Protein AF-0000000074520589 (afdb_homodimer)

Structure (mmCIF, N/CA/C/O backbone):
data_AF-0000000074520589-model_v1
#
loop_
_entity.id
_entity.type
_entity.pdbx_description
1 polymer 'Sodium/hydrogen exchanger family protein'
#
loop_
_atom_site.group_PDB
_atom_site.id
_atom_site.type_symbol
_atom_site.label_atom_id
_atom_site.label_alt_id
_atom_site.label_comp_id
_atom_site.label_asym_id
_atom_site.label_entity_id
_atom_site.label_seq_id
_atom_site.pdbx_PDB_ins_code
_atom_site.Cartn_x
_atom_site.Cartn_y
_atom_site.Cartn_z
_atom_site.occupancy
_atom_site.B_iso_or_equiv
_atom_site.auth_seq_id
_atom_site.auth_comp_id
_atom_site.auth_asym_id
_atom_site.auth_atom_id
_atom_site.pdbx_PDB_model_num
ATOM 1 N N . MET A 1 1 ? -30.078 7.266 17.141 1 25.5 1 MET A N 1
ATOM 2 C CA . MET A 1 1 ? -30.641 6.414 16.109 1 25.5 1 MET A CA 1
ATOM 3 C C . MET A 1 1 ? -29.594 6 15.094 1 25.5 1 MET A C 1
ATOM 5 O O . MET A 1 1 ? -29.859 5.203 14.195 1 25.5 1 MET A O 1
ATOM 9 N N . ALA A 1 2 ? -28.641 6.875 14.898 1 32.94 2 ALA A N 1
ATOM 10 C CA . ALA A 1 2 ? -27.547 6.469 14.031 1 32.94 2 ALA A CA 1
ATOM 11 C C . ALA A 1 2 ? -26.75 5.32 14.648 1 32.94 2 ALA A C 1
ATOM 13 O O . ALA A 1 2 ? -25.703 4.922 14.125 1 32.94 2 ALA A O 1
ATOM 14 N N . GLU A 1 3 ? -26.875 5.086 15.891 1 39.03 3 GLU A N 1
ATOM 15 C CA . GLU A 1 3 ? -26.172 4.188 16.797 1 39.03 3 GLU A CA 1
ATOM 16 C C . GLU A 1 3 ? -26.156 2.758 16.266 1 39.03 3 GLU A C 1
ATOM 18 O O . GLU A 1 3 ? -25.25 1.982 16.562 1 39.03 3 GLU A O 1
ATOM 23 N N . HIS A 1 4 ? -27.375 2.215 15.734 1 39.06 4 HIS A N 1
ATOM 24 C CA . HIS A 1 4 ? -27.766 0.81 15.656 1 39.06 4 HIS A CA 1
ATOM 25 C C . HIS A 1 4 ? -27.188 0.154 14.406 1 39.06 4 HIS A C 1
ATOM 27 O O . HIS A 1 4 ? -27.234 -1.071 14.266 1 39.06 4 HIS A O 1
ATOM 33 N N . LEU A 1 5 ? -27.359 0.85 13.328 1 40 5 LEU A N 1
ATOM 34 C CA . LEU A 1 5 ? -27.406 0.187 12.031 1 40 5 LEU A CA 1
ATOM 35 C C . LEU A 1 5 ? -26.078 -0.466 11.695 1 40 5 LEU A C 1
ATOM 37 O O . LEU A 1 5 ? -26.031 -1.46 10.969 1 40 5 LEU A O 1
ATOM 41 N N . TYR A 1 6 ? -24.922 0.069 12.125 1 51.19 6 TYR A N 1
ATOM 42 C CA . TYR A 1 6 ? -23.641 -0.343 11.57 1 51.19 6 TYR A CA 1
ATOM 43 C C . TYR A 1 6 ? -22.938 -1.358 12.477 1 51.19 6 TYR A C 1
ATOM 45 O O . TYR A 1 6 ? -21.828 -1.796 12.188 1 51.19 6 TYR A O 1
ATOM 53 N N . PRO A 1 7 ? -23.438 -1.396 13.75 1 57.59 7 PRO A N 1
ATOM 54 C CA . PRO A 1 7 ? -22.656 -2.219 14.664 1 57.59 7 PRO A CA 1
ATOM 55 C C . PRO A 1 7 ? -22.484 -3.652 14.172 1 57.59 7 PRO A C 1
ATOM 57 O O . PRO A 1 7 ? -21.406 -4.234 14.328 1 57.59 7 PRO A O 1
ATOM 60 N N . GLY A 1 8 ? -23.469 -4.004 13.273 1 79.19 8 GLY A N 1
ATOM 61 C CA . GLY A 1 8 ? -23.391 -5.422 12.961 1 79.19 8 GLY A CA 1
ATOM 62 C C . GLY A 1 8 ? -22.359 -5.746 11.898 1 79.19 8 GLY A C 1
ATOM 63 O O . GLY A 1 8 ? -21.578 -6.688 12.055 1 79.19 8 GLY A O 1
ATOM 64 N N . PHE A 1 9 ? -22.219 -4.832 10.852 1 85 9 PHE A N 1
ATOM 65 C CA . PHE A 1 9 ? -21.297 -5.121 9.766 1 85 9 PHE A CA 1
ATOM 66 C C . PHE A 1 9 ? -19.859 -4.891 10.211 1 85 9 PHE A C 1
ATOM 68 O O . PHE A 1 9 ? -18.984 -5.715 9.945 1 85 9 PHE A O 1
ATOM 75 N N . PHE A 1 10 ? -19.75 -3.76 10.93 1 88.56 10 PHE A N 1
ATOM 76 C CA . PHE A 1 10 ? -18.406 -3.404 11.391 1 88.56 10 PHE A CA 1
ATOM 77 C C . PHE A 1 10 ? -17.859 -4.477 12.32 1 88.56 10 PHE A C 1
ATOM 79 O O . PHE A 1 10 ? -16.703 -4.891 12.18 1 88.56 10 PHE A O 1
ATOM 86 N N . SER A 1 11 ? -18.672 -4.918 13.203 1 90.06 11 SER A N 1
ATOM 87 C CA . SER A 1 11 ? -18.25 -5.941 14.156 1 90.06 11 SER A CA 1
ATOM 88 C C . SER A 1 11 ? -17.969 -7.266 13.461 1 90.06 11 SER A C 1
ATOM 90 O O . SER A 1 11 ? -17.016 -7.969 13.812 1 90.06 11 SER A O 1
ATOM 92 N N . GLU A 1 12 ? -18.766 -7.594 12.477 1 91.31 12 GLU A N 1
ATOM 93 C CA . GLU A 1 12 ? -18.578 -8.836 11.734 1 91.31 12 GLU A CA 1
ATOM 94 C C . GLU A 1 12 ? -17.281 -8.797 10.938 1 91.31 12 GLU A C 1
ATOM 96 O O . GLU A 1 12 ? -16.547 -9.789 10.883 1 91.31 12 GLU A O 1
ATOM 101 N N . LEU A 1 13 ? -17.078 -7.668 10.336 1 91.25 13 LEU A N 1
ATOM 102 C CA . LEU A 1 13 ? -15.859 -7.504 9.562 1 91.25 13 LEU A CA 1
ATOM 103 C C . LEU A 1 13 ? -14.633 -7.621 10.461 1 91.25 13 LEU A C 1
ATOM 105 O O . LEU A 1 13 ? -13.648 -8.266 10.094 1 91.25 13 LEU A O 1
ATOM 109 N N . LEU A 1 14 ? -14.711 -7.02 11.617 1 93.06 14 LEU A N 1
ATOM 110 C CA . LEU A 1 14 ? -13.602 -7.055 12.555 1 93.06 14 LEU A CA 1
ATOM 111 C C . LEU A 1 14 ? -13.344 -8.477 13.039 1 93.06 14 LEU A C 1
ATOM 113 O O . LEU A 1 14 ? -12.188 -8.906 13.125 1 93.06 14 LEU A O 1
ATOM 117 N N . VAL A 1 15 ? -14.391 -9.195 13.328 1 93.5 15 VAL A N 1
ATOM 118 C CA . VAL A 1 15 ? -14.258 -10.578 13.781 1 93.5 15 VAL A CA 1
ATOM 119 C C . VAL A 1 15 ? -13.609 -11.422 12.68 1 93.5 15 VAL A C 1
ATOM 121 O O . VAL A 1 15 ? -12.734 -12.242 12.961 1 93.5 15 VAL A O 1
ATOM 124 N N . LEU A 1 16 ? -14.055 -11.188 11.523 1 93.69 16 LEU A N 1
ATOM 125 C CA . LEU A 1 16 ? -13.508 -11.922 10.391 1 93.69 16 LEU A CA 1
ATOM 126 C C . LEU A 1 16 ? -12.023 -11.641 10.219 1 93.69 16 LEU A C 1
ATOM 128 O O . LEU A 1 16 ? -11.227 -12.555 9.992 1 93.69 16 LEU A O 1
ATOM 132 N N . LEU A 1 17 ? -11.688 -10.398 10.328 1 94.81 17 LEU A N 1
ATOM 133 C CA . LEU A 1 17 ? -10.297 -10.016 10.148 1 94.81 17 LEU A CA 1
ATOM 134 C C . LEU A 1 17 ? -9.438 -10.523 11.297 1 94.81 17 LEU A C 1
ATOM 136 O O . LEU A 1 17 ? -8.305 -10.961 11.086 1 94.81 17 LEU A O 1
ATOM 140 N N . LEU A 1 18 ? -9.977 -10.469 12.484 1 94.69 18 LEU A N 1
ATOM 141 C CA . LEU A 1 18 ? -9.266 -10.977 13.656 1 94.69 18 LEU A CA 1
ATOM 142 C C . LEU A 1 18 ? -9.023 -12.477 13.539 1 94.69 18 LEU A C 1
ATOM 144 O O . LEU A 1 18 ? -7.926 -12.953 13.828 1 94.69 18 LEU A O 1
ATOM 148 N N . ALA A 1 19 ? -10.023 -13.156 13.156 1 95.25 19 ALA A N 1
ATOM 149 C CA . ALA A 1 19 ? -9.906 -14.602 12.961 1 95.25 19 ALA A CA 1
ATOM 150 C C . ALA A 1 19 ? -8.906 -14.922 11.859 1 95.25 19 ALA A C 1
ATOM 152 O O . ALA A 1 19 ? -8.148 -15.891 11.961 1 95.25 19 ALA A O 1
ATOM 153 N N . SER A 1 20 ? -8.977 -14.148 10.789 1 94.81 20 SER A N 1
ATOM 154 C CA . SER A 1 20 ? -8.039 -14.344 9.688 1 94.81 20 SER A CA 1
ATOM 155 C C . SER A 1 20 ? -6.598 -14.141 10.141 1 94.81 20 SER A C 1
ATOM 157 O O . SER A 1 20 ? -5.715 -14.938 9.812 1 94.81 20 SER A O 1
ATOM 159 N N . LEU A 1 21 ? -6.379 -13.062 10.891 1 93.31 21 LEU A N 1
ATOM 160 C CA . LEU A 1 21 ? -5.031 -12.773 11.375 1 93.31 21 LEU A CA 1
ATOM 161 C C . LEU A 1 21 ? -4.527 -13.891 12.281 1 93.31 21 LEU A C 1
ATOM 163 O O . LEU A 1 21 ? -3.395 -14.352 12.125 1 93.31 21 LEU A O 1
ATOM 167 N N . ALA A 1 22 ? -5.34 -14.32 13.172 1 93.38 22 ALA A N 1
ATOM 168 C CA . ALA A 1 22 ? -4.969 -15.398 14.086 1 93.38 22 ALA A CA 1
ATOM 169 C C . ALA A 1 22 ? -4.66 -16.688 13.32 1 93.38 22 ALA A C 1
ATOM 171 O O . ALA A 1 22 ? -3.691 -17.375 13.625 1 93.38 22 ALA A O 1
ATOM 172 N N . SER A 1 23 ? -5.48 -16.969 12.352 1 94.5 23 SER A N 1
ATOM 173 C CA . SER A 1 23 ? -5.312 -18.188 11.562 1 94.5 23 SER A CA 1
ATOM 174 C C . SER A 1 23 ? -4.031 -18.141 10.734 1 94.5 23 SER A C 1
ATOM 176 O O . SER A 1 23 ? -3.314 -19.125 10.625 1 94.5 23 SER A O 1
ATOM 178 N N . VAL A 1 24 ? -3.789 -17 10.125 1 91.88 24 VAL A N 1
ATOM 179 C CA . VAL A 1 24 ? -2.598 -16.875 9.297 1 91.88 24 VAL A CA 1
ATOM 180 C C . VAL A 1 24 ? -1.347 -17.047 10.156 1 91.88 24 VAL A C 1
ATOM 182 O O . VAL A 1 24 ? -0.389 -17.703 9.742 1 91.88 24 VAL A O 1
ATOM 185 N N . LEU A 1 25 ? -1.288 -16.438 11.328 1 88.31 25 LEU A N 1
ATOM 186 C CA . LEU A 1 25 ? -0.149 -16.578 12.234 1 88.31 25 LEU A CA 1
ATOM 187 C C . LEU A 1 25 ? 0.041 -18.031 12.648 1 88.31 25 LEU A C 1
ATOM 189 O O . LEU A 1 25 ? 1.171 -18.516 12.727 1 88.31 25 LEU A O 1
ATOM 193 N N . LEU A 1 26 ? -1.047 -18.688 12.883 1 90.38 26 LEU A N 1
ATOM 194 C CA . LEU A 1 26 ? -1 -20.094 13.266 1 90.38 26 LEU A CA 1
ATOM 195 C C . LEU A 1 26 ? -0.478 -20.953 12.125 1 90.38 26 LEU A C 1
ATOM 197 O O . LEU A 1 26 ? 0.382 -21.812 12.336 1 90.38 26 LEU A O 1
ATOM 201 N N . PHE A 1 27 ? -0.947 -20.734 10.938 1 88.81 27 PHE A N 1
ATOM 202 C CA . PHE A 1 27 ? -0.6 -21.562 9.789 1 88.81 27 PHE A CA 1
ATOM 203 C C . PHE A 1 27 ? 0.826 -21.281 9.328 1 88.81 27 PHE A C 1
ATOM 205 O O . PHE A 1 27 ? 1.488 -22.156 8.773 1 88.81 27 PHE A O 1
ATOM 212 N N . GLN A 1 28 ? 1.185 -20.078 9.523 1 82.88 28 GLN A N 1
ATOM 213 C CA . GLN A 1 28 ? 2.578 -19.781 9.211 1 82.88 28 GLN A CA 1
ATOM 214 C C . GLN A 1 28 ? 3.523 -20.594 10.086 1 82.88 28 GLN A C 1
ATOM 216 O O . GLN A 1 28 ? 4.578 -21.047 9.625 1 82.88 28 GLN A O 1
ATOM 221 N N . ARG A 1 29 ? 3.191 -20.734 11.305 1 82.25 29 ARG A N 1
ATOM 222 C CA . ARG A 1 29 ? 3.994 -21.562 12.195 1 82.25 29 ARG A CA 1
ATOM 223 C C . ARG A 1 29 ? 4 -23.016 11.734 1 82.25 29 ARG A C 1
ATOM 225 O O . ARG A 1 29 ? 4.988 -23.734 11.938 1 82.25 29 ARG A O 1
ATOM 232 N N . LEU A 1 30 ? 2.957 -23.406 11.055 1 84.5 30 LEU A N 1
ATOM 233 C CA . LEU A 1 30 ? 2.84 -24.766 10.562 1 84.5 30 LEU A CA 1
ATOM 234 C C . LEU A 1 30 ? 3.377 -24.875 9.141 1 84.5 30 LEU A C 1
ATOM 236 O O . LEU A 1 30 ? 3.303 -25.953 8.523 1 84.5 30 LEU A O 1
ATOM 240 N N . ARG A 1 31 ? 3.795 -23.781 8.555 1 81.12 31 ARG A N 1
ATOM 241 C CA . ARG A 1 31 ? 4.363 -23.719 7.211 1 81.12 31 ARG A CA 1
ATOM 242 C C . ARG A 1 31 ? 3.326 -24.094 6.156 1 81.12 31 ARG A C 1
ATOM 244 O O . ARG A 1 31 ? 3.617 -24.859 5.234 1 81.12 31 ARG A O 1
ATOM 251 N N . LEU A 1 32 ? 2.152 -23.688 6.395 1 84.75 32 LEU A N 1
ATOM 252 C CA . LEU A 1 32 ? 1.067 -23.875 5.441 1 84.75 32 LEU A CA 1
ATOM 253 C C . LEU A 1 32 ? 0.773 -22.578 4.684 1 84.75 32 LEU A C 1
ATOM 255 O O . LEU A 1 32 ? 1.081 -21.5 5.168 1 84.75 32 LEU A O 1
ATOM 259 N N . PRO A 1 33 ? 0.205 -22.734 3.494 1 82.75 33 PRO A N 1
ATOM 260 C CA . PRO A 1 33 ? -0.096 -21.547 2.697 1 82.75 33 PRO A CA 1
ATOM 261 C C . PRO A 1 33 ? -1.141 -20.641 3.354 1 82.75 33 PRO A C 1
ATOM 263 O O . PRO A 1 33 ? -2.088 -21.141 3.969 1 82.75 33 PRO A O 1
ATOM 266 N N . ASP A 1 34 ? -1.084 -19.312 3.092 1 86.31 34 ASP A N 1
ATOM 267 C CA . ASP A 1 34 ? -1.942 -18.312 3.707 1 86.31 34 ASP A CA 1
ATOM 268 C C . ASP A 1 34 ? -3.398 -18.5 3.287 1 86.31 34 ASP A C 1
ATOM 270 O O . ASP A 1 34 ? -4.312 -18.234 4.07 1 86.31 34 ASP A O 1
ATOM 274 N N . ILE A 1 35 ? -3.576 -18.938 2.09 1 87.5 35 ILE A N 1
ATOM 275 C CA . ILE A 1 35 ? -4.926 -19.094 1.56 1 87.5 35 ILE A CA 1
ATOM 276 C C . ILE A 1 35 ? -5.719 -20.062 2.432 1 87.5 35 ILE A C 1
ATOM 278 O O . ILE A 1 35 ? -6.914 -19.859 2.668 1 87.5 35 ILE A O 1
ATOM 282 N N . LEU A 1 36 ? -5.109 -21.078 2.939 1 90.81 36 LEU A N 1
ATOM 283 C CA . LEU A 1 36 ? -5.762 -22.078 3.783 1 90.81 36 LEU A CA 1
ATOM 284 C C . LEU A 1 36 ? -6.145 -21.469 5.133 1 90.81 36 LEU A C 1
ATOM 286 O O . LEU A 1 36 ? -7.152 -21.859 5.727 1 90.81 36 LEU A O 1
ATOM 290 N N . ALA A 1 37 ? -5.285 -20.594 5.566 1 92.62 37 ALA A N 1
ATOM 291 C CA . ALA A 1 37 ? -5.57 -19.922 6.828 1 92.62 37 ALA A CA 1
ATOM 292 C C . ALA A 1 37 ? -6.852 -19.094 6.734 1 92.62 37 ALA A C 1
ATOM 294 O O . ALA A 1 37 ? -7.668 -19.094 7.66 1 92.62 37 ALA A O 1
ATOM 295 N N . TYR A 1 38 ? -7.059 -18.406 5.629 1 93.31 38 TYR A N 1
ATOM 296 C CA . TYR A 1 38 ? -8.266 -17.609 5.434 1 93.31 38 TYR A CA 1
ATOM 297 C C . TYR A 1 38 ? -9.5 -18.5 5.348 1 93.31 38 TYR A C 1
ATOM 299 O O . TYR A 1 38 ? -10.547 -18.172 5.906 1 93.31 38 TYR A O 1
ATOM 307 N N . LEU A 1 39 ? -9.359 -19.594 4.625 1 93.12 39 LEU A N 1
ATOM 308 C CA . LEU A 1 39 ? -10.453 -20.547 4.531 1 93.12 39 LEU A CA 1
ATOM 309 C C . LEU A 1 39 ? -10.836 -21.078 5.91 1 93.12 39 LEU A C 1
ATOM 311 O O . LEU A 1 39 ? -12.023 -21.188 6.234 1 93.12 39 LEU A O 1
ATOM 315 N N . PHE A 1 40 ? -9.859 -21.391 6.645 1 93.62 40 PHE A N 1
ATOM 316 C CA . PHE A 1 40 ? -10.062 -21.891 7.996 1 93.62 40 PHE A CA 1
ATOM 317 C C . PHE A 1 40 ? -10.758 -20.859 8.867 1 93.62 40 PHE A C 1
ATOM 319 O O . PHE A 1 40 ? -11.672 -21.188 9.625 1 93.62 40 PHE A O 1
ATOM 326 N N . ALA A 1 41 ? -10.32 -19.656 8.82 1 95.06 41 ALA A N 1
ATOM 327 C CA . ALA A 1 41 ? -10.914 -18.562 9.586 1 95.06 41 ALA A CA 1
ATOM 328 C C . ALA A 1 41 ? -12.391 -18.391 9.25 1 95.06 41 ALA A C 1
ATOM 330 O O . ALA A 1 41 ? -13.227 -18.234 10.141 1 95.06 41 ALA A O 1
ATOM 331 N N . GLY A 1 42 ? -12.711 -18.391 7.953 1 92.88 42 GLY A N 1
ATOM 332 C CA . GLY A 1 42 ? -14.094 -18.281 7.523 1 92.88 42 GLY A CA 1
ATOM 333 C C . GLY A 1 42 ? -14.961 -19.438 8.023 1 92.88 42 GLY A C 1
ATOM 334 O O . GLY A 1 42 ? -16.094 -19.219 8.469 1 92.88 42 GLY A O 1
ATOM 335 N N . GLY A 1 43 ? -14.391 -20.625 7.879 1 92.38 43 GLY A N 1
ATOM 336 C CA . GLY A 1 43 ? -15.117 -21.781 8.383 1 92.38 43 GLY A CA 1
ATOM 337 C C . GLY A 1 43 ? -15.391 -21.703 9.875 1 92.38 43 GLY A C 1
ATOM 338 O O . GLY A 1 43 ? -16.453 -22.125 10.328 1 92.38 43 GLY A O 1
ATOM 339 N N . LEU A 1 44 ? -14.453 -21.188 10.625 1 93.44 44 LEU A N 1
ATOM 340 C CA . LEU A 1 44 ? -14.562 -21.109 12.078 1 93.44 44 LEU A CA 1
ATOM 341 C C . LEU A 1 44 ? -15.617 -20.094 12.5 1 93.44 44 LEU A C 1
ATOM 343 O O . LEU A 1 44 ? -16.422 -20.359 13.391 1 93.44 44 LEU A O 1
ATOM 347 N N . VAL A 1 45 ? -15.656 -18.922 11.844 1 94.12 45 VAL A N 1
ATOM 348 C CA . VAL A 1 45 ? -16.516 -17.844 12.305 1 94.12 45 VAL A CA 1
ATOM 349 C C . VAL A 1 45 ? -17.828 -17.844 11.523 1 94.12 45 VAL A C 1
ATOM 351 O O . VAL A 1 45 ? -18.797 -17.188 11.914 1 94.12 45 VAL A O 1
ATOM 354 N N . GLY A 1 46 ? -17.891 -18.625 10.492 1 91.44 46 GLY A N 1
ATOM 355 C CA . GLY A 1 46 ? -19.047 -18.641 9.609 1 91.44 46 GLY A CA 1
ATOM 356 C C . GLY A 1 46 ? -20.25 -19.328 10.219 1 91.44 46 GLY A C 1
ATOM 357 O O . GLY A 1 46 ? -20.234 -19.688 11.398 1 91.44 46 GLY A O 1
ATOM 358 N N . PRO A 1 47 ? -21.297 -19.406 9.477 1 88 47 PRO A N 1
ATOM 359 C CA . PRO A 1 47 ? -22.562 -19.953 9.977 1 88 47 PRO A CA 1
ATOM 360 C C . PRO A 1 47 ? -22.438 -21.406 10.438 1 88 47 PRO A C 1
ATOM 362 O O . PRO A 1 47 ? -23.141 -21.828 11.359 1 88 47 PRO A O 1
ATOM 365 N N . PHE A 1 48 ? -21.562 -22.203 9.883 1 88.31 48 PHE A N 1
ATOM 366 C CA . PHE A 1 48 ? -21.438 -23.609 10.219 1 88.31 48 PHE A CA 1
ATOM 367 C C . PHE A 1 48 ? -20.422 -23.812 11.336 1 88.31 48 PHE A C 1
ATOM 369 O O . PHE A 1 48 ? -20.25 -24.938 11.836 1 88.31 48 PHE A O 1
ATOM 376 N N . GLY A 1 49 ? -19.703 -22.734 11.703 1 90.75 49 GLY A N 1
ATOM 377 C CA . GLY A 1 49 ? -18.797 -22.781 12.844 1 90.75 49 GLY A CA 1
ATOM 378 C C . GLY A 1 49 ? -19.391 -22.141 14.086 1 90.75 49 GLY A C 1
ATOM 379 O O . GLY A 1 49 ? -20.438 -22.562 14.57 1 90.75 49 GLY A O 1
ATOM 380 N N . PHE A 1 50 ? -18.812 -21.031 14.5 1 90.81 50 PHE A N 1
ATOM 381 C CA . PHE A 1 50 ? -19.297 -20.359 15.695 1 90.81 50 PHE A CA 1
ATOM 382 C C . PHE A 1 50 ? -20.484 -19.438 15.359 1 90.81 50 PHE A C 1
ATOM 384 O O . PHE A 1 50 ? -21.203 -19 16.266 1 90.81 50 PHE A O 1
ATOM 391 N N . GLY A 1 51 ? -20.672 -19.172 14.117 1 89.38 51 GLY A N 1
ATOM 392 C CA . GLY A 1 51 ? -21.812 -18.391 13.664 1 89.38 51 GLY A CA 1
ATOM 393 C C . GLY A 1 51 ? -21.703 -16.922 14.023 1 89.38 51 GLY A C 1
ATOM 394 O O . GLY A 1 51 ? -22.703 -16.25 14.273 1 89.38 51 GLY A O 1
ATOM 395 N N . MET A 1 52 ? -20.594 -16.391 14.164 1 89.44 52 MET A N 1
ATOM 396 C CA . MET A 1 52 ? -20.359 -15 14.57 1 89.44 52 MET A CA 1
ATOM 397 C C . MET A 1 52 ? -20.547 -14.055 13.391 1 89.44 52 MET A C 1
ATOM 399 O O . MET A 1 52 ? -20.844 -12.867 13.578 1 89.44 52 MET A O 1
ATOM 403 N N . VAL A 1 53 ? -20.25 -14.539 12.242 1 88.94 53 VAL A N 1
ATOM 404 C CA . VAL A 1 53 ? -20.375 -13.734 11.031 1 88.94 53 VAL A CA 1
ATOM 405 C C . VAL A 1 53 ? -21.438 -14.336 10.109 1 88.94 53 VAL A C 1
ATOM 407 O O . VAL A 1 53 ? -21.422 -15.539 9.836 1 88.94 53 VAL A O 1
ATOM 410 N N . THR A 1 54 ? -22.344 -13.453 9.898 1 79.38 54 THR A N 1
ATOM 411 C CA . THR A 1 54 ? -23.375 -13.891 8.961 1 79.38 54 THR A CA 1
ATOM 412 C C . THR A 1 54 ? -23.047 -13.43 7.547 1 79.38 54 THR A C 1
ATOM 414 O O . THR A 1 54 ? -22.328 -12.445 7.359 1 79.38 54 THR A O 1
ATOM 417 N N . ASN A 1 55 ? -23.078 -14.242 6.707 1 63.72 55 ASN A N 1
ATOM 418 C CA . ASN A 1 55 ? -22.812 -13.875 5.316 1 63.72 55 ASN A CA 1
ATOM 419 C C . ASN A 1 55 ? -23.828 -12.859 4.805 1 63.72 55 ASN A C 1
ATOM 421 O O . ASN A 1 55 ? -24.594 -13.141 3.873 1 63.72 55 ASN A O 1
ATOM 425 N N . ASP A 1 56 ? -23.703 -11.609 5.383 1 73.88 56 ASP A N 1
ATOM 426 C CA . ASP A 1 56 ? -24.641 -10.562 4.996 1 73.88 56 ASP A CA 1
ATOM 427 C C . ASP A 1 56 ? -24.219 -9.906 3.68 1 73.88 56 ASP A C 1
ATOM 429 O O . ASP A 1 56 ? -23.219 -10.305 3.076 1 73.88 56 ASP A O 1
ATOM 433 N N . ALA A 1 57 ? -25.031 -9.109 3.195 1 78.12 57 ALA A N 1
ATOM 434 C CA . ALA A 1 57 ? -24.875 -8.461 1.896 1 78.12 57 ALA A CA 1
ATOM 435 C C . ALA A 1 57 ? -23.562 -7.695 1.816 1 78.12 57 ALA A C 1
ATOM 437 O O . ALA A 1 57 ? -22.906 -7.688 0.774 1 78.12 57 ALA A O 1
ATOM 438 N N . ASN A 1 58 ? -23.078 -7.262 2.938 1 82.31 58 ASN A N 1
ATOM 439 C CA . ASN A 1 58 ? -21.875 -6.445 2.932 1 82.31 58 ASN A CA 1
ATOM 440 C C . ASN A 1 58 ? -20.625 -7.301 2.836 1 82.31 58 ASN A C 1
ATOM 442 O O . ASN A 1 58 ? -19.688 -6.957 2.109 1 82.31 58 ASN A O 1
ATOM 446 N N . ILE A 1 59 ? -20.672 -8.383 3.504 1 84.69 59 ILE A N 1
ATOM 447 C CA . ILE A 1 59 ? -19.531 -9.281 3.453 1 84.69 59 ILE A CA 1
ATOM 448 C C . ILE A 1 59 ? -19.438 -9.93 2.072 1 84.69 59 ILE A C 1
ATOM 450 O O . ILE A 1 59 ? -18.344 -10.133 1.541 1 84.69 59 ILE A O 1
ATOM 454 N N . HIS A 1 60 ? -20.594 -10.164 1.544 1 83.38 60 HIS A N 1
ATOM 455 C CA . HIS A 1 60 ? -20.641 -10.734 0.2 1 83.38 60 HIS A CA 1
ATOM 456 C C . HIS A 1 60 ? -20.062 -9.766 -0.826 1 83.38 60 HIS A C 1
ATOM 458 O O . HIS A 1 60 ? -19.344 -10.172 -1.738 1 83.38 60 HIS A O 1
ATOM 464 N N . PHE A 1 61 ? -20.344 -8.578 -0.6 1 86.19 61 PHE A N 1
ATOM 465 C CA . PHE A 1 61 ? -19.844 -7.555 -1.509 1 86.19 61 PHE A CA 1
ATOM 466 C C . PHE A 1 61 ? -18.312 -7.473 -1.433 1 86.19 61 PHE A C 1
ATOM 468 O O . PHE A 1 61 ? -17.641 -7.43 -2.463 1 86.19 61 PHE A O 1
ATOM 475 N N . LEU A 1 62 ? -17.844 -7.48 -0.263 1 89 62 LEU A N 1
ATOM 476 C CA . LEU A 1 62 ? -16.406 -7.418 -0.077 1 89 62 LEU A CA 1
ATOM 477 C C . LEU A 1 62 ? -15.727 -8.656 -0.654 1 89 62 LEU A C 1
ATOM 479 O O . LEU A 1 62 ? -14.625 -8.57 -1.202 1 89 62 LEU A O 1
ATOM 483 N N . SER A 1 63 ? -16.406 -9.742 -0.488 1 88.88 63 SER A N 1
ATOM 484 C CA . SER A 1 63 ? -15.891 -10.992 -1.032 1 88.88 63 SER A CA 1
ATOM 485 C C . SER A 1 63 ? -15.828 -10.953 -2.555 1 88.88 63 SER A C 1
ATOM 487 O O . SER A 1 63 ? -14.883 -11.461 -3.16 1 88.88 63 SER A O 1
ATOM 489 N N . GLU A 1 64 ? -16.781 -10.398 -3.143 1 87.69 64 GLU A N 1
ATOM 490 C CA . GLU A 1 64 ? -16.797 -10.266 -4.598 1 87.69 64 GLU A CA 1
ATOM 491 C C . GLU A 1 64 ? -15.672 -9.352 -5.078 1 87.69 64 GLU A C 1
ATOM 493 O O . GLU A 1 64 ? -15.062 -9.609 -6.113 1 87.69 64 GLU A O 1
ATOM 498 N N . LEU A 1 65 ? -15.5 -8.32 -4.316 1 91.62 65 LEU A N 1
ATOM 499 C CA . LEU A 1 65 ? -14.391 -7.441 -4.656 1 91.62 65 LEU A CA 1
ATOM 500 C C . LEU A 1 65 ? -13.062 -8.172 -4.535 1 91.62 65 LEU A C 1
ATOM 502 O O . LEU A 1 65 ? -12.141 -7.926 -5.316 1 91.62 65 LEU A O 1
ATOM 506 N N . GLY A 1 66 ? -12.984 -8.984 -3.523 1 91.44 66 GLY A N 1
ATOM 507 C CA . GLY A 1 66 ? -11.789 -9.805 -3.385 1 91.44 66 GLY A CA 1
ATOM 508 C C . GLY A 1 66 ? -11.523 -10.68 -4.598 1 91.44 66 GLY A C 1
ATOM 509 O O . GLY A 1 66 ? -10.383 -10.789 -5.047 1 91.44 66 GLY A O 1
ATOM 510 N N . LEU A 1 67 ? -12.57 -11.234 -5.098 1 88.69 67 LEU A N 1
ATOM 511 C CA . LEU A 1 67 ? -12.453 -12.047 -6.301 1 88.69 67 LEU A CA 1
ATOM 512 C C . LEU A 1 67 ? -12.016 -11.203 -7.492 1 88.69 67 LEU A C 1
ATOM 514 O O . LEU A 1 67 ? -11.227 -11.648 -8.32 1 88.69 67 LEU A O 1
ATOM 518 N N . VAL A 1 68 ? -12.539 -10.023 -7.582 1 91.44 68 VAL A N 1
ATOM 519 C CA . VAL A 1 68 ? -12.195 -9.086 -8.648 1 91.44 68 VAL A CA 1
ATOM 520 C C . VAL A 1 68 ? -10.695 -8.789 -8.602 1 91.44 68 VAL A C 1
ATOM 522 O O . VAL A 1 68 ? -10.023 -8.828 -9.641 1 91.44 68 VAL A O 1
ATOM 525 N N . PHE A 1 69 ? -10.188 -8.562 -7.426 1 92.56 69 PHE A N 1
ATOM 526 C CA . PHE A 1 69 ? -8.773 -8.219 -7.293 1 92.56 69 PHE A CA 1
ATOM 527 C C . PHE A 1 69 ? -7.895 -9.445 -7.551 1 92.56 69 PHE A C 1
ATOM 529 O O . PHE A 1 69 ? -6.793 -9.32 -8.086 1 92.56 69 PHE A O 1
ATOM 536 N N . LEU A 1 70 ? -8.383 -10.578 -7.148 1 86 70 LEU A N 1
ATOM 537 C CA . LEU A 1 70 ? -7.66 -11.812 -7.43 1 86 70 LEU A CA 1
ATOM 538 C C . LEU A 1 70 ? -7.508 -12.023 -8.93 1 86 70 LEU A C 1
ATOM 540 O O . LEU A 1 70 ? -6.406 -12.312 -9.414 1 86 70 LEU A O 1
ATOM 544 N N . MET A 1 71 ? -8.594 -11.844 -9.586 1 85.44 71 MET A N 1
ATOM 545 C CA . MET A 1 71 ? -8.594 -12.039 -11.031 1 85.44 71 MET A CA 1
ATOM 546 C C . MET A 1 71 ? -7.73 -10.984 -11.719 1 85.44 71 MET A C 1
ATOM 548 O O . MET A 1 71 ? -7.07 -11.281 -12.719 1 85.44 71 MET A O 1
ATOM 552 N N . PHE A 1 72 ? -7.723 -9.766 -11.25 1 90.88 72 PHE A N 1
ATOM 553 C CA . PHE A 1 72 ? -6.879 -8.703 -11.789 1 90.88 72 PHE A CA 1
ATOM 554 C C . PHE A 1 72 ? -5.406 -9.078 -11.68 1 90.88 72 PHE A C 1
ATOM 556 O O . PHE A 1 72 ? -4.637 -8.883 -12.625 1 90.88 72 PHE A O 1
ATOM 563 N N . GLU A 1 73 ? -5.047 -9.609 -10.523 1 86.69 73 GLU A N 1
ATOM 564 C CA . GLU A 1 73 ? -3.66 -10.008 -10.289 1 86.69 73 GLU A CA 1
ATOM 565 C C . GLU A 1 73 ? -3.248 -11.141 -11.227 1 86.69 73 GLU A C 1
ATOM 567 O O . GLU A 1 73 ? -2.113 -11.18 -11.711 1 86.69 73 GLU A O 1
ATOM 572 N N . LEU A 1 74 ? -4.082 -12.016 -11.375 1 80.69 74 LEU A N 1
ATOM 573 C CA . LEU A 1 74 ? -3.812 -13.117 -12.289 1 80.69 74 LEU A CA 1
ATOM 574 C C . LEU A 1 74 ? -3.611 -12.609 -13.711 1 80.69 74 LEU A C 1
ATOM 576 O O . LEU A 1 74 ? -2.756 -13.109 -14.445 1 80.69 74 LEU A O 1
ATOM 580 N N . GLY A 1 75 ? -4.449 -11.688 -14.078 1 83.56 75 GLY A N 1
ATOM 581 C CA . GLY A 1 75 ? -4.281 -11.07 -15.383 1 83.56 75 GLY A CA 1
ATOM 582 C C . GLY A 1 75 ? -2.949 -10.359 -15.539 1 83.56 75 GLY A C 1
ATOM 583 O O . GLY A 1 75 ? -2.32 -10.445 -16.594 1 83.56 75 GLY A O 1
ATOM 584 N N . LEU A 1 76 ? -2.531 -9.703 -14.492 1 86.12 76 LEU A N 1
ATOM 585 C CA . LEU A 1 76 ? -1.259 -8.992 -14.523 1 86.12 76 LEU A CA 1
ATOM 586 C C . LEU A 1 76 ? -0.098 -9.953 -14.734 1 86.12 76 LEU A C 1
ATOM 588 O O . LEU A 1 76 ? 0.913 -9.594 -15.336 1 86.12 76 LEU A O 1
ATOM 592 N N . GLU A 1 77 ? -0.197 -11.125 -14.203 1 79.19 77 GLU A N 1
ATOM 593 C CA . GLU A 1 77 ? 0.875 -12.117 -14.273 1 79.19 77 GLU A CA 1
ATOM 594 C C . GLU A 1 77 ? 0.889 -12.82 -15.625 1 79.19 77 GLU A C 1
ATOM 596 O O . GLU A 1 77 ? 1.877 -13.469 -15.984 1 79.19 77 GLU A O 1
ATOM 601 N N . PHE A 1 78 ? -0.234 -12.68 -16.203 1 76.75 78 PHE A N 1
ATOM 602 C CA . PHE A 1 78 ? -0.352 -13.328 -17.516 1 76.75 78 PHE A CA 1
ATOM 603 C C . PHE A 1 78 ? 0.576 -12.68 -18.531 1 76.75 78 PHE A C 1
ATOM 605 O O . PHE A 1 78 ? 0.577 -11.461 -18.688 1 76.75 78 PHE A O 1
ATOM 612 N N . SER A 1 79 ? 1.562 -13.352 -18.969 1 76.12 79 SER A N 1
ATOM 613 C CA . SER A 1 79 ? 2.479 -12.844 -19.984 1 76.12 79 SER A CA 1
ATOM 614 C C . SER A 1 79 ? 2.242 -13.516 -21.344 1 76.12 79 SER A C 1
ATOM 616 O O . SER A 1 79 ? 2.5 -14.711 -21.484 1 76.12 79 SER A O 1
ATOM 618 N N . VAL A 1 80 ? 1.808 -12.75 -22.203 1 74.38 80 VAL A N 1
ATOM 619 C CA . VAL A 1 80 ? 1.599 -13.273 -23.547 1 74.38 80 VAL A CA 1
ATOM 620 C C . VAL A 1 80 ? 2.918 -13.789 -24.109 1 74.38 80 VAL A C 1
ATOM 622 O O . VAL A 1 80 ? 2.941 -14.789 -24.828 1 74.38 80 VAL A O 1
ATOM 625 N N . ARG A 1 81 ? 3.967 -13.188 -23.75 1 73.25 81 ARG A N 1
ATOM 626 C CA . ARG A 1 81 ? 5.285 -13.609 -24.219 1 73.25 81 ARG A CA 1
ATOM 627 C C . ARG A 1 81 ? 5.637 -14.992 -23.703 1 73.25 81 ARG A C 1
ATOM 629 O O . ARG A 1 81 ? 6.18 -15.82 -24.438 1 73.25 81 ARG A O 1
ATOM 636 N N . GLN A 1 82 ? 5.332 -15.109 -22.5 1 76.12 82 GLN A N 1
ATOM 637 C CA . GLN A 1 82 ? 5.598 -16.406 -21.906 1 76.12 82 GLN A CA 1
ATOM 638 C C . GLN A 1 82 ? 4.719 -17.484 -22.531 1 76.12 82 GLN A C 1
ATOM 640 O O . GLN A 1 82 ? 5.164 -18.625 -22.734 1 76.12 82 GLN A O 1
ATOM 645 N N . LEU A 1 83 ? 3.529 -17.172 -22.812 1 78.44 83 LEU A N 1
ATOM 646 C CA . LEU A 1 83 ? 2.592 -18.078 -23.469 1 78.44 83 LEU A CA 1
ATOM 647 C C . LEU A 1 83 ? 3.133 -18.531 -24.812 1 78.44 83 LEU A C 1
ATOM 649 O O . LEU A 1 83 ? 3.072 -19.719 -25.156 1 78.44 83 LEU A O 1
ATOM 653 N N . LEU A 1 84 ? 3.727 -17.562 -25.469 1 78.19 84 LEU A N 1
ATOM 654 C CA . LEU A 1 84 ? 4.227 -17.875 -26.812 1 78.19 84 LEU A CA 1
ATOM 655 C C . LEU A 1 84 ? 5.527 -18.672 -26.734 1 78.19 84 LEU A C 1
ATOM 657 O O . LEU A 1 84 ? 5.797 -19.5 -27.594 1 78.19 84 LEU A O 1
ATOM 661 N N . HIS A 1 85 ? 6.305 -18.422 -25.719 1 78.44 85 HIS A N 1
ATOM 662 C CA . HIS A 1 85 ? 7.559 -19.141 -25.531 1 78.44 85 HIS A CA 1
ATOM 663 C C . HIS A 1 85 ? 7.305 -20.609 -25.188 1 78.44 85 HIS A C 1
ATOM 665 O O . HIS A 1 85 ? 8.055 -21.484 -25.609 1 78.44 85 HIS A O 1
ATOM 671 N N . LEU A 1 86 ? 6.223 -20.844 -24.438 1 82.81 86 LEU A N 1
ATOM 672 C CA . LEU A 1 86 ? 5.879 -22.203 -24.031 1 82.81 86 LEU A CA 1
ATOM 673 C C . LEU A 1 86 ? 4.668 -22.719 -24.797 1 82.81 86 LEU A C 1
ATOM 675 O O . LEU A 1 86 ? 3.83 -23.438 -24.25 1 82.81 86 LEU A O 1
ATOM 679 N N . SER A 1 87 ? 4.547 -22.344 -25.969 1 87.81 87 SER A N 1
ATOM 680 C CA . SER A 1 87 ? 3.348 -22.562 -26.766 1 87.81 87 SER A CA 1
ATOM 681 C C . SER A 1 87 ? 3.029 -24.062 -26.875 1 87.81 87 SER A C 1
ATOM 683 O O . SER A 1 87 ? 1.863 -24.453 -26.828 1 87.81 87 SER A O 1
ATOM 685 N N . ARG A 1 88 ? 4.066 -24.859 -27 1 86.75 88 ARG A N 1
ATOM 686 C CA . ARG A 1 88 ? 3.84 -26.297 -27.109 1 86.75 88 ARG A CA 1
ATOM 687 C C . ARG A 1 88 ? 3.248 -26.859 -25.812 1 86.75 88 ARG A C 1
ATOM 689 O O . ARG A 1 88 ? 2.338 -27.703 -25.859 1 86.75 88 ARG A O 1
ATOM 696 N N . ALA A 1 89 ? 3.809 -26.453 -24.797 1 88.06 89 ALA A N 1
ATOM 697 C CA . ALA A 1 89 ? 3.32 -26.906 -23.484 1 88.06 89 ALA A CA 1
ATOM 698 C C . ALA A 1 89 ? 1.939 -26.328 -23.188 1 88.06 89 ALA A C 1
ATOM 700 O O . ALA A 1 89 ? 1.073 -27.016 -22.656 1 88.06 89 ALA A O 1
ATOM 701 N N . VAL A 1 90 ? 1.745 -25.109 -23.547 1 88.75 90 VAL A N 1
ATOM 702 C CA . VAL A 1 90 ? 0.499 -24.406 -23.25 1 88.75 90 VAL A CA 1
ATOM 703 C C . VAL A 1 90 ? -0.627 -24.984 -24.109 1 88.75 90 VAL A C 1
ATOM 705 O O . VAL A 1 90 ? -1.625 -25.484 -23.594 1 88.75 90 VAL A O 1
ATOM 708 N N . PHE A 1 91 ? -0.449 -24.984 -25.438 1 91 91 PHE A N 1
ATOM 709 C CA . PHE A 1 91 ? -1.549 -25.344 -26.328 1 91 91 PHE A CA 1
ATOM 710 C C . PHE A 1 91 ? -1.545 -26.844 -26.609 1 91 91 PHE A C 1
ATOM 712 O O . PHE A 1 91 ? -2.572 -27.422 -26.969 1 91 91 PHE A O 1
ATOM 719 N N . GLY A 1 92 ? -0.476 -27.438 -26.438 1 93.38 92 GLY A N 1
ATOM 720 C CA . GLY A 1 92 ? -0.412 -28.891 -26.594 1 93.38 92 GLY A CA 1
ATOM 721 C C . GLY A 1 92 ? -0.794 -29.641 -25.344 1 93.38 92 GLY A C 1
ATOM 722 O O . GLY A 1 92 ? -1.945 -30.047 -25.188 1 93.38 92 GLY A O 1
ATOM 723 N N . LEU A 1 93 ? 0.147 -29.641 -24.391 1 94.06 93 LEU A N 1
ATOM 724 C CA . LEU A 1 93 ? -0.053 -30.391 -23.172 1 94.06 93 LEU A CA 1
ATOM 725 C C . LEU A 1 93 ? -1.171 -29.781 -22.328 1 94.06 93 LEU A C 1
ATOM 727 O O . LEU A 1 93 ? -1.977 -30.516 -21.734 1 94.06 93 LEU A O 1
ATOM 731 N N . GLY A 1 94 ? -1.203 -28.5 -22.266 1 95.19 94 GLY A N 1
ATOM 732 C CA . GLY A 1 94 ? -2.217 -27.828 -21.469 1 95.19 94 GLY A CA 1
ATOM 733 C C . GLY A 1 94 ? -3.631 -28.094 -21.953 1 95.19 94 GLY A C 1
ATOM 734 O O . GLY A 1 94 ? -4.508 -28.438 -21.156 1 95.19 94 GLY A O 1
ATOM 735 N N . SER A 1 95 ? -3.84 -27.969 -23.234 1 95.12 95 SER A N 1
ATOM 736 C CA . SER A 1 95 ? -5.168 -28.234 -23.781 1 95.12 95 SER A CA 1
ATOM 737 C C . SER A 1 95 ? -5.539 -29.703 -23.641 1 95.12 95 SER A C 1
ATOM 739 O O . SER A 1 95 ? -6.684 -30.031 -23.328 1 95.12 95 SER A O 1
ATOM 741 N N . LEU A 1 96 ? -4.578 -30.5 -23.906 1 95.56 96 LEU A N 1
ATOM 742 C CA . LEU A 1 96 ? -4.828 -31.938 -23.812 1 95.56 96 LEU A CA 1
ATOM 743 C C . LEU A 1 96 ? -5.18 -32.344 -22.391 1 95.56 96 LEU A C 1
ATOM 745 O O . LEU A 1 96 ? -6.117 -33.125 -22.172 1 95.56 96 LEU A O 1
ATOM 749 N N . GLN A 1 97 ? -4.418 -31.875 -21.484 1 95.44 97 GLN A N 1
ATOM 750 C CA . GLN A 1 97 ? -4.68 -32.188 -20.078 1 95.44 97 GLN A CA 1
ATOM 751 C C . GLN A 1 97 ? -6.059 -31.688 -19.656 1 95.44 97 GLN A C 1
ATOM 753 O O . GLN A 1 97 ? -6.781 -32.406 -18.938 1 95.44 97 GLN A O 1
ATOM 758 N N . MET A 1 98 ? -6.426 -30.484 -20.031 1 95.44 98 MET A N 1
ATOM 759 C CA . MET A 1 98 ? -7.711 -29.906 -19.641 1 95.44 98 MET A CA 1
ATOM 760 C C . MET A 1 98 ? -8.867 -30.719 -20.234 1 95.44 98 MET A C 1
ATOM 762 O O . MET A 1 98 ? -9.828 -31.016 -19.531 1 95.44 98 MET A O 1
ATOM 766 N N . LEU A 1 99 ? -8.742 -31.031 -21.469 1 95.38 99 LEU A N 1
ATOM 767 C CA . LEU A 1 99 ? -9.797 -31.781 -22.156 1 95.38 99 LEU A CA 1
ATOM 768 C C . LEU A 1 99 ? -9.914 -33.188 -21.578 1 95.38 99 LEU A C 1
ATOM 770 O O . LEU A 1 99 ? -11.023 -33.656 -21.344 1 95.38 99 LEU A O 1
ATOM 774 N N . LEU A 1 100 ? -8.82 -33.812 -21.391 1 96 100 LEU A N 1
ATOM 775 C CA . LEU A 1 100 ? -8.836 -35.188 -20.891 1 96 100 LEU A CA 1
ATOM 776 C C . LEU A 1 100 ? -9.352 -35.219 -19.453 1 96 100 LEU A C 1
ATOM 778 O O . LEU A 1 100 ? -10.164 -36.062 -19.094 1 96 100 LEU A O 1
ATOM 782 N N . THR A 1 101 ? -8.836 -34.344 -18.641 1 96 101 THR A N 1
ATOM 783 C CA . THR A 1 101 ? -9.258 -34.312 -17.25 1 96 101 THR A CA 1
ATOM 784 C C . THR A 1 101 ? -10.742 -33.969 -17.141 1 96 101 THR A C 1
ATOM 786 O O . THR A 1 101 ? -11.469 -34.594 -16.359 1 96 101 THR A O 1
ATOM 789 N N . LEU A 1 102 ? -11.164 -32.969 -17.875 1 95.38 102 LEU A N 1
ATOM 790 C CA . LEU A 1 102 ? -12.57 -32.594 -17.891 1 95.38 102 LEU A CA 1
ATOM 791 C C . LEU A 1 102 ? -13.438 -33.781 -18.328 1 95.38 102 LEU A C 1
ATOM 793 O O . LEU A 1 102 ? -14.492 -34.031 -17.75 1 95.38 102 LEU A O 1
ATOM 797 N N . SER A 1 103 ? -13.039 -34.438 -19.359 1 95.25 103 SER A N 1
ATOM 798 C CA . SER A 1 103 ? -13.797 -35.562 -19.875 1 95.25 103 SER A CA 1
ATOM 799 C C . SER A 1 103 ? -13.891 -36.688 -18.859 1 95.25 103 SER A C 1
ATOM 801 O O . SER A 1 103 ? -14.961 -37.281 -18.656 1 95.25 103 SER A O 1
ATOM 803 N N . VAL A 1 104 ? -12.797 -37 -18.219 1 95.19 104 VAL A N 1
ATOM 804 C CA . VAL A 1 104 ? -12.758 -38.094 -17.25 1 95.19 104 VAL A CA 1
ATOM 805 C C . VAL A 1 104 ? -13.633 -37.75 -16.047 1 95.19 104 VAL A C 1
ATOM 807 O O . VAL A 1 104 ? -14.461 -38.562 -15.625 1 95.19 104 VAL A O 1
ATOM 810 N N . PHE A 1 105 ? -13.492 -36.562 -15.516 1 96.12 105 PHE A N 1
ATOM 811 C CA . PHE A 1 105 ? -14.234 -36.156 -14.328 1 96.12 105 PHE A CA 1
ATOM 812 C C . PHE A 1 105 ? -15.703 -35.938 -14.656 1 96.12 105 PHE A C 1
ATOM 814 O O . PHE A 1 105 ? -16.578 -36.344 -13.883 1 96.12 105 PHE A O 1
ATOM 821 N N . ALA A 1 106 ? -15.938 -35.281 -15.781 1 95.44 106 ALA A N 1
ATOM 822 C CA . ALA A 1 106 ? -17.328 -35.062 -16.172 1 95.44 106 ALA A CA 1
ATOM 823 C C . ALA A 1 106 ? -18.062 -36.375 -16.422 1 95.44 106 ALA A C 1
ATOM 825 O O . ALA A 1 106 ? -19.234 -36.5 -16.062 1 95.44 106 ALA A O 1
ATOM 826 N N . SER A 1 107 ? -17.406 -37.312 -17.078 1 94.75 107 SER A N 1
ATOM 827 C CA . SER A 1 107 ? -18.031 -38.625 -17.344 1 94.75 107 SER A CA 1
ATOM 828 C C . SER A 1 107 ? -18.312 -39.375 -16.047 1 94.75 107 SER A C 1
ATOM 830 O O . SER A 1 107 ? -19.375 -39.969 -15.891 1 94.75 107 SER A O 1
ATOM 832 N N . ALA A 1 108 ? -17.406 -39.312 -15.148 1 93.25 108 ALA A N 1
ATOM 833 C CA . ALA A 1 108 ? -17.594 -39.969 -13.867 1 93.25 108 ALA A CA 1
ATOM 834 C C . ALA A 1 108 ? -18.766 -39.344 -13.094 1 93.25 108 ALA A C 1
ATOM 836 O O . ALA A 1 108 ? -19.578 -40.062 -12.508 1 93.25 108 ALA A O 1
ATOM 837 N N . LEU A 1 109 ? -18.922 -38.062 -13.141 1 93.31 109 LEU A N 1
ATOM 838 C CA . LEU A 1 109 ? -19.953 -37.375 -12.383 1 93.31 109 LEU A CA 1
ATOM 839 C C . LEU A 1 109 ? -21.312 -37.5 -13.078 1 93.31 109 LEU A C 1
ATOM 841 O O . LEU A 1 109 ? -22.344 -37.656 -12.422 1 93.31 109 LEU A O 1
ATOM 845 N N . PHE A 1 110 ? -21.297 -37.344 -14.383 1 91.12 110 PHE A N 1
ATOM 846 C CA . PHE A 1 110 ? -22.547 -37.375 -15.156 1 91.12 110 PHE A CA 1
ATOM 847 C C . PHE A 1 110 ? -23.094 -38.781 -15.266 1 91.12 110 PHE A C 1
ATOM 849 O O . PHE A 1 110 ? -24.281 -39.031 -15.023 1 91.12 110 PHE A O 1
ATOM 856 N N . PHE A 1 111 ? -22.297 -39.812 -15.578 1 89.94 111 PHE A N 1
ATOM 857 C CA . PHE A 1 111 ? -22.781 -41.156 -15.859 1 89.94 111 PHE A CA 1
ATOM 858 C C . PHE A 1 111 ? -22.844 -42 -14.578 1 89.94 111 PHE A C 1
ATOM 860 O O . PHE A 1 111 ? -23.75 -42.781 -14.398 1 89.94 111 PHE A O 1
ATOM 867 N N . ALA A 1 112 ? -21.891 -41.844 -13.727 1 86.44 112 ALA A N 1
ATOM 868 C CA . ALA A 1 112 ? -21.828 -42.688 -12.531 1 86.44 112 ALA A CA 1
ATOM 869 C C . ALA A 1 112 ? -22.734 -42.125 -11.438 1 86.44 112 ALA A C 1
ATOM 871 O O . ALA A 1 112 ? -23.391 -42.906 -10.719 1 86.44 112 ALA A O 1
ATOM 872 N N . LEU A 1 113 ? -22.859 -40.75 -11.312 1 88.81 113 LEU A N 1
ATOM 873 C CA . LEU A 1 113 ? -23.594 -40.156 -10.195 1 88.81 113 LEU A CA 1
ATOM 874 C C . LEU A 1 113 ? -24.859 -39.469 -10.688 1 88.81 113 LEU A C 1
ATOM 876 O O . LEU A 1 113 ? -25.688 -39.031 -9.875 1 88.81 113 LEU A O 1
ATOM 880 N N . HIS A 1 114 ? -25.062 -39.25 -12.016 1 90.81 114 HIS A N 1
ATOM 881 C CA . HIS A 1 114 ? -26.25 -38.719 -12.664 1 90.81 114 HIS A CA 1
ATOM 882 C C . HIS A 1 114 ? -26.5 -37.281 -12.242 1 90.81 114 HIS A C 1
ATOM 884 O O . HIS A 1 114 ? -27.625 -36.906 -11.898 1 90.81 114 HIS A O 1
ATOM 890 N N . TRP A 1 115 ? -25.5 -36.5 -12.18 1 91.25 115 TRP A N 1
ATOM 891 C CA . TRP A 1 115 ? -25.594 -35.094 -11.867 1 91.25 115 TRP A CA 1
ATOM 892 C C . TRP A 1 115 ? -26.094 -34.281 -13.07 1 91.25 115 TRP A C 1
ATOM 894 O O . TRP A 1 115 ? -25.906 -34.719 -14.219 1 91.25 115 TRP A O 1
ATOM 904 N N . PRO A 1 116 ? -26.844 -33.188 -12.859 1 89.62 116 PRO A N 1
ATOM 905 C CA . PRO A 1 116 ? -27.172 -32.281 -13.984 1 89.62 116 PRO A CA 1
ATOM 906 C C . PRO A 1 116 ? -25.922 -31.781 -14.703 1 89.62 116 PRO A C 1
ATOM 908 O O . PRO A 1 116 ? -24.859 -31.641 -14.102 1 89.62 116 PRO A O 1
ATOM 911 N N . ILE A 1 117 ? -26.031 -31.5 -15.914 1 88.06 117 ILE A N 1
ATOM 912 C CA . ILE A 1 117 ? -24.922 -31.141 -16.797 1 88.06 117 ILE A CA 1
ATOM 913 C C . ILE A 1 117 ? -24.219 -29.891 -16.266 1 88.06 117 ILE A C 1
ATOM 915 O O . ILE A 1 117 ? -23 -29.781 -16.344 1 88.06 117 ILE A O 1
ATOM 919 N N . GLY A 1 118 ? -25.016 -28.938 -15.727 1 89.12 118 GLY A N 1
ATOM 920 C CA . GLY A 1 118 ? -24.422 -27.719 -15.195 1 89.12 118 GLY A CA 1
ATOM 921 C C . GLY A 1 118 ? -23.516 -27.969 -14 1 89.12 118 GLY A C 1
ATOM 922 O O . GLY A 1 118 ? -22.375 -27.469 -13.961 1 89.12 118 GLY A O 1
ATOM 923 N N . ALA A 1 119 ? -23.984 -28.734 -13.109 1 93.81 119 ALA A N 1
ATOM 924 C CA . ALA A 1 119 ? -23.203 -29.078 -11.922 1 93.81 119 ALA A CA 1
ATOM 925 C C . ALA A 1 119 ? -21.969 -29.891 -12.281 1 93.81 119 ALA A C 1
ATOM 927 O O . ALA A 1 119 ? -20.891 -29.688 -11.703 1 93.81 119 ALA A O 1
ATOM 928 N N . THR A 1 120 ? -22.172 -30.797 -13.258 1 94.81 120 THR A N 1
ATOM 929 C CA . THR A 1 120 ? -21.094 -31.656 -13.711 1 94.81 120 THR A CA 1
ATOM 930 C C . THR A 1 120 ? -19.953 -30.844 -14.297 1 94.81 120 THR A C 1
ATOM 932 O O . THR A 1 120 ? -18.781 -31.031 -13.945 1 94.81 120 THR A O 1
ATOM 935 N N . LEU A 1 121 ? -20.266 -29.875 -15.109 1 93.19 121 LEU A N 1
ATOM 936 C CA . LEU A 1 121 ? -19.25 -29.094 -15.812 1 93.19 121 LEU A CA 1
ATOM 937 C C . LEU A 1 121 ? -18.531 -28.156 -14.852 1 93.19 121 LEU A C 1
ATOM 939 O O . LEU A 1 121 ? -17.312 -27.969 -14.961 1 93.19 121 LEU A O 1
ATOM 943 N N . VAL A 1 122 ? -19.266 -27.625 -13.891 1 94.12 122 VAL A N 1
ATOM 944 C CA . VAL A 1 122 ? -18.672 -26.703 -12.945 1 94.12 122 VAL A CA 1
ATOM 945 C C . VAL A 1 122 ? -17.688 -27.438 -12.039 1 94.12 122 VAL A C 1
ATOM 947 O O . VAL A 1 122 ? -16.547 -27 -11.852 1 94.12 122 VAL A O 1
ATOM 950 N N . VAL A 1 123 ? -18.094 -28.578 -11.539 1 96.19 123 VAL A N 1
ATOM 951 C CA . VAL A 1 123 ? -17.266 -29.328 -10.602 1 96.19 123 VAL A CA 1
ATOM 952 C C . VAL A 1 123 ? -16.078 -29.953 -11.344 1 96.19 123 VAL A C 1
ATOM 954 O O . VAL A 1 123 ? -14.938 -29.844 -10.898 1 96.19 123 VAL A O 1
ATOM 957 N N . ALA A 1 124 ? -16.344 -30.609 -12.484 1 96.44 124 ALA A N 1
ATOM 958 C CA . ALA A 1 124 ? -15.273 -31.219 -13.266 1 96.44 124 ALA A CA 1
ATOM 959 C C . ALA A 1 124 ? -14.266 -30.188 -13.734 1 96.44 124 ALA A C 1
ATOM 961 O O . ALA A 1 124 ? -13.055 -30.422 -13.695 1 96.44 124 ALA A O 1
ATOM 962 N N . GLY A 1 125 ? -14.797 -29.094 -14.195 1 95.31 125 GLY A N 1
ATOM 963 C CA . GLY A 1 125 ? -13.922 -28.016 -14.633 1 95.31 125 GLY A CA 1
ATOM 964 C C . GLY A 1 125 ? -13.062 -27.453 -13.516 1 95.31 125 GLY A C 1
ATOM 965 O O . GLY A 1 125 ? -11.898 -27.125 -13.727 1 95.31 125 GLY A O 1
ATOM 966 N N . SER A 1 126 ? -13.641 -27.312 -12.344 1 95.81 126 SER A N 1
ATOM 967 C CA . SER A 1 126 ? -12.922 -26.781 -11.188 1 95.81 126 SER A CA 1
ATOM 968 C C . SER A 1 126 ? -11.828 -27.734 -10.727 1 95.81 126 SER A C 1
ATOM 970 O O . SER A 1 126 ? -10.742 -27.297 -10.344 1 95.81 126 SER A O 1
ATOM 972 N N . LEU A 1 127 ? -12.109 -29.016 -10.789 1 96.44 127 LEU A N 1
ATOM 973 C CA . LEU A 1 127 ? -11.172 -30.016 -10.312 1 96.44 127 LEU A CA 1
ATOM 974 C C . LEU A 1 127 ? -10.047 -30.25 -11.32 1 96.44 127 LEU A C 1
ATOM 976 O O . LEU A 1 127 ? -9 -30.781 -10.977 1 96.44 127 LEU A O 1
ATOM 980 N N . ALA A 1 128 ? -10.266 -29.812 -12.539 1 97.06 128 ALA A N 1
ATOM 981 C CA . ALA A 1 128 ? -9.266 -29.984 -13.586 1 97.06 128 ALA A CA 1
ATOM 982 C C . ALA A 1 128 ? -8.148 -28.953 -13.469 1 97.06 128 ALA A C 1
ATOM 984 O O . ALA A 1 128 ? -7.07 -29.125 -14.039 1 97.06 128 ALA A O 1
ATOM 985 N N . LEU A 1 129 ? -8.398 -27.953 -12.703 1 96.19 129 LEU A N 1
ATOM 986 C CA . LEU A 1 129 ? -7.441 -26.859 -12.562 1 96.19 129 LEU A CA 1
ATOM 987 C C . LEU A 1 129 ? -6.434 -27.156 -11.461 1 96.19 129 LEU A C 1
ATOM 989 O O . LEU A 1 129 ? -6.734 -27.891 -10.523 1 96.19 129 LEU A O 1
ATOM 993 N N . SER A 1 130 ? -5.191 -26.609 -11.594 1 96.44 130 SER A N 1
ATOM 994 C CA . SER A 1 130 ? -4.145 -26.703 -10.586 1 96.44 130 SER A CA 1
ATOM 995 C C . SER A 1 130 ? -3.725 -25.328 -10.094 1 96.44 130 SER A C 1
ATOM 997 O O . SER A 1 130 ? -3.924 -24.328 -10.781 1 96.44 130 SER A O 1
ATOM 999 N N . SER A 1 131 ? -3.18 -25.25 -8.953 1 92.81 131 SER A N 1
ATOM 1000 C CA . SER A 1 131 ? -2.805 -23.969 -8.359 1 92.81 131 SER A CA 1
ATOM 1001 C C . SER A 1 131 ? -1.49 -23.453 -8.93 1 92.81 131 SER A C 1
ATOM 1003 O O . SER A 1 131 ? -0.437 -24.062 -8.727 1 92.81 131 SER A O 1
ATOM 1005 N N . THR A 1 132 ? -1.572 -22.328 -9.562 1 87.5 132 THR A N 1
ATOM 1006 C CA . THR A 1 132 ? -0.367 -21.703 -10.102 1 87.5 132 THR A CA 1
ATOM 1007 C C . THR A 1 132 ? 0.501 -21.156 -8.977 1 87.5 132 THR A C 1
ATOM 1009 O O . THR A 1 132 ? 1.717 -21.359 -8.961 1 87.5 132 THR A O 1
ATOM 1012 N N . ALA A 1 133 ? -0.073 -20.516 -8.039 1 79.69 133 ALA A N 1
ATOM 1013 C CA . ALA A 1 133 ? 0.637 -19.859 -6.953 1 79.69 133 ALA A CA 1
ATOM 1014 C C . ALA A 1 133 ? 1.431 -20.859 -6.121 1 79.69 133 ALA A C 1
ATOM 1016 O O . ALA A 1 133 ? 2.602 -20.625 -5.812 1 79.69 133 ALA A O 1
ATOM 1017 N N . LEU A 1 134 ? 0.863 -21.953 -5.797 1 85.94 134 LEU A N 1
ATOM 1018 C CA . LEU A 1 134 ? 1.508 -22.938 -4.938 1 85.94 134 LEU A CA 1
ATOM 1019 C C . LEU A 1 134 ? 2.611 -23.672 -5.691 1 85.94 134 LEU A C 1
ATOM 1021 O O . LEU A 1 134 ? 3.693 -23.906 -5.145 1 85.94 134 LEU A O 1
ATOM 1025 N N . VAL A 1 135 ? 2.375 -24 -6.906 1 91.62 135 VAL A N 1
ATOM 1026 C CA . VAL A 1 135 ? 3.322 -24.766 -7.707 1 91.62 135 VAL A CA 1
ATOM 1027 C C . VAL A 1 135 ? 4.559 -23.906 -7.996 1 91.62 135 VAL A C 1
ATOM 1029 O O . VAL A 1 135 ? 5.688 -24.344 -7.762 1 91.62 135 VAL A O 1
ATOM 1032 N N . VAL A 1 136 ? 4.328 -22.734 -8.453 1 85.12 136 VAL A N 1
ATOM 1033 C CA . VAL A 1 136 ? 5.445 -21.875 -8.828 1 85.12 136 VAL A CA 1
ATOM 1034 C C . VAL A 1 136 ? 6.25 -21.5 -7.586 1 85.12 136 VAL A C 1
ATOM 1036 O O . VAL A 1 136 ? 7.484 -21.5 -7.613 1 85.12 136 VAL A O 1
ATOM 1039 N N . ARG A 1 137 ? 5.559 -21.219 -6.57 1 78.75 137 ARG A N 1
ATOM 1040 C CA . ARG A 1 137 ? 6.238 -20.859 -5.328 1 78.75 137 ARG A CA 1
ATOM 1041 C C . ARG A 1 137 ? 7.102 -22.016 -4.824 1 78.75 137 ARG A C 1
ATOM 1043 O O . ARG A 1 137 ? 8.266 -21.812 -4.461 1 78.75 137 ARG A O 1
ATOM 1050 N N . GLU A 1 138 ? 6.582 -23.172 -4.766 1 82.69 138 GLU A N 1
ATOM 1051 C CA . GLU A 1 138 ? 7.301 -24.344 -4.266 1 82.69 138 GLU A CA 1
ATOM 1052 C C . GLU A 1 138 ? 8.453 -24.719 -5.191 1 82.69 138 GLU A C 1
ATOM 1054 O O . GLU A 1 138 ? 9.531 -25.094 -4.727 1 82.69 138 GLU A O 1
ATOM 1059 N N . LEU A 1 139 ? 8.25 -24.609 -6.438 1 86.44 139 LEU A N 1
ATOM 1060 C CA . LEU A 1 139 ? 9.297 -24.938 -7.402 1 86.44 139 LEU A CA 1
ATOM 1061 C C . LEU A 1 139 ? 10.453 -23.938 -7.309 1 86.44 139 LEU A C 1
ATOM 1063 O O . LEU A 1 139 ? 11.617 -24.312 -7.465 1 86.44 139 LEU A O 1
ATOM 1067 N N . ARG A 1 140 ? 10.078 -22.734 -7.082 1 77.75 140 ARG A N 1
ATOM 1068 C CA . ARG A 1 140 ? 11.109 -21.719 -6.918 1 77.75 140 ARG A CA 1
ATOM 1069 C C . ARG A 1 140 ? 11.891 -21.938 -5.625 1 77.75 140 ARG A C 1
ATOM 1071 O O . ARG A 1 140 ? 13.109 -21.75 -5.594 1 77.75 140 ARG A O 1
ATOM 1078 N N . SER A 1 141 ? 11.156 -22.266 -4.602 1 75.88 141 SER A N 1
ATOM 1079 C CA . SER A 1 141 ? 11.805 -22.531 -3.316 1 75.88 141 SER A CA 1
ATOM 1080 C C . SER A 1 141 ? 12.773 -23.703 -3.41 1 75.88 141 SER A C 1
ATOM 1082 O O . SER A 1 141 ? 13.797 -23.734 -2.725 1 75.88 141 SER A O 1
ATOM 1084 N N . LEU A 1 142 ? 12.43 -24.625 -4.285 1 76.06 142 LEU A N 1
ATOM 1085 C CA . LEU A 1 142 ? 13.258 -25.812 -4.477 1 76.06 142 LEU A CA 1
ATOM 1086 C C . LEU A 1 142 ? 14.266 -25.594 -5.602 1 76.06 142 LEU A C 1
ATOM 1088 O O . LEU A 1 142 ? 15.047 -26.5 -5.914 1 76.06 142 LEU A O 1
ATOM 1092 N N . LYS A 1 143 ? 14.172 -24.375 -6.18 1 74.56 143 LYS A N 1
ATOM 1093 C CA . LYS A 1 143 ? 15.055 -23.984 -7.281 1 74.56 143 LYS A CA 1
ATOM 1094 C C . LYS A 1 143 ? 14.898 -24.938 -8.469 1 74.56 143 LYS A C 1
ATOM 1096 O O . LYS A 1 143 ? 15.883 -25.297 -9.117 1 74.56 143 LYS A O 1
ATOM 1101 N N . LEU A 1 144 ? 13.711 -25.453 -8.734 1 80.5 144 LEU A N 1
ATOM 1102 C CA . LEU A 1 144 ? 13.438 -26.422 -9.797 1 80.5 144 LEU A CA 1
ATOM 1103 C C . LEU A 1 144 ? 12.656 -25.766 -10.93 1 80.5 144 LEU A C 1
ATOM 1105 O O . LEU A 1 144 ? 12.352 -26.406 -11.93 1 80.5 144 LEU A O 1
ATOM 1109 N N . ILE A 1 145 ? 12.32 -24.5 -10.891 1 81.44 145 ILE A N 1
ATOM 1110 C CA . ILE A 1 145 ? 11.375 -23.828 -11.773 1 81.44 145 ILE A CA 1
ATOM 1111 C C . ILE A 1 145 ? 11.898 -23.859 -13.203 1 81.44 145 ILE A C 1
ATOM 1113 O O . ILE A 1 145 ? 11.117 -23.812 -14.156 1 81.44 145 ILE A O 1
ATOM 1117 N N . ASN A 1 146 ? 13.195 -24.047 -13.359 1 77 146 ASN A N 1
ATOM 1118 C CA . ASN A 1 146 ? 13.773 -23.984 -14.695 1 77 146 ASN A CA 1
ATOM 1119 C C . ASN A 1 146 ? 13.977 -25.375 -15.289 1 77 146 ASN A C 1
ATOM 1121 O O . ASN A 1 146 ? 14.391 -25.5 -16.438 1 77 146 ASN A O 1
ATOM 1125 N N . ARG A 1 147 ? 13.695 -26.375 -14.578 1 80.5 147 ARG A N 1
ATOM 1126 C CA . ARG A 1 147 ? 13.789 -27.75 -15.094 1 80.5 147 ARG A CA 1
ATOM 1127 C C . ARG A 1 147 ? 12.688 -28.016 -16.109 1 80.5 147 ARG A C 1
ATOM 1129 O O . ARG A 1 147 ? 11.648 -27.359 -16.109 1 80.5 147 ARG A O 1
ATOM 1136 N N . HIS A 1 148 ? 12.961 -28.922 -16.953 1 84.75 148 HIS A N 1
ATOM 1137 C CA . HIS A 1 148 ? 12.062 -29.219 -18.062 1 84.75 148 HIS A CA 1
ATOM 1138 C C . HIS A 1 148 ? 10.672 -29.578 -17.578 1 84.75 148 HIS A C 1
ATOM 1140 O O . HIS A 1 148 ? 9.672 -29.078 -18.094 1 84.75 148 HIS A O 1
ATOM 1146 N N . HIS A 1 149 ? 10.586 -30.5 -16.609 1 88.19 149 HIS A N 1
ATOM 1147 C CA . HIS A 1 149 ? 9.281 -30.906 -16.109 1 88.19 149 HIS A CA 1
ATOM 1148 C C . HIS A 1 149 ? 8.562 -29.734 -15.445 1 88.19 149 HIS A C 1
ATOM 1150 O O . HIS A 1 149 ? 7.328 -29.641 -15.508 1 88.19 149 HIS A O 1
ATOM 1156 N N . ALA A 1 150 ? 9.32 -28.844 -14.844 1 89.69 150 ALA A N 1
ATOM 1157 C CA . ALA A 1 150 ? 8.742 -27.656 -14.219 1 89.69 150 ALA A CA 1
ATOM 1158 C C . ALA A 1 150 ? 8.211 -26.688 -15.273 1 89.69 150 ALA A C 1
ATOM 1160 O O . ALA A 1 150 ? 7.148 -26.078 -15.094 1 89.69 150 ALA A O 1
ATOM 1161 N N . GLN A 1 151 ? 8.867 -26.609 -16.359 1 88.88 151 GLN A N 1
ATOM 1162 C CA . GLN A 1 151 ? 8.43 -25.734 -17.453 1 88.88 151 GLN A CA 1
ATOM 1163 C C . GLN A 1 151 ? 7.16 -26.266 -18.109 1 88.88 151 GLN A C 1
ATOM 1165 O O . GLN A 1 151 ? 6.289 -25.5 -18.516 1 88.88 151 GLN A O 1
ATOM 1170 N N . LEU A 1 152 ? 7.156 -27.562 -18.234 1 91.88 152 LEU A N 1
ATOM 1171 C CA . LEU A 1 152 ? 5.934 -28.188 -18.734 1 91.88 152 LEU A CA 1
ATOM 1172 C C . LEU A 1 152 ? 4.758 -27.906 -17.812 1 91.88 152 LEU A C 1
ATOM 1174 O O . LEU A 1 152 ? 3.664 -27.562 -18.281 1 91.88 152 LEU A O 1
ATOM 1178 N N . ALA A 1 153 ? 5.047 -28.016 -16.516 1 94.69 153 ALA A N 1
ATOM 1179 C CA . ALA A 1 153 ? 4.004 -27.734 -15.531 1 94.69 153 ALA A CA 1
ATOM 1180 C C . ALA A 1 153 ? 3.529 -26.297 -15.625 1 94.69 153 ALA A C 1
ATOM 1182 O O . ALA A 1 153 ? 2.326 -26.016 -15.578 1 94.69 153 ALA A O 1
ATOM 1183 N N . VAL A 1 154 ? 4.441 -25.422 -15.766 1 91 154 VAL A N 1
ATOM 1184 C CA . VAL A 1 154 ? 4.113 -24 -15.859 1 91 154 VAL A CA 1
ATOM 1185 C C . VAL A 1 154 ? 3.285 -23.734 -17.109 1 91 154 VAL A C 1
ATOM 1187 O O . VAL A 1 154 ? 2.338 -22.953 -17.094 1 91 154 VAL A O 1
ATOM 1190 N N . GLY A 1 155 ? 3.703 -24.359 -18.188 1 91.06 155 GLY A N 1
ATOM 1191 C CA . GLY A 1 155 ? 2.936 -24.219 -19.406 1 91.06 155 GLY A CA 1
ATOM 1192 C C . GLY A 1 155 ? 1.495 -24.672 -19.266 1 91.06 155 GLY A C 1
ATOM 1193 O O . GLY A 1 155 ? 0.576 -24 -19.734 1 91.06 155 GLY A O 1
ATOM 1194 N N . VAL A 1 156 ? 1.286 -25.797 -18.625 1 94.81 156 VAL A N 1
ATOM 1195 C CA . VAL A 1 156 ? -0.054 -26.312 -18.375 1 94.81 156 VAL A CA 1
ATOM 1196 C C . VAL A 1 156 ? -0.835 -25.344 -17.5 1 94.81 156 VAL A C 1
ATOM 1198 O O . VAL A 1 156 ? -2.023 -25.094 -17.734 1 94.81 156 VAL A O 1
ATOM 1201 N N . LEU A 1 157 ? -0.171 -24.812 -16.531 1 93 157 LEU A N 1
ATOM 1202 C CA . LEU A 1 157 ? -0.805 -23.891 -15.594 1 93 157 LEU A CA 1
ATOM 1203 C C . LEU A 1 157 ? -1.296 -22.641 -16.312 1 93 157 LEU A C 1
ATOM 1205 O O . LEU A 1 157 ? -2.385 -22.141 -16.031 1 93 157 LEU A O 1
ATOM 1209 N N . ILE A 1 158 ? -0.505 -22.172 -17.234 1 87.88 158 ILE A N 1
ATOM 1210 C CA . ILE A 1 158 ? -0.871 -20.984 -18 1 87.88 158 ILE A CA 1
ATOM 1211 C C . ILE A 1 158 ? -2.158 -21.25 -18.781 1 87.88 158 ILE A C 1
ATOM 1213 O O . ILE A 1 158 ? -3.062 -20.422 -18.797 1 87.88 158 ILE A O 1
ATOM 1217 N N . PHE A 1 159 ? -2.213 -22.406 -19.359 1 91.44 159 PHE A N 1
ATOM 1218 C CA . PHE A 1 159 ? -3.424 -22.75 -20.094 1 91.44 159 PHE A CA 1
ATOM 1219 C C . PHE A 1 159 ? -4.609 -22.891 -19.156 1 91.44 159 PHE A C 1
ATOM 1221 O O . PHE A 1 159 ? -5.727 -22.484 -19.484 1 91.44 159 PHE A O 1
ATOM 1228 N N . GLN A 1 160 ? -4.445 -23.531 -18.047 1 92.44 160 GLN A N 1
ATOM 1229 C CA . GLN A 1 160 ? -5.5 -23.703 -17.047 1 92.44 160 GLN A CA 1
ATOM 1230 C C . GLN A 1 160 ? -6.035 -22.344 -16.578 1 92.44 160 GLN A C 1
ATOM 1232 O O . GLN A 1 160 ? -7.23 -22.203 -16.312 1 92.44 160 GLN A O 1
ATOM 1237 N N . ASP A 1 161 ? -5.156 -21.453 -16.453 1 84.06 161 ASP A N 1
ATOM 1238 C CA . ASP A 1 161 ? -5.602 -20.109 -16.078 1 84.06 161 ASP A CA 1
ATOM 1239 C C . ASP A 1 161 ? -6.531 -19.516 -17.141 1 84.06 161 ASP A C 1
ATOM 1241 O O . ASP A 1 161 ? -7.535 -18.891 -16.797 1 84.06 161 ASP A O 1
ATOM 1245 N N . LEU A 1 162 ? -6.211 -19.719 -18.359 1 82.69 162 LEU A N 1
ATOM 1246 C CA . LEU A 1 162 ? -7.059 -19.281 -19.453 1 82.69 162 LEU A CA 1
ATOM 1247 C C . LEU A 1 162 ? -8.398 -20.016 -19.438 1 82.69 162 LEU A C 1
ATOM 1249 O O . LEU A 1 162 ? -9.445 -19.406 -19.656 1 82.69 162 LEU A O 1
ATOM 1253 N N . ALA A 1 163 ? -8.32 -21.25 -19.188 1 88.69 163 ALA A N 1
ATOM 1254 C CA . ALA A 1 163 ? -9.531 -22.062 -19.109 1 88.69 163 ALA A CA 1
ATOM 1255 C C . ALA A 1 163 ? -10.422 -21.625 -17.953 1 88.69 163 ALA A C 1
ATOM 1257 O O . ALA A 1 163 ? -11.648 -21.641 -18.062 1 88.69 163 ALA A O 1
ATOM 1258 N N . ALA A 1 164 ? -9.805 -21.312 -16.844 1 86.56 164 ALA A N 1
ATOM 1259 C CA . ALA A 1 164 ? -10.555 -20.844 -15.68 1 86.56 164 ALA A CA 1
ATOM 1260 C C . ALA A 1 164 ? -11.328 -19.562 -16.016 1 86.56 164 ALA A C 1
ATOM 1262 O O . ALA A 1 164 ? -12.438 -19.359 -15.508 1 86.56 164 ALA A O 1
ATOM 1263 N N . LEU A 1 165 ? -10.703 -18.75 -16.781 1 78.19 165 LEU A N 1
ATOM 1264 C CA . LEU A 1 165 ? -11.367 -17.531 -17.234 1 78.19 165 LEU A CA 1
ATOM 1265 C C . LEU A 1 165 ? -12.633 -17.875 -18.016 1 78.19 165 LEU A C 1
ATOM 1267 O O . LEU A 1 165 ? -13.672 -17.219 -17.844 1 78.19 165 LEU A O 1
ATOM 1271 N N . LEU A 1 166 ? -12.508 -18.812 -18.875 1 81.81 166 LEU A N 1
ATOM 1272 C CA . LEU A 1 166 ? -13.664 -19.266 -19.641 1 81.81 166 LEU A CA 1
ATOM 1273 C C . LEU A 1 166 ? -14.734 -19.844 -18.734 1 81.81 166 LEU A C 1
ATOM 1275 O O . LEU A 1 166 ? -15.93 -19.719 -19.016 1 81.81 166 LEU A O 1
ATOM 1279 N N . GLY A 1 167 ? -14.297 -20.5 -17.703 1 85.75 167 GLY A N 1
ATOM 1280 C CA . GLY A 1 167 ? -15.234 -21.031 -16.719 1 85.75 167 GLY A CA 1
ATOM 1281 C C . GLY A 1 167 ? -16.062 -19.938 -16.047 1 85.75 167 GLY A C 1
ATOM 1282 O O . GLY A 1 167 ? -17.266 -20.125 -15.82 1 85.75 167 GLY A O 1
ATOM 1283 N N . LEU A 1 168 ? -15.453 -18.828 -15.773 1 78.56 168 LEU A N 1
ATOM 1284 C CA . LEU A 1 168 ? -16.141 -17.703 -15.125 1 78.56 168 LEU A CA 1
ATOM 1285 C C . LEU A 1 168 ? -17.234 -17.141 -16.031 1 78.56 168 LEU A C 1
ATOM 1287 O O . LEU A 1 168 ? -18.219 -16.594 -15.547 1 78.56 168 LEU A O 1
ATOM 1291 N N . ILE A 1 169 ? -17.031 -17.328 -17.344 1 77.25 169 ILE A N 1
ATOM 1292 C CA . ILE A 1 169 ? -18.016 -16.875 -18.328 1 77.25 169 ILE A CA 1
ATOM 1293 C C . ILE A 1 169 ? -19.125 -17.922 -18.469 1 77.25 169 ILE A C 1
ATOM 1295 O O . ILE A 1 169 ? -20.297 -17.578 -18.562 1 77.25 169 ILE A O 1
ATOM 1299 N N . LEU A 1 170 ? -18.75 -19.125 -18.359 1 82.12 170 LEU A N 1
ATOM 1300 C CA . LEU A 1 170 ? -19.656 -20.203 -18.688 1 82.12 170 LEU A CA 1
ATOM 1301 C C . LEU A 1 170 ? -20.578 -20.531 -17.516 1 82.12 170 LEU A C 1
ATOM 1303 O O . LEU A 1 170 ? -21.719 -20.953 -17.719 1 82.12 170 LEU A O 1
ATOM 1307 N N . VAL A 1 171 ? -20.125 -20.328 -16.297 1 85 171 VAL A N 1
ATOM 1308 C CA . VAL A 1 171 ? -20.891 -20.75 -15.125 1 85 171 VAL A CA 1
ATOM 1309 C C . VAL A 1 171 ? -22.203 -19.953 -15.055 1 85 171 VAL A C 1
ATOM 1311 O O . VAL A 1 171 ? -23.266 -20.516 -14.867 1 85 171 VAL A O 1
ATOM 1314 N N . PRO A 1 172 ? -22.125 -18.609 -15.195 1 78.12 172 PRO A N 1
ATOM 1315 C CA . PRO A 1 172 ? -23.391 -17.859 -15.195 1 78.12 172 PRO A CA 1
ATOM 1316 C C . PRO A 1 172 ? -24.312 -18.266 -16.328 1 78.12 172 PRO A C 1
ATOM 1318 O O . PRO A 1 172 ? -25.531 -18.234 -16.188 1 78.12 172 PRO A O 1
ATOM 1321 N N . ALA A 1 173 ? -23.734 -18.641 -17.453 1 77.94 173 ALA A N 1
ATOM 1322 C CA . ALA A 1 173 ? -24.531 -19.062 -18.594 1 77.94 173 ALA A CA 1
ATOM 1323 C C . ALA A 1 173 ? -25.266 -20.359 -18.297 1 77.94 173 ALA A C 1
ATOM 1325 O O . ALA A 1 173 ? -26.344 -20.609 -18.859 1 77.94 173 ALA A O 1
ATOM 1326 N N . LEU A 1 174 ? -24.703 -21.156 -17.469 1 82.75 174 LEU A N 1
ATOM 1327 C CA . LEU A 1 174 ? -25.297 -22.438 -17.109 1 82.75 174 LEU A CA 1
ATOM 1328 C C . LEU A 1 174 ? -26.422 -22.25 -16.094 1 82.75 174 LEU A C 1
ATOM 1330 O O . LEU A 1 174 ? -27.266 -23.125 -15.93 1 82.75 174 LEU A O 1
ATOM 1334 N N . ALA A 1 175 ? -26.328 -21.078 -15.305 1 76.5 175 ALA A N 1
ATOM 1335 C CA . ALA A 1 175 ? -27.328 -20.797 -14.281 1 76.5 175 ALA A CA 1
ATOM 1336 C C . ALA A 1 175 ? -28.641 -20.328 -14.906 1 76.5 175 ALA A C 1
ATOM 1338 O O . ALA A 1 175 ? -29.688 -20.391 -14.273 1 76.5 175 ALA A O 1
ATOM 1339 N N . GLY A 1 176 ? -28.641 -19.641 -16.109 1 63.94 176 GLY A N 1
ATOM 1340 C CA . GLY A 1 176 ? -29.812 -19.047 -16.734 1 63.94 176 GLY A CA 1
ATOM 1341 C C . GLY A 1 176 ? -31 -19.984 -16.797 1 63.94 176 GLY A C 1
ATOM 1342 O O . GLY A 1 176 ? -30.844 -21.203 -16.766 1 63.94 176 GLY A O 1
ATOM 1343 N N . ASN A 1 177 ? -32.125 -19.469 -16.266 1 53.69 177 ASN A N 1
ATOM 1344 C CA . ASN A 1 177 ? -33.469 -20.031 -16.062 1 53.69 177 ASN A CA 1
ATOM 1345 C C . ASN A 1 177 ? -34.031 -20.578 -17.375 1 53.69 177 ASN A C 1
ATOM 1347 O O . ASN A 1 177 ? -34.312 -19.828 -18.297 1 53.69 177 ASN A O 1
ATOM 1351 N N . GLY A 1 178 ? -34 -21.75 -17.594 1 54.62 178 GLY A N 1
ATOM 1352 C CA . GLY A 1 178 ? -34.781 -22.703 -18.359 1 54.62 178 GLY A CA 1
ATOM 1353 C C . GLY A 1 178 ? -35.375 -22.109 -19.625 1 54.62 178 GLY A C 1
ATOM 1354 O O . GLY A 1 178 ? -36 -22.828 -20.422 1 54.62 178 GLY A O 1
ATOM 1355 N N . GLU A 1 179 ? -35.438 -20.672 -19.828 1 56.12 179 GLU A N 1
ATOM 1356 C CA . GLU A 1 179 ? -36.344 -20.312 -20.922 1 56.12 179 GLU A CA 1
ATOM 1357 C C . GLU A 1 179 ? -35.625 -20.469 -22.266 1 56.12 179 GLU A C 1
ATOM 1359 O O . GLU A 1 179 ? -36.281 -20.719 -23.297 1 56.12 179 GLU A O 1
ATOM 1364 N N . ARG A 1 180 ? -34.344 -20.141 -22.281 1 60.91 180 ARG A N 1
ATOM 1365 C CA . ARG A 1 180 ? -33.688 -20.234 -23.562 1 60.91 180 ARG A CA 1
ATOM 1366 C C . ARG A 1 180 ? -32.844 -21.5 -23.656 1 60.91 180 ARG A C 1
ATOM 1368 O O . ARG A 1 180 ? -32.312 -21.984 -22.641 1 60.91 180 ARG A O 1
ATOM 1375 N N . ALA A 1 181 ? -32.812 -22.062 -24.781 1 67.5 181 ALA A N 1
ATOM 1376 C CA . ALA A 1 181 ? -31.969 -23.219 -25.062 1 67.5 181 ALA A CA 1
ATOM 1377 C C . ALA A 1 181 ? -30.516 -22.922 -24.688 1 67.5 181 ALA A C 1
ATOM 1379 O O . ALA A 1 181 ? -30.078 -21.781 -24.766 1 67.5 181 ALA A O 1
ATOM 1380 N N . LEU A 1 182 ? -29.844 -23.812 -24.062 1 72.81 182 LEU A N 1
ATOM 1381 C CA . LEU A 1 182 ? -28.453 -23.719 -23.609 1 72.81 182 LEU A CA 1
ATOM 1382 C C . LEU A 1 182 ? -27.562 -23.125 -24.703 1 72.81 182 LEU A C 1
ATOM 1384 O O . LEU A 1 182 ? -26.703 -22.281 -24.422 1 72.81 182 LEU A O 1
ATOM 1388 N N . HIS A 1 183 ? -27.859 -23.5 -25.953 1 75.94 183 HIS A N 1
ATOM 1389 C CA . HIS A 1 183 ? -27.031 -23.031 -27.062 1 75.94 183 HIS A CA 1
ATOM 1390 C C . HIS A 1 183 ? -27.219 -21.531 -27.281 1 75.94 183 HIS A C 1
ATOM 1392 O O . HIS A 1 183 ? -26.266 -20.812 -27.594 1 75.94 183 HIS A O 1
ATOM 1398 N N . GLU A 1 184 ? -28.422 -21.047 -27.062 1 77.88 184 GLU A N 1
ATOM 1399 C CA . GLU A 1 184 ? -28.703 -19.625 -27.25 1 77.88 184 GLU A CA 1
ATOM 1400 C C . GLU A 1 184 ? -28.078 -18.797 -26.125 1 77.88 184 GLU A C 1
ATOM 1402 O O . GLU A 1 184 ? -27.578 -17.688 -26.375 1 77.88 184 GLU A O 1
ATOM 1407 N N . GLN A 1 185 ? -28.109 -19.391 -25 1 76.88 185 GLN A N 1
ATOM 1408 C CA . GLN A 1 185 ? -27.5 -18.703 -23.859 1 76.88 185 GLN A CA 1
ATOM 1409 C C . GLN A 1 185 ? -25.984 -18.609 -24.016 1 76.88 185 GLN A C 1
ATOM 1411 O O . GLN A 1 185 ? -25.406 -17.562 -23.734 1 76.88 185 GLN A O 1
ATOM 1416 N N . LEU A 1 186 ? -25.438 -19.641 -24.516 1 76.88 186 LEU A N 1
ATOM 1417 C CA . LEU A 1 186 ? -23.984 -19.672 -24.703 1 76.88 186 LEU A CA 1
ATOM 1418 C C . LEU A 1 186 ? -23.562 -18.688 -25.797 1 76.88 186 LEU A C 1
ATOM 1420 O O . LEU A 1 186 ? -22.531 -18.031 -25.672 1 76.88 186 LEU A O 1
ATOM 1424 N N . LEU A 1 187 ? -24.344 -18.625 -26.797 1 79.62 187 LEU A N 1
ATOM 1425 C CA . LEU A 1 187 ? -24.047 -17.703 -27.891 1 79.62 187 LEU A CA 1
ATOM 1426 C C . LEU A 1 187 ? -24.172 -16.266 -27.422 1 79.62 187 LEU A C 1
ATOM 1428 O O . LEU A 1 187 ? -23.375 -15.406 -27.797 1 79.62 187 LEU A O 1
ATOM 1432 N N . HIS A 1 188 ? -25.188 -16.031 -26.594 1 80.19 188 HIS A N 1
ATOM 1433 C CA . HIS A 1 188 ? -25.406 -14.68 -26.078 1 80.19 188 HIS A CA 1
ATOM 1434 C C . HIS A 1 188 ? -24.266 -14.242 -25.172 1 80.19 188 HIS A C 1
ATOM 1436 O O . HIS A 1 188 ? -23.812 -13.102 -25.234 1 80.19 188 HIS A O 1
ATOM 1442 N N . VAL A 1 189 ? -23.828 -15.148 -24.375 1 77.62 189 VAL A N 1
ATOM 1443 C CA . VAL A 1 189 ? -22.734 -14.859 -23.453 1 77.62 189 VAL A CA 1
ATOM 1444 C C . VAL A 1 189 ? -21.438 -14.664 -24.25 1 77.62 189 VAL A C 1
ATOM 1446 O O . VAL A 1 189 ? -20.641 -13.789 -23.922 1 77.62 189 VAL A O 1
ATOM 1449 N N . ALA A 1 190 ? -21.281 -15.461 -25.281 1 78.81 190 ALA A N 1
ATOM 1450 C CA . ALA A 1 190 ? -20.094 -15.352 -26.125 1 78.81 190 ALA A CA 1
ATOM 1451 C C . ALA A 1 190 ? -20.078 -14.023 -26.875 1 78.81 190 ALA A C 1
ATOM 1453 O O . ALA A 1 190 ? -19.016 -13.414 -27.031 1 78.81 190 ALA A O 1
ATOM 1454 N N . GLU A 1 191 ? -21.219 -13.641 -27.281 1 83.88 191 GLU A N 1
ATOM 1455 C CA . GLU A 1 191 ? -21.328 -12.375 -28 1 83.88 191 GLU A CA 1
ATOM 1456 C C . GLU A 1 191 ? -21.016 -11.195 -27.094 1 83.88 191 GLU A C 1
ATOM 1458 O O . GLU A 1 191 ? -20.219 -10.32 -27.438 1 83.88 191 GLU A O 1
ATOM 1463 N N . LYS A 1 192 ? -21.641 -11.211 -25.922 1 82.5 192 LYS A N 1
ATOM 1464 C CA . LYS A 1 192 ? -21.406 -10.133 -24.953 1 82.5 192 LYS A CA 1
ATOM 1465 C C . LYS A 1 192 ? -19.953 -10.141 -24.484 1 82.5 192 LYS A C 1
ATOM 1467 O O . LYS A 1 192 ? -19.328 -9.078 -24.344 1 82.5 192 LYS A O 1
ATOM 1472 N N . GLY A 1 193 ? -19.484 -11.328 -24.266 1 81.19 193 GLY A N 1
ATOM 1473 C CA . GLY A 1 193 ? -18.078 -11.453 -23.859 1 81.19 193 GLY A CA 1
ATOM 1474 C C . GLY A 1 193 ? -17.125 -10.984 -24.938 1 81.19 193 GLY A C 1
ATOM 1475 O O . GLY A 1 193 ? -16.141 -10.297 -24.641 1 81.19 193 GLY A O 1
ATOM 1476 N N . GLY A 1 194 ? -17.406 -11.352 -26.141 1 82.25 194 GLY A N 1
ATOM 1477 C CA . GLY A 1 194 ? -16.594 -10.914 -27.266 1 82.25 194 GLY A CA 1
ATOM 1478 C C . GLY A 1 194 ? -16.562 -9.406 -27.422 1 82.25 194 GLY A C 1
ATOM 1479 O O . GLY A 1 194 ? -15.5 -8.812 -27.625 1 82.25 194 GLY A O 1
ATOM 1480 N N . ILE A 1 195 ? -17.688 -8.805 -27.297 1 86.62 195 ILE A N 1
ATOM 1481 C CA . ILE A 1 195 ? -17.797 -7.355 -27.406 1 86.62 195 ILE A CA 1
ATOM 1482 C C . ILE A 1 195 ? -17 -6.695 -26.297 1 86.62 195 ILE A C 1
ATOM 1484 O O . ILE A 1 195 ? -16.281 -5.723 -26.516 1 86.62 195 ILE A O 1
ATOM 1488 N N . LEU A 1 196 ? -17.156 -7.258 -25.172 1 84.56 196 LEU A N 1
ATOM 1489 C CA . LEU A 1 196 ? -16.484 -6.699 -24.016 1 84.56 196 LEU A CA 1
ATOM 1490 C C . LEU A 1 196 ? -14.961 -6.809 -24.156 1 84.56 196 LEU A C 1
ATOM 1492 O O . LEU A 1 196 ? -14.227 -5.891 -23.781 1 84.56 196 LEU A O 1
ATOM 1496 N N . VAL A 1 197 ? -14.523 -7.93 -24.641 1 82.19 197 VAL A N 1
ATOM 1497 C CA . VAL A 1 197 ? -13.094 -8.117 -24.859 1 82.19 197 VAL A CA 1
ATOM 1498 C C . VAL A 1 197 ? -12.578 -7.059 -25.828 1 82.19 197 VAL A C 1
ATOM 1500 O O . VAL A 1 197 ? -11.508 -6.488 -25.609 1 82.19 197 VAL A O 1
ATOM 1503 N N . VAL A 1 198 ? -13.352 -6.77 -26.766 1 85.38 198 VAL A N 1
ATOM 1504 C CA . VAL A 1 198 ? -12.953 -5.781 -27.766 1 85.38 198 VAL A CA 1
ATOM 1505 C C . VAL A 1 198 ? -12.93 -4.391 -27.141 1 85.38 198 VAL A C 1
ATOM 1507 O O . VAL A 1 198 ? -11.984 -3.629 -27.344 1 85.38 198 VAL A O 1
ATOM 1510 N N . ILE A 1 199 ? -13.891 -4.121 -26.375 1 86.5 199 ILE A N 1
ATOM 1511 C CA . ILE A 1 199 ? -13.992 -2.816 -25.719 1 86.5 199 ILE A CA 1
ATOM 1512 C C . ILE A 1 199 ? -12.836 -2.633 -24.75 1 86.5 199 ILE A C 1
ATOM 1514 O O . ILE A 1 199 ? -12.148 -1.609 -24.781 1 86.5 199 ILE A O 1
ATOM 1518 N N . LEU A 1 200 ? -12.641 -3.592 -23.953 1 86.38 200 LEU A N 1
ATOM 1519 C CA . LEU A 1 200 ? -11.633 -3.475 -22.906 1 86.38 200 LEU A CA 1
ATOM 1520 C C . LEU A 1 200 ? -10.227 -3.502 -23.484 1 86.38 200 LEU A C 1
ATOM 1522 O O . LEU A 1 200 ? -9.336 -2.787 -23.031 1 86.38 200 LEU A O 1
ATOM 1526 N N . THR A 1 201 ? -10.055 -4.316 -24.484 1 81.31 201 THR A N 1
ATOM 1527 C CA . THR A 1 201 ? -8.758 -4.336 -25.141 1 81.31 201 THR A CA 1
ATOM 1528 C C . THR A 1 201 ? -8.492 -3.02 -25.875 1 81.31 201 THR A C 1
ATOM 1530 O O . THR A 1 201 ? -7.371 -2.516 -25.875 1 81.31 201 THR A O 1
ATOM 1533 N N . GLY A 1 202 ? -9.516 -2.541 -26.516 1 84.69 202 GLY A N 1
ATOM 1534 C CA . GLY A 1 202 ? -9.383 -1.241 -27.141 1 84.69 202 GLY A CA 1
ATOM 1535 C C . GLY A 1 202 ? -9.086 -0.122 -26.172 1 84.69 202 GLY A C 1
ATOM 1536 O O . GLY A 1 202 ? -8.18 0.683 -26.391 1 84.69 202 GLY A O 1
ATOM 1537 N N . ALA A 1 203 ? -9.805 -0.124 -25.062 1 85.44 203 ALA A N 1
ATOM 1538 C CA . ALA A 1 203 ? -9.562 0.872 -24.016 1 85.44 203 ALA A CA 1
ATOM 1539 C C . ALA A 1 203 ? -8.172 0.715 -23.422 1 85.44 203 ALA A C 1
ATOM 1541 O O . ALA A 1 203 ? -7.516 1.707 -23.094 1 85.44 203 ALA A O 1
ATOM 1542 N N . GLY A 1 204 ? -7.773 -0.483 -23.25 1 81.19 204 GLY A N 1
ATOM 1543 C CA . GLY A 1 204 ? -6.457 -0.766 -22.703 1 81.19 204 GLY A CA 1
ATOM 1544 C C . GLY A 1 204 ? -5.324 -0.274 -23.594 1 81.19 204 GLY A C 1
ATOM 1545 O O . GLY A 1 204 ? -4.348 0.29 -23.094 1 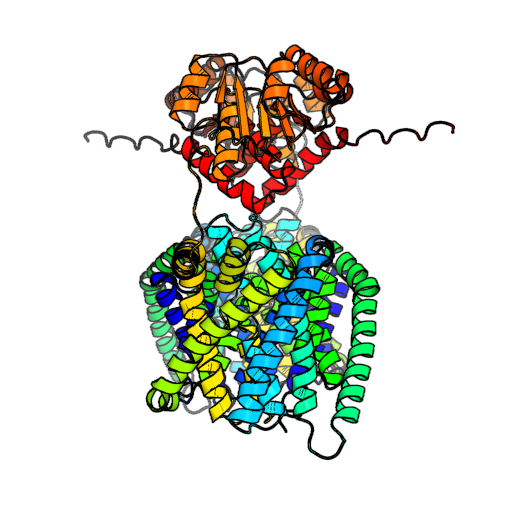81.19 204 GLY A O 1
ATOM 1546 N N . LYS A 1 205 ? -5.5 -0.439 -24.812 1 79.38 205 LYS A N 1
ATOM 1547 C CA . LYS A 1 205 ? -4.445 -0.09 -25.766 1 79.38 205 LYS A CA 1
ATOM 1548 C C . LYS A 1 205 ? -4.395 1.417 -26 1 79.38 205 LYS A C 1
ATOM 1550 O O . LYS A 1 205 ? -3.314 1.995 -26.125 1 79.38 205 LYS A O 1
ATOM 1555 N N . TRP A 1 206 ? -5.555 2.018 -26 1 83.88 206 TRP A N 1
ATOM 1556 C CA . TRP A 1 206 ? -5.57 3.414 -26.422 1 83.88 206 TRP A CA 1
ATOM 1557 C C . TRP A 1 206 ? -5.77 4.344 -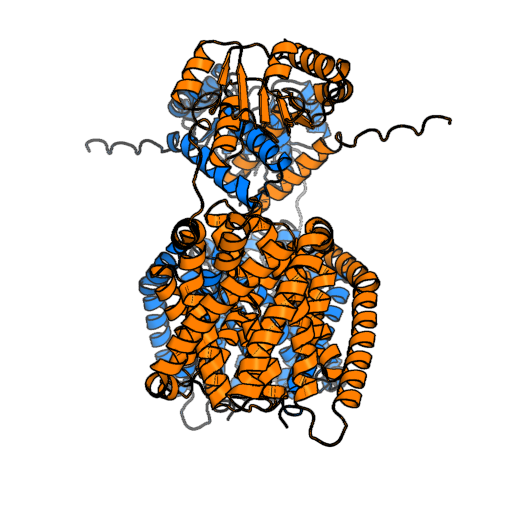25.234 1 83.88 206 TRP A C 1
ATOM 1559 O O . TRP A 1 206 ? -5.191 5.43 -25.188 1 83.88 206 TRP A O 1
ATOM 1569 N N . LEU A 1 207 ? -6.574 3.986 -24.281 1 85.75 207 LEU A N 1
ATOM 1570 C CA . LEU A 1 207 ? -6.98 4.887 -23.203 1 85.75 207 LEU A CA 1
ATOM 1571 C C . LEU A 1 207 ? -6.043 4.766 -22.016 1 85.75 207 LEU A C 1
ATOM 1573 O O . LEU A 1 207 ? -5.641 5.773 -21.422 1 85.75 207 LEU A O 1
ATOM 1577 N N . LEU A 1 208 ? -5.668 3.58 -21.656 1 86.06 208 LEU A N 1
ATOM 1578 C CA . LEU A 1 208 ? -4.934 3.334 -20.422 1 86.06 208 LEU A CA 1
ATOM 1579 C C . LEU A 1 208 ? -3.564 4 -20.453 1 86.06 208 LEU A C 1
ATOM 1581 O O . LEU A 1 208 ? -3.162 4.664 -19.5 1 86.06 208 LEU A O 1
ATOM 1585 N N . PRO A 1 209 ? -2.859 3.877 -21.672 1 82.62 209 PRO A N 1
ATOM 1586 C CA . PRO A 1 209 ? -1.557 4.543 -21.688 1 82.62 209 PRO A CA 1
ATOM 1587 C C . PRO A 1 209 ? -1.668 6.062 -21.547 1 82.62 209 PRO A C 1
ATOM 1589 O O . PRO A 1 209 ? -0.842 6.684 -20.875 1 82.62 209 PRO A O 1
ATOM 1592 N N . SER A 1 210 ? -2.639 6.609 -22.125 1 84 210 SER A N 1
ATOM 1593 C CA . SER A 1 210 ? -2.834 8.055 -22.031 1 84 210 SER A CA 1
ATOM 1594 C C . SER A 1 210 ? -3.135 8.484 -20.609 1 84 210 SER A C 1
ATOM 1596 O O . SER A 1 210 ? -2.629 9.508 -20.141 1 84 210 SER A O 1
ATOM 1598 N N . ILE A 1 211 ? -3.922 7.746 -19.922 1 87 211 ILE A N 1
ATOM 1599 C CA . ILE A 1 211 ? -4.305 8.062 -18.547 1 87 211 ILE A CA 1
ATOM 1600 C C . ILE A 1 211 ? -3.09 7.93 -17.625 1 87 211 ILE A C 1
ATOM 1602 O O . ILE A 1 211 ? -2.82 8.812 -16.812 1 87 211 ILE A O 1
ATOM 1606 N N . PHE A 1 212 ? -2.359 6.867 -17.781 1 86.25 212 PHE A N 1
ATOM 1607 C CA . PHE A 1 212 ? -1.228 6.609 -16.906 1 86.25 212 PHE A CA 1
ATOM 1608 C C . PHE A 1 212 ? -0.107 7.609 -17.156 1 86.25 212 PHE A C 1
ATOM 1610 O O . PHE A 1 212 ? 0.61 7.992 -16.234 1 86.25 212 PHE A O 1
ATOM 1617 N N . HIS A 1 213 ? -0.011 8.023 -18.391 1 84 213 HIS A N 1
ATOM 1618 C CA . HIS A 1 213 ? 0.989 9.047 -18.672 1 84 213 HIS A CA 1
ATOM 1619 C C . HIS A 1 213 ? 0.629 10.367 -18 1 84 213 HIS A C 1
ATOM 1621 O O . HIS A 1 213 ? 1.505 11.062 -17.484 1 84 213 HIS A O 1
ATOM 1627 N N . GLU A 1 214 ? -0.585 10.656 -18.047 1 83.25 214 GLU A N 1
ATOM 1628 C CA . GLU A 1 214 ? -1.042 11.867 -17.375 1 83.25 214 GLU A CA 1
ATOM 1629 C C . GLU A 1 214 ? -0.842 11.773 -15.867 1 83.25 214 GLU A C 1
ATOM 1631 O O . GLU A 1 214 ? -0.427 12.742 -15.227 1 83.25 214 GLU A O 1
ATOM 1636 N N . VAL A 1 215 ? -1.16 10.648 -15.344 1 85.75 215 VAL A N 1
ATOM 1637 C CA . VAL A 1 215 ? -1.056 10.414 -13.906 1 85.75 215 VAL A CA 1
ATOM 1638 C C . VAL A 1 215 ? 0.415 10.375 -13.5 1 85.75 215 VAL A C 1
ATOM 1640 O O . VAL A 1 215 ? 0.779 10.859 -12.422 1 85.75 215 VAL A O 1
ATOM 1643 N N . ALA A 1 216 ? 1.225 9.789 -14.32 1 80.62 216 ALA A N 1
ATOM 1644 C CA . ALA A 1 216 ? 2.652 9.711 -14.023 1 80.62 216 ALA A CA 1
ATOM 1645 C C . ALA A 1 216 ? 3.279 11.102 -13.961 1 80.62 216 ALA A C 1
ATOM 1647 O O . ALA A 1 216 ? 4.234 11.32 -13.211 1 80.62 216 ALA A O 1
ATOM 1648 N N . ARG A 1 217 ? 2.691 11.969 -14.695 1 79.12 217 ARG A N 1
ATOM 1649 C CA . ARG A 1 217 ? 3.191 13.336 -14.711 1 79.12 217 ARG A CA 1
ATOM 1650 C C . ARG A 1 217 ? 2.947 14.023 -13.375 1 79.12 217 ARG A C 1
ATOM 1652 O O . ARG A 1 217 ? 3.693 14.93 -12.992 1 79.12 217 ARG A O 1
ATOM 1659 N N . SER A 1 218 ? 1.935 13.617 -12.711 1 77.25 218 SER A N 1
ATOM 1660 C CA . SER A 1 218 ? 1.6 14.219 -11.43 1 77.25 218 SER A CA 1
ATOM 1661 C C . SER A 1 218 ? 2.588 13.805 -10.344 1 77.25 218 SER A C 1
ATOM 1663 O O . SER A 1 218 ? 2.689 14.453 -9.305 1 77.25 218 SER A O 1
ATOM 1665 N N . ARG A 1 219 ? 3.277 12.758 -10.492 1 72.44 219 ARG A N 1
ATOM 1666 C CA . ARG A 1 219 ? 4.277 12.227 -9.578 1 72.44 219 ARG A CA 1
ATOM 1667 C C . ARG A 1 219 ? 3.678 11.969 -8.203 1 72.44 219 ARG A C 1
ATOM 1669 O O . ARG A 1 219 ? 4.336 12.18 -7.184 1 72.44 219 ARG A O 1
ATOM 1676 N N . SER A 1 220 ? 2.443 11.711 -8.164 1 80.56 220 SER A N 1
ATOM 1677 C CA . SER A 1 220 ? 1.762 11.422 -6.91 1 80.56 220 SER A CA 1
ATOM 1678 C C . SER A 1 220 ? 1.398 9.945 -6.801 1 80.56 220 SER A C 1
ATOM 1680 O O . SER A 1 220 ? 0.69 9.406 -7.656 1 80.56 220 SER A O 1
ATOM 1682 N N . GLU A 1 221 ? 1.853 9.359 -5.77 1 81.81 221 GLU A N 1
ATOM 1683 C CA . GLU A 1 221 ? 1.54 7.957 -5.523 1 81.81 221 GLU A CA 1
ATOM 1684 C C . GLU A 1 221 ? 0.058 7.766 -5.215 1 81.81 221 GLU A C 1
ATOM 1686 O O . GLU A 1 221 ? -0.534 6.75 -5.578 1 81.81 221 GLU A O 1
ATOM 1691 N N . GLU A 1 222 ? -0.459 8.781 -4.605 1 85.19 222 GLU A N 1
ATOM 1692 C CA . GLU A 1 222 ? -1.871 8.734 -4.238 1 85.19 222 GLU A CA 1
ATOM 1693 C C . GLU A 1 222 ? -2.762 8.672 -5.477 1 85.19 222 GLU A C 1
ATOM 1695 O O . GLU A 1 222 ? -3.701 7.879 -5.535 1 85.19 222 GLU A O 1
ATOM 1700 N N . ILE A 1 223 ? -2.404 9.461 -6.434 1 87.5 223 ILE A N 1
ATOM 1701 C CA . ILE A 1 223 ? -3.205 9.531 -7.652 1 87.5 223 ILE A CA 1
ATOM 1702 C C . ILE A 1 223 ? -3.053 8.234 -8.445 1 87.5 223 ILE A C 1
ATOM 1704 O O . ILE A 1 223 ? -4.008 7.762 -9.062 1 87.5 223 ILE A O 1
ATOM 1708 N N . PHE A 1 224 ? -1.88 7.75 -8.453 1 88.25 224 PHE A N 1
ATOM 1709 C CA . PHE A 1 224 ? -1.621 6.504 -9.172 1 88.25 224 PHE A CA 1
ATOM 1710 C C . PHE A 1 224 ? -2.453 5.367 -8.594 1 88.25 224 PHE A C 1
ATOM 1712 O O . PHE A 1 224 ? -3.1 4.625 -9.336 1 88.25 224 PHE A O 1
ATOM 1719 N N . VAL A 1 225 ? -2.496 5.215 -7.273 1 90.5 225 VAL A N 1
ATOM 1720 C CA . VAL A 1 225 ? -3.258 4.164 -6.605 1 90.5 225 VAL A CA 1
ATOM 1721 C C . VAL A 1 225 ? -4.746 4.348 -6.883 1 90.5 225 VAL A C 1
ATOM 1723 O O . VAL A 1 225 ? -5.453 3.383 -7.191 1 90.5 225 VAL A O 1
ATOM 1726 N N . LEU A 1 226 ? -5.188 5.555 -6.742 1 92.69 226 LEU A N 1
ATOM 1727 C CA . LEU A 1 226 ? -6.59 5.859 -7 1 92.69 226 LEU A CA 1
ATOM 1728 C C . LEU A 1 226 ? -6.969 5.512 -8.438 1 92.69 226 LEU A C 1
ATOM 1730 O O . LEU A 1 226 ? -8.047 4.977 -8.688 1 92.69 226 LEU A O 1
ATOM 1734 N N . THR A 1 227 ? -6.102 5.836 -9.375 1 92.75 227 THR A N 1
ATOM 1735 C CA . THR A 1 227 ? -6.344 5.562 -10.789 1 92.75 227 THR A CA 1
ATOM 1736 C C . THR A 1 227 ? -6.469 4.062 -11.031 1 92.75 227 THR A C 1
ATOM 1738 O O . THR A 1 227 ? -7.391 3.619 -11.727 1 92.75 227 THR A O 1
ATOM 1741 N N . VAL A 1 228 ? -5.551 3.301 -10.508 1 92.44 228 VAL A N 1
ATOM 1742 C CA . VAL A 1 228 ? -5.57 1.854 -10.688 1 92.44 228 VAL A CA 1
ATOM 1743 C C . VAL A 1 228 ? -6.855 1.274 -10.102 1 92.44 228 VAL A C 1
ATOM 1745 O O . VAL A 1 228 ? -7.504 0.432 -10.727 1 92.44 228 VAL A O 1
ATOM 1748 N N . LEU A 1 229 ? -7.215 1.695 -8.922 1 94.19 229 LEU A N 1
ATOM 1749 C CA . LEU A 1 229 ? -8.422 1.215 -8.258 1 94.19 229 LEU A CA 1
ATOM 1750 C C . LEU A 1 229 ? -9.656 1.523 -9.102 1 94.19 229 LEU A C 1
ATOM 1752 O O . LEU A 1 229 ? -10.531 0.669 -9.266 1 94.19 229 LEU A O 1
ATOM 1756 N N . VAL A 1 230 ? -9.727 2.736 -9.602 1 94.25 230 VAL A N 1
ATOM 1757 C CA . VAL A 1 230 ? -10.867 3.162 -10.406 1 94.25 230 VAL A CA 1
ATOM 1758 C C . VAL A 1 230 ? -10.945 2.32 -11.68 1 94.25 230 VAL A C 1
ATOM 1760 O O . VAL A 1 230 ? -12.031 1.912 -12.094 1 94.25 230 VAL A O 1
ATOM 1763 N N . ILE A 1 231 ? -9.836 2.08 -12.305 1 93.69 231 ILE A N 1
ATOM 1764 C CA . ILE A 1 231 ? -9.789 1.302 -13.539 1 93.69 231 ILE A CA 1
ATOM 1765 C C . ILE A 1 231 ? -10.289 -0.117 -13.273 1 93.69 231 ILE A C 1
ATOM 1767 O O . ILE A 1 231 ? -11.078 -0.66 -14.055 1 93.69 231 ILE A O 1
ATOM 1771 N N . ILE A 1 232 ? -9.867 -0.738 -12.18 1 93.81 232 ILE A N 1
ATOM 1772 C CA . ILE A 1 232 ? -10.281 -2.092 -11.828 1 93.81 232 ILE A CA 1
ATOM 1773 C C . ILE A 1 232 ? -11.781 -2.121 -11.57 1 93.81 232 ILE A C 1
ATOM 1775 O O . ILE A 1 232 ? -12.492 -2.973 -12.109 1 93.81 232 ILE A O 1
ATOM 1779 N N . LEU A 1 233 ? -12.258 -1.177 -10.789 1 94.81 233 LEU A N 1
ATOM 1780 C CA . LEU A 1 233 ? -13.664 -1.152 -10.422 1 94.81 233 LEU A CA 1
ATOM 1781 C C . LEU A 1 233 ? -14.539 -0.788 -11.617 1 94.81 233 LEU A C 1
ATOM 1783 O O . LEU A 1 233 ? -15.648 -1.304 -11.766 1 94.81 233 LEU A O 1
ATOM 1787 N N . LEU A 1 234 ? -14.031 0.123 -12.43 1 93.88 234 LEU A N 1
ATOM 1788 C CA . LEU A 1 234 ? -14.766 0.506 -13.633 1 93.88 234 LEU A CA 1
ATOM 1789 C C . LEU A 1 234 ? -14.906 -0.676 -14.586 1 93.88 234 LEU A C 1
ATOM 1791 O O . LEU A 1 234 ? -15.961 -0.879 -15.18 1 93.88 234 LEU A O 1
ATOM 1795 N N . SER A 1 235 ? -13.852 -1.407 -14.812 1 93.56 235 SER A N 1
ATOM 1796 C CA . SER A 1 235 ? -13.898 -2.59 -15.664 1 93.56 235 SER A CA 1
ATOM 1797 C C . SER A 1 235 ? -14.859 -3.633 -15.102 1 93.56 235 SER A C 1
ATOM 1799 O O . SER A 1 235 ? -15.602 -4.27 -15.859 1 93.56 235 SER A O 1
ATOM 1801 N N . ALA A 1 236 ? -14.773 -3.832 -13.781 1 92.25 236 ALA A N 1
ATOM 1802 C CA . ALA A 1 236 ? -15.703 -4.758 -13.133 1 92.25 236 ALA A CA 1
ATOM 1803 C C . ALA A 1 236 ? -17.141 -4.312 -13.32 1 92.25 236 ALA A C 1
ATOM 1805 O O . ALA A 1 236 ? -18.016 -5.129 -13.617 1 92.25 236 ALA A O 1
ATOM 1806 N N . TRP A 1 237 ? -17.344 -3.021 -13.164 1 91.56 237 TRP A N 1
ATOM 1807 C CA . TRP A 1 237 ? -18.688 -2.461 -13.312 1 91.56 237 TRP A CA 1
ATOM 1808 C C . TRP A 1 237 ? -19.188 -2.611 -14.75 1 91.56 237 TRP A C 1
ATOM 1810 O O . TRP A 1 237 ? -20.344 -2.938 -14.977 1 91.56 237 TRP A O 1
ATOM 1820 N N . LEU A 1 238 ? -18.375 -2.342 -15.711 1 90.75 238 LEU A N 1
ATOM 1821 C CA . LEU A 1 238 ? -18.734 -2.439 -17.125 1 90.75 238 LEU A CA 1
ATOM 1822 C C . LEU A 1 238 ? -19.141 -3.863 -17.484 1 90.75 238 LEU A C 1
ATOM 1824 O O . LEU A 1 238 ? -20.125 -4.062 -18.203 1 90.75 238 LEU A O 1
ATOM 1828 N N . THR A 1 239 ? -18.406 -4.836 -17.031 1 88.88 239 THR A N 1
ATOM 1829 C CA . THR A 1 239 ? -18.719 -6.227 -17.328 1 88.88 239 THR A CA 1
ATOM 1830 C C . THR A 1 239 ? -20.031 -6.633 -16.656 1 88.88 239 THR A C 1
ATOM 1832 O O . THR A 1 239 ? -20.828 -7.383 -17.234 1 88.88 239 THR A O 1
ATOM 1835 N N . GLN A 1 240 ? -20.203 -6.168 -15.445 1 86.19 240 GLN A N 1
ATOM 1836 C CA . GLN A 1 240 ? -21.453 -6.449 -14.758 1 86.19 240 GLN A CA 1
ATOM 1837 C C . GLN A 1 240 ? -22.641 -5.832 -15.5 1 86.19 240 GLN A C 1
ATOM 1839 O O . GLN A 1 240 ? -23.719 -6.422 -15.555 1 86.19 240 GLN A O 1
ATOM 1844 N N . ALA A 1 241 ? -22.453 -4.656 -15.992 1 86.31 241 ALA A N 1
ATOM 1845 C CA . ALA A 1 241 ? -23.5 -3.969 -16.734 1 86.31 241 ALA A CA 1
ATOM 1846 C C . ALA A 1 241 ? -23.891 -4.758 -17.984 1 86.31 241 ALA A C 1
ATOM 1848 O O . ALA A 1 241 ? -25.031 -4.691 -18.438 1 86.31 241 ALA A O 1
ATOM 1849 N N . PHE A 1 242 ? -22.953 -5.562 -18.5 1 85.06 242 PHE A N 1
ATOM 1850 C CA . PHE A 1 242 ? -23.219 -6.41 -19.656 1 85.06 242 PHE A CA 1
ATOM 1851 C C . PHE A 1 242 ? -23.797 -7.754 -19.219 1 85.06 242 PHE A C 1
ATOM 1853 O O . PHE A 1 242 ? -24.062 -8.617 -20.062 1 85.06 242 PHE A O 1
ATOM 1860 N N . GLY A 1 243 ? -23.969 -7.883 -17.953 1 79.06 243 GLY A N 1
ATOM 1861 C CA . GLY A 1 243 ? -24.547 -9.109 -17.438 1 79.06 243 GLY A CA 1
ATOM 1862 C C . GLY A 1 243 ? -23.531 -10.219 -17.25 1 79.06 243 GLY A C 1
ATOM 1863 O O . GLY A 1 243 ? -23.891 -11.391 -17.172 1 79.06 243 GLY A O 1
ATOM 1864 N N . LEU A 1 244 ? -22.297 -9.867 -17.25 1 81.94 244 LEU A N 1
ATOM 1865 C CA . LEU A 1 244 ? -21.234 -10.836 -17.047 1 81.94 244 LEU A CA 1
ATOM 1866 C C . LEU A 1 244 ? -20.625 -10.68 -15.656 1 81.94 244 LEU A C 1
ATOM 1868 O O . LEU A 1 244 ? -21 -9.781 -14.906 1 81.94 244 LEU A O 1
ATOM 1872 N N . SER A 1 245 ? -19.734 -11.602 -15.32 1 81.56 245 SER A N 1
ATOM 1873 C CA . SER A 1 245 ? -19.094 -11.578 -14.008 1 81.56 245 SER A CA 1
ATOM 1874 C C . SER A 1 245 ? -18.141 -10.391 -13.883 1 81.56 245 SER A C 1
ATOM 1876 O O . SER A 1 245 ? -17.438 -10.055 -14.844 1 81.56 245 SER A O 1
ATOM 1878 N N . MET A 1 246 ? -18.109 -9.719 -12.742 1 87.19 246 MET A N 1
ATOM 1879 C CA . MET A 1 246 ? -17.188 -8.625 -12.469 1 87.19 246 MET A CA 1
ATOM 1880 C C . MET A 1 246 ? -15.742 -9.086 -12.57 1 87.19 246 MET A C 1
ATOM 1882 O O . MET A 1 246 ? -14.867 -8.32 -12.977 1 87.19 246 MET A O 1
ATOM 1886 N N . ALA A 1 247 ? -15.555 -10.32 -12.273 1 85.06 247 ALA A N 1
ATOM 1887 C CA . ALA A 1 247 ? -14.219 -10.906 -12.25 1 85.06 247 ALA A CA 1
ATOM 1888 C C . ALA A 1 247 ? -13.602 -10.93 -13.648 1 85.06 247 ALA A C 1
ATOM 1890 O O . ALA A 1 247 ? -12.391 -10.766 -13.805 1 85.06 247 ALA A O 1
ATOM 1891 N N . LEU A 1 248 ? -14.391 -11.031 -14.68 1 83.44 248 LEU A N 1
ATOM 1892 C CA . LEU A 1 248 ? -13.914 -11.086 -16.062 1 83.44 248 LEU A CA 1
ATOM 1893 C C . LEU A 1 248 ? -13.297 -9.75 -16.469 1 83.44 248 LEU A C 1
ATOM 1895 O O . LEU A 1 248 ? -12.234 -9.727 -17.094 1 83.44 248 LEU A O 1
ATOM 1899 N N . GLY A 1 249 ? -14 -8.711 -16.219 1 86.94 249 GLY A N 1
ATOM 1900 C CA . GLY A 1 249 ? -13.477 -7.395 -16.531 1 86.94 249 GLY A CA 1
ATOM 1901 C C . GLY A 1 249 ? -12.148 -7.102 -15.859 1 86.94 249 GLY A C 1
ATOM 1902 O O . GLY A 1 249 ? -11.234 -6.551 -16.484 1 86.94 249 GLY A O 1
ATOM 1903 N N . ALA A 1 250 ? -12.062 -7.441 -14.586 1 90.19 250 ALA A N 1
ATOM 1904 C CA . ALA A 1 250 ? -10.828 -7.238 -13.836 1 90.19 250 ALA A CA 1
ATOM 1905 C C . ALA A 1 250 ? -9.68 -8.047 -14.438 1 90.19 250 ALA A C 1
ATOM 1907 O O . ALA A 1 250 ? -8.555 -7.559 -14.562 1 90.19 250 ALA A O 1
ATOM 1908 N N . PHE A 1 251 ? -9.922 -9.25 -14.852 1 85.06 251 PHE A N 1
ATOM 1909 C CA . PHE A 1 251 ? -8.914 -10.117 -15.445 1 85.06 251 PHE A CA 1
ATOM 1910 C C . PHE A 1 251 ? -8.398 -9.523 -16.75 1 85.06 251 PHE A C 1
ATOM 1912 O O . PHE A 1 251 ? -7.184 -9.445 -16.969 1 85.06 251 PHE A O 1
ATOM 1919 N N . LEU A 1 252 ? -9.289 -9.164 -17.578 1 85.69 252 LEU A N 1
ATOM 1920 C CA . LEU A 1 252 ? -8.922 -8.617 -18.875 1 85.69 252 LEU A CA 1
ATOM 1921 C C . LEU A 1 252 ? -8.102 -7.34 -18.719 1 85.69 252 LEU A C 1
ATOM 1923 O O . LEU A 1 252 ? -7.141 -7.117 -19.453 1 85.69 252 LEU A O 1
ATOM 1927 N N . THR A 1 253 ? -8.555 -6.531 -17.812 1 90 253 THR A N 1
ATOM 1928 C CA . THR A 1 253 ? -7.809 -5.309 -17.531 1 90 253 THR A CA 1
ATOM 1929 C C . THR A 1 253 ? -6.414 -5.637 -17.016 1 90 253 THR A C 1
ATOM 1931 O O . THR A 1 253 ? -5.441 -4.969 -17.359 1 90 253 THR A O 1
ATOM 1934 N N . GLY A 1 254 ? -6.316 -6.617 -16.125 1 88.62 254 GLY A N 1
ATOM 1935 C CA . GLY A 1 254 ? -5.02 -7.078 -15.656 1 88.62 254 GLY A CA 1
ATOM 1936 C C . GLY A 1 254 ? -4.109 -7.527 -16.781 1 88.62 254 GLY A C 1
ATOM 1937 O O . GLY A 1 254 ? -2.924 -7.184 -16.797 1 88.62 254 GLY A O 1
ATOM 1938 N N . VAL A 1 255 ? -4.648 -8.234 -17.719 1 83.69 255 VAL A N 1
ATOM 1939 C CA . VAL A 1 255 ? -3.887 -8.719 -18.875 1 83.69 255 VAL A CA 1
ATOM 1940 C C . VAL A 1 255 ? -3.357 -7.531 -19.672 1 83.69 255 VAL A C 1
ATOM 1942 O O . VAL A 1 255 ? -2.197 -7.527 -20.094 1 83.69 255 VAL A O 1
ATOM 1945 N N . MET A 1 256 ? -4.152 -6.59 -19.844 1 84.88 256 MET A N 1
ATOM 1946 C CA . MET A 1 256 ? -3.781 -5.418 -20.641 1 84.88 256 MET A CA 1
ATOM 1947 C C . MET A 1 256 ? -2.68 -4.621 -19.938 1 84.88 256 MET A C 1
ATOM 1949 O O . MET A 1 256 ? -1.765 -4.117 -20.594 1 84.88 256 MET A O 1
ATOM 1953 N N . LEU A 1 257 ? -2.805 -4.516 -18.672 1 86.88 257 LEU A N 1
ATOM 1954 C CA . LEU A 1 257 ? -1.825 -3.744 -17.922 1 86.88 257 LEU A CA 1
ATOM 1955 C C . LEU A 1 257 ? -0.548 -4.551 -17.703 1 86.88 257 LEU A C 1
ATOM 1957 O O . LEU A 1 257 ? 0.521 -3.979 -17.484 1 86.88 257 LEU A O 1
ATOM 1961 N N . GLY A 1 258 ? -0.705 -5.828 -17.688 1 85.06 258 GLY A N 1
ATOM 1962 C CA . GLY A 1 258 ? 0.433 -6.711 -17.484 1 85.06 258 GLY A CA 1
ATOM 1963 C C . GLY A 1 258 ? 1.504 -6.562 -18.547 1 85.06 258 GLY A C 1
ATOM 1964 O O . GLY A 1 258 ? 2.686 -6.801 -18.281 1 85.06 258 GLY A O 1
ATOM 1965 N N . GLU A 1 259 ? 1.155 -6.117 -19.688 1 77.12 259 GLU A N 1
ATOM 1966 C CA . GLU A 1 259 ? 2.086 -5.965 -20.797 1 77.12 259 GLU A CA 1
ATOM 1967 C C . GLU A 1 259 ? 2.623 -4.539 -20.875 1 77.12 259 GLU A C 1
ATOM 1969 O O . GLU A 1 259 ? 3.502 -4.246 -21.688 1 77.12 259 GLU A O 1
ATOM 1974 N N . GLY A 1 260 ? 2.199 -3.717 -20.016 1 76.12 260 GLY A N 1
ATOM 1975 C CA . GLY A 1 260 ? 2.576 -2.314 -20.094 1 76.12 260 GLY A CA 1
ATOM 1976 C C . GLY A 1 260 ? 3.75 -1.957 -19.203 1 76.12 260 GLY A C 1
ATOM 1977 O O . GLY A 1 260 ? 4.25 -2.803 -18.453 1 76.12 260 GLY A O 1
ATOM 1978 N N . GLU A 1 261 ? 4.227 -0.721 -19.359 1 80.75 261 GLU A N 1
ATOM 1979 C CA . GLU A 1 261 ? 5.391 -0.202 -18.656 1 80.75 261 GLU A CA 1
ATOM 1980 C C . GLU A 1 261 ? 5.09 -0.017 -17.172 1 80.75 261 GLU A C 1
ATOM 1982 O O . GLU A 1 261 ? 6 -0.025 -16.328 1 80.75 261 GLU A O 1
ATOM 1987 N N . PHE A 1 262 ? 3.842 0.01 -16.797 1 81.25 262 PHE A N 1
ATOM 1988 C CA . PHE A 1 262 ? 3.51 0.357 -15.422 1 81.25 262 PHE A CA 1
ATOM 1989 C C . PHE A 1 262 ? 3.123 -0.884 -14.625 1 81.25 262 PHE A C 1
ATOM 1991 O O . PHE A 1 262 ? 2.658 -0.781 -13.492 1 81.25 262 PHE A O 1
ATOM 1998 N N . ARG A 1 263 ? 3.293 -2.076 -15.172 1 85 263 ARG A N 1
ATOM 1999 C CA . ARG A 1 263 ? 2.879 -3.336 -14.562 1 85 263 ARG A CA 1
ATOM 2000 C C . ARG A 1 263 ? 3.422 -3.465 -13.148 1 85 263 ARG A C 1
ATOM 2002 O O . ARG A 1 263 ? 2.674 -3.758 -12.211 1 85 263 ARG A O 1
ATOM 2009 N N . HIS A 1 264 ? 4.695 -3.186 -13.023 1 82.19 264 HIS A N 1
ATOM 2010 C CA . HIS A 1 264 ? 5.355 -3.395 -11.742 1 82.19 264 HIS A CA 1
ATOM 2011 C C . HIS A 1 264 ? 4.848 -2.406 -10.695 1 82.19 264 HIS A C 1
ATOM 2013 O O . HIS A 1 264 ? 4.609 -2.781 -9.539 1 82.19 264 HIS A O 1
ATOM 2019 N N . GLN A 1 265 ? 4.664 -1.223 -11.117 1 83.19 265 GLN A N 1
ATOM 2020 C CA . GLN A 1 265 ? 4.164 -0.212 -10.188 1 83.19 265 GLN A CA 1
ATOM 2021 C C . GLN A 1 265 ? 2.73 -0.517 -9.766 1 83.19 265 GLN A C 1
ATOM 2023 O O . GLN A 1 265 ? 2.375 -0.349 -8.602 1 83.19 265 GLN A O 1
ATOM 2028 N N . VAL A 1 266 ? 1.953 -0.989 -10.688 1 88.31 266 VAL A N 1
ATOM 2029 C CA . VAL A 1 266 ? 0.562 -1.335 -10.414 1 88.31 266 VAL A CA 1
ATOM 2030 C C . VAL A 1 266 ? 0.504 -2.486 -9.414 1 88.31 266 VAL A C 1
ATOM 2032 O O . VAL A 1 266 ? -0.303 -2.469 -8.477 1 88.31 266 VAL A O 1
ATOM 2035 N N . GLU A 1 267 ? 1.333 -3.408 -9.57 1 87.44 267 GLU A N 1
ATOM 2036 C CA . GLU A 1 267 ? 1.367 -4.582 -8.703 1 87.44 267 GLU A CA 1
ATOM 2037 C C . GLU A 1 267 ? 1.7 -4.191 -7.266 1 87.44 267 GLU A C 1
ATOM 2039 O O . GLU A 1 267 ? 1.068 -4.676 -6.324 1 87.44 267 GLU A O 1
ATOM 2044 N N . VAL A 1 268 ? 2.645 -3.303 -7.125 1 82.06 268 VAL A N 1
ATOM 2045 C CA . VAL A 1 268 ? 3.107 -2.889 -5.805 1 82.06 268 VAL A CA 1
ATOM 2046 C C . VAL A 1 268 ? 2.033 -2.041 -5.121 1 82.06 268 VAL A C 1
ATOM 2048 O O . VAL A 1 268 ? 1.759 -2.215 -3.932 1 82.06 268 VAL A O 1
ATOM 2051 N N . ASP A 1 269 ? 1.398 -1.253 -5.848 1 81.81 269 ASP A N 1
ATOM 2052 C CA . ASP A 1 269 ? 0.471 -0.28 -5.281 1 81.81 269 ASP A CA 1
ATOM 2053 C C . ASP A 1 269 ? -0.854 -0.938 -4.906 1 81.81 269 ASP A C 1
ATOM 2055 O O . ASP A 1 269 ? -1.524 -0.507 -3.965 1 81.81 269 ASP A O 1
ATOM 2059 N N . ILE A 1 270 ? -1.239 -2.004 -5.531 1 87.94 270 ILE A N 1
ATOM 2060 C CA . ILE A 1 270 ? -2.545 -2.609 -5.293 1 87.94 270 ILE A CA 1
ATOM 2061 C C . ILE A 1 270 ? -2.408 -3.752 -4.289 1 87.94 270 ILE A C 1
ATOM 2063 O O . ILE A 1 270 ? -3.408 -4.242 -3.76 1 87.94 270 ILE A O 1
ATOM 2067 N N . ARG A 1 271 ? -1.202 -4.117 -3.973 1 87.38 271 ARG A N 1
ATOM 2068 C CA . ARG A 1 271 ? -0.911 -5.305 -3.172 1 87.38 271 ARG A CA 1
ATOM 2069 C C . ARG A 1 271 ? -1.661 -5.266 -1.845 1 87.38 271 ARG A C 1
ATOM 2071 O O . ARG A 1 271 ? -2.279 -6.254 -1.446 1 87.38 271 ARG A O 1
ATOM 2078 N N . PRO A 1 272 ? -1.674 -4.109 -1.219 1 86.31 272 PRO A N 1
ATOM 2079 C CA . PRO A 1 272 ? -2.363 -4.102 0.073 1 86.31 272 PRO A CA 1
ATOM 2080 C C . PRO A 1 272 ? -3.861 -4.367 -0.057 1 86.31 272 PRO A C 1
ATOM 2082 O O . PRO A 1 272 ? -4.434 -5.102 0.75 1 86.31 272 PRO A O 1
ATOM 2085 N N . PHE A 1 273 ? -4.504 -3.812 -1.025 1 90.56 273 PHE A N 1
ATOM 2086 C CA . PHE A 1 273 ? -5.93 -4.02 -1.248 1 90.56 273 PHE A CA 1
ATOM 2087 C C . PHE A 1 273 ? -6.211 -5.469 -1.639 1 90.56 273 PHE A C 1
ATOM 2089 O O . PHE A 1 273 ? -7.141 -6.086 -1.117 1 90.56 273 PHE A O 1
ATOM 2096 N N . LYS A 1 274 ? -5.418 -5.867 -2.5 1 90.12 274 LYS A N 1
ATOM 2097 C CA . LYS A 1 274 ? -5.574 -7.23 -3.008 1 90.12 274 LYS A CA 1
ATOM 2098 C C . LYS A 1 274 ? -5.449 -8.25 -1.883 1 90.12 274 LYS A C 1
ATOM 2100 O O . LYS A 1 274 ? -6.281 -9.148 -1.759 1 90.12 274 LYS A O 1
ATOM 2105 N N . ASP A 1 275 ? -4.434 -8.141 -1.098 1 88.44 275 ASP A N 1
ATOM 2106 C CA . ASP A 1 275 ? -4.164 -9.117 -0.046 1 88.44 275 ASP A CA 1
ATOM 2107 C C . ASP A 1 275 ? -5.312 -9.172 0.956 1 88.44 275 ASP A C 1
ATOM 2109 O O . ASP A 1 275 ? -5.754 -10.258 1.341 1 88.44 275 ASP A O 1
ATOM 2113 N N . ILE A 1 276 ? -5.832 -8.055 1.299 1 90.88 276 ILE A N 1
ATOM 2114 C CA . ILE A 1 276 ? -6.887 -7.996 2.305 1 90.88 276 ILE A CA 1
ATOM 2115 C C . ILE A 1 276 ? -8.195 -8.508 1.707 1 90.88 276 ILE A C 1
ATOM 2117 O O . ILE A 1 276 ? -8.891 -9.328 2.318 1 90.88 276 ILE A O 1
ATOM 2121 N N . LEU A 1 277 ? -8.539 -7.992 0.578 1 92.31 277 LEU A N 1
ATOM 2122 C CA . LEU A 1 277 ? -9.805 -8.359 -0.043 1 92.31 277 LEU A CA 1
ATOM 2123 C C . LEU A 1 277 ? -9.789 -9.828 -0.467 1 92.31 277 LEU A C 1
ATOM 2125 O O . LEU A 1 277 ? -10.82 -10.508 -0.403 1 92.31 277 LEU A O 1
ATOM 2129 N N . MET A 1 278 ? -8.648 -10.297 -0.933 1 91 278 MET A N 1
ATOM 2130 C CA . MET A 1 278 ? -8.523 -11.719 -1.231 1 91 278 MET A CA 1
ATOM 2131 C C . MET A 1 278 ? -8.75 -12.562 0.021 1 91 278 MET A C 1
ATOM 2133 O O . MET A 1 278 ? -9.344 -13.641 -0.046 1 91 278 MET A O 1
ATOM 2137 N N . GLY A 1 279 ? -8.188 -12.086 1.121 1 91.56 279 GLY A N 1
ATOM 2138 C CA . GLY A 1 279 ? -8.43 -12.75 2.389 1 91.56 279 GLY A CA 1
ATOM 2139 C C . GLY A 1 279 ? -9.906 -12.852 2.734 1 91.56 279 GLY A C 1
ATOM 2140 O O . GLY A 1 279 ? -10.375 -13.898 3.18 1 91.56 279 GLY A O 1
ATOM 2141 N N . VAL A 1 280 ? -10.57 -11.766 2.477 1 92.75 280 VAL A N 1
ATOM 2142 C CA . VAL A 1 280 ? -12 -11.742 2.754 1 92.75 280 VAL A CA 1
ATOM 2143 C C . VAL A 1 280 ? -12.727 -12.703 1.816 1 92.75 280 VAL A C 1
ATOM 2145 O O . VAL A 1 280 ? -13.664 -13.391 2.227 1 92.75 280 VAL A O 1
ATOM 2148 N N . PHE A 1 281 ? -12.352 -12.758 0.607 1 91.44 281 PHE A N 1
ATOM 2149 C CA . PHE A 1 281 ? -12.945 -13.672 -0.362 1 91.44 281 PHE A CA 1
ATOM 2150 C C . PHE A 1 281 ? -12.781 -15.125 0.084 1 91.44 281 PHE A C 1
ATOM 2152 O O . PHE A 1 281 ? -13.758 -15.867 0.16 1 91.44 281 PHE A O 1
ATOM 2159 N N . PHE A 1 282 ? -11.578 -15.539 0.428 1 92.5 282 PHE A N 1
ATOM 2160 C CA . PHE A 1 282 ? -11.312 -16.922 0.81 1 92.5 282 PHE A CA 1
ATOM 2161 C C . PHE A 1 282 ? -11.977 -17.25 2.145 1 92.5 282 PHE A C 1
ATOM 2163 O O . PHE A 1 282 ? -12.414 -18.375 2.365 1 92.5 282 PHE A O 1
ATOM 2170 N N . ALA A 1 283 ? -12.031 -16.234 2.979 1 93.31 283 ALA A N 1
ATOM 2171 C CA . ALA A 1 283 ? -12.766 -16.438 4.223 1 93.31 283 ALA A CA 1
ATOM 2172 C C . ALA A 1 283 ? -14.25 -16.688 3.943 1 93.31 283 ALA A C 1
ATOM 2174 O O . ALA A 1 283 ? -14.883 -17.516 4.609 1 93.31 283 ALA A O 1
ATOM 2175 N N . SER A 1 284 ? -14.742 -15.93 2.992 1 90.31 284 SER A N 1
ATOM 2176 C CA . SER A 1 284 ? -16.141 -16.125 2.615 1 90.31 284 SER A CA 1
ATOM 2177 C C . SER A 1 284 ? -16.375 -17.5 2.02 1 90.31 284 SER A C 1
ATOM 2179 O O . SER A 1 284 ? -17.422 -18.109 2.232 1 90.31 284 SER A O 1
ATOM 2181 N N . VAL A 1 285 ? -15.453 -17.969 1.222 1 89.44 285 VAL A N 1
ATOM 2182 C CA . VAL A 1 285 ? -15.516 -19.312 0.669 1 89.44 285 VAL A CA 1
ATOM 2183 C C . VAL A 1 285 ? -15.516 -20.344 1.803 1 89.44 285 VAL A C 1
ATOM 2185 O O . VAL A 1 285 ? -16.266 -21.312 1.77 1 89.44 285 VAL A O 1
ATOM 2188 N N . GLY A 1 286 ? -14.711 -20.094 2.801 1 90.88 286 GLY A N 1
ATOM 2189 C CA . GLY A 1 286 ? -14.656 -20.969 3.965 1 90.88 286 GLY A CA 1
ATOM 2190 C C . GLY A 1 286 ? -15.969 -21.031 4.723 1 90.88 286 GLY A C 1
ATOM 2191 O O . GLY A 1 286 ? -16.297 -22.062 5.312 1 90.88 286 GLY A O 1
ATOM 2192 N N . MET A 1 287 ? -16.656 -19.953 4.695 1 90.12 287 MET A N 1
ATOM 2193 C CA . MET A 1 287 ? -17.938 -19.891 5.395 1 90.12 287 MET A CA 1
ATOM 2194 C C . MET A 1 287 ? -18.969 -20.797 4.727 1 90.12 287 MET A C 1
ATOM 2196 O O . MET A 1 287 ? -19.984 -21.141 5.332 1 90.12 287 MET A O 1
ATOM 2200 N N . GLN A 1 288 ? -18.703 -21.172 3.484 1 87.56 288 GLN A N 1
ATOM 2201 C CA . GLN A 1 288 ? -19.641 -22 2.73 1 87.56 288 GLN A CA 1
ATOM 2202 C C . GLN A 1 288 ? -19.406 -23.484 2.984 1 87.56 288 GLN A C 1
ATOM 2204 O O . GLN A 1 288 ? -20.203 -24.328 2.572 1 87.56 288 GLN A O 1
ATOM 2209 N N . ILE A 1 289 ? -18.391 -23.766 3.648 1 88.88 289 ILE A N 1
ATOM 2210 C CA . ILE A 1 289 ? -18.062 -25.156 3.922 1 88.88 289 ILE A CA 1
ATOM 2211 C C . ILE A 1 289 ? -18.797 -25.625 5.172 1 88.88 289 ILE A C 1
ATOM 2213 O O . ILE A 1 289 ? -18.609 -25.078 6.258 1 88.88 289 ILE A O 1
ATOM 2217 N N . ASP A 1 290 ? -19.609 -26.609 4.961 1 90.25 290 ASP A N 1
ATOM 2218 C CA . ASP A 1 290 ? -20.359 -27.188 6.07 1 90.25 290 ASP A CA 1
ATOM 2219 C C . ASP A 1 290 ? -19.516 -28.219 6.824 1 90.25 290 ASP A C 1
ATOM 2221 O O . ASP A 1 290 ? -19.422 -29.375 6.414 1 90.25 290 ASP A O 1
ATOM 2225 N N . PHE A 1 291 ? -19.125 -27.844 7.965 1 86.5 291 PHE A N 1
ATOM 2226 C CA . PHE A 1 291 ? -18.25 -28.703 8.75 1 86.5 291 PHE A CA 1
ATOM 2227 C C . PHE A 1 291 ? -19.016 -29.922 9.258 1 86.5 291 PHE A C 1
ATOM 2229 O O . PHE A 1 291 ? -18.438 -31 9.438 1 86.5 291 PHE A O 1
ATOM 2236 N N . GLY A 1 292 ? -20.281 -29.719 9.516 1 86.12 292 GLY A N 1
ATOM 2237 C CA . GLY A 1 292 ? -21.094 -30.859 9.891 1 86.12 292 GLY A CA 1
ATOM 2238 C C . GLY A 1 292 ? -21.172 -31.922 8.805 1 86.12 292 GLY A C 1
ATOM 2239 O O . GLY A 1 292 ? -21.047 -33.125 9.094 1 86.12 292 GLY A O 1
ATOM 2240 N N . LEU A 1 293 ? -21.297 -31.469 7.645 1 87.88 293 LEU A N 1
ATOM 2241 C CA . LEU A 1 293 ? -21.328 -32.375 6.5 1 87.88 293 LEU A CA 1
ATOM 2242 C C . LEU A 1 293 ? -19.984 -33.062 6.297 1 87.88 293 LEU A C 1
ATOM 2244 O O . LEU A 1 293 ? -19.938 -34.219 5.914 1 87.88 293 LEU A O 1
ATOM 2248 N N . LEU A 1 294 ? -18.922 -32.344 6.562 1 87.62 294 LEU A N 1
ATOM 2249 C CA . LEU A 1 294 ? -17.578 -32.906 6.379 1 87.62 294 LEU A CA 1
ATOM 2250 C C . LEU A 1 294 ? -17.312 -34.031 7.352 1 87.62 294 LEU A C 1
ATOM 2252 O O . LEU A 1 294 ? -16.625 -35 7.008 1 87.62 294 LEU A O 1
ATOM 2256 N N . VAL A 1 295 ? -17.859 -33.906 8.508 1 87.81 295 VAL A N 1
ATOM 2257 C CA . VAL A 1 295 ? -17.672 -34.938 9.5 1 87.81 295 VAL A CA 1
ATOM 2258 C C . VAL A 1 295 ? -18.516 -36.156 9.133 1 87.81 295 VAL A C 1
ATOM 2260 O O . VAL A 1 295 ? -18.062 -37.312 9.227 1 87.81 295 VAL A O 1
ATOM 2263 N N . GLU A 1 296 ? -19.734 -35.875 8.68 1 90.69 296 GLU A N 1
ATOM 2264 C CA . GLU A 1 296 ? -20.641 -36.969 8.312 1 90.69 296 GLU A CA 1
ATOM 2265 C C . GLU A 1 296 ? -20.188 -37.688 7.051 1 90.69 296 GLU A C 1
ATOM 2267 O O . GLU A 1 296 ? -20.281 -38.906 6.957 1 90.69 296 GLU A O 1
ATOM 2272 N N . GLU A 1 297 ? -19.641 -36.906 6.121 1 93.25 297 GLU A N 1
ATOM 2273 C CA . GLU A 1 297 ? -19.234 -37.438 4.832 1 93.25 297 GLU A CA 1
ATOM 2274 C C . GLU A 1 297 ? -17.719 -37.375 4.645 1 93.25 297 GLU A C 1
ATOM 2276 O O . GLU A 1 297 ? -17.234 -37.188 3.531 1 93.25 297 GLU A O 1
ATOM 2281 N N . GLY A 1 298 ? -17 -37.5 5.652 1 92.94 298 GLY A N 1
ATOM 2282 C CA . GLY A 1 298 ? -15.547 -37.375 5.621 1 92.94 298 GLY A CA 1
ATOM 2283 C C . GLY A 1 298 ? -14.891 -38.406 4.727 1 92.94 298 GLY A C 1
ATOM 2284 O O . GLY A 1 298 ? -13.875 -38.125 4.086 1 92.94 298 GLY A O 1
ATOM 2285 N N . ARG A 1 299 ? -15.531 -39.531 4.703 1 93.31 299 ARG A N 1
ATOM 2286 C CA . ARG A 1 299 ? -14.992 -40.594 3.869 1 93.31 299 ARG A CA 1
ATOM 2287 C C . ARG A 1 299 ? -15.078 -40.25 2.391 1 93.31 299 ARG A C 1
ATOM 2289 O O . ARG A 1 299 ? -14.148 -40.5 1.628 1 93.31 299 ARG A O 1
ATOM 2296 N N . ILE A 1 300 ? -16.172 -39.625 2.031 1 92.5 300 ILE A N 1
ATOM 2297 C CA . ILE A 1 300 ? -16.375 -39.25 0.642 1 92.5 300 ILE A CA 1
ATOM 2298 C C . ILE A 1 300 ? -15.352 -38.156 0.268 1 92.5 300 ILE A C 1
ATOM 2300 O O . ILE A 1 300 ? -14.797 -38.188 -0.836 1 92.5 300 ILE A O 1
ATOM 2304 N N . VAL A 1 301 ? -15.086 -37.25 1.181 1 95.06 301 VAL A N 1
ATOM 2305 C CA . VAL A 1 301 ? -14.148 -36.188 0.94 1 95.06 301 VAL A CA 1
ATOM 2306 C C . VAL A 1 301 ? -12.734 -36.75 0.8 1 95.06 301 VAL A C 1
ATOM 2308 O O . VAL A 1 301 ? -12 -36.375 -0.12 1 95.06 301 VAL A O 1
ATOM 2311 N N . LEU A 1 302 ? -12.328 -37.625 1.694 1 95.75 302 LEU A N 1
ATOM 2312 C CA . LEU A 1 302 ? -11 -38.219 1.647 1 95.75 302 LEU A CA 1
ATOM 2313 C C . LEU A 1 302 ? -10.812 -39.031 0.368 1 95.75 302 LEU A C 1
ATOM 2315 O O . LEU A 1 302 ? -9.758 -38.969 -0.269 1 95.75 302 LEU A O 1
ATOM 2319 N N . LEU A 1 303 ? -11.828 -39.781 0.049 1 95.06 303 LEU A N 1
ATOM 2320 C CA . LEU A 1 303 ? -11.781 -40.562 -1.188 1 95.06 303 LEU A CA 1
ATOM 2321 C C . LEU A 1 303 ? -11.711 -39.656 -2.4 1 95.06 303 LEU A C 1
ATOM 2323 O O . LEU A 1 303 ? -11.008 -39.938 -3.367 1 95.06 303 LEU A O 1
ATOM 2327 N N . GLY A 1 304 ? -12.492 -38.562 -2.344 1 95.31 304 GLY A N 1
ATOM 2328 C CA . GLY A 1 304 ? -12.453 -37.594 -3.42 1 95.31 304 GLY A CA 1
ATOM 2329 C C . GLY A 1 304 ? -11.078 -36.969 -3.615 1 95.31 304 GLY A C 1
ATOM 2330 O O . GLY A 1 304 ? -10.633 -36.781 -4.75 1 95.31 304 GLY A O 1
ATOM 2331 N N . ILE A 1 305 ? -10.43 -36.656 -2.48 1 96.81 305 ILE A N 1
ATOM 2332 C CA . ILE A 1 305 ? -9.094 -36.062 -2.533 1 96.81 305 ILE A CA 1
ATOM 2333 C C . ILE A 1 305 ? -8.117 -37.031 -3.166 1 96.81 305 ILE A C 1
ATOM 2335 O O . ILE A 1 305 ? -7.344 -36.656 -4.059 1 96.81 305 ILE A O 1
ATOM 2339 N N . VAL A 1 306 ? -8.133 -38.281 -2.742 1 95.94 306 VAL A N 1
ATOM 2340 C CA . VAL A 1 306 ? -7.219 -39.312 -3.234 1 95.94 306 VAL A CA 1
ATOM 2341 C C . VAL A 1 306 ? -7.484 -39.562 -4.715 1 95.94 306 VAL A C 1
ATOM 2343 O O . VAL A 1 306 ? -6.551 -39.656 -5.516 1 95.94 306 VAL A O 1
ATOM 2346 N N . LEU A 1 307 ? -8.75 -39.656 -5.047 1 95.38 307 LEU A N 1
ATOM 2347 C CA . LEU A 1 307 ? -9.125 -39.906 -6.434 1 95.38 307 LEU A CA 1
ATOM 2348 C C . LEU A 1 307 ? -8.711 -38.75 -7.332 1 95.38 307 LEU A C 1
ATOM 2350 O O . LEU A 1 307 ? -8.297 -38.969 -8.469 1 95.38 307 LEU A O 1
ATOM 2354 N N . LEU A 1 308 ? -8.93 -37.562 -6.871 1 96.75 308 LEU A N 1
ATOM 2355 C CA . LEU A 1 308 ? -8.531 -36.375 -7.621 1 96.75 308 LEU A CA 1
ATOM 2356 C C . LEU A 1 308 ? -7.031 -36.406 -7.914 1 96.75 308 LEU A C 1
ATOM 2358 O O . LEU A 1 308 ? -6.617 -36.25 -9.062 1 96.75 308 LEU A O 1
ATOM 2362 N N . ILE A 1 309 ? -6.219 -36.625 -6.859 1 96.31 309 ILE A N 1
ATOM 2363 C CA . ILE A 1 309 ? -4.766 -36.594 -6.969 1 96.31 309 ILE A CA 1
ATOM 2364 C C . ILE A 1 309 ? -4.277 -37.719 -7.879 1 96.31 309 ILE A C 1
ATOM 2366 O O . ILE A 1 309 ? -3.455 -37.5 -8.773 1 96.31 309 ILE A O 1
ATOM 2370 N N . LEU A 1 310 ? -4.805 -38.875 -7.699 1 94.5 310 LEU A N 1
ATOM 2371 C CA . LEU A 1 310 ? -4.379 -40.031 -8.484 1 94.5 310 LEU A CA 1
ATOM 2372 C C . LEU A 1 310 ? -4.82 -39.875 -9.938 1 94.5 310 LEU A C 1
ATOM 2374 O O . LEU A 1 310 ? -4.02 -40.094 -10.852 1 94.5 310 LEU A O 1
ATOM 2378 N N . ALA A 1 311 ? -6.051 -39.594 -10.141 1 95.81 311 ALA A N 1
ATOM 2379 C CA . ALA A 1 311 ? -6.59 -39.469 -11.492 1 95.81 311 ALA A CA 1
ATOM 2380 C C . ALA A 1 311 ? -5.887 -38.375 -12.281 1 95.81 311 ALA A C 1
ATOM 2382 O O . ALA A 1 311 ? -5.52 -38.594 -13.445 1 95.81 311 ALA A O 1
ATOM 2383 N N . LYS A 1 312 ? -5.742 -37.25 -11.68 1 96 312 LYS A N 1
ATOM 2384 C CA . LYS A 1 312 ? -5.094 -36.125 -12.367 1 96 312 LYS A CA 1
ATOM 2385 C C . LYS A 1 312 ? -3.633 -36.438 -12.672 1 96 312 LYS A C 1
ATOM 2387 O O . LYS A 1 312 ? -3.113 -36.062 -13.719 1 96 312 LYS A O 1
ATOM 2392 N N . SER A 1 313 ? -2.934 -37.031 -11.68 1 95.31 313 SER A N 1
ATOM 2393 C CA . SER A 1 313 ? -1.542 -37.406 -11.898 1 95.31 313 SER A CA 1
ATOM 2394 C C . SER A 1 313 ? -1.406 -38.344 -13.094 1 95.31 313 SER A C 1
ATOM 2396 O O . SER A 1 313 ? -0.524 -38.156 -13.93 1 95.31 313 SER A O 1
ATOM 2398 N N . VAL A 1 314 ? -2.268 -39.281 -13.172 1 94.19 314 VAL A N 1
ATOM 2399 C CA . VAL A 1 314 ? -2.225 -40.281 -14.242 1 94.19 314 VAL A CA 1
ATOM 2400 C C . VAL A 1 314 ? -2.576 -39.625 -15.57 1 94.19 314 VAL A C 1
ATOM 2402 O O . VAL A 1 314 ? -1.905 -39.844 -16.578 1 94.19 314 VAL A O 1
ATOM 2405 N N . VAL A 1 315 ? -3.637 -38.812 -15.594 1 96 315 VAL A N 1
ATOM 2406 C CA . VAL A 1 315 ? -4.09 -38.156 -16.812 1 96 315 VAL A CA 1
ATOM 2407 C C . VAL A 1 315 ? -2.988 -37.25 -17.359 1 96 315 VAL A C 1
ATOM 2409 O O . VAL A 1 315 ? -2.719 -37.25 -18.562 1 96 315 VAL A O 1
ATOM 2412 N N . ILE A 1 316 ? -2.379 -36.5 -16.469 1 95.88 316 ILE A N 1
ATOM 2413 C CA . ILE A 1 316 ? -1.35 -35.562 -16.906 1 95.88 316 ILE A CA 1
ATOM 2414 C C . ILE A 1 316 ? -0.118 -36.344 -17.375 1 95.88 316 ILE A C 1
ATOM 2416 O O . ILE A 1 316 ? 0.516 -35.969 -18.359 1 95.88 316 ILE A O 1
ATOM 2420 N N . THR A 1 317 ? 0.278 -37.406 -16.656 1 93.88 317 THR A N 1
ATOM 2421 C CA . THR A 1 317 ? 1.394 -38.25 -17.094 1 93.88 317 THR A CA 1
ATOM 2422 C C . THR A 1 317 ? 1.138 -38.812 -18.484 1 93.88 317 THR A C 1
ATOM 2424 O O . THR A 1 317 ? 2.025 -38.812 -19.328 1 93.88 317 THR A O 1
ATOM 2427 N N . LEU A 1 318 ? -0.054 -39.281 -18.672 1 94.25 318 LEU A N 1
ATOM 2428 C CA . LEU A 1 318 ? -0.417 -39.844 -19.969 1 94.25 318 LEU A CA 1
ATOM 2429 C C . LEU A 1 318 ? -0.409 -38.781 -21.047 1 94.25 318 LEU A C 1
ATOM 2431 O O . LEU A 1 318 ? 0.048 -39.031 -22.172 1 94.25 318 LEU A O 1
ATOM 2435 N N . ALA A 1 319 ? -0.966 -37.625 -20.75 1 95.81 319 ALA A N 1
ATOM 2436 C CA . ALA A 1 319 ? -0.961 -36.5 -21.703 1 95.81 319 ALA A CA 1
ATOM 2437 C C . ALA A 1 319 ? 0.465 -36.125 -22.078 1 95.81 319 ALA A C 1
ATOM 2439 O O . ALA A 1 319 ? 0.747 -35.844 -23.25 1 95.81 319 ALA A O 1
ATOM 2440 N N . ALA A 1 320 ? 1.311 -36.062 -21.109 1 94 320 ALA A N 1
ATOM 2441 C CA . ALA A 1 320 ? 2.711 -35.719 -21.359 1 94 320 ALA A CA 1
ATOM 2442 C C . ALA A 1 320 ? 3.375 -36.781 -22.234 1 94 320 ALA A C 1
ATOM 2444 O O . ALA A 1 320 ? 4.168 -36.469 -23.125 1 94 320 ALA A O 1
ATOM 2445 N N . ARG A 1 321 ? 3.033 -38.062 -22.047 1 90.69 321 ARG A N 1
ATOM 2446 C CA . ARG A 1 321 ? 3.582 -39.125 -22.844 1 90.69 321 ARG A CA 1
ATOM 2447 C C . ARG A 1 321 ? 3.109 -39.031 -24.297 1 90.69 321 ARG A C 1
ATOM 2449 O O . ARG A 1 321 ? 3.867 -39.344 -25.219 1 90.69 321 ARG A O 1
ATOM 2456 N N . ILE A 1 322 ? 1.918 -38.75 -24.438 1 93.88 322 ILE A N 1
ATOM 2457 C CA . ILE A 1 322 ? 1.347 -38.594 -25.766 1 93.88 322 ILE A CA 1
ATOM 2458 C C . ILE A 1 322 ? 2.059 -37.438 -26.5 1 93.88 322 ILE A C 1
ATOM 2460 O O . ILE A 1 322 ? 2.273 -37.531 -27.719 1 93.88 322 ILE A O 1
ATOM 2464 N N . MET A 1 323 ? 2.475 -36.5 -25.766 1 91.88 323 MET A N 1
ATOM 2465 C CA . MET A 1 323 ? 3.146 -35.344 -26.359 1 91.88 323 MET A CA 1
ATOM 2466 C C . MET A 1 323 ? 4.625 -35.625 -26.594 1 91.88 323 MET A C 1
ATOM 2468 O O . MET A 1 323 ? 5.363 -34.75 -27.062 1 91.88 323 MET A O 1
ATOM 2472 N N . GLY A 1 324 ? 5.129 -36.781 -26.172 1 89.81 324 GLY A N 1
ATOM 2473 C CA . GLY A 1 324 ? 6.477 -37.188 -26.5 1 89.81 324 GLY A CA 1
ATOM 2474 C C . GLY A 1 324 ? 7.445 -37.062 -25.328 1 89.81 324 GLY A C 1
ATOM 2475 O O . GLY A 1 324 ? 8.656 -37.25 -25.5 1 89.81 324 GLY A O 1
ATOM 2476 N N . GLU A 1 325 ? 6.902 -36.906 -24.219 1 88.62 325 GLU A N 1
ATOM 2477 C CA . GLU A 1 325 ? 7.773 -36.75 -23.047 1 88.62 325 GLU A CA 1
ATOM 2478 C C . GLU A 1 325 ? 8.094 -38.125 -22.438 1 88.62 325 GLU A C 1
ATOM 2480 O O . GLU A 1 325 ? 7.367 -39.094 -22.672 1 88.62 325 GLU A O 1
ATOM 2485 N N . SER A 1 326 ? 9.219 -38.188 -21.719 1 86.12 326 SER A N 1
ATOM 2486 C CA . SER A 1 326 ? 9.578 -39.438 -21.031 1 86.12 326 SER A CA 1
ATOM 2487 C C . SER A 1 326 ? 8.625 -39.75 -19.891 1 86.12 326 SER A C 1
ATOM 2489 O O . SER A 1 326 ? 7.957 -38.844 -19.375 1 86.12 326 SER A O 1
ATOM 2491 N N . ALA A 1 327 ? 8.578 -40.938 -19.484 1 84.88 327 ALA A N 1
ATOM 2492 C CA . ALA A 1 327 ? 7.707 -41.375 -18.391 1 84.88 327 ALA A CA 1
ATOM 2493 C C . ALA A 1 327 ? 8.086 -40.688 -17.094 1 84.88 327 ALA A C 1
ATOM 2495 O O . ALA A 1 327 ? 7.219 -40.344 -16.281 1 84.88 327 ALA A O 1
ATOM 2496 N N . THR A 1 328 ? 9.359 -40.406 -16.938 1 84.31 328 THR A N 1
ATOM 2497 C CA . THR A 1 328 ? 9.852 -39.781 -15.727 1 84.31 328 THR A CA 1
ATOM 2498 C C . THR A 1 328 ? 9.445 -38.281 -15.703 1 84.31 328 THR A C 1
ATOM 2500 O O . THR A 1 328 ? 8.945 -37.812 -14.688 1 84.31 328 THR A O 1
ATOM 2503 N N . THR A 1 329 ? 9.594 -37.688 -16.828 1 87.81 329 THR A N 1
ATOM 2504 C CA . THR A 1 329 ? 9.227 -36.281 -16.938 1 87.81 329 THR A CA 1
ATOM 2505 C C . THR A 1 329 ? 7.711 -36.094 -16.812 1 87.81 329 THR A C 1
ATOM 2507 O O . THR A 1 329 ? 7.238 -35.156 -16.156 1 87.81 329 THR A O 1
ATOM 2510 N N . GLY A 1 330 ? 7.031 -37.031 -17.422 1 92.88 330 GLY A N 1
ATOM 2511 C CA . GLY A 1 330 ? 5.578 -37 -17.344 1 92.88 330 GLY A CA 1
ATOM 2512 C C . GLY A 1 330 ? 5.039 -37.219 -15.953 1 92.88 330 GLY A C 1
ATOM 2513 O O . GLY A 1 330 ? 4.113 -36.531 -15.516 1 92.88 330 GLY A O 1
ATOM 2514 N N . SER A 1 331 ? 5.637 -38.188 -15.266 1 91.75 331 SER A N 1
ATOM 2515 C CA . SER A 1 331 ? 5.188 -38.531 -13.914 1 91.75 331 SER A CA 1
ATOM 2516 C C . SER A 1 331 ? 5.484 -37.375 -12.953 1 91.75 331 SER A C 1
ATOM 2518 O O . SER A 1 331 ? 4.668 -37.062 -12.078 1 91.75 331 SER A O 1
ATOM 2520 N N . LYS A 1 332 ? 6.637 -36.719 -13.094 1 92.25 332 LYS A N 1
ATOM 2521 C CA . LYS A 1 332 ? 6.98 -35.562 -12.266 1 92.25 332 LYS A CA 1
ATOM 2522 C C . LYS A 1 332 ? 6.016 -34.406 -12.5 1 92.25 332 LYS A C 1
ATOM 2524 O O . LYS A 1 332 ? 5.52 -33.812 -11.547 1 92.25 332 LYS A O 1
ATOM 2529 N N . THR A 1 333 ? 5.707 -34.188 -13.758 1 94.44 333 THR A N 1
ATOM 2530 C CA . THR A 1 333 ? 4.781 -33.125 -14.125 1 94.44 333 THR A CA 1
ATOM 2531 C C . THR A 1 333 ? 3.385 -33.406 -13.57 1 94.44 333 THR A C 1
ATOM 2533 O O . THR A 1 333 ? 2.713 -32.5 -13.07 1 94.44 333 THR A O 1
ATOM 2536 N N . GLY A 1 334 ? 3.021 -34.656 -13.664 1 95.62 334 GLY A N 1
ATOM 2537 C CA . GLY A 1 334 ? 1.71 -35.062 -13.188 1 95.62 334 GLY A CA 1
ATOM 2538 C C . GLY A 1 334 ? 1.552 -34.938 -11.688 1 95.62 334 GLY A C 1
ATOM 2539 O O . GLY A 1 334 ? 0.497 -34.5 -11.203 1 95.62 334 GLY A O 1
ATOM 2540 N N . ILE A 1 335 ? 2.533 -35.25 -10.938 1 94.69 335 ILE A N 1
ATOM 2541 C CA . ILE A 1 335 ? 2.488 -35.156 -9.484 1 94.69 335 ILE A CA 1
ATOM 2542 C C . ILE A 1 335 ? 2.477 -33.688 -9.055 1 94.69 335 ILE A C 1
ATOM 2544 O O . ILE A 1 335 ? 1.743 -33.312 -8.133 1 94.69 335 ILE A O 1
ATOM 2548 N N . ILE A 1 336 ? 3.232 -32.875 -9.758 1 95.31 336 ILE A N 1
ATOM 2549 C CA . ILE A 1 336 ? 3.342 -31.453 -9.445 1 95.31 336 ILE A CA 1
ATOM 2550 C C . ILE A 1 336 ? 1.992 -30.766 -9.664 1 95.31 336 ILE A C 1
ATOM 2552 O O . ILE A 1 336 ? 1.621 -29.859 -8.906 1 95.31 336 ILE A O 1
ATOM 2556 N N . LEU A 1 337 ? 1.176 -31.266 -10.641 1 96.75 337 LEU A N 1
ATOM 2557 C CA . LEU A 1 337 ? -0.068 -30.609 -11.031 1 96.75 337 LEU A CA 1
ATOM 2558 C C . LEU A 1 337 ? -1.275 -31.375 -10.508 1 96.75 337 LEU A C 1
ATOM 2560 O O . LEU A 1 337 ? -2.408 -31.125 -10.922 1 96.75 337 LEU A O 1
ATOM 2564 N N . ALA A 1 338 ? -1.096 -32.281 -9.562 1 96.12 338 ALA A N 1
ATOM 2565 C CA . ALA A 1 338 ? -2.131 -33.219 -9.156 1 96.12 338 ALA A CA 1
ATOM 2566 C C . ALA A 1 338 ? -3.176 -32.562 -8.273 1 96.12 338 ALA A C 1
ATOM 2568 O O . ALA A 1 338 ? -4.293 -33.062 -8.125 1 96.12 338 ALA A O 1
ATOM 2569 N N . GLN A 1 339 ? -2.92 -31.438 -7.668 1 95.25 339 GLN A N 1
ATOM 2570 C CA . GLN A 1 339 ? -3.84 -30.75 -6.762 1 95.25 339 GLN A CA 1
ATOM 2571 C C . GLN A 1 339 ? -4.789 -29.844 -7.531 1 95.25 339 GLN A C 1
ATOM 2573 O O . GLN A 1 339 ? -4.609 -29.625 -8.734 1 95.25 339 GLN A O 1
ATOM 2578 N N . ALA A 1 340 ? -5.809 -29.391 -6.875 1 96.06 340 ALA A N 1
ATOM 2579 C CA . ALA A 1 340 ? -6.766 -28.453 -7.461 1 96.06 340 ALA A CA 1
ATOM 2580 C C . ALA A 1 340 ? -6.27 -27.016 -7.348 1 96.06 340 ALA A C 1
ATOM 2582 O O . ALA A 1 340 ? -5.082 -26.781 -7.109 1 96.06 340 ALA A O 1
ATOM 2583 N N . SER A 1 341 ? -7.113 -26.109 -7.73 1 93.38 341 SER A N 1
ATOM 2584 C CA . SER A 1 341 ? -6.695 -24.719 -7.82 1 93.38 341 SER A CA 1
ATOM 2585 C C . SER A 1 341 ? -7.578 -23.812 -6.957 1 93.38 341 SER A C 1
ATOM 2587 O O . SER A 1 341 ? -8.719 -24.172 -6.652 1 93.38 341 SER A O 1
ATOM 2589 N N . GLU A 1 342 ? -7.062 -22.719 -6.555 1 88.81 342 GLU A N 1
ATOM 2590 C CA . GLU A 1 342 ? -7.863 -21.703 -5.902 1 88.81 342 GLU A CA 1
ATOM 2591 C C . GLU A 1 342 ? -8.953 -21.172 -6.832 1 88.81 342 GLU A C 1
ATOM 2593 O O . GLU A 1 342 ? -10.023 -20.766 -6.375 1 88.81 342 GLU A O 1
ATOM 2598 N N . PHE A 1 343 ? -8.711 -21.25 -8.109 1 88.88 343 PHE A N 1
ATOM 2599 C CA . PHE A 1 343 ? -9.734 -20.875 -9.086 1 88.88 343 PHE A CA 1
ATOM 2600 C C . PHE A 1 343 ? -10.914 -21.844 -9.031 1 88.88 343 PHE A C 1
ATOM 2602 O O . PHE A 1 343 ? -12.055 -21.438 -9.273 1 88.88 343 PHE A O 1
ATOM 2609 N N . GLY A 1 344 ? -10.539 -23.016 -8.734 1 93.38 344 GLY A N 1
ATOM 2610 C CA . GLY A 1 344 ? -11.617 -23.969 -8.547 1 93.38 344 GLY A CA 1
ATOM 2611 C C . GLY A 1 344 ? -12.57 -23.578 -7.434 1 93.38 344 GLY A C 1
ATOM 2612 O O . GLY A 1 344 ? -13.781 -23.781 -7.551 1 93.38 344 GLY A O 1
ATOM 2613 N N . LEU A 1 345 ? -12 -23 -6.379 1 91.69 345 LEU A N 1
ATOM 2614 C CA . LEU A 1 345 ? -12.828 -22.516 -5.273 1 91.69 345 LEU A CA 1
ATOM 2615 C C . LEU A 1 345 ? -13.766 -21.406 -5.734 1 91.69 345 LEU A C 1
ATOM 2617 O O . LEU A 1 345 ? -14.945 -21.391 -5.367 1 91.69 345 LEU A O 1
ATOM 2621 N N . ALA A 1 346 ? -13.25 -20.578 -6.543 1 87.5 346 ALA A N 1
ATOM 2622 C CA . ALA A 1 346 ? -14.039 -19.453 -7.051 1 87.5 346 ALA A CA 1
ATOM 2623 C C . ALA A 1 346 ? -15.172 -19.938 -7.949 1 87.5 346 ALA A C 1
ATOM 2625 O O . ALA A 1 346 ? -16.297 -19.438 -7.855 1 87.5 346 ALA A O 1
ATOM 2626 N N . LEU A 1 347 ? -14.891 -20.875 -8.781 1 91.19 347 LEU A N 1
ATOM 2627 C CA . LEU A 1 347 ? -15.883 -21.391 -9.719 1 91.19 347 LEU A CA 1
ATOM 2628 C C . LEU A 1 347 ? -17 -22.125 -8.984 1 91.19 347 LEU A C 1
ATOM 2630 O O . LEU A 1 347 ? -18.172 -21.969 -9.312 1 91.19 347 LEU A O 1
ATOM 2634 N N . ILE A 1 348 ? -16.625 -22.922 -8.016 1 93.94 348 ILE A N 1
ATOM 2635 C CA . ILE A 1 348 ? -17.594 -23.672 -7.246 1 93.94 348 ILE A CA 1
ATOM 2636 C C . ILE A 1 348 ? -18.484 -22.719 -6.461 1 93.94 348 ILE A C 1
ATOM 2638 O O . ILE A 1 348 ? -19.703 -22.875 -6.418 1 93.94 348 ILE A O 1
ATOM 2642 N N . THR A 1 349 ? -17.859 -21.719 -5.879 1 87.62 349 THR A N 1
ATOM 2643 C CA . THR A 1 349 ? -18.609 -20.719 -5.117 1 87.62 349 THR A CA 1
ATOM 2644 C C . THR A 1 349 ? -19.578 -19.969 -6.02 1 87.62 349 THR A C 1
ATOM 2646 O O . THR A 1 349 ? -20.719 -19.719 -5.648 1 87.62 349 THR A O 1
ATOM 2649 N N . LEU A 1 350 ? -19.094 -19.625 -7.137 1 83.38 350 LEU A N 1
ATOM 2650 C CA . LEU A 1 350 ? -19.953 -18.938 -8.109 1 83.38 350 LEU A CA 1
ATOM 2651 C C . LEU A 1 350 ? -21.109 -19.844 -8.531 1 83.38 350 LEU A C 1
ATOM 2653 O O . LEU A 1 350 ? -22.25 -19.375 -8.648 1 83.38 350 LEU A O 1
ATOM 2657 N N . GLY A 1 351 ? -20.859 -21.078 -8.781 1 89.06 351 GLY A N 1
ATOM 2658 C CA . GLY A 1 351 ? -21.906 -22.031 -9.125 1 89.06 351 GLY A CA 1
ATOM 2659 C C . GLY A 1 351 ? -22.938 -22.203 -8.039 1 89.06 351 GLY A C 1
ATOM 2660 O O . GLY A 1 351 ? -24.125 -22.359 -8.328 1 89.06 351 GLY A O 1
ATOM 2661 N N . ALA A 1 352 ? -22.469 -22.156 -6.832 1 89.75 352 ALA A N 1
ATOM 2662 C CA . ALA A 1 352 ? -23.375 -22.281 -5.699 1 89.75 352 ALA A CA 1
ATOM 2663 C C . ALA A 1 352 ? -24.25 -21.031 -5.57 1 89.75 352 ALA A C 1
ATOM 2665 O O . ALA A 1 352 ? -25.453 -21.141 -5.312 1 89.75 352 ALA A O 1
ATOM 2666 N N . GLN A 1 353 ? -23.656 -19.922 -5.723 1 81.5 353 GLN A N 1
ATOM 2667 C CA . GLN A 1 353 ? -24.359 -18.656 -5.59 1 81.5 353 GLN A CA 1
ATOM 2668 C C . GLN A 1 353 ? -25.438 -18.5 -6.66 1 81.5 353 GLN A C 1
ATOM 2670 O O . GLN A 1 353 ? -26.5 -17.922 -6.406 1 81.5 353 GLN A O 1
ATOM 2675 N N . LEU A 1 354 ? -25.156 -19.047 -7.848 1 82.75 354 LEU A N 1
ATOM 2676 C CA . LEU A 1 354 ? -26.078 -18.875 -8.969 1 82.75 354 LEU A CA 1
ATOM 2677 C C . LEU A 1 354 ? -27.078 -20.031 -9.023 1 82.75 354 LEU A C 1
ATOM 2679 O O . LEU A 1 354 ? -27.891 -20.109 -9.945 1 82.75 354 LEU A O 1
ATOM 2683 N N . GLY A 1 355 ? -26.953 -20.969 -8.125 1 87.81 355 GLY A N 1
ATOM 2684 C CA . GLY A 1 355 ? -27.891 -22.062 -8.008 1 87.81 355 GLY A CA 1
ATOM 2685 C C . GLY A 1 355 ? -27.594 -23.219 -8.953 1 87.81 355 GLY A C 1
ATOM 2686 O O . GLY A 1 355 ? -28.406 -24.125 -9.109 1 87.81 355 GLY A O 1
ATOM 2687 N N . VAL A 1 356 ? -26.469 -23.188 -9.602 1 90.19 356 VAL A N 1
ATOM 2688 C CA . VAL A 1 356 ? -26.062 -24.281 -10.492 1 90.19 356 VAL A CA 1
ATOM 2689 C C . VAL A 1 356 ? -25.688 -25.516 -9.68 1 90.19 356 VAL A C 1
ATOM 2691 O O . VAL A 1 356 ? -25.938 -26.641 -10.102 1 90.19 356 VAL A O 1
ATOM 2694 N N . LEU A 1 357 ? -25.156 -25.219 -8.453 1 94.06 357 LEU A N 1
ATOM 2695 C CA . LEU A 1 357 ? -24.734 -26.297 -7.555 1 94.06 357 LEU A CA 1
ATOM 2696 C C . LEU A 1 357 ? -25.578 -26.297 -6.281 1 94.06 357 LEU A C 1
ATOM 2698 O O . LEU A 1 357 ? -25.828 -25.234 -5.691 1 94.06 357 LEU A O 1
ATOM 2702 N N . ALA A 1 358 ? -26.031 -27.422 -5.973 1 92.75 358 ALA A N 1
ATOM 2703 C CA . ALA A 1 358 ? -26.672 -27.562 -4.668 1 92.75 358 ALA A CA 1
ATOM 2704 C C . ALA A 1 358 ? -25.672 -27.328 -3.537 1 92.75 358 ALA A C 1
ATOM 2706 O O . ALA A 1 358 ? -24.5 -27.688 -3.652 1 92.75 358 ALA A O 1
ATOM 2707 N N . PRO A 1 359 ? -26.109 -26.781 -2.459 1 90.62 359 PRO A N 1
ATOM 2708 C CA . PRO A 1 359 ? -25.219 -26.438 -1.35 1 90.62 359 PRO A CA 1
ATOM 2709 C C . PRO A 1 359 ? -24.406 -27.641 -0.849 1 90.62 359 PRO A C 1
ATOM 2711 O O . PRO A 1 359 ? -23.234 -27.484 -0.486 1 90.62 359 PRO A O 1
ATOM 2714 N N . ARG A 1 360 ? -24.984 -28.781 -0.887 1 91.81 360 ARG A N 1
ATOM 2715 C CA . ARG A 1 360 ? -24.297 -29.984 -0.431 1 91.81 360 ARG A CA 1
ATOM 2716 C C . ARG A 1 360 ? -23.125 -30.312 -1.345 1 91.81 360 ARG A C 1
ATOM 2718 O O . ARG A 1 360 ? -22.031 -30.609 -0.869 1 91.81 360 ARG A O 1
ATOM 2725 N N . ILE A 1 361 ? -23.375 -30.266 -2.641 1 92.56 361 ILE A N 1
ATOM 2726 C CA . ILE A 1 361 ? -22.359 -30.578 -3.635 1 92.56 361 ILE A CA 1
ATOM 2727 C C . ILE A 1 361 ? -21.234 -29.531 -3.572 1 92.56 361 ILE A C 1
ATOM 2729 O O . ILE A 1 361 ? -20.062 -29.891 -3.65 1 92.56 361 ILE A O 1
ATOM 2733 N N . ALA A 1 362 ? -21.656 -28.312 -3.41 1 94.06 362 ALA A N 1
ATOM 2734 C CA . ALA A 1 362 ? -20.672 -27.234 -3.328 1 94.06 362 ALA A CA 1
ATOM 2735 C C . ALA A 1 362 ? -19.75 -27.422 -2.123 1 94.06 362 ALA A C 1
ATOM 2737 O O . ALA A 1 362 ? -18.531 -27.281 -2.234 1 94.06 362 ALA A O 1
ATOM 2738 N N . SER A 1 363 ? -20.344 -27.766 -1.023 1 93.44 363 SER A N 1
ATOM 2739 C CA . SER A 1 363 ? -19.578 -27.938 0.208 1 93.44 363 SER A CA 1
ATOM 2740 C C . SER A 1 363 ? -18.578 -29.078 0.083 1 93.44 363 SER A C 1
ATOM 2742 O O . SER A 1 363 ? -17.438 -28.969 0.516 1 93.44 363 SER A O 1
ATOM 2744 N N . LEU A 1 364 ? -18.984 -30.141 -0.496 1 93.44 364 LEU A N 1
ATOM 2745 C CA . LEU A 1 364 ? -18.125 -31.297 -0.66 1 93.44 364 LEU A CA 1
ATOM 2746 C C . LEU A 1 364 ? -17 -31.016 -1.648 1 93.44 364 LEU A C 1
ATOM 2748 O O . LEU A 1 364 ? -15.844 -31.359 -1.397 1 93.44 364 LEU A O 1
ATOM 2752 N N . ALA A 1 365 ? -17.406 -30.391 -2.752 1 95.44 365 ALA A N 1
ATOM 2753 C CA . ALA A 1 365 ? -16.406 -30.062 -3.764 1 95.44 365 ALA A CA 1
ATOM 2754 C C . ALA A 1 365 ? -15.359 -29.094 -3.201 1 95.44 365 ALA A C 1
ATOM 2756 O O . ALA A 1 365 ? -14.164 -29.25 -3.459 1 95.44 365 ALA A O 1
ATOM 2757 N N . LEU A 1 366 ? -15.828 -28.141 -2.441 1 95.12 366 LEU A N 1
ATOM 2758 C CA . LEU A 1 366 ? -14.922 -27.172 -1.825 1 95.12 366 LEU A CA 1
ATOM 2759 C C . LEU A 1 366 ? -13.961 -27.875 -0.866 1 95.12 366 LEU A C 1
ATOM 2761 O O . LEU A 1 366 ? -12.766 -27.562 -0.847 1 95.12 366 LEU A O 1
ATOM 2765 N N . ALA A 1 367 ? -14.477 -28.781 -0.108 1 94.56 367 ALA A N 1
ATOM 2766 C CA . ALA A 1 367 ? -13.656 -29.516 0.849 1 94.56 367 ALA A CA 1
ATOM 2767 C C . ALA A 1 367 ? -12.578 -30.328 0.137 1 94.56 367 ALA A C 1
ATOM 2769 O O . ALA A 1 367 ? -11.445 -30.422 0.615 1 94.56 367 ALA A O 1
ATOM 2770 N N . ILE A 1 368 ? -12.922 -30.891 -0.975 1 95.69 368 ILE A N 1
ATOM 2771 C CA . ILE A 1 368 ? -11.984 -31.688 -1.748 1 95.69 368 ILE A CA 1
ATOM 2772 C C . ILE A 1 368 ? -10.867 -30.797 -2.297 1 95.69 368 ILE A C 1
ATOM 2774 O O . ILE A 1 368 ? -9.695 -31.156 -2.234 1 95.69 368 ILE A O 1
ATOM 2778 N N . VAL A 1 369 ? -11.281 -29.625 -2.83 1 95.69 369 VAL A N 1
ATOM 2779 C CA . VAL A 1 369 ? -10.305 -28.688 -3.367 1 95.69 369 VAL A CA 1
ATOM 2780 C C . VAL A 1 369 ? -9.359 -28.234 -2.256 1 95.69 369 VAL A C 1
ATOM 2782 O O . VAL A 1 369 ? -8.141 -28.25 -2.426 1 95.69 369 VAL A O 1
ATOM 2785 N N . VAL A 1 370 ? -9.922 -27.891 -1.112 1 93.12 370 VAL A N 1
ATOM 2786 C CA . VAL A 1 370 ? -9.133 -27.406 0.01 1 93.12 370 VAL A CA 1
ATOM 2787 C C . VAL A 1 370 ? -8.18 -28.5 0.496 1 93.12 370 VAL A C 1
ATOM 2789 O O . VAL A 1 370 ? -7 -28.234 0.747 1 93.12 370 VAL A O 1
ATOM 2792 N N . GLY A 1 371 ? -8.68 -29.688 0.632 1 93.44 371 GLY A N 1
ATOM 2793 C CA . GLY A 1 371 ? -7.848 -30.797 1.051 1 93.44 371 GLY A CA 1
ATOM 2794 C C . GLY A 1 371 ? -6.684 -31.062 0.111 1 93.44 371 GLY A C 1
ATOM 2795 O O . GLY A 1 371 ? -5.574 -31.375 0.557 1 93.44 371 GLY A O 1
ATOM 2796 N N . SER A 1 372 ? -6.953 -30.953 -1.141 1 95.12 372 SER A N 1
ATOM 2797 C CA . SER A 1 372 ? -5.895 -31.172 -2.121 1 95.12 372 SER A CA 1
ATOM 2798 C C . SER A 1 372 ? -4.832 -30.094 -2.039 1 95.12 372 SER A C 1
ATOM 2800 O O . SER A 1 372 ? -3.646 -30.359 -2.244 1 95.12 372 SER A O 1
ATOM 2802 N N . LEU A 1 373 ? -5.262 -28.875 -1.738 1 91.56 373 LEU A N 1
ATOM 2803 C CA . LEU A 1 373 ? -4.332 -27.75 -1.624 1 91.56 373 LEU A CA 1
ATOM 2804 C C . LEU A 1 373 ? -3.43 -27.906 -0.407 1 91.56 373 LEU A C 1
ATOM 2806 O O . LEU A 1 373 ? -2.266 -27.5 -0.433 1 91.56 373 LEU A O 1
ATOM 2810 N N . ILE A 1 374 ? -3.959 -28.531 0.61 1 89.94 374 ILE A N 1
ATOM 2811 C CA . ILE A 1 374 ? -3.189 -28.781 1.822 1 89.94 374 ILE A CA 1
ATOM 2812 C C . ILE A 1 374 ? -2.059 -29.766 1.518 1 89.94 374 ILE A C 1
ATOM 2814 O O . ILE A 1 374 ? -0.944 -29.609 2.023 1 89.94 374 ILE A O 1
ATOM 2818 N N . LEU A 1 375 ? -2.23 -30.641 0.639 1 92 375 LEU A N 1
ATOM 2819 C CA . LEU A 1 375 ? -1.273 -31.688 0.345 1 92 375 LEU A CA 1
ATOM 2820 C C . LEU A 1 375 ? -0.287 -31.25 -0.732 1 92 375 LEU A C 1
ATOM 2822 O O . LEU A 1 375 ? 0.753 -31.891 -0.923 1 92 375 LEU A O 1
ATOM 2826 N N . ALA A 1 376 ? -0.6 -30.172 -1.344 1 90.88 376 ALA A N 1
ATOM 2827 C CA . ALA A 1 376 ? 0.115 -29.734 -2.541 1 90.88 376 ALA A CA 1
ATOM 2828 C C . ALA A 1 376 ? 1.602 -29.547 -2.254 1 90.88 376 ALA A C 1
ATOM 2830 O O . ALA A 1 376 ? 2.451 -30.031 -3.006 1 90.88 376 ALA A O 1
ATOM 2831 N N . PRO A 1 377 ? 1.987 -28.859 -1.14 1 86.5 377 PRO A N 1
ATOM 2832 C CA . PRO A 1 377 ? 3.418 -28.656 -0.903 1 86.5 377 PRO A CA 1
ATOM 2833 C C . PRO A 1 377 ? 4.191 -29.969 -0.777 1 86.5 377 PRO A C 1
ATOM 2835 O O . PRO A 1 377 ? 5.309 -30.078 -1.282 1 86.5 377 PRO A O 1
ATOM 2838 N N . TRP A 1 378 ? 3.631 -30.938 -0.219 1 88.5 378 TRP A N 1
ATOM 2839 C CA . TRP A 1 378 ? 4.285 -32.219 -0.043 1 88.5 378 TRP A CA 1
ATOM 2840 C C . TRP A 1 378 ? 4.379 -32.969 -1.368 1 88.5 378 TRP A C 1
ATOM 2842 O O . TRP A 1 378 ? 5.379 -33.656 -1.639 1 88.5 378 TRP A O 1
ATOM 2852 N N . LEU A 1 379 ? 3.396 -32.906 -2.141 1 91.75 379 LEU A N 1
ATOM 2853 C CA . LEU A 1 379 ? 3.402 -33.562 -3.445 1 91.75 379 LEU A CA 1
ATOM 2854 C C . LEU A 1 379 ? 4.492 -32.969 -4.34 1 91.75 379 LEU A C 1
ATOM 2856 O O . LEU A 1 379 ? 5.191 -33.719 -5.035 1 91.75 379 LEU A O 1
ATOM 2860 N N . ILE A 1 380 ? 4.633 -31.672 -4.277 1 89.88 380 ILE A N 1
ATOM 2861 C CA . ILE A 1 380 ? 5.582 -30.984 -5.145 1 89.88 380 ILE A CA 1
ATOM 2862 C C . ILE A 1 380 ? 7.004 -31.219 -4.637 1 89.88 380 ILE A C 1
ATOM 2864 O O . ILE A 1 380 ? 7.922 -31.453 -5.426 1 89.88 380 ILE A O 1
ATOM 2868 N N . ARG A 1 381 ? 7.16 -31.188 -3.35 1 85.44 381 ARG A N 1
ATOM 2869 C CA . ARG A 1 381 ? 8.477 -31.359 -2.746 1 85.44 381 ARG A CA 1
ATOM 2870 C C . ARG A 1 381 ? 9.008 -32.75 -2.977 1 85.44 381 ARG A C 1
ATOM 2872 O O . ARG A 1 381 ? 10.203 -32.938 -3.219 1 85.44 381 ARG A O 1
ATOM 2879 N N . TYR A 1 382 ? 8.109 -33.688 -2.914 1 85.38 382 TYR A N 1
ATOM 2880 C CA . TYR A 1 382 ? 8.555 -35.094 -3.014 1 85.38 382 TYR A CA 1
ATOM 2881 C C . TYR A 1 382 ? 8.164 -35.688 -4.359 1 85.38 382 TYR A C 1
ATOM 2883 O O . TYR A 1 382 ? 7.918 -36.875 -4.465 1 85.38 382 TYR A O 1
ATOM 2891 N N . ASN A 1 383 ? 8.07 -34.812 -5.258 1 83.38 383 ASN A N 1
ATOM 2892 C CA . ASN A 1 383 ? 7.668 -35.25 -6.586 1 83.38 383 ASN A CA 1
ATOM 2893 C C . ASN A 1 383 ? 8.609 -36.312 -7.129 1 83.38 383 ASN A C 1
ATOM 2895 O O . ASN A 1 383 ? 8.164 -37.281 -7.758 1 83.38 383 ASN A O 1
ATOM 2899 N N . PHE A 1 384 ? 9.945 -36.125 -6.887 1 77.31 384 PHE A N 1
ATOM 2900 C CA . PHE A 1 384 ? 10.938 -37.062 -7.383 1 77.31 384 PHE A CA 1
ATOM 2901 C C . PHE A 1 384 ? 10.773 -38.438 -6.723 1 77.31 384 PHE A C 1
ATOM 2903 O O . PHE A 1 384 ? 10.734 -39.469 -7.402 1 77.31 384 PHE A O 1
ATOM 2910 N N . GLU A 1 385 ? 10.641 -38.5 -5.426 1 81.69 385 GLU A N 1
ATOM 2911 C CA . GLU A 1 385 ? 10.531 -39.75 -4.672 1 81.69 385 GLU A CA 1
ATOM 2912 C C . GLU A 1 385 ? 9.242 -40.5 -5.027 1 81.69 385 GLU A C 1
ATOM 2914 O O . GLU A 1 385 ? 9.25 -41.719 -5.18 1 81.69 385 GLU A O 1
ATOM 2919 N N . ILE A 1 386 ? 8.273 -39.75 -5.215 1 84.56 386 ILE A N 1
ATOM 2920 C CA . ILE A 1 386 ? 6.988 -40.344 -5.547 1 84.56 386 ILE A CA 1
ATOM 2921 C C . ILE A 1 386 ? 7.031 -40.906 -6.965 1 84.56 386 ILE A C 1
ATOM 2923 O O . ILE A 1 386 ? 6.516 -42 -7.223 1 84.56 386 ILE A O 1
ATOM 2927 N N . SER A 1 387 ? 7.648 -40.125 -7.793 1 80.38 387 SER A N 1
ATOM 2928 C CA . SER A 1 387 ? 7.766 -40.594 -9.18 1 80.38 387 SER A CA 1
ATOM 2929 C C . SER A 1 387 ? 8.602 -41.844 -9.281 1 80.38 387 SER A C 1
ATOM 2931 O O . SER A 1 387 ? 8.289 -42.75 -10.07 1 80.38 387 SER A O 1
ATOM 2933 N N . GLN A 1 388 ? 9.672 -41.969 -8.57 1 76.38 388 GLN A N 1
ATOM 2934 C CA . GLN A 1 388 ? 10.516 -43.125 -8.57 1 76.38 388 GLN A CA 1
ATOM 2935 C C . GLN A 1 388 ? 9.773 -44.344 -8.016 1 76.38 388 GLN A C 1
ATOM 2937 O O . GLN A 1 388 ? 9.938 -45.469 -8.516 1 76.38 388 GLN A O 1
ATOM 2942 N N . TRP A 1 389 ? 9.109 -44.031 -7.062 1 76.88 389 TRP A N 1
ATOM 2943 C CA . TRP A 1 389 ? 8.336 -45.125 -6.453 1 76.88 389 TRP A CA 1
ATOM 2944 C C . TRP A 1 389 ? 7.316 -45.688 -7.441 1 76.88 389 TRP A C 1
ATOM 2946 O O . TRP A 1 389 ? 7.164 -46.906 -7.559 1 76.88 389 TRP A O 1
ATOM 2956 N N . ILE A 1 390 ? 6.781 -44.812 -8.133 1 72.88 390 ILE A N 1
ATOM 2957 C CA . ILE A 1 390 ? 5.809 -45.188 -9.148 1 72.88 390 ILE A CA 1
ATOM 2958 C C . ILE A 1 390 ? 6.523 -45.906 -10.297 1 72.88 390 ILE A C 1
ATOM 2960 O O . ILE A 1 390 ? 6.02 -46.906 -10.836 1 72.88 390 ILE A O 1
ATOM 2964 N N . GLY A 1 391 ? 7.648 -45.312 -10.688 1 69.31 391 GLY A N 1
ATOM 2965 C CA . GLY A 1 391 ? 8.445 -45.906 -11.734 1 69.31 391 GLY A CA 1
ATOM 2966 C C . GLY A 1 391 ? 8.891 -47.344 -11.383 1 69.31 391 GLY A C 1
ATOM 2967 O O . GLY A 1 391 ? 8.883 -48.219 -12.242 1 69.31 391 GLY A O 1
ATOM 2968 N N . ARG A 1 392 ? 9.281 -47.469 -10.203 1 64 392 ARG A N 1
ATOM 2969 C CA . ARG A 1 392 ? 9.664 -48.781 -9.758 1 64 392 ARG A CA 1
ATOM 2970 C C . ARG A 1 392 ? 8.484 -49.75 -9.836 1 64 392 ARG A C 1
ATOM 2972 O O . ARG A 1 392 ? 8.656 -50.938 -10.188 1 64 392 ARG A O 1
ATOM 2979 N N . LEU A 1 393 ? 7.633 -49.094 -9.523 1 59.19 393 LEU A N 1
ATOM 2980 C CA . LEU A 1 393 ? 6.434 -49.906 -9.562 1 59.19 393 LEU A CA 1
ATOM 2981 C C . LEU A 1 393 ? 6.074 -50.281 -11 1 59.19 393 LEU A C 1
ATOM 2983 O O . LEU A 1 393 ? 5.559 -51.375 -11.25 1 59.19 393 LEU A O 1
ATOM 2987 N N . VAL A 1 394 ? 6.652 -49.188 -11.844 1 60.38 394 VAL A N 1
ATOM 2988 C CA . VAL A 1 394 ? 6.324 -49.438 -13.242 1 60.38 394 VAL A CA 1
ATOM 2989 C C . VAL A 1 394 ? 7.543 -50 -13.969 1 60.38 394 VAL A C 1
ATOM 2991 O O . VAL A 1 394 ? 7.496 -50.219 -15.18 1 60.38 394 VAL A O 1
ATOM 2994 N N . GLY A 1 395 ? 8.883 -50.344 -13.391 1 59.16 395 GLY A N 1
ATOM 2995 C CA . GLY A 1 395 ? 9.992 -51.125 -13.914 1 59.16 395 GLY A CA 1
ATOM 2996 C C . GLY A 1 395 ? 11.062 -50.281 -14.57 1 59.16 395 GLY A C 1
ATOM 2997 O O . GLY A 1 395 ? 11.828 -50.75 -15.406 1 59.16 395 GLY A O 1
ATOM 2998 N N . GLN A 1 396 ? 11.508 -48.938 -14.484 1 50.44 396 GLN A N 1
ATOM 2999 C CA . GLN A 1 396 ? 12.492 -48.188 -15.25 1 50.44 396 GLN A CA 1
ATOM 3000 C C . GLN A 1 396 ? 13.867 -48.219 -14.578 1 50.44 396 GLN A C 1
ATOM 3002 O O . GLN A 1 396 ? 13.984 -47.938 -13.383 1 50.44 396 GLN A O 1
ATOM 3007 N N . LYS A 1 397 ? 15.242 -48.656 -15.172 1 46.91 397 LYS A N 1
ATOM 3008 C CA . LYS A 1 397 ? 16.641 -48.844 -14.781 1 46.91 397 LYS A CA 1
ATOM 3009 C C . LYS A 1 397 ? 17.375 -47.5 -14.789 1 46.91 397 LYS A C 1
ATOM 3011 O O . LYS A 1 397 ? 17.438 -46.812 -15.82 1 46.91 397 LYS A O 1
ATOM 3016 N N . VAL A 1 398 ? 18 -46.844 -13.766 1 40.56 398 VAL A N 1
ATOM 3017 C CA . VAL A 1 398 ? 18.828 -45.656 -13.578 1 40.56 398 VAL A CA 1
ATOM 3018 C C . VAL A 1 398 ? 20.266 -45.969 -13.953 1 40.56 398 VAL A C 1
ATOM 3020 O O . VAL A 1 398 ? 20.891 -46.844 -13.352 1 40.56 398 VAL A O 1
ATOM 3023 N N . SER A 1 399 ? 21.141 -45.594 -14.977 1 37.56 399 SER A N 1
ATOM 3024 C CA . SER A 1 399 ? 22.516 -45.906 -15.375 1 37.56 399 SER A CA 1
ATOM 3025 C C . SER A 1 399 ? 23.531 -45.062 -14.602 1 37.56 399 SER A C 1
ATOM 3027 O O . SER A 1 399 ? 23.234 -43.938 -14.227 1 37.56 399 SER A O 1
ATOM 3029 N N . GLY A 1 400 ? 25.062 -45.375 -14.148 1 32.59 400 GLY A N 1
ATOM 3030 C CA . GLY A 1 400 ? 26.203 -45.062 -13.297 1 32.59 400 GLY A CA 1
ATOM 3031 C C . GLY A 1 400 ? 27 -43.844 -13.773 1 32.59 400 GLY A C 1
ATOM 3032 O O . GLY A 1 400 ? 27.719 -43.25 -12.992 1 32.59 400 GLY A O 1
ATOM 3033 N N . ARG A 1 401 ? 27.969 -43.688 -14.953 1 35.78 401 ARG A N 1
ATOM 3034 C CA . ARG A 1 401 ? 28.922 -42.719 -15.453 1 35.78 401 ARG A CA 1
ATOM 3035 C C . ARG A 1 401 ? 28.469 -41.281 -15.133 1 35.78 401 ARG A C 1
ATOM 3037 O O . ARG A 1 401 ? 29.156 -40.312 -15.469 1 35.78 401 ARG A O 1
ATOM 3044 N N . ASP A 1 402 ? 27.719 -40.938 -14.953 1 35.84 402 ASP A N 1
ATOM 3045 C CA . ASP A 1 402 ? 27.109 -39.625 -14.812 1 35.84 402 ASP A CA 1
ATOM 3046 C C . ASP A 1 402 ? 27.547 -38.969 -13.516 1 35.84 402 ASP A C 1
ATOM 3048 O O . ASP A 1 402 ? 27.125 -37.844 -13.211 1 35.84 402 ASP A O 1
ATOM 3052 N N . ARG A 1 403 ? 28.984 -39.406 -12.898 1 34.47 403 ARG A N 1
ATOM 3053 C CA . ARG A 1 403 ? 29.281 -38.875 -11.562 1 34.47 403 ARG A CA 1
ATOM 3054 C C . ARG A 1 403 ? 30.266 -37.719 -11.617 1 34.47 403 ARG A C 1
ATOM 3056 O O . ARG A 1 403 ? 30.078 -36.719 -10.93 1 34.47 403 ARG A O 1
ATOM 3063 N N . GLU A 1 404 ? 31.875 -37.812 -11.836 1 34.81 404 GLU A N 1
ATOM 3064 C CA . GLU A 1 404 ? 32.938 -36.844 -11.562 1 34.81 404 GLU A CA 1
ATOM 3065 C C . GLU A 1 404 ? 32.875 -35.656 -12.508 1 34.81 404 GLU A C 1
ATOM 3067 O O . GLU A 1 404 ? 33.062 -34.5 -12.086 1 34.81 404 GLU A O 1
ATOM 3072 N N . MET A 1 405 ? 33.812 -35.5 -13.875 1 37.25 405 MET A N 1
ATOM 3073 C CA . MET A 1 405 ? 33.594 -34.594 -15 1 37.25 405 MET A CA 1
ATOM 3074 C C . MET A 1 405 ? 32.156 -34.062 -14.977 1 37.25 405 MET A C 1
ATOM 3076 O O . MET A 1 405 ? 31.797 -33.156 -15.766 1 37.25 405 MET A O 1
ATOM 3080 N N . SER A 1 406 ? 31.75 -34.406 -14.195 1 40.44 406 SER A N 1
ATOM 3081 C CA . SER A 1 406 ? 30.391 -34.5 -13.664 1 40.44 406 SER A CA 1
ATOM 3082 C C . SER A 1 406 ? 30.109 -33.312 -12.719 1 40.44 406 SER A C 1
ATOM 3084 O O . SER A 1 406 ? 28.984 -33.156 -12.266 1 40.44 406 SER A O 1
ATOM 3086 N N . ARG A 1 407 ? 31.578 -32.625 -12.539 1 47.22 407 ARG A N 1
ATOM 3087 C CA . ARG A 1 407 ? 31.328 -31.453 -11.703 1 47.22 407 ARG A CA 1
ATOM 3088 C C . ARG A 1 407 ? 30.922 -30.25 -12.547 1 47.22 407 ARG A C 1
ATOM 3090 O O . ARG A 1 407 ? 30.359 -29.281 -12.031 1 47.22 407 ARG A O 1
ATOM 3097 N N . ILE A 1 408 ? 32.25 -29.797 -13.656 1 51.5 408 ILE A N 1
ATOM 3098 C CA . ILE A 1 408 ? 31.594 -28.859 -14.578 1 51.5 408 ILE A CA 1
ATOM 3099 C C . ILE A 1 408 ? 30.453 -29.547 -15.312 1 51.5 408 ILE A C 1
ATOM 3101 O O . ILE A 1 408 ? 30.688 -30.5 -16.078 1 51.5 408 ILE A O 1
ATOM 3105 N N . PRO A 1 409 ? 29.703 -29.438 -14.992 1 52.06 409 PRO A N 1
ATOM 3106 C CA . PRO A 1 409 ? 28.609 -30.172 -15.617 1 52.06 409 PRO A CA 1
ATOM 3107 C C . PRO A 1 409 ? 28.641 -30.078 -17.141 1 52.06 409 PRO A C 1
ATOM 3109 O O . PRO A 1 409 ? 28.734 -28.984 -17.703 1 52.06 409 PRO A O 1
ATOM 3112 N N . PRO A 1 410 ? 29.312 -31.125 -17.906 1 54.34 410 PRO A N 1
ATOM 3113 C CA . PRO A 1 410 ? 29.375 -31.078 -19.375 1 54.34 410 PRO A CA 1
ATOM 3114 C C . PRO A 1 410 ? 28.188 -30.328 -19.984 1 54.34 410 PRO A C 1
ATOM 3116 O O . PRO A 1 410 ? 28.297 -29.812 -21.109 1 54.34 410 PRO A O 1
ATOM 3119 N N . HIS A 1 411 ? 27.328 -30.234 -19.344 1 56.5 411 HIS A N 1
ATOM 3120 C CA . HIS A 1 411 ? 26.109 -29.656 -19.875 1 56.5 411 HIS A CA 1
ATOM 3121 C C . HIS A 1 411 ? 25.859 -28.266 -19.312 1 56.5 411 HIS A C 1
ATOM 3123 O O . HIS A 1 411 ? 24.734 -27.766 -19.359 1 56.5 411 HIS A O 1
ATOM 3129 N N . LEU A 1 412 ? 27.125 -27.594 -18.984 1 68.44 412 LEU A N 1
ATOM 3130 C CA . LEU A 1 412 ? 26.953 -26.25 -18.438 1 68.44 412 LEU A CA 1
ATOM 3131 C C . LEU A 1 412 ? 26.594 -25.25 -19.547 1 68.44 412 LEU A C 1
ATOM 3133 O O . LEU A 1 412 ? 27.266 -25.203 -20.578 1 68.44 412 LEU A O 1
ATOM 3137 N N . SER A 1 413 ? 25.5 -24.859 -19.531 1 76.38 413 SER A N 1
ATOM 3138 C CA . SER A 1 413 ? 25.031 -23.828 -20.453 1 76.38 413 SER A CA 1
ATOM 3139 C C . SER A 1 413 ? 24.453 -22.641 -19.688 1 76.38 413 SER A C 1
ATOM 3141 O O . SER A 1 413 ? 24.047 -22.781 -18.531 1 76.38 413 SER A O 1
ATOM 3143 N N . ASP A 1 414 ? 24.609 -21.438 -20.219 1 79.56 414 ASP A N 1
ATOM 3144 C CA . ASP A 1 414 ? 24.047 -20.203 -19.656 1 79.56 414 ASP A CA 1
ATOM 3145 C C . ASP A 1 414 ? 24.734 -19.828 -18.344 1 79.56 414 ASP A C 1
ATOM 3147 O O . ASP A 1 414 ? 24.078 -19.312 -17.438 1 79.56 414 ASP A O 1
ATOM 3151 N N . HIS A 1 415 ? 26.031 -20.203 -18.266 1 87.31 415 HIS A N 1
ATOM 3152 C CA . HIS A 1 415 ? 26.812 -19.891 -17.078 1 87.31 415 HIS A CA 1
ATOM 3153 C C . HIS A 1 415 ? 27.578 -18.594 -17.25 1 87.31 415 HIS A C 1
ATOM 3155 O O . HIS A 1 415 ? 27.625 -18.047 -18.359 1 87.31 415 HIS A O 1
ATOM 3161 N N . ILE A 1 416 ? 28.141 -18.125 -16.109 1 90.88 416 ILE A N 1
ATOM 3162 C CA . ILE A 1 416 ? 28.938 -16.891 -16.125 1 90.88 416 ILE A CA 1
ATOM 3163 C C . ILE A 1 416 ? 30.422 -17.25 -16.016 1 90.88 416 ILE A C 1
ATOM 3165 O O . ILE A 1 416 ? 30.797 -18.109 -15.227 1 90.88 416 ILE A O 1
ATOM 3169 N N . ILE A 1 417 ? 31.141 -16.672 -16.938 1 90.44 417 ILE A N 1
ATOM 3170 C CA . ILE A 1 417 ? 32.594 -16.812 -16.828 1 90.44 417 ILE A CA 1
ATOM 3171 C C . ILE A 1 417 ? 33.156 -15.617 -16.062 1 90.44 417 ILE A C 1
ATOM 3173 O O . ILE A 1 417 ? 33.062 -14.477 -16.531 1 90.44 417 ILE A O 1
ATOM 3177 N N . LEU A 1 418 ? 33.656 -15.859 -14.93 1 91.19 418 LEU A N 1
ATOM 3178 C CA . LEU A 1 418 ? 34.25 -14.828 -14.078 1 91.19 418 LEU A CA 1
ATOM 3179 C C . LEU A 1 418 ? 35.781 -14.82 -14.195 1 91.19 418 LEU A C 1
ATOM 3181 O O . LEU A 1 418 ? 36.438 -15.727 -13.695 1 91.19 418 LEU A O 1
ATOM 3185 N N . ALA A 1 419 ? 36.219 -13.789 -14.906 1 89.88 419 ALA A N 1
ATOM 3186 C CA . ALA A 1 419 ? 37.656 -13.656 -15.086 1 89.88 419 ALA A CA 1
ATOM 3187 C C . ALA A 1 419 ? 38.281 -12.844 -13.953 1 89.88 419 ALA A C 1
ATOM 3189 O O . ALA A 1 419 ? 38.156 -11.617 -13.922 1 89.88 419 ALA A O 1
ATOM 3190 N N . GLY A 1 420 ? 38.906 -13.5 -13.117 1 87.94 420 GLY A N 1
ATOM 3191 C CA . GLY A 1 420 ? 39.469 -12.867 -11.93 1 87.94 420 GLY A CA 1
ATOM 3192 C C . GLY A 1 420 ? 38.75 -13.25 -10.648 1 87.94 420 GLY A C 1
ATOM 3193 O O . GLY A 1 420 ? 37.531 -13.133 -10.562 1 87.94 420 GLY A O 1
ATOM 3194 N N . TYR A 1 421 ? 39.406 -13.758 -9.75 1 88.88 421 TYR A N 1
ATOM 3195 C CA . TYR A 1 421 ? 38.844 -14.164 -8.461 1 88.88 421 TYR A CA 1
ATOM 3196 C C . TYR A 1 421 ? 39.5 -13.422 -7.312 1 88.88 421 TYR A C 1
ATOM 3198 O O . TYR A 1 421 ? 39.844 -14.023 -6.293 1 88.88 421 TYR A O 1
ATOM 3206 N N . GLY A 1 422 ? 39.75 -12.211 -7.621 1 84.31 422 GLY A N 1
ATOM 3207 C CA . GLY A 1 422 ? 40.219 -11.344 -6.551 1 84.31 422 GLY A CA 1
ATOM 3208 C C . GLY A 1 422 ? 39.094 -10.875 -5.637 1 84.31 422 GLY A C 1
ATOM 3209 O O . GLY A 1 422 ? 38.062 -11.523 -5.543 1 84.31 422 GLY A O 1
ATOM 3210 N N . ARG A 1 423 ? 39.281 -9.773 -5.074 1 80 423 ARG A N 1
ATOM 3211 C CA . ARG A 1 423 ? 38.312 -9.266 -4.117 1 80 423 ARG A CA 1
ATOM 3212 C C . ARG A 1 423 ? 36.969 -9.055 -4.777 1 80 423 ARG A C 1
ATOM 3214 O O . ARG A 1 423 ? 35.938 -9.5 -4.266 1 80 423 ARG A O 1
ATOM 3221 N N . VAL A 1 424 ? 37 -8.344 -5.918 1 82.81 424 VAL A N 1
ATOM 3222 C CA . VAL A 1 424 ? 35.781 -8.062 -6.625 1 82.81 424 VAL A CA 1
ATOM 3223 C C . VAL A 1 424 ? 35.188 -9.359 -7.191 1 82.81 424 VAL A C 1
ATOM 3225 O O . VAL A 1 424 ? 34 -9.602 -7.094 1 82.81 424 VAL A O 1
ATOM 3228 N N . GLY A 1 425 ? 36.062 -10.188 -7.75 1 86.75 425 GLY A N 1
ATOM 3229 C CA . GLY A 1 425 ? 35.594 -11.461 -8.273 1 86.75 425 GLY A CA 1
ATOM 3230 C C . GLY A 1 425 ? 34.969 -12.352 -7.219 1 86.75 425 GLY A C 1
ATOM 3231 O O . GLY A 1 425 ? 33.938 -12.992 -7.473 1 86.75 425 GLY A O 1
ATOM 3232 N N . GLN A 1 426 ? 35.531 -12.328 -6.102 1 86.88 426 GLN A N 1
ATOM 3233 C CA . GLN A 1 426 ? 35 -13.133 -5.004 1 86.88 426 GLN A CA 1
ATOM 3234 C C . GLN A 1 426 ? 33.625 -12.617 -4.57 1 86.88 426 GLN A C 1
ATOM 3236 O O . GLN A 1 426 ? 32.719 -13.406 -4.273 1 86.88 426 GLN A O 1
ATOM 3241 N N . MET A 1 427 ? 33.562 -11.328 -4.555 1 83.81 427 MET A N 1
ATOM 3242 C CA . MET A 1 427 ? 32.281 -10.734 -4.199 1 83.81 427 MET A CA 1
ATOM 3243 C C . MET A 1 427 ? 31.203 -11.094 -5.23 1 83.81 427 MET A C 1
ATOM 3245 O O . MET A 1 427 ? 30.094 -11.477 -4.867 1 83.81 427 MET A O 1
ATOM 3249 N N . ILE A 1 428 ? 31.562 -11.039 -6.453 1 86.56 428 ILE A N 1
ATOM 3250 C CA . ILE A 1 428 ? 30.625 -11.383 -7.516 1 86.56 428 ILE A CA 1
ATOM 3251 C C . ILE A 1 428 ? 30.281 -12.867 -7.434 1 86.56 428 ILE A C 1
ATOM 3253 O O . ILE A 1 428 ? 29.109 -13.242 -7.531 1 86.56 428 ILE A O 1
ATOM 3257 N N . ALA A 1 429 ? 31.297 -13.617 -7.219 1 87.25 429 ALA A N 1
ATOM 3258 C CA . ALA A 1 429 ? 31.094 -15.055 -7.09 1 87.25 429 ALA A CA 1
ATOM 3259 C C . ALA A 1 429 ? 30.109 -15.375 -5.957 1 87.25 429 ALA A C 1
ATOM 3261 O O . ALA A 1 429 ? 29.234 -16.234 -6.105 1 87.25 429 ALA A O 1
ATOM 3262 N N . LYS A 1 430 ? 30.328 -14.719 -4.898 1 85.88 430 LYS A N 1
ATOM 3263 C CA . LYS A 1 430 ? 29.438 -14.906 -3.748 1 85.88 430 LYS A CA 1
ATOM 3264 C C . LYS A 1 430 ? 28 -14.594 -4.109 1 85.88 430 LYS A C 1
ATOM 3266 O O . LYS A 1 430 ? 27.094 -15.359 -3.775 1 85.88 430 LYS A O 1
ATOM 3271 N N . PHE A 1 431 ? 27.859 -13.562 -4.816 1 84.94 431 PHE A N 1
ATOM 3272 C CA . PHE A 1 431 ? 26.5 -13.172 -5.188 1 84.94 431 PHE A CA 1
ATOM 3273 C C . PHE A 1 431 ? 25.938 -14.109 -6.246 1 84.94 431 PHE A C 1
ATOM 3275 O O . PHE A 1 431 ? 24.75 -14.422 -6.23 1 84.94 431 PHE A O 1
ATOM 3282 N N . LEU A 1 432 ? 26.781 -14.523 -7.172 1 85.44 432 LEU A N 1
ATOM 3283 C CA . LEU A 1 432 ? 26.344 -15.5 -8.164 1 85.44 432 LEU A CA 1
ATOM 3284 C C . LEU A 1 432 ? 25.922 -16.797 -7.496 1 85.44 432 LEU A C 1
ATOM 3286 O O . LEU A 1 432 ? 24.875 -17.359 -7.82 1 85.44 432 LEU A O 1
ATOM 3290 N N . LYS A 1 433 ? 26.688 -17.156 -6.574 1 83.75 433 LYS A N 1
ATOM 3291 C CA . LYS A 1 433 ? 26.438 -18.375 -5.812 1 83.75 433 LYS A CA 1
ATOM 3292 C C . LYS A 1 433 ? 25.141 -18.266 -5.004 1 83.75 433 LYS A C 1
ATOM 3294 O O . LYS A 1 433 ? 24.312 -19.172 -5.02 1 83.75 433 LYS A O 1
ATOM 3299 N N . ASN A 1 434 ? 24.969 -17.156 -4.332 1 79.5 434 ASN A N 1
ATOM 3300 C CA . ASN A 1 434 ? 23.797 -16.906 -3.502 1 79.5 434 ASN A CA 1
ATOM 3301 C C . ASN A 1 434 ? 22.516 -16.875 -4.332 1 79.5 434 ASN A C 1
ATOM 3303 O O . ASN A 1 434 ? 21.438 -17.156 -3.82 1 79.5 434 ASN A O 1
ATOM 3307 N N . ASN A 1 435 ? 22.766 -16.594 -5.645 1 78.31 435 ASN A N 1
ATOM 3308 C CA . ASN A 1 435 ? 21.594 -16.5 -6.52 1 78.31 435 ASN A CA 1
ATOM 3309 C C . ASN A 1 435 ? 21.484 -17.719 -7.43 1 78.31 435 ASN A C 1
ATOM 3311 O O . ASN A 1 435 ? 20.719 -17.719 -8.391 1 78.31 435 ASN A O 1
ATOM 3315 N N . GLY A 1 436 ? 22.281 -18.734 -7.262 1 75.94 436 GLY A N 1
ATOM 3316 C CA . GLY A 1 436 ? 22.25 -20 -7.98 1 75.94 436 GLY A CA 1
ATOM 3317 C C . GLY A 1 436 ? 22.656 -19.875 -9.438 1 75.94 436 GLY A C 1
ATOM 3318 O O . GLY A 1 436 ? 22.203 -20.641 -10.281 1 75.94 436 GLY A O 1
ATOM 3319 N N . ILE A 1 437 ? 23.297 -18.875 -9.781 1 83.81 437 ILE A N 1
ATOM 3320 C CA . ILE A 1 437 ? 23.781 -18.703 -11.141 1 83.81 437 ILE A CA 1
ATOM 3321 C C . ILE A 1 437 ? 25.078 -19.484 -11.336 1 83.81 437 ILE A C 1
ATOM 3323 O O . ILE A 1 437 ? 26.062 -19.25 -10.633 1 83.81 437 ILE A O 1
ATOM 3327 N N . PRO A 1 438 ? 24.969 -20.469 -12.234 1 86.25 438 PRO A N 1
ATOM 3328 C CA . PRO A 1 438 ? 26.203 -21.203 -12.469 1 86.25 438 PRO A CA 1
ATOM 3329 C C . PRO A 1 438 ? 27.328 -20.328 -13.008 1 86.25 438 PRO A C 1
ATOM 3331 O O . PRO A 1 438 ? 27.078 -19.453 -13.844 1 86.25 438 PRO A O 1
ATOM 3334 N N . PHE A 1 439 ? 28.453 -20.469 -12.414 1 89.44 439 PHE A N 1
ATOM 3335 C CA . PHE A 1 439 ? 29.609 -19.688 -12.891 1 89.44 439 PHE A CA 1
ATOM 3336 C C . PHE A 1 439 ? 30.891 -20.516 -12.797 1 89.44 439 PHE A C 1
ATOM 3338 O O . PHE A 1 439 ? 30.906 -21.562 -12.148 1 89.44 439 PHE A O 1
ATOM 3345 N N . ILE A 1 440 ? 31.859 -20.094 -13.617 1 89.75 440 ILE A N 1
ATOM 3346 C CA . ILE A 1 440 ? 33.219 -20.594 -13.547 1 89.75 440 ILE A CA 1
ATOM 3347 C C . ILE A 1 440 ? 34.188 -19.422 -13.398 1 89.75 440 ILE A C 1
ATOM 3349 O O . ILE A 1 440 ? 34.156 -18.469 -14.188 1 89.75 440 ILE A O 1
ATOM 3353 N N . ALA A 1 441 ? 34.969 -19.484 -12.344 1 90.94 441 ALA A N 1
ATOM 3354 C CA . ALA A 1 441 ? 35.906 -18.406 -12.109 1 90.94 441 ALA A CA 1
ATOM 3355 C C . ALA A 1 441 ? 37.344 -18.844 -12.469 1 90.94 441 ALA A C 1
ATOM 3357 O O . ALA A 1 441 ? 37.719 -19.984 -12.211 1 90.94 441 ALA A O 1
ATOM 3358 N N . LEU A 1 442 ? 38 -17.922 -13.125 1 88.31 442 LEU A N 1
ATOM 3359 C CA . LEU A 1 442 ? 39.375 -18.172 -13.531 1 88.31 442 LEU A CA 1
ATOM 3360 C C . LEU A 1 442 ? 40.344 -17.188 -12.859 1 88.31 442 LEU A C 1
ATOM 3362 O O . LEU A 1 442 ? 40.031 -15.992 -12.766 1 88.31 442 LEU A O 1
ATOM 3366 N N . ASP A 1 443 ? 41.375 -17.656 -12.281 1 87.62 443 ASP A N 1
ATOM 3367 C CA . ASP A 1 443 ? 42.406 -16.797 -11.672 1 87.62 443 ASP A CA 1
ATOM 3368 C C . ASP A 1 443 ? 43.781 -17.438 -11.742 1 87.62 443 ASP A C 1
ATOM 3370 O O . ASP A 1 443 ? 43.906 -18.641 -11.539 1 87.62 443 ASP A O 1
ATOM 3374 N N . PRO A 1 444 ? 44.75 -16.578 -12.086 1 81.94 444 PRO A N 1
ATOM 3375 C CA . PRO A 1 444 ? 46.094 -17.156 -12.195 1 81.94 444 PRO A CA 1
ATOM 3376 C C . PRO A 1 444 ? 46.781 -17.281 -10.844 1 81.94 444 PRO A C 1
ATOM 3378 O O . PRO A 1 444 ? 47.906 -17.828 -10.758 1 81.94 444 PRO A O 1
ATOM 3381 N N . ASP A 1 445 ? 46.25 -16.719 -9.797 1 84.5 445 ASP A N 1
ATOM 3382 C CA . ASP A 1 445 ? 46.875 -16.766 -8.469 1 84.5 445 ASP A CA 1
ATOM 3383 C C . ASP A 1 445 ? 46.469 -18.047 -7.73 1 84.5 445 ASP A C 1
ATOM 3385 O O . ASP A 1 445 ? 45.281 -18.219 -7.391 1 84.5 445 ASP A O 1
ATOM 3389 N N . GLY A 1 446 ? 47.375 -18.859 -7.461 1 81.75 446 GLY A N 1
ATOM 3390 C CA . GLY A 1 446 ? 47.125 -20.125 -6.805 1 81.75 446 GLY A CA 1
ATOM 3391 C C . GLY A 1 446 ? 46.5 -19.984 -5.43 1 81.75 446 GLY A C 1
ATOM 3392 O O . GLY A 1 446 ? 45.688 -20.812 -5.031 1 81.75 446 GLY A O 1
ATOM 3393 N N . ASN A 1 447 ? 46.875 -18.984 -4.738 1 84.19 447 ASN A N 1
ATOM 3394 C CA . ASN A 1 447 ? 46.312 -18.781 -3.406 1 84.19 447 ASN A CA 1
ATOM 3395 C C . ASN A 1 447 ? 44.812 -18.484 -3.469 1 84.19 447 ASN A C 1
ATOM 3397 O O . ASN A 1 447 ? 44.031 -18.984 -2.645 1 84.19 447 ASN A O 1
ATOM 3401 N N . ARG A 1 448 ? 44.406 -17.797 -4.457 1 84.44 448 ARG A N 1
ATOM 3402 C CA . ARG A 1 448 ? 43 -17.469 -4.617 1 84.44 448 ARG A CA 1
ATOM 3403 C C . ARG A 1 448 ? 42.188 -18.688 -5.02 1 84.44 448 ARG A C 1
ATOM 3405 O O . ARG A 1 448 ? 41.062 -18.859 -4.586 1 84.44 448 ARG A O 1
ATOM 3412 N N . ILE A 1 449 ? 42.812 -19.531 -5.762 1 81.56 449 ILE A N 1
ATOM 3413 C CA . ILE A 1 449 ? 42.156 -20.75 -6.184 1 81.56 449 ILE A CA 1
ATOM 3414 C C . ILE A 1 449 ? 41.906 -21.641 -4.973 1 81.56 449 ILE A C 1
ATOM 3416 O O . ILE A 1 449 ? 40.812 -22.203 -4.828 1 81.56 449 ILE A O 1
ATOM 3420 N N . LYS A 1 450 ? 42.875 -21.719 -4.121 1 82 450 LYS A N 1
ATOM 3421 C CA . LYS A 1 450 ? 42.75 -22.516 -2.906 1 82 450 LYS A CA 1
ATOM 3422 C C . LYS A 1 450 ? 41.625 -21.984 -2.023 1 82 450 LYS A C 1
ATOM 3424 O O . LYS A 1 450 ? 40.812 -22.75 -1.499 1 82 450 LYS A O 1
ATOM 3429 N N . GLU A 1 451 ? 41.594 -20.672 -1.944 1 81.81 451 GLU A N 1
ATOM 3430 C CA . GLU A 1 451 ? 40.562 -20.016 -1.154 1 81.81 451 GLU A CA 1
ATOM 3431 C C . GLU A 1 451 ? 39.156 -20.266 -1.751 1 81.81 451 GLU A C 1
ATOM 3433 O O . GLU A 1 451 ? 38.219 -20.578 -1.026 1 81.81 451 GLU A O 1
ATOM 3438 N N . GLY A 1 452 ? 39.062 -20.156 -3.041 1 84.56 452 GLY A N 1
ATOM 3439 C CA . GLY A 1 452 ? 37.812 -20.359 -3.729 1 84.56 452 GLY A CA 1
ATOM 3440 C C . GLY A 1 452 ? 37.312 -21.797 -3.652 1 84.56 452 GLY A C 1
ATOM 3441 O O . GLY A 1 452 ? 36.125 -22.031 -3.424 1 84.56 452 GLY A O 1
ATOM 3442 N N . ARG A 1 453 ? 38.25 -22.656 -3.76 1 81.19 453 ARG A N 1
ATOM 3443 C CA . ARG A 1 453 ? 37.906 -24.062 -3.672 1 81.19 453 ARG A CA 1
ATOM 3444 C C . ARG A 1 453 ? 37.469 -24.422 -2.26 1 81.19 453 ARG A C 1
ATOM 3446 O O . ARG A 1 453 ? 36.531 -25.203 -2.078 1 81.19 453 ARG A O 1
ATOM 3453 N N . ALA A 1 454 ? 38.094 -23.875 -1.34 1 78.88 454 ALA A N 1
ATOM 3454 C CA . ALA A 1 454 ? 37.719 -24.094 0.059 1 78.88 454 ALA A CA 1
ATOM 3455 C C . ALA A 1 454 ? 36.312 -23.562 0.343 1 78.88 454 ALA A C 1
ATOM 3457 O O . ALA A 1 454 ? 35.594 -24.109 1.167 1 78.88 454 ALA A O 1
ATOM 3458 N N . ALA A 1 455 ? 35.969 -22.578 -0.445 1 77.94 455 ALA A N 1
ATOM 3459 C CA . ALA A 1 455 ? 34.656 -21.969 -0.271 1 77.94 455 ALA A CA 1
ATOM 3460 C C . ALA A 1 455 ? 33.594 -22.703 -1.109 1 77.94 455 ALA A C 1
ATOM 3462 O O . ALA A 1 455 ? 32.406 -22.375 -1.062 1 77.94 455 ALA A O 1
ATOM 3463 N N . GLY A 1 456 ? 34.031 -23.734 -1.871 1 78.19 456 GLY A N 1
ATOM 3464 C CA . GLY A 1 456 ? 33.125 -24.531 -2.691 1 78.19 456 GLY A CA 1
ATOM 3465 C C . GLY A 1 456 ? 32.812 -23.875 -4.023 1 78.19 456 GLY A C 1
ATOM 3466 O O . GLY A 1 456 ? 31.828 -24.266 -4.688 1 78.19 456 GLY A O 1
ATOM 3467 N N . ASP A 1 457 ? 33.5 -22.859 -4.398 1 84.75 457 ASP A N 1
ATOM 3468 C CA . ASP A 1 457 ? 33.25 -22.172 -5.66 1 84.75 457 ASP A CA 1
ATOM 3469 C C . ASP A 1 457 ? 33.969 -22.875 -6.82 1 84.75 457 ASP A C 1
ATOM 3471 O O . ASP A 1 457 ? 35 -23.5 -6.633 1 84.75 457 ASP A O 1
ATOM 3475 N N . PRO A 1 458 ? 33.281 -22.922 -7.961 1 85.94 458 PRO A N 1
ATOM 3476 C CA . PRO A 1 458 ? 33.906 -23.5 -9.141 1 85.94 458 PRO A CA 1
ATOM 3477 C C . PRO A 1 458 ? 35.031 -22.609 -9.703 1 85.94 458 PRO A C 1
ATOM 3479 O O . PRO A 1 458 ? 34.812 -21.906 -10.703 1 85.94 458 PRO A O 1
ATOM 3482 N N . VAL A 1 459 ? 36.219 -22.656 -9.094 1 87.62 459 VAL A N 1
ATOM 3483 C CA . VAL A 1 459 ? 37.344 -21.812 -9.5 1 87.62 459 VAL A CA 1
ATOM 3484 C C . VAL A 1 459 ? 38.406 -22.688 -10.172 1 87.62 459 VAL A C 1
ATOM 3486 O O . VAL A 1 459 ? 38.688 -23.812 -9.742 1 87.62 459 VAL A O 1
ATOM 3489 N N . ILE A 1 460 ? 38.844 -22.234 -11.273 1 83.62 460 ILE A N 1
ATOM 3490 C CA . ILE A 1 460 ? 39.844 -22.953 -12.047 1 83.62 460 ILE A CA 1
ATOM 3491 C C . ILE A 1 460 ? 41.125 -22.109 -12.156 1 83.62 460 ILE A C 1
ATOM 3493 O O . ILE A 1 460 ? 41.031 -20.891 -12.344 1 83.62 460 ILE A O 1
ATOM 3497 N N . TYR A 1 461 ? 42.219 -22.766 -11.945 1 83.69 461 TYR A N 1
ATOM 3498 C CA . TYR A 1 461 ? 43.531 -22.109 -12.102 1 83.69 461 TYR A CA 1
ATOM 3499 C C . TYR A 1 461 ? 43.812 -21.812 -13.57 1 83.69 461 TYR A C 1
ATOM 3501 O O . TYR A 1 461 ? 43.75 -22.719 -14.414 1 83.69 461 TYR A O 1
ATOM 3509 N N . GLY A 1 462 ? 43.969 -20.531 -13.875 1 79.06 462 GLY A N 1
ATOM 3510 C CA . GLY A 1 462 ? 44.375 -20.203 -15.242 1 79.06 462 GLY A CA 1
ATOM 3511 C C . GLY A 1 462 ? 44.219 -18.734 -15.562 1 79.06 462 GLY A C 1
ATOM 3512 O O . GLY A 1 462 ? 43.562 -18 -14.828 1 79.06 462 GLY A O 1
ATOM 3513 N N . SER A 1 463 ? 44.969 -18.312 -16.531 1 76.31 463 SER A N 1
ATOM 3514 C CA . SER A 1 463 ? 44.875 -16.953 -17.031 1 76.31 463 SER A CA 1
ATOM 3515 C C . SER A 1 463 ? 43.812 -16.844 -18.125 1 76.31 463 SER A C 1
ATOM 3517 O O . SER A 1 463 ? 43.781 -17.656 -19.047 1 76.31 463 SER A O 1
ATOM 3519 N N . CYS A 1 464 ? 42.906 -15.852 -17.953 1 76.06 464 CYS A N 1
ATOM 3520 C CA . CYS A 1 464 ? 41.844 -15.609 -18.922 1 76.06 464 CYS A CA 1
ATOM 3521 C C . CYS A 1 464 ? 42.406 -15.094 -20.234 1 76.06 464 CYS A C 1
ATOM 3523 O O . CYS A 1 464 ? 41.688 -15.016 -21.234 1 76.06 464 CYS A O 1
ATOM 3525 N N . ALA A 1 465 ? 43.719 -14.773 -20.125 1 74.88 465 ALA A N 1
ATOM 3526 C CA . ALA A 1 465 ? 44.344 -14.305 -21.359 1 74.88 465 ALA A CA 1
ATOM 3527 C C . ALA A 1 465 ? 44.5 -15.445 -22.344 1 74.88 465 ALA A C 1
ATOM 3529 O O . ALA A 1 465 ? 44.719 -15.211 -23.547 1 74.88 465 ALA A O 1
ATOM 3530 N N . ARG A 1 466 ? 44.469 -16.625 -21.938 1 76.06 466 ARG A N 1
ATOM 3531 C CA . ARG A 1 466 ? 44.562 -17.797 -22.812 1 76.06 466 ARG A CA 1
ATOM 3532 C C . ARG A 1 466 ? 43.188 -18.203 -23.344 1 76.06 466 ARG A C 1
ATOM 3534 O O . ARG A 1 466 ? 42.375 -18.75 -22.594 1 76.06 466 ARG A O 1
ATOM 3541 N N . ILE A 1 467 ? 42.969 -18 -24.594 1 77.19 467 ILE A N 1
ATOM 3542 C CA . ILE A 1 467 ? 41.656 -18.234 -25.219 1 77.19 467 ILE A CA 1
ATOM 3543 C C . ILE A 1 467 ? 41.312 -19.719 -25.109 1 77.19 467 ILE A C 1
ATOM 3545 O O . ILE A 1 467 ? 40.125 -20.062 -25 1 77.19 467 ILE A O 1
ATOM 3549 N N . ASP A 1 468 ? 42.312 -20.594 -25.141 1 77.69 468 ASP A N 1
ATOM 3550 C CA . ASP A 1 468 ? 42.094 -22.031 -25.047 1 77.69 468 ASP A CA 1
ATOM 3551 C C . ASP A 1 468 ? 41.406 -22.391 -23.719 1 77.69 468 ASP A C 1
ATOM 3553 O O . ASP A 1 468 ? 40.531 -23.266 -23.688 1 77.69 468 ASP A O 1
ATOM 3557 N N . LEU A 1 469 ? 41.812 -21.766 -22.703 1 79.81 469 LEU A N 1
ATOM 3558 C CA . LEU A 1 469 ? 41.188 -22 -21.406 1 79.81 469 LEU A CA 1
ATOM 3559 C C . LEU A 1 469 ? 39.75 -21.516 -21.406 1 79.81 469 LEU A C 1
ATOM 3561 O O . LEU A 1 469 ? 38.875 -22.188 -20.844 1 79.81 469 LEU A O 1
ATOM 3565 N N . LEU A 1 470 ? 39.438 -20.438 -22.062 1 81.62 470 LEU A N 1
ATOM 3566 C CA . LEU A 1 470 ? 38.094 -19.906 -22.141 1 81.62 470 LEU A CA 1
ATOM 3567 C C . LEU A 1 470 ? 37.188 -20.844 -22.938 1 81.62 470 LEU A C 1
ATOM 3569 O O . LEU A 1 470 ? 36.031 -21.047 -22.594 1 81.62 470 LEU A O 1
ATOM 3573 N N . ARG A 1 471 ? 37.75 -21.406 -23.938 1 81.31 471 ARG A N 1
ATOM 3574 C CA . ARG A 1 471 ? 37 -22.375 -24.734 1 81.31 471 ARG A CA 1
ATOM 3575 C C . ARG A 1 471 ? 36.625 -23.609 -23.922 1 81.31 471 ARG A C 1
ATOM 3577 O O . ARG A 1 471 ? 35.531 -24.125 -24.031 1 81.31 471 ARG A O 1
ATOM 3584 N N . ARG A 1 472 ? 37.469 -23.969 -23.156 1 78.25 472 ARG A N 1
ATOM 3585 C CA . ARG A 1 472 ? 37.25 -25.141 -22.312 1 78.25 472 ARG A CA 1
ATOM 3586 C C . ARG A 1 472 ? 36.219 -24.844 -21.25 1 78.25 472 ARG A C 1
ATOM 3588 O O . ARG A 1 472 ? 35.562 -25.766 -20.734 1 78.25 472 ARG A O 1
ATOM 3595 N N . CYS A 1 473 ? 36.031 -23.641 -20.922 1 81.81 473 CYS A N 1
ATOM 3596 C CA . CYS A 1 473 ? 35 -23.234 -20 1 81.81 473 CYS A CA 1
ATOM 3597 C C . CYS A 1 473 ? 33.656 -23.047 -20.719 1 81.81 473 CYS A C 1
ATOM 3599 O O . CYS A 1 473 ? 32.719 -22.469 -20.172 1 81.81 473 CYS A O 1
ATOM 3601 N N . HIS A 1 474 ? 33.469 -23.516 -21.906 1 82.69 474 HIS A N 1
ATOM 3602 C CA . HIS A 1 474 ? 32.25 -23.469 -22.719 1 82.69 474 HIS A CA 1
ATOM 3603 C C . HIS A 1 474 ? 31.812 -22.031 -22.969 1 82.69 474 HIS A C 1
ATOM 3605 O O . HIS A 1 474 ? 30.641 -21.688 -22.781 1 82.69 474 HIS A O 1
ATOM 3611 N N . MET A 1 475 ? 32.812 -21.156 -23.391 1 85.12 475 MET A N 1
ATOM 3612 C CA . MET A 1 475 ? 32.562 -19.75 -23.609 1 85.12 475 MET A CA 1
ATOM 3613 C C . MET A 1 475 ? 31.453 -19.547 -24.641 1 85.12 475 MET A C 1
ATOM 3615 O O . MET A 1 475 ? 30.719 -18.562 -24.594 1 85.12 475 MET A O 1
ATOM 3619 N N . GLU A 1 476 ? 31.25 -20.531 -25.547 1 82.31 476 GLU A N 1
ATOM 3620 C CA . GLU A 1 476 ? 30.25 -20.438 -26.609 1 82.31 476 GLU A CA 1
ATOM 3621 C C . GLU A 1 476 ? 28.828 -20.484 -26.047 1 82.31 476 GLU A C 1
ATOM 3623 O O . GLU A 1 476 ? 27.906 -19.938 -26.641 1 82.31 476 GLU A O 1
ATOM 3628 N N . ARG A 1 477 ? 28.781 -21.141 -24.969 1 82.81 477 ARG A N 1
ATOM 3629 C CA . ARG A 1 477 ? 27.453 -21.344 -24.375 1 82.81 477 ARG A CA 1
ATOM 3630 C C . ARG A 1 477 ? 27.297 -20.5 -23.109 1 82.81 477 ARG A C 1
ATOM 3632 O O . ARG A 1 477 ? 26.297 -20.641 -22.391 1 82.81 477 ARG A O 1
ATOM 3639 N N . ALA A 1 478 ? 28.25 -19.625 -22.859 1 87.38 478 ALA A N 1
ATOM 3640 C CA . ALA A 1 478 ? 28.188 -18.797 -21.656 1 87.38 478 ALA A CA 1
ATOM 3641 C C . ALA A 1 478 ? 27.266 -17.609 -21.875 1 87.38 478 ALA A C 1
ATOM 3643 O O . ALA A 1 478 ? 27.109 -17.125 -23.016 1 87.38 478 ALA A O 1
ATOM 3644 N N . ARG A 1 479 ? 26.672 -17.219 -20.75 1 86.56 479 ARG A N 1
ATOM 3645 C CA . ARG A 1 479 ? 25.734 -16.094 -20.797 1 86.56 479 ARG A CA 1
ATOM 3646 C C . ARG A 1 479 ? 26.484 -14.766 -20.812 1 86.56 479 ARG A C 1
ATOM 3648 O O . ARG A 1 479 ? 26.062 -13.82 -21.484 1 86.56 479 ARG A O 1
ATOM 3655 N N . LEU A 1 480 ? 27.516 -14.719 -20.016 1 88.88 480 LEU A N 1
ATOM 3656 C CA . LEU A 1 480 ? 28.234 -13.461 -19.766 1 88.88 480 LEU A CA 1
ATOM 3657 C C . LEU A 1 480 ? 29.641 -13.727 -19.281 1 88.88 480 LEU A C 1
ATOM 3659 O O . LEU A 1 480 ? 29.891 -14.711 -18.578 1 88.88 480 LEU A O 1
ATOM 3663 N N . ALA A 1 481 ? 30.531 -12.891 -19.812 1 91.31 481 ALA A N 1
ATOM 3664 C CA . ALA A 1 481 ? 31.891 -12.898 -19.25 1 91.31 481 ALA A CA 1
ATOM 3665 C C . ALA A 1 481 ? 32.156 -11.617 -18.469 1 91.31 481 ALA A C 1
ATOM 3667 O O . ALA A 1 481 ? 31.891 -10.516 -18.953 1 91.31 481 ALA A O 1
ATOM 3668 N N . ILE A 1 482 ? 32.625 -11.773 -17.281 1 90.56 482 ILE A N 1
ATOM 3669 C CA . ILE A 1 482 ? 32.906 -10.625 -16.422 1 90.56 482 ILE A CA 1
ATOM 3670 C C . ILE A 1 482 ? 34.438 -10.547 -16.172 1 90.56 482 ILE A C 1
ATOM 3672 O O . ILE A 1 482 ? 35.031 -11.477 -15.633 1 90.56 482 ILE A O 1
ATOM 3676 N N . LEU A 1 483 ? 34.969 -9.43 -16.547 1 90.56 483 LEU A N 1
ATOM 3677 C CA . LEU A 1 483 ? 36.406 -9.203 -16.344 1 90.56 483 LEU A CA 1
ATOM 3678 C C . LEU A 1 483 ? 36.656 -8.273 -15.172 1 90.56 483 LEU A C 1
ATOM 3680 O O . LEU A 1 483 ? 36.281 -7.094 -15.211 1 90.56 483 LEU A O 1
ATOM 3684 N N . THR A 1 484 ? 37.25 -8.781 -14.141 1 86.44 484 THR A N 1
ATOM 3685 C CA . THR A 1 484 ? 37.406 -7.988 -12.922 1 86.44 484 THR A CA 1
ATOM 3686 C C . THR A 1 484 ? 38.875 -7.598 -12.727 1 86.44 484 THR A C 1
ATOM 3688 O O . THR A 1 484 ? 39.281 -7.238 -11.617 1 86.44 484 THR A O 1
ATOM 3691 N N . PHE A 1 485 ? 39.656 -7.496 -13.797 1 76.69 485 PHE A N 1
ATOM 3692 C CA . PHE A 1 485 ? 41.062 -7.168 -13.711 1 76.69 485 PHE A CA 1
ATOM 3693 C C . PHE A 1 485 ? 41.25 -5.676 -13.477 1 76.69 485 PHE A C 1
ATOM 3695 O O . PHE A 1 485 ? 40.406 -4.863 -13.875 1 76.69 485 PHE A O 1
ATOM 3702 N N . LYS A 1 486 ? 42.344 -5.375 -12.766 1 71.31 486 LYS A N 1
ATOM 3703 C CA . LYS A 1 486 ? 42.688 -3.979 -12.555 1 71.31 486 LYS A CA 1
ATOM 3704 C C . LYS A 1 486 ? 43.406 -3.402 -13.781 1 71.31 486 LYS A C 1
ATOM 3706 O O . LYS A 1 486 ? 43.219 -2.225 -14.109 1 71.31 486 LYS A O 1
ATOM 3711 N N . SER A 1 487 ? 44.031 -4.246 -14.492 1 76.88 487 SER A N 1
ATOM 3712 C CA . SER A 1 487 ? 44.875 -3.795 -15.594 1 76.88 487 SER A CA 1
ATOM 3713 C C . SER A 1 487 ? 44.062 -3.602 -16.875 1 76.88 487 SER A C 1
ATOM 3715 O O . SER A 1 487 ? 43.469 -4.551 -17.391 1 76.88 487 SER A O 1
ATOM 3717 N N . LEU A 1 488 ? 44.062 -2.307 -17.312 1 81.19 488 LEU A N 1
ATOM 3718 C CA . LEU A 1 488 ? 43.375 -1.979 -18.562 1 81.19 488 LEU A CA 1
ATOM 3719 C C . LEU A 1 488 ? 43.969 -2.783 -19.719 1 81.19 488 LEU A C 1
ATOM 3721 O O . LEU A 1 488 ? 43.219 -3.271 -20.578 1 81.19 488 LEU A O 1
ATOM 3725 N N . SER A 1 489 ? 45.25 -2.908 -19.672 1 83.25 489 SER A N 1
ATOM 3726 C CA . SER A 1 489 ? 45.906 -3.602 -20.766 1 83.25 489 SER A CA 1
ATOM 3727 C C . SER A 1 489 ? 45.5 -5.07 -20.828 1 83.25 489 SER A C 1
ATOM 3729 O O . SER A 1 489 ? 45.281 -5.613 -21.906 1 83.25 489 SER A O 1
ATOM 3731 N N . GLU A 1 490 ? 45.344 -5.648 -19.703 1 81.75 490 GLU A N 1
ATOM 3732 C CA . GLU A 1 490 ? 44.969 -7.055 -19.641 1 81.75 490 GLU A CA 1
ATOM 3733 C C . GLU A 1 490 ? 43.531 -7.242 -20.109 1 81.75 490 GLU A C 1
ATOM 3735 O O . GLU A 1 490 ? 43.219 -8.172 -20.875 1 81.75 490 GLU A O 1
ATOM 3740 N N . ALA A 1 491 ? 42.688 -6.359 -19.734 1 86.69 491 ALA A N 1
ATOM 3741 C CA . ALA A 1 491 ? 41.281 -6.43 -20.125 1 86.69 491 ALA A CA 1
ATOM 3742 C C . ALA A 1 491 ? 41.125 -6.27 -21.625 1 86.69 491 ALA A C 1
ATOM 3744 O O . ALA A 1 491 ? 40.406 -7.035 -22.281 1 86.69 491 ALA A O 1
ATOM 3745 N N . ARG A 1 492 ? 41.875 -5.25 -22.047 1 87.31 492 ARG A N 1
ATOM 3746 C CA . ARG A 1 492 ? 41.812 -5 -23.484 1 87.31 492 ARG A CA 1
ATOM 3747 C C . ARG A 1 492 ? 42.281 -6.211 -24.266 1 87.31 492 ARG A C 1
ATOM 3749 O O . ARG A 1 492 ? 41.656 -6.582 -25.281 1 87.31 492 ARG A O 1
ATOM 3756 N N . ARG A 1 493 ? 43.281 -6.84 -23.844 1 85.94 493 ARG A N 1
ATOM 3757 C CA . ARG A 1 493 ? 43.844 -8 -24.516 1 85.94 493 ARG A CA 1
ATOM 3758 C C . ARG A 1 493 ? 42.844 -9.156 -24.547 1 85.94 493 ARG A C 1
ATOM 3760 O O . ARG A 1 493 ? 42.656 -9.789 -25.594 1 85.94 493 ARG A O 1
ATOM 3767 N N . ILE A 1 494 ? 42.188 -9.398 -23.484 1 86.62 494 ILE A N 1
ATOM 3768 C CA . ILE A 1 494 ? 41.25 -10.5 -23.375 1 86.62 494 ILE A CA 1
ATOM 3769 C C . ILE A 1 494 ? 40.031 -10.242 -24.266 1 86.62 494 ILE A C 1
ATOM 3771 O O . ILE A 1 494 ? 39.625 -11.125 -25.016 1 86.62 494 ILE A O 1
ATOM 3775 N N . ILE A 1 495 ? 39.562 -8.992 -24.297 1 89.62 495 ILE A N 1
ATOM 3776 C CA . ILE A 1 495 ? 38.406 -8.617 -25.078 1 89.62 495 ILE A CA 1
ATOM 3777 C C . ILE A 1 495 ? 38.688 -8.781 -26.562 1 89.62 495 ILE A C 1
ATOM 3779 O O . ILE A 1 495 ? 37.938 -9.398 -27.297 1 89.62 495 ILE A O 1
ATOM 3783 N N . THR A 1 496 ? 39.875 -8.234 -26.859 1 88.19 496 THR A N 1
ATOM 3784 C CA . THR A 1 496 ? 40.281 -8.289 -28.266 1 88.19 496 THR A CA 1
ATOM 3785 C C . THR A 1 496 ? 40.438 -9.742 -28.719 1 88.19 496 THR A C 1
ATOM 3787 O O . THR A 1 496 ? 40.031 -10.086 -29.828 1 88.19 496 THR A O 1
ATOM 3790 N N . GLN A 1 497 ? 40.938 -10.547 -27.906 1 85.75 497 GLN A N 1
ATOM 3791 C CA . GLN A 1 497 ? 41.156 -11.953 -28.266 1 85.75 497 GLN A CA 1
ATOM 3792 C C . GLN A 1 497 ? 39.812 -12.672 -28.438 1 85.75 497 GLN A C 1
ATOM 3794 O O . GLN A 1 497 ? 39.625 -13.453 -29.375 1 85.75 497 GLN A O 1
ATOM 3799 N N . ILE A 1 498 ? 38.906 -12.406 -27.562 1 87.12 498 ILE A N 1
ATOM 3800 C CA . ILE A 1 498 ? 37.594 -13.031 -27.625 1 87.12 498 ILE A CA 1
ATOM 3801 C C . ILE A 1 498 ? 36.875 -12.609 -28.906 1 87.12 498 ILE A C 1
ATOM 3803 O O . ILE A 1 498 ? 36.312 -13.453 -29.609 1 87.12 498 ILE A O 1
ATOM 3807 N N . ARG A 1 499 ? 37 -11.32 -29.172 1 90.5 499 ARG A N 1
ATOM 3808 C CA . ARG A 1 499 ? 36.281 -10.797 -30.344 1 90.5 499 ARG A CA 1
ATOM 3809 C C . ARG A 1 499 ? 36.969 -11.25 -31.641 1 90.5 499 ARG A C 1
ATOM 3811 O O . ARG A 1 499 ? 36.281 -11.539 -32.625 1 90.5 499 ARG A O 1
ATOM 3818 N N . ARG A 1 500 ? 38.219 -11.336 -31.625 1 85.19 500 ARG A N 1
ATOM 3819 C CA . ARG A 1 500 ? 38.938 -11.781 -32.812 1 85.19 500 ARG A CA 1
ATOM 3820 C C . ARG A 1 500 ? 38.562 -13.211 -33.156 1 85.19 500 ARG A C 1
ATOM 3822 O O . ARG A 1 500 ? 38.594 -13.586 -34.344 1 85.19 500 ARG A O 1
ATOM 3829 N N . GLN A 1 501 ? 38.281 -13.969 -32.219 1 84.31 501 GLN A N 1
ATOM 3830 C CA . GLN A 1 501 ? 37.938 -15.367 -32.469 1 84.31 501 GLN A CA 1
ATOM 3831 C C . GLN A 1 501 ? 36.469 -15.523 -32.844 1 84.31 501 GLN A C 1
ATOM 3833 O O . GLN A 1 501 ? 35.969 -16.641 -33.031 1 84.31 501 GLN A O 1
ATOM 3838 N N . GLY A 1 502 ? 35.656 -14.484 -32.844 1 81.44 502 GLY A N 1
ATOM 3839 C CA . GLY A 1 502 ? 34.312 -14.477 -33.344 1 81.44 502 GLY A CA 1
ATOM 3840 C C . GLY A 1 502 ? 33.25 -14.734 -32.281 1 81.44 502 GLY A C 1
ATOM 3841 O O . GLY A 1 502 ? 32.094 -15.008 -32.594 1 81.44 502 GLY A O 1
ATOM 3842 N N . TYR A 1 503 ? 33.625 -14.711 -31.078 1 84.31 503 TYR A N 1
ATOM 3843 C CA . TYR A 1 503 ? 32.656 -14.945 -30.016 1 84.31 503 TYR A CA 1
ATOM 3844 C C . TYR A 1 503 ? 31.844 -13.688 -29.734 1 84.31 503 TYR A C 1
ATOM 3846 O O . TYR A 1 503 ? 32.375 -12.586 -29.734 1 84.31 503 TYR A O 1
ATOM 3854 N N . THR A 1 504 ? 30.516 -13.906 -29.531 1 82.5 504 THR A N 1
ATOM 3855 C CA . THR A 1 504 ? 29.625 -12.766 -29.344 1 82.5 504 THR A CA 1
ATOM 3856 C C . THR A 1 504 ? 29.109 -12.711 -27.906 1 82.5 504 THR A C 1
ATOM 3858 O O . THR A 1 504 ? 28.172 -11.961 -27.609 1 82.5 504 THR A O 1
ATOM 3861 N N . LEU A 1 505 ? 29.688 -13.375 -27.047 1 85.06 505 LEU A N 1
ATOM 3862 C CA . LEU A 1 505 ? 29.234 -13.352 -25.672 1 85.06 505 LEU A CA 1
ATOM 3863 C C . LEU A 1 505 ? 29.375 -11.961 -25.062 1 85.06 505 LEU A C 1
ATOM 3865 O O . LEU A 1 505 ? 30.375 -11.273 -25.297 1 85.06 505 LEU A O 1
ATOM 3869 N N . PRO A 1 506 ? 28.391 -11.477 -24.391 1 87.56 506 PRO A N 1
ATOM 3870 C CA . PRO A 1 506 ? 28.516 -10.172 -23.734 1 87.56 506 PRO A CA 1
ATOM 3871 C C . PRO A 1 506 ? 29.641 -10.141 -22.688 1 87.56 506 PRO A C 1
ATOM 3873 O O . PRO A 1 506 ? 29.812 -11.094 -21.938 1 87.56 506 PRO A O 1
ATOM 3876 N N . ILE A 1 507 ? 30.391 -9.039 -22.781 1 90.31 507 ILE A N 1
ATOM 3877 C CA . ILE A 1 507 ? 31.531 -8.883 -21.891 1 90.31 507 ILE A CA 1
ATOM 3878 C C . ILE A 1 507 ? 31.328 -7.656 -21 1 90.31 507 ILE A C 1
ATOM 3880 O O . ILE A 1 507 ? 31.078 -6.555 -21.484 1 90.31 507 ILE A O 1
ATOM 3884 N N . VAL A 1 508 ? 31.359 -7.895 -19.688 1 88.44 508 VAL A N 1
ATOM 3885 C CA . VAL A 1 508 ? 31.328 -6.832 -18.688 1 88.44 508 VAL A CA 1
ATOM 3886 C C . VAL A 1 508 ? 32.75 -6.617 -18.125 1 88.44 508 VAL A C 1
ATOM 3888 O O . VAL A 1 508 ? 33.406 -7.57 -17.719 1 88.44 508 VAL A O 1
ATOM 3891 N N . VAL A 1 509 ? 33.156 -5.355 -18.141 1 89.12 509 VAL A N 1
ATOM 3892 C CA . VAL A 1 509 ? 34.531 -5.078 -17.688 1 89.12 509 VAL A CA 1
ATOM 3893 C C . VAL A 1 509 ? 34.5 -4.027 -16.578 1 89.12 509 VAL A C 1
ATOM 3895 O O . VAL A 1 509 ? 33.781 -3.031 -16.672 1 89.12 509 VAL A O 1
ATOM 3898 N N . ARG A 1 510 ? 35.25 -4.375 -15.555 1 84 510 ARG A N 1
ATOM 3899 C CA . ARG A 1 510 ? 35.469 -3.396 -14.492 1 84 510 ARG A CA 1
ATOM 3900 C C . ARG A 1 510 ? 36.656 -2.504 -14.836 1 84 510 ARG A C 1
ATOM 3902 O O . ARG A 1 510 ? 37.719 -2.988 -15.289 1 84 510 ARG A O 1
ATOM 3909 N N . THR A 1 511 ? 36.406 -1.166 -14.703 1 80.44 511 THR A N 1
ATOM 3910 C CA . THR A 1 511 ? 37.531 -0.248 -14.93 1 80.44 511 THR A CA 1
ATOM 3911 C C . THR A 1 511 ? 37.719 0.685 -13.734 1 80.44 511 THR A C 1
ATOM 3913 O O . THR A 1 511 ? 36.75 0.947 -12.992 1 80.44 511 THR A O 1
ATOM 3916 N N . GLN A 1 512 ? 38.906 1.068 -13.516 1 74.25 512 GLN A N 1
ATOM 3917 C CA . GLN A 1 512 ? 39.188 2.004 -12.43 1 74.25 512 GLN A CA 1
ATOM 3918 C C . GLN A 1 512 ? 38.781 3.426 -12.812 1 74.25 512 GLN A C 1
ATOM 3920 O O . GLN A 1 512 ? 38.188 4.148 -12.008 1 74.25 512 GLN A O 1
ATOM 3925 N N . ASN A 1 513 ? 39.094 3.76 -14.031 1 70.38 513 ASN A N 1
ATOM 3926 C CA . ASN A 1 513 ? 38.906 5.137 -14.469 1 70.38 513 ASN A CA 1
ATOM 3927 C C . ASN A 1 513 ? 37.844 5.246 -15.547 1 70.38 513 ASN A C 1
ATOM 3929 O O . ASN A 1 513 ? 37.75 4.402 -16.438 1 70.38 513 ASN A O 1
ATOM 3933 N N . GLU A 1 514 ? 36.969 6.242 -15.422 1 71.94 514 GLU A N 1
ATOM 3934 C CA . GLU A 1 514 ? 35.938 6.5 -16.391 1 71.94 514 GLU A CA 1
ATOM 3935 C C . GLU A 1 514 ? 36.5 6.797 -17.766 1 71.94 514 GLU A C 1
ATOM 3937 O O . GLU A 1 514 ? 35.875 6.527 -18.797 1 71.94 514 GLU A O 1
ATOM 3942 N N . ALA A 1 515 ? 37.75 7.273 -17.688 1 71.69 515 ALA A N 1
ATOM 3943 C CA . ALA A 1 515 ? 38.375 7.676 -18.938 1 71.69 515 ALA A CA 1
ATOM 3944 C C . ALA A 1 515 ? 38.625 6.469 -19.828 1 71.69 515 ALA A C 1
ATOM 3946 O O . ALA A 1 515 ? 38.719 6.598 -21.062 1 71.69 515 ALA A O 1
ATOM 3947 N N . ASP A 1 516 ? 38.656 5.297 -19.312 1 80.25 516 ASP A N 1
ATOM 3948 C CA . ASP A 1 516 ? 38.969 4.086 -20.062 1 80.25 516 ASP A CA 1
ATOM 3949 C C . ASP A 1 516 ? 37.75 3.477 -20.703 1 80.25 516 ASP A C 1
ATOM 3951 O O . ASP A 1 516 ? 37.844 2.502 -21.453 1 80.25 516 ASP A O 1
ATOM 3955 N N . HIS A 1 517 ? 36.594 4.023 -20.391 1 80.25 517 HIS A N 1
ATOM 3956 C CA . HIS A 1 517 ? 35.312 3.475 -20.844 1 80.25 517 HIS A CA 1
ATOM 3957 C C . HIS A 1 517 ? 35.281 3.355 -22.359 1 80.25 517 HIS A C 1
ATOM 3959 O O . HIS A 1 517 ? 35 2.281 -22.906 1 80.25 517 HIS A O 1
ATOM 3965 N N . ALA A 1 518 ? 35.625 4.465 -22.938 1 81.12 518 ALA A N 1
ATOM 3966 C CA . ALA A 1 518 ? 35.531 4.504 -24.406 1 81.12 518 ALA A CA 1
ATOM 3967 C C . ALA A 1 518 ? 36.469 3.486 -25.031 1 81.12 518 ALA A C 1
ATOM 3969 O O . ALA A 1 518 ? 36.125 2.814 -26 1 81.12 518 ALA A O 1
ATOM 3970 N N . GLU A 1 519 ? 37.625 3.322 -24.469 1 85.81 519 GLU A N 1
ATOM 3971 C CA . GLU A 1 519 ? 38.625 2.41 -25 1 85.81 519 GLU A CA 1
ATOM 3972 C C . GLU A 1 519 ? 38.188 0.957 -24.859 1 85.81 519 GLU A C 1
ATOM 3974 O O . GLU A 1 519 ? 38.375 0.154 -25.781 1 85.81 519 GLU A O 1
ATOM 3979 N N . LEU A 1 520 ? 37.531 0.661 -23.891 1 87.62 520 LEU A N 1
ATOM 3980 C CA . LEU A 1 520 ? 37.125 -0.716 -23.625 1 87.62 520 LEU A CA 1
ATOM 3981 C C . LEU A 1 520 ? 35.906 -1.096 -24.484 1 87.62 520 LEU A C 1
ATOM 3983 O O . LEU A 1 520 ? 35.812 -2.227 -24.969 1 87.62 520 LEU A O 1
ATOM 3987 N N . ILE A 1 521 ? 35.094 -0.121 -24.672 1 86.88 521 ILE A N 1
ATOM 3988 C CA . ILE A 1 521 ? 33.969 -0.357 -25.547 1 86.88 521 ILE A CA 1
ATOM 3989 C C . ILE A 1 521 ? 34.438 -0.575 -26.984 1 86.88 521 ILE A C 1
ATOM 3991 O O . ILE A 1 521 ? 33.969 -1.476 -27.672 1 86.88 521 ILE A O 1
ATOM 3995 N N . ALA A 1 522 ? 35.406 0.264 -27.312 1 87.31 522 ALA A N 1
ATOM 3996 C CA . ALA A 1 522 ? 35.969 0.136 -28.656 1 87.31 522 ALA A CA 1
ATOM 3997 C C . ALA A 1 522 ? 36.656 -1.214 -28.828 1 87.31 522 ALA A C 1
ATOM 3999 O O . ALA A 1 522 ? 36.688 -1.769 -29.938 1 87.31 522 ALA A O 1
ATOM 4000 N N . ALA A 1 523 ? 37.188 -1.774 -27.797 1 87.62 523 ALA A N 1
ATOM 4001 C CA . ALA A 1 523 ? 37.844 -3.066 -27.844 1 87.62 523 ALA A CA 1
ATOM 4002 C C . ALA A 1 523 ? 36.844 -4.207 -27.969 1 87.62 523 ALA A C 1
ATOM 4004 O O . ALA A 1 523 ? 37.219 -5.328 -28.344 1 87.62 523 ALA A O 1
ATOM 4005 N N . GLY A 1 524 ? 35.531 -3.924 -27.656 1 89.06 524 GLY A N 1
ATOM 4006 C CA . GLY A 1 524 ? 34.5 -4.926 -27.844 1 89.06 524 GLY A CA 1
ATOM 4007 C C . GLY A 1 524 ? 33.719 -5.234 -26.578 1 89.06 524 GLY A C 1
ATOM 4008 O O . GLY A 1 524 ? 32.938 -6.16 -26.547 1 89.06 524 GLY A O 1
ATOM 4009 N N . ALA A 1 525 ? 34 -4.516 -25.516 1 88.81 525 ALA A N 1
ATOM 4010 C CA . ALA A 1 525 ? 33.219 -4.695 -24.297 1 88.81 525 ALA A CA 1
ATOM 4011 C C . ALA A 1 525 ? 31.797 -4.211 -24.469 1 88.81 525 ALA A C 1
ATOM 4013 O O . ALA A 1 525 ? 31.547 -3.234 -25.188 1 88.81 525 ALA A O 1
ATOM 4014 N N . ASP A 1 526 ? 30.906 -4.957 -23.875 1 87.31 526 ASP A N 1
ATOM 4015 C CA . ASP A 1 526 ? 29.5 -4.574 -23.984 1 87.31 526 ASP A CA 1
ATOM 4016 C C . ASP A 1 526 ? 29.094 -3.65 -22.844 1 87.31 526 ASP A C 1
ATOM 4018 O O . ASP A 1 526 ? 28.328 -2.709 -23.031 1 87.31 526 ASP A O 1
ATOM 4022 N N . TYR A 1 527 ? 29.625 -3.906 -21.656 1 85.19 527 TYR A N 1
ATOM 4023 C CA . TYR A 1 527 ? 29.344 -3.109 -20.469 1 85.19 527 TYR A CA 1
ATOM 4024 C C . TYR A 1 527 ? 30.625 -2.801 -19.703 1 85.19 527 TYR A C 1
ATOM 4026 O O . TYR A 1 527 ? 31.484 -3.67 -19.547 1 85.19 527 TYR A O 1
ATOM 4034 N N . VAL A 1 528 ? 30.75 -1.463 -19.406 1 85.94 528 VAL A N 1
ATOM 4035 C CA . VAL A 1 528 ? 31.906 -1.038 -18.641 1 85.94 528 VAL A CA 1
ATOM 4036 C C . VAL A 1 528 ? 31.453 -0.398 -17.328 1 85.94 528 VAL A C 1
ATOM 4038 O O . VAL A 1 528 ? 30.641 0.529 -17.328 1 85.94 528 VAL A O 1
ATOM 4041 N N . ILE A 1 529 ? 31.891 -0.931 -16.234 1 81.06 529 ILE A N 1
ATOM 4042 C CA . ILE A 1 529 ? 31.531 -0.419 -14.914 1 81.06 529 ILE A CA 1
ATOM 4043 C C . ILE A 1 529 ? 32.719 0.347 -14.32 1 81.06 529 ILE A C 1
ATOM 4045 O O . ILE A 1 529 ? 33.719 -0.251 -13.945 1 81.06 529 ILE A O 1
ATOM 4049 N N . PRO A 1 530 ? 32.562 1.68 -14.266 1 77.44 530 PRO A N 1
ATOM 4050 C CA . PRO A 1 530 ? 33.625 2.467 -13.656 1 77.44 530 PRO A CA 1
ATOM 4051 C C . PRO A 1 530 ? 33.625 2.375 -12.133 1 77.44 530 PRO A C 1
ATOM 4053 O O . PRO A 1 530 ? 32.719 2.848 -11.477 1 77.44 530 PRO A O 1
ATOM 4056 N N . GLU A 1 531 ? 34.594 1.861 -11.57 1 76.44 531 GLU A N 1
ATOM 4057 C CA . GLU A 1 531 ? 34.719 1.581 -10.141 1 76.44 531 GLU A CA 1
ATOM 4058 C C . GLU A 1 531 ? 34.75 2.871 -9.328 1 76.44 531 GLU A C 1
ATOM 4060 O O . GLU A 1 531 ? 34.062 2.994 -8.312 1 76.44 531 GLU A O 1
ATOM 4065 N N . MET A 1 532 ? 35.531 3.861 -9.773 1 73.38 532 MET A N 1
ATOM 4066 C CA . MET A 1 532 ? 35.75 5.078 -8.992 1 73.38 532 MET A CA 1
ATOM 4067 C C . MET A 1 532 ? 34.469 5.906 -8.914 1 73.38 532 MET A C 1
ATOM 4069 O O . MET A 1 532 ? 34.156 6.469 -7.863 1 73.38 532 MET A O 1
ATOM 4073 N N . LEU A 1 533 ? 33.781 6.008 -10.016 1 74.81 533 LEU A N 1
ATOM 4074 C CA . LEU A 1 533 ? 32.5 6.73 -10.008 1 74.81 533 LEU A CA 1
ATOM 4075 C C . LEU A 1 533 ? 31.531 6.09 -9.039 1 74.81 533 LEU A C 1
ATOM 4077 O O . LEU A 1 533 ? 30.906 6.781 -8.227 1 74.81 533 LEU A O 1
ATOM 4081 N N . GLU A 1 534 ? 31.438 4.84 -9.109 1 75.31 534 GLU A N 1
ATOM 4082 C CA . GLU A 1 534 ? 30.484 4.117 -8.266 1 75.31 534 GLU A CA 1
ATOM 4083 C C . GLU A 1 534 ? 30.844 4.258 -6.789 1 75.31 534 GLU A C 1
ATOM 4085 O O . GLU A 1 534 ? 29.953 4.43 -5.949 1 75.31 534 GLU A O 1
ATOM 4090 N N . SER A 1 535 ? 32.125 4.203 -6.57 1 73.94 535 SER A N 1
ATOM 4091 C CA . SER A 1 535 ? 32.562 4.375 -5.195 1 73.94 535 SER A CA 1
ATOM 4092 C C . SER A 1 535 ? 32.219 5.766 -4.672 1 73.94 535 SER A C 1
ATOM 4094 O O . SER A 1 535 ? 31.797 5.914 -3.525 1 73.94 535 SER A O 1
ATOM 4096 N N . SER A 1 536 ? 32.469 6.77 -5.48 1 76.75 536 SER A N 1
ATOM 4097 C CA . SER A 1 536 ? 32.156 8.133 -5.062 1 76.75 536 SER A CA 1
ATOM 4098 C C . SER A 1 536 ? 30.688 8.328 -4.773 1 76.75 536 SER A C 1
ATOM 4100 O O . SER A 1 536 ? 30.312 9.016 -3.818 1 76.75 536 SER A O 1
ATOM 4102 N N . LEU A 1 537 ? 29.875 7.715 -5.594 1 79.12 537 LEU A N 1
ATOM 4103 C CA . LEU A 1 537 ? 28.422 7.828 -5.422 1 79.12 537 LEU A CA 1
ATOM 4104 C C . LEU A 1 537 ? 27.984 7.16 -4.125 1 79.12 537 LEU A C 1
ATOM 4106 O O . LEU A 1 537 ? 27.141 7.699 -3.402 1 79.12 537 LEU A O 1
ATOM 4110 N N . VAL A 1 538 ? 28.562 6.102 -3.852 1 76.5 538 VAL A N 1
ATOM 4111 C CA . VAL A 1 538 ? 28.188 5.363 -2.646 1 76.5 538 VAL A CA 1
ATOM 4112 C C . VAL A 1 538 ? 28.641 6.137 -1.409 1 76.5 538 VAL A C 1
ATOM 4114 O O . VAL A 1 538 ? 27.906 6.23 -0.426 1 76.5 538 VAL A O 1
ATOM 4117 N N . ILE A 1 539 ? 29.797 6.73 -1.466 1 77.19 539 ILE A N 1
ATOM 4118 C CA . ILE A 1 539 ? 30.297 7.516 -0.344 1 77.19 539 ILE A CA 1
ATOM 4119 C C . ILE A 1 539 ? 29.406 8.734 -0.124 1 77.19 539 ILE A C 1
ATOM 4121 O O . ILE A 1 539 ? 29.047 9.047 1.013 1 77.19 539 ILE A O 1
ATOM 4125 N N . ALA A 1 540 ? 29.062 9.32 -1.242 1 80.94 540 ALA A N 1
ATOM 4126 C CA . ALA A 1 540 ? 28.156 10.461 -1.141 1 80.94 540 ALA A CA 1
ATOM 4127 C C . ALA A 1 540 ? 26.828 10.055 -0.512 1 80.94 540 ALA A C 1
ATOM 4129 O O . ALA A 1 540 ? 26.297 10.766 0.337 1 80.94 540 ALA A O 1
ATOM 4130 N N . ALA A 1 541 ? 26.375 8.922 -0.952 1 79.81 541 ALA A N 1
ATOM 4131 C CA . ALA A 1 541 ? 25.109 8.406 -0.406 1 79.81 541 ALA A CA 1
ATOM 4132 C C . ALA A 1 541 ? 25.234 8.148 1.093 1 79.81 541 ALA A C 1
ATOM 4134 O O . ALA A 1 541 ? 24.328 8.453 1.86 1 79.81 541 ALA A O 1
ATOM 4135 N N . GLU A 1 542 ? 26.359 7.613 1.483 1 77.56 542 GLU A N 1
ATOM 4136 C CA . GLU A 1 542 ? 26.609 7.316 2.893 1 77.56 542 GLU A CA 1
ATOM 4137 C C . GLU A 1 542 ? 26.688 8.594 3.721 1 77.56 542 GLU A C 1
ATOM 4139 O O . GLU A 1 542 ? 26.172 8.656 4.836 1 77.56 542 GLU A O 1
ATOM 4144 N N . VAL A 1 543 ? 27.328 9.539 3.203 1 81.5 543 VAL A N 1
ATOM 4145 C CA . VAL A 1 543 ? 27.469 10.82 3.885 1 81.5 543 VAL A CA 1
ATOM 4146 C C . VAL A 1 543 ? 26.078 11.445 4.078 1 81.5 543 VAL A C 1
ATOM 4148 O O . VAL A 1 543 ? 25.75 11.914 5.172 1 81.5 543 VAL A O 1
ATOM 4151 N N . LEU A 1 544 ? 25.297 11.414 3.016 1 81.81 544 LEU A N 1
ATOM 4152 C CA . LEU A 1 544 ? 23.938 11.961 3.129 1 81.81 544 LEU A CA 1
ATOM 4153 C C . LEU A 1 544 ? 23.125 11.195 4.16 1 81.81 544 LEU A C 1
ATOM 4155 O O . LEU A 1 544 ? 22.344 11.789 4.91 1 81.81 544 LEU A O 1
ATOM 4159 N N . SER A 1 545 ? 23.375 9.898 4.18 1 78.44 545 SER A N 1
ATOM 4160 C CA . SER A 1 545 ? 22.688 9.078 5.172 1 78.44 545 SER A CA 1
ATOM 4161 C C . SER A 1 545 ? 23.094 9.469 6.59 1 78.44 545 SER A C 1
ATOM 4163 O O . SER A 1 545 ? 22.25 9.539 7.484 1 78.44 545 SER A O 1
ATOM 4165 N N . LEU A 1 546 ? 24.391 9.742 6.805 1 76.38 546 LEU A N 1
ATOM 4166 C CA . LEU A 1 546 ? 24.906 10.156 8.102 1 76.38 546 LEU A CA 1
ATOM 4167 C C . LEU A 1 546 ? 24.359 11.516 8.508 1 76.38 546 LEU A C 1
ATOM 4169 O O . LEU A 1 546 ? 24.219 11.805 9.703 1 76.38 546 LEU A O 1
ATOM 4173 N N . LEU A 1 547 ? 24 12.297 7.508 1 78.19 547 LEU A N 1
ATOM 4174 C CA . LEU A 1 547 ? 23.453 13.633 7.754 1 78.19 547 LEU A CA 1
ATOM 4175 C C . LEU A 1 547 ? 21.953 13.562 7.984 1 78.19 547 LEU A C 1
ATOM 4177 O O . LEU A 1 547 ? 21.297 14.594 8.148 1 78.19 547 LEU A O 1
ATOM 4181 N N . GLY A 1 548 ? 21.391 12.273 7.949 1 71.94 548 GLY A N 1
ATOM 4182 C CA . GLY A 1 548 ? 20 12.062 8.344 1 71.94 548 GLY A CA 1
ATOM 4183 C C . GLY A 1 548 ? 19.062 11.953 7.156 1 71.94 548 GLY A C 1
ATOM 4184 O O . GLY A 1 548 ? 17.844 11.906 7.332 1 71.94 548 GLY A O 1
ATOM 4185 N N . TYR A 1 549 ? 19.656 11.891 5.934 1 75.06 549 TYR A N 1
ATOM 4186 C CA . TYR A 1 549 ? 18.797 11.766 4.75 1 75.06 549 TYR A CA 1
ATOM 4187 C C . TYR A 1 549 ? 18.406 10.32 4.516 1 75.06 549 TYR A C 1
ATOM 4189 O O . TYR A 1 549 ? 19.219 9.406 4.648 1 75.06 549 TYR A O 1
ATOM 4197 N N . SER A 1 550 ? 17.188 10.07 4.344 1 73.75 550 SER A N 1
ATOM 4198 C CA . SER A 1 550 ? 16.703 8.719 4.121 1 73.75 550 SER A CA 1
ATOM 4199 C C . SER A 1 550 ? 17.141 8.188 2.76 1 73.75 550 SER A C 1
ATOM 4201 O O . SER A 1 550 ? 17.422 8.969 1.845 1 73.75 550 SER A O 1
ATOM 4203 N N . LYS A 1 551 ? 17.25 6.926 2.609 1 74.25 551 LYS A N 1
ATOM 4204 C CA . LYS A 1 551 ? 17.672 6.25 1.385 1 74.25 551 LYS A CA 1
ATOM 4205 C C . LYS A 1 551 ? 16.719 6.574 0.227 1 74.25 551 LYS A C 1
ATOM 4207 O O . LYS A 1 551 ? 17.156 6.648 -0.926 1 74.25 551 LYS A O 1
ATOM 4212 N N . THR A 1 552 ? 15.547 6.852 0.534 1 70.81 552 THR A N 1
ATOM 4213 C CA . THR A 1 552 ? 14.539 7.121 -0.487 1 70.81 552 THR A CA 1
ATOM 4214 C C . THR A 1 552 ? 14.812 8.461 -1.171 1 70.81 552 THR A C 1
ATOM 4216 O O . THR A 1 552 ? 14.461 8.648 -2.338 1 70.81 552 THR A O 1
ATOM 4219 N N . VAL A 1 553 ? 15.422 9.367 -0.388 1 72.31 553 VAL A N 1
ATOM 4220 C CA . VAL A 1 553 ? 15.758 10.68 -0.935 1 72.31 553 VAL A CA 1
ATOM 4221 C C . VAL A 1 553 ? 17.094 10.602 -1.661 1 72.31 553 VAL A C 1
ATOM 4223 O O . VAL A 1 553 ? 17.266 11.211 -2.721 1 72.31 553 VAL A O 1
ATOM 4226 N N . VAL A 1 554 ? 17.922 9.781 -1.194 1 78.38 554 VAL A N 1
ATOM 4227 C CA . VAL A 1 554 ? 19.312 9.773 -1.646 1 78.38 554 VAL A CA 1
ATOM 4228 C C . VAL A 1 554 ? 19.438 8.93 -2.916 1 78.38 554 VAL A C 1
ATOM 4230 O O . VAL A 1 554 ? 20.125 9.32 -3.859 1 78.38 554 VAL A O 1
ATOM 4233 N N . GLN A 1 555 ? 18.719 7.871 -3.029 1 76.94 555 GLN A N 1
ATOM 4234 C CA . GLN A 1 555 ? 18.922 6.887 -4.086 1 76.94 555 GLN A CA 1
ATOM 4235 C C . GLN A 1 555 ? 18.562 7.465 -5.453 1 76.94 555 GLN A C 1
ATOM 4237 O O . GLN A 1 555 ? 19.328 7.316 -6.414 1 76.94 555 GLN A O 1
ATOM 4242 N N . PRO A 1 556 ? 17.438 8.195 -5.547 1 75.06 556 PRO A N 1
ATOM 4243 C CA . PRO A 1 556 ? 17.156 8.781 -6.859 1 75.06 556 PRO A CA 1
ATOM 4244 C C . PRO A 1 556 ? 18.234 9.773 -7.305 1 75.06 556 PRO A C 1
ATOM 4246 O O . PRO A 1 556 ? 18.516 9.875 -8.5 1 75.06 556 PRO A O 1
ATOM 4249 N N . GLN A 1 557 ? 18.781 10.508 -6.395 1 79.38 557 GLN A N 1
ATOM 4250 C CA . GLN A 1 557 ? 19.844 11.445 -6.73 1 79.38 557 GLN A CA 1
ATOM 4251 C C . GLN A 1 557 ? 21.078 10.703 -7.238 1 79.38 557 GLN A C 1
ATOM 4253 O O . GLN A 1 557 ? 21.719 11.133 -8.203 1 79.38 557 GLN A O 1
ATOM 4258 N N . ILE A 1 558 ? 21.312 9.594 -6.613 1 78.69 558 ILE A N 1
ATOM 4259 C CA . ILE A 1 558 ? 22.453 8.773 -6.984 1 78.69 558 ILE A CA 1
ATOM 4260 C C . ILE A 1 558 ? 22.219 8.148 -8.359 1 78.69 558 ILE A C 1
ATOM 4262 O O . ILE A 1 558 ? 23.109 8.164 -9.211 1 78.69 558 ILE A O 1
ATOM 4266 N N . ASP A 1 559 ? 21.047 7.699 -8.555 1 74.69 559 ASP A N 1
ATOM 4267 C CA . ASP A 1 559 ? 20.719 7.082 -9.836 1 74.69 559 ASP A CA 1
ATOM 4268 C C . ASP A 1 559 ? 20.766 8.109 -10.969 1 74.69 559 ASP A C 1
ATOM 4270 O O . ASP A 1 559 ? 21.234 7.805 -12.07 1 74.69 559 ASP A O 1
ATOM 4274 N N . ALA A 1 560 ? 20.344 9.297 -10.641 1 75.81 560 ALA A N 1
ATOM 4275 C CA . ALA A 1 560 ? 20.391 10.359 -11.633 1 75.81 560 ALA A CA 1
ATOM 4276 C C . ALA A 1 560 ? 21.828 10.688 -12.023 1 75.81 560 ALA A C 1
ATOM 4278 O O . ALA A 1 560 ? 22.141 10.859 -13.203 1 75.81 560 ALA A O 1
ATOM 4279 N N . GLU A 1 561 ? 22.672 10.75 -11.07 1 78 561 GLU A N 1
ATOM 4280 C CA . GLU A 1 561 ? 24.078 11.031 -11.336 1 78 561 GLU A CA 1
ATOM 4281 C C . GLU A 1 561 ? 24.734 9.891 -12.094 1 78 561 GLU A C 1
ATOM 4283 O O . GLU A 1 561 ? 25.562 10.117 -12.984 1 78 561 GLU A O 1
ATOM 4288 N N . ARG A 1 562 ? 24.297 8.703 -11.734 1 73.38 562 ARG A N 1
ATOM 4289 C CA . ARG A 1 562 ? 24.781 7.512 -12.422 1 73.38 562 ARG A CA 1
ATOM 4290 C C . ARG A 1 562 ? 24.391 7.523 -13.891 1 73.38 562 ARG A C 1
ATOM 4292 O O . ARG A 1 562 ? 25.203 7.207 -14.766 1 73.38 562 ARG A O 1
ATOM 4299 N N . ALA A 1 563 ? 23.188 7.82 -14.172 1 67.69 563 ALA A N 1
ATOM 4300 C CA . ALA A 1 563 ? 22.672 7.867 -15.539 1 67.69 563 ALA A CA 1
ATOM 4301 C C . ALA A 1 563 ? 23.406 8.922 -16.359 1 67.69 563 ALA A C 1
ATOM 4303 O O . ALA A 1 563 ? 23.641 8.734 -17.562 1 67.69 563 ALA A O 1
ATOM 4304 N N . LEU A 1 564 ? 23.734 10.008 -15.703 1 65.44 564 LEU A N 1
ATOM 4305 C CA . LEU A 1 564 ? 24.469 11.07 -16.375 1 65.44 564 LEU A CA 1
ATOM 4306 C C . LEU A 1 564 ? 25.828 10.586 -16.844 1 65.44 564 LEU A C 1
ATOM 4308 O O . LEU A 1 564 ? 26.297 10.984 -17.906 1 65.44 564 LEU A O 1
ATOM 4312 N N . HIS A 1 565 ? 26.266 9.641 -16.109 1 61 565 HIS A N 1
ATOM 4313 C CA . HIS A 1 565 ? 27.594 9.141 -16.453 1 61 565 HIS A CA 1
ATOM 4314 C C . HIS A 1 565 ? 27.5 7.859 -17.266 1 61 565 HIS A C 1
ATOM 4316 O O . HIS A 1 565 ? 28.438 7.512 -18 1 61 565 HIS A O 1
ATOM 4322 N N . ALA A 1 566 ? 26.328 7.043 -17.219 1 55.31 566 ALA A N 1
ATOM 4323 C CA . ALA A 1 566 ? 26.109 5.836 -18.016 1 55.31 566 ALA A CA 1
ATOM 4324 C C . ALA A 1 566 ? 25.859 6.176 -19.484 1 55.31 566 ALA A C 1
ATOM 4326 O O . ALA A 1 566 ? 26.141 5.367 -20.359 1 55.31 566 ALA A O 1
ATOM 4327 N N . GLN A 1 567 ? 25.125 7.137 -19.984 1 46.53 567 GLN A N 1
ATOM 4328 C CA . GLN A 1 567 ? 24.828 7.43 -21.391 1 46.53 567 GLN A CA 1
ATOM 4329 C C . GLN A 1 567 ? 26.062 7.301 -22.266 1 46.53 567 GLN A C 1
ATOM 4331 O O . GLN A 1 567 ? 25.969 7.32 -23.484 1 46.53 567 GLN A O 1
ATOM 4336 N N . ILE A 1 568 ? 27.172 6.988 -21.875 1 42.5 568 ILE A N 1
ATOM 4337 C CA . ILE A 1 568 ? 28.25 6.68 -22.797 1 42.5 568 ILE A CA 1
ATOM 4338 C C . ILE A 1 568 ? 28.078 5.262 -23.344 1 42.5 568 ILE A C 1
ATOM 4340 O O . ILE A 1 568 ? 28.891 4.785 -24.141 1 42.5 568 ILE A O 1
ATOM 4344 N N . LYS A 1 569 ? 27 4.598 -23.062 1 40.88 569 LYS A N 1
ATOM 4345 C CA . LYS A 1 569 ? 26.766 3.176 -23.297 1 40.88 569 LYS A CA 1
ATOM 4346 C C . LYS A 1 569 ? 26.078 2.949 -24.641 1 40.88 569 LYS A C 1
ATOM 4348 O O . LYS A 1 569 ? 25.719 1.817 -24.969 1 40.88 569 LYS A O 1
ATOM 4353 N N . GLU A 1 570 ? 25.406 3.91 -25.312 1 37.56 570 GLU A N 1
ATOM 4354 C CA . GLU A 1 570 ? 24.609 3.398 -26.406 1 37.56 570 GLU A CA 1
ATOM 4355 C C . GLU A 1 570 ? 25.469 2.764 -27.5 1 37.56 570 GLU A C 1
ATOM 4357 O O . GLU A 1 570 ? 26.453 3.361 -27.938 1 37.56 570 GLU A O 1
ATOM 4362 N N . PRO A 1 571 ? 25.344 1.562 -27.719 1 35.12 571 PRO A N 1
ATOM 4363 C CA . PRO A 1 571 ? 26.016 0.988 -28.875 1 35.12 571 PRO A CA 1
ATOM 4364 C C . PRO A 1 571 ? 25.844 1.822 -30.141 1 35.12 571 PRO A C 1
ATOM 4366 O O . PRO A 1 571 ? 24.75 2.355 -30.375 1 35.12 571 PRO A O 1
ATOM 4369 N N . ALA A 1 572 ? 26.812 2.332 -30.812 1 32.91 572 ALA A N 1
ATOM 4370 C CA . ALA A 1 572 ? 26.703 2.807 -32.188 1 32.91 572 ALA A CA 1
ATOM 4371 C C . ALA A 1 572 ? 25.969 1.787 -33.062 1 32.91 572 ALA A C 1
ATOM 4373 O O . ALA A 1 572 ? 26.422 0.647 -33.188 1 32.91 572 ALA A O 1
ATOM 4374 N N . ALA A 1 573 ? 24.641 1.838 -33.312 1 32.03 573 ALA A N 1
ATOM 4375 C CA . ALA A 1 573 ? 23.953 1.031 -34.312 1 32.03 573 ALA A CA 1
ATOM 4376 C C . ALA A 1 573 ? 24.797 0.92 -35.594 1 32.03 573 ALA A C 1
ATOM 4378 O O . ALA A 1 573 ? 25.391 1.904 -36.031 1 32.03 573 ALA A O 1
ATOM 4379 N N . PRO A 1 574 ? 25.078 -0.209 -36 1 33.09 574 PRO A N 1
ATOM 4380 C CA . PRO A 1 574 ? 25.781 -0.381 -37.25 1 33.09 574 PRO A CA 1
ATOM 4381 C C . PRO A 1 574 ? 25.203 0.47 -38.375 1 33.09 574 PRO A C 1
ATOM 4383 O O . PRO A 1 574 ? 23.984 0.708 -38.438 1 33.09 574 PRO A O 1
ATOM 4386 N N . ASP A 1 575 ? 25.859 1.477 -38.875 1 31.78 575 ASP A N 1
ATOM 4387 C CA . ASP A 1 575 ? 25.531 2.111 -40.125 1 31.78 575 ASP A CA 1
ATOM 4388 C C . ASP A 1 575 ? 25.125 1.073 -41.188 1 31.78 575 ASP A C 1
ATOM 4390 O O . ASP A 1 575 ? 25.812 0.054 -41.344 1 31.78 575 ASP A O 1
ATOM 4394 N N . PRO A 1 576 ? 23.844 0.978 -41.531 1 34.09 576 PRO A N 1
ATOM 4395 C CA . PRO A 1 576 ? 23.453 0.137 -42.656 1 34.09 576 PRO A CA 1
ATOM 4396 C C . PRO A 1 576 ? 24.391 0.309 -43.875 1 34.09 576 PRO A C 1
ATOM 4398 O O . PRO A 1 576 ? 24.672 1.438 -44.281 1 34.09 576 PRO A O 1
ATOM 4401 N N . GLY A 1 577 ? 25.438 -0.411 -44 1 25.86 577 GLY A N 1
ATOM 4402 C CA . GLY A 1 577 ? 26.172 -0.514 -45.25 1 25.86 577 GLY A CA 1
ATOM 4403 C C . GLY A 1 577 ? 25.266 -0.49 -46.469 1 25.86 577 GLY A C 1
ATOM 4404 O O . GLY A 1 577 ? 24.078 -0.786 -46.375 1 25.86 577 GLY A O 1
ATOM 4405 N N . GLU A 1 578 ? 25.703 0.221 -47.625 1 29.92 578 GLU A N 1
ATOM 4406 C CA . GLU A 1 578 ? 25.438 0.279 -49.062 1 29.92 578 GLU A CA 1
ATOM 4407 C C . GLU A 1 578 ? 25.312 -1.12 -49.688 1 29.92 578 GLU A C 1
ATOM 4409 O O . GLU A 1 578 ? 26.297 -1.859 -49.75 1 29.92 578 GLU A O 1
ATOM 4414 N N . GLY A 1 579 ? 24.484 -2.084 -49.156 1 22.31 579 GLY A N 1
ATOM 4415 C CA . GLY A 1 579 ? 23.922 -2.826 -50.281 1 22.31 579 GLY A CA 1
ATOM 4416 C C . GLY A 1 579 ? 22.75 -2.119 -50.938 1 22.31 579 GLY A C 1
ATOM 4417 O O . GLY A 1 579 ? 22.125 -1.255 -50.344 1 22.31 579 GLY A O 1
ATOM 4418 N N . MET B 1 1 ? -31.953 -13.125 -8.664 1 25.52 1 MET B N 1
ATOM 4419 C CA . MET B 1 1 ? -32.344 -12.391 -7.461 1 25.52 1 MET B CA 1
ATOM 4420 C C . MET B 1 1 ? -31.109 -11.758 -6.801 1 25.52 1 MET B C 1
ATOM 4422 O O . MET B 1 1 ? -31.25 -10.992 -5.84 1 25.52 1 MET B O 1
ATOM 4426 N N . ALA B 1 2 ? -30.016 -12.461 -6.957 1 33 2 ALA B N 1
ATOM 4427 C CA . ALA B 1 2 ? -28.797 -11.844 -6.445 1 33 2 ALA B CA 1
ATOM 4428 C C . ALA B 1 2 ? -28.438 -10.586 -7.242 1 33 2 ALA B C 1
ATOM 4430 O O . ALA B 1 2 ? -27.359 -10.008 -7.055 1 33 2 ALA B O 1
ATOM 4431 N N . GLU B 1 3 ? -28.953 -10.391 -8.367 1 39.19 3 GLU B N 1
ATOM 4432 C CA . GLU B 1 3 ? -28.734 -9.406 -9.422 1 39.19 3 GLU B CA 1
ATOM 4433 C C . GLU B 1 3 ? -28.812 -7.98 -8.875 1 39.19 3 GLU B C 1
ATOM 4435 O O . GLU B 1 3 ? -28.172 -7.07 -9.414 1 39.19 3 GLU B O 1
ATOM 4440 N N . HIS B 1 4 ? -29.906 -7.645 -7.973 1 39.03 4 HIS B N 1
ATOM 4441 C CA . HIS B 1 4 ? -30.484 -6.328 -7.723 1 39.03 4 HIS B CA 1
ATOM 4442 C C . HIS B 1 4 ? -29.688 -5.574 -6.664 1 39.03 4 HIS B C 1
ATOM 4444 O O . HIS B 1 4 ? -29.906 -4.379 -6.457 1 39.03 4 HIS B O 1
ATOM 4450 N N . LEU B 1 5 ? -29.391 -6.27 -5.617 1 39.84 5 LEU B N 1
ATOM 4451 C CA . LEU B 1 5 ? -29.234 -5.625 -4.32 1 39.84 5 LEU B CA 1
ATOM 4452 C C . LEU B 1 5 ? -28.016 -4.695 -4.328 1 39.84 5 LEU B C 1
ATOM 4454 O O . LEU B 1 5 ? -27.984 -3.711 -3.588 1 39.84 5 LEU B O 1
ATOM 4458 N N . TYR B 1 6 ? -26.953 -4.969 -5.078 1 51.53 6 TYR B N 1
ATOM 4459 C CA . TYR B 1 6 ? -25.719 -4.242 -4.809 1 51.53 6 TYR B CA 1
ATOM 4460 C C . TYR B 1 6 ? -25.5 -3.152 -5.848 1 51.53 6 TYR B C 1
ATOM 4462 O O . TYR B 1 6 ? -24.438 -2.52 -5.871 1 51.53 6 TYR B O 1
ATOM 4470 N N . PRO B 1 7 ? -26.328 -3.215 -6.938 1 57.84 7 PRO B N 1
ATOM 4471 C CA . PRO B 1 7 ? -25.969 -2.297 -8.023 1 57.84 7 PRO B CA 1
ATOM 4472 C C . PRO B 1 7 ? -25.891 -0.844 -7.559 1 57.84 7 PRO B C 1
ATOM 4474 O O . PRO B 1 7 ? -25 -0.102 -8 1 57.84 7 PRO B O 1
ATOM 4477 N N . GLY B 1 8 ? -26.625 -0.62 -6.398 1 79.06 8 GLY B N 1
ATOM 4478 C CA . GLY B 1 8 ? -26.688 0.801 -6.094 1 79.06 8 GLY B CA 1
ATOM 4479 C C . GLY B 1 8 ? -25.453 1.306 -5.359 1 79.06 8 GLY B C 1
ATOM 4480 O O . GLY B 1 8 ? -24.906 2.352 -5.707 1 79.06 8 GLY B O 1
ATOM 4481 N N . PHE B 1 9 ? -24.891 0.423 -4.414 1 85.06 9 PHE B N 1
ATOM 4482 C CA . PHE B 1 9 ? -23.75 0.884 -3.627 1 85.06 9 PHE B CA 1
ATOM 4483 C C . PHE B 1 9 ? -22.469 0.876 -4.461 1 85.06 9 PHE B C 1
ATOM 4485 O O . PHE B 1 9 ? -21.703 1.838 -4.438 1 85.06 9 PHE B O 1
ATOM 4492 N N . PHE B 1 10 ? -22.391 -0.237 -5.223 1 88.56 10 PHE B N 1
ATOM 4493 C CA . PHE B 1 10 ? -21.188 -0.383 -6.051 1 88.56 10 PHE B CA 1
ATOM 4494 C C . PHE B 1 10 ? -21.109 0.743 -7.074 1 88.56 10 PHE B C 1
ATOM 4496 O O . PHE B 1 10 ? -20.031 1.34 -7.254 1 88.56 10 PHE B O 1
ATOM 4503 N N . SER B 1 11 ? -22.203 1.037 -7.676 1 90.19 11 SER B N 1
ATOM 4504 C CA . SER B 1 11 ? -22.234 2.092 -8.68 1 90.19 11 SER B CA 1
ATOM 4505 C C . SER B 1 11 ? -21.984 3.461 -8.062 1 90.19 11 SER B C 1
ATOM 4507 O O . SER B 1 11 ? -21.297 4.301 -8.656 1 90.19 11 SER B O 1
ATOM 4509 N N . GLU B 1 12 ? -22.531 3.676 -6.891 1 91.38 12 GLU B N 1
ATOM 4510 C CA . GLU B 1 12 ? -22.328 4.949 -6.199 1 91.38 12 GLU B CA 1
ATOM 4511 C C . GLU B 1 12 ? -20.859 5.141 -5.801 1 91.38 12 GLU B C 1
ATOM 4513 O O . GLU B 1 12 ? -20.312 6.234 -5.93 1 91.38 12 GLU B O 1
ATOM 4518 N N . LEU B 1 13 ? -20.344 4.059 -5.305 1 91.31 13 LEU B N 1
ATOM 4519 C CA . LEU B 1 13 ? -18.938 4.113 -4.918 1 91.31 13 LEU B CA 1
ATOM 4520 C C . LEU B 1 13 ? -18.047 4.402 -6.121 1 91.31 13 LEU B C 1
ATOM 4522 O O . LEU B 1 13 ? -17.109 5.207 -6.035 1 91.31 13 LEU B O 1
ATOM 4526 N N . LEU B 1 14 ? -18.359 3.777 -7.219 1 93.19 14 LEU B N 1
ATOM 4527 C CA . LEU B 1 14 ? -17.578 3.971 -8.438 1 93.19 14 LEU B CA 1
ATOM 4528 C C . LEU B 1 14 ? -17.688 5.406 -8.93 1 93.19 14 LEU B C 1
ATOM 4530 O O . LEU B 1 14 ? -16.703 6.012 -9.336 1 93.19 14 LEU B O 1
ATOM 4534 N N . VAL B 1 15 ? -18.891 5.945 -8.906 1 93.62 15 VAL B N 1
ATOM 4535 C CA . VAL B 1 15 ? -19.109 7.32 -9.336 1 93.62 15 VAL B CA 1
ATOM 4536 C C . VAL B 1 15 ? -18.312 8.273 -8.453 1 93.62 15 VAL B C 1
ATOM 4538 O O . VAL B 1 15 ? -17.703 9.227 -8.945 1 93.62 15 VAL B O 1
ATOM 4541 N N . LEU B 1 16 ? -18.375 7.996 -7.211 1 93.75 16 LEU B N 1
ATOM 4542 C CA . LEU B 1 16 ? -17.656 8.836 -6.258 1 93.75 16 LEU B CA 1
ATOM 4543 C C . LEU B 1 16 ? -16.156 8.797 -6.52 1 93.75 16 LEU B C 1
ATOM 4545 O O . LEU B 1 16 ? -15.492 9.836 -6.508 1 93.75 16 LEU B O 1
ATOM 4549 N N . LEU B 1 17 ? -15.672 7.621 -6.746 1 94.94 17 LEU B N 1
ATOM 4550 C CA . LEU B 1 17 ? -14.242 7.473 -6.977 1 94.94 17 LEU B CA 1
ATOM 4551 C C . LEU B 1 17 ? -13.836 8.086 -8.312 1 94.94 17 LEU B C 1
ATOM 4553 O O . LEU B 1 17 ? -12.773 8.703 -8.422 1 94.94 17 LEU B O 1
ATOM 4557 N N . LEU B 1 18 ? -14.672 7.934 -9.297 1 94.81 18 LEU B N 1
ATOM 4558 C CA . LEU B 1 18 ? -14.414 8.516 -10.609 1 94.81 18 LEU B CA 1
ATOM 4559 C C . LEU B 1 18 ? -14.391 10.039 -10.523 1 94.81 18 LEU B C 1
ATOM 4561 O O . LEU B 1 18 ? -13.508 10.68 -11.102 1 94.81 18 LEU B O 1
ATOM 4565 N N . ALA B 1 19 ? -15.336 10.562 -9.859 1 95.31 19 ALA B N 1
ATOM 4566 C CA . ALA B 1 19 ? -15.398 12.008 -9.68 1 95.31 19 ALA B CA 1
ATOM 4567 C C . ALA B 1 19 ? -14.195 12.516 -8.891 1 95.31 19 ALA B C 1
ATOM 4569 O O . ALA B 1 19 ? -13.664 13.586 -9.18 1 95.31 19 ALA B O 1
ATOM 4570 N N . SER B 1 20 ? -13.844 11.75 -7.871 1 94.81 20 SER B N 1
ATOM 4571 C CA . SER B 1 20 ? -12.68 12.125 -7.074 1 94.81 20 SER B CA 1
ATOM 4572 C C . SER B 1 20 ? -11.406 12.133 -7.922 1 94.81 20 SER B C 1
ATOM 4574 O O . SER B 1 20 ? -10.609 13.07 -7.836 1 94.81 20 SER B O 1
ATOM 4576 N N . LEU B 1 21 ? -11.242 11.102 -8.719 1 93.44 21 LEU B N 1
ATOM 4577 C CA . LEU B 1 21 ? -10.062 11.016 -9.578 1 93.44 21 LEU B CA 1
ATOM 4578 C C . LEU B 1 21 ? -10.016 12.18 -10.562 1 93.44 21 LEU B C 1
ATOM 4580 O O . LEU B 1 21 ? -8.977 12.82 -10.727 1 93.44 21 LEU B O 1
ATOM 4584 N N . ALA B 1 22 ? -11.094 12.453 -11.18 1 93.5 22 ALA B N 1
ATOM 4585 C CA . ALA B 1 22 ? -11.18 13.555 -12.133 1 93.5 22 ALA B CA 1
ATOM 4586 C C . ALA B 1 22 ? -10.875 14.891 -11.461 1 93.5 22 ALA B C 1
ATOM 4588 O O . ALA B 1 22 ? -10.156 15.727 -12.016 1 93.5 22 ALA B O 1
ATOM 4589 N N . SER B 1 23 ? -11.422 15.07 -10.289 1 94.56 23 SER B N 1
ATOM 4590 C CA . SER B 1 23 ? -11.234 16.312 -9.547 1 94.56 23 SER B CA 1
ATOM 4591 C C . SER B 1 23 ? -9.781 16.484 -9.109 1 94.56 23 SER B C 1
ATOM 4593 O O . SER B 1 23 ? -9.234 17.578 -9.188 1 94.56 23 SER B O 1
ATOM 4595 N N . VAL B 1 24 ? -9.211 15.422 -8.633 1 92.06 24 VAL B N 1
ATOM 4596 C CA . VAL B 1 24 ? -7.828 15.5 -8.172 1 92.06 24 VAL B CA 1
ATOM 4597 C C . VAL B 1 24 ? -6.914 15.852 -9.344 1 92.06 24 VAL B C 1
ATOM 4599 O O . VAL B 1 24 ? -6 16.672 -9.211 1 92.06 24 VAL B O 1
ATOM 4602 N N . LEU B 1 25 ? -7.098 15.242 -10.508 1 88.44 25 LEU B N 1
ATOM 4603 C CA . LEU B 1 25 ? -6.297 15.539 -11.695 1 88.44 25 LEU B CA 1
ATOM 4604 C C . LEU B 1 25 ? -6.469 17 -12.109 1 88.44 25 LEU B C 1
ATOM 4606 O O . LEU B 1 25 ? -5.496 17.656 -12.492 1 88.44 25 LEU B O 1
ATOM 4610 N N . LEU B 1 26 ? -7.66 17.453 -12.008 1 90.5 26 LEU B N 1
ATOM 4611 C CA . LEU B 1 26 ? -7.953 18.844 -12.359 1 90.5 26 LEU B CA 1
ATOM 4612 C C . LEU B 1 26 ? -7.273 19.797 -11.398 1 90.5 26 LEU B C 1
ATOM 4614 O O . LEU B 1 26 ? -6.656 20.781 -11.82 1 90.5 26 LEU B O 1
ATOM 4618 N N . PHE B 1 27 ? -7.344 19.531 -10.133 1 88.94 27 PHE B N 1
ATOM 4619 C CA . PHE B 1 27 ? -6.824 20.438 -9.109 1 88.94 27 PHE B CA 1
ATOM 4620 C C . PHE B 1 27 ? -5.301 20.406 -9.078 1 88.94 27 PHE B C 1
ATOM 4622 O O . PHE B 1 27 ? -4.66 21.391 -8.711 1 88.94 27 PHE B O 1
ATOM 4629 N N . GLN B 1 28 ? -4.82 19.266 -9.383 1 83.12 28 GLN B N 1
ATOM 4630 C CA . GLN B 1 28 ? -3.367 19.203 -9.477 1 83.12 28 GLN B CA 1
ATOM 4631 C C . GLN B 1 28 ? -2.852 20.141 -10.57 1 83.12 28 GLN B C 1
ATOM 4633 O O . GLN B 1 28 ? -1.794 20.766 -10.414 1 83.12 28 GLN B O 1
ATOM 4638 N N . ARG B 1 29 ? -3.531 20.203 -11.633 1 82.44 29 ARG B N 1
ATOM 4639 C CA . ARG B 1 29 ? -3.158 21.125 -12.695 1 82.44 29 ARG B CA 1
ATOM 4640 C C . ARG B 1 29 ? -3.25 22.578 -12.227 1 82.44 29 ARG B C 1
ATOM 4642 O O . ARG B 1 29 ? -2.488 23.438 -12.68 1 82.44 29 ARG B O 1
ATOM 4649 N N . LEU B 1 30 ? -4.105 22.797 -11.273 1 84.75 30 LEU B N 1
ATOM 4650 C CA . LEU B 1 30 ? -4.293 24.141 -10.727 1 84.75 30 LEU B CA 1
ATOM 4651 C C . LEU B 1 30 ? -3.398 24.359 -9.508 1 84.75 30 LEU B C 1
ATOM 4653 O O . LEU B 1 30 ? -3.465 25.406 -8.875 1 84.75 30 LEU B O 1
ATOM 4657 N N . ARG B 1 31 ? -2.672 23.359 -9.094 1 81.25 31 ARG B N 1
ATOM 4658 C CA . ARG B 1 31 ? -1.743 23.406 -7.969 1 81.25 31 ARG B CA 1
ATOM 4659 C C . ARG B 1 31 ? -2.486 23.641 -6.656 1 81.25 31 ARG B C 1
ATOM 4661 O O . ARG B 1 31 ? -2.07 24.453 -5.836 1 81.25 31 ARG B O 1
ATOM 4668 N N . LEU B 1 32 ? -3.598 23.047 -6.574 1 84.81 32 LEU B N 1
ATOM 4669 C CA . LEU B 1 32 ? -4.383 23.078 -5.344 1 84.81 32 LEU B CA 1
ATOM 4670 C C . LEU B 1 32 ? -4.246 21.781 -4.57 1 84.81 32 LEU B C 1
ATOM 4672 O O . LEU B 1 32 ? -3.922 20.734 -5.152 1 84.81 32 LEU B O 1
ATOM 4676 N N . PRO B 1 33 ? -4.469 21.875 -3.26 1 82.75 33 PRO B N 1
ATOM 4677 C CA . PRO B 1 33 ? -4.336 20.656 -2.441 1 82.75 33 PRO B CA 1
ATOM 4678 C C . PRO B 1 33 ? -5.367 19.594 -2.793 1 82.75 33 PRO B C 1
ATOM 4680 O O . PRO B 1 33 ? -6.516 19.922 -3.102 1 82.75 33 PRO B O 1
ATOM 4683 N N . ASP B 1 34 ? -5.023 18.297 -2.598 1 86.56 34 ASP B N 1
ATOM 4684 C CA . ASP B 1 34 ? -5.848 17.141 -2.967 1 86.56 34 ASP B CA 1
ATOM 4685 C C . ASP B 1 34 ? -7.137 17.109 -2.146 1 86.56 34 ASP B C 1
ATOM 4687 O O . ASP B 1 34 ? -8.18 16.688 -2.645 1 86.56 34 ASP B O 1
ATOM 4691 N N . ILE B 1 35 ? -7.043 17.547 -0.938 1 87.69 35 ILE B N 1
ATOM 4692 C CA . ILE B 1 35 ? -8.195 17.5 -0.043 1 87.69 35 ILE B CA 1
ATOM 4693 C C . ILE B 1 35 ? -9.344 18.312 -0.634 1 87.69 35 ILE B C 1
ATOM 4695 O O . ILE B 1 35 ? -10.508 17.922 -0.526 1 87.69 35 ILE B O 1
ATOM 4699 N N . LEU B 1 36 ? -9.078 19.391 -1.264 1 90.94 36 LEU B N 1
ATOM 4700 C CA . LEU B 1 36 ? -10.086 20.25 -1.868 1 90.94 36 LEU B CA 1
ATOM 4701 C C . LEU B 1 36 ? -10.734 19.578 -3.066 1 90.94 36 LEU B C 1
ATOM 4703 O O . LEU B 1 36 ? -11.922 19.781 -3.342 1 90.94 36 LEU B O 1
ATOM 4707 N N . ALA B 1 37 ? -9.914 18.828 -3.756 1 92.69 37 ALA B N 1
ATOM 4708 C CA . ALA B 1 37 ? -10.43 18.078 -4.902 1 92.69 37 ALA B CA 1
ATOM 4709 C C . ALA B 1 37 ? -11.484 17.062 -4.465 1 92.69 37 ALA B C 1
ATOM 4711 O O . ALA B 1 37 ? -12.516 16.922 -5.121 1 92.69 37 ALA B O 1
ATOM 4712 N N . TYR B 1 38 ? -11.25 16.391 -3.371 1 93.38 38 TYR B N 1
ATOM 4713 C CA . TYR B 1 38 ? -12.203 15.414 -2.857 1 93.38 38 TYR B CA 1
ATOM 4714 C C . TYR B 1 38 ? -13.492 16.094 -2.404 1 93.38 38 TYR B C 1
ATOM 4716 O O . TYR B 1 38 ? -14.586 15.586 -2.652 1 93.38 38 TYR B O 1
ATOM 4724 N N . LEU B 1 39 ? -13.328 17.219 -1.721 1 93.12 39 LEU B N 1
ATOM 4725 C CA . LEU B 1 39 ? -14.492 17.984 -1.299 1 93.12 39 LEU B CA 1
ATOM 4726 C C . LEU B 1 39 ? -15.328 18.406 -2.5 1 93.12 39 LEU B C 1
ATOM 4728 O O . LEU B 1 39 ? -16.562 18.312 -2.473 1 93.12 39 LEU B O 1
ATOM 4732 N N . PHE B 1 40 ? -14.672 18.859 -3.477 1 93.62 40 PHE B N 1
ATOM 4733 C CA . PHE B 1 40 ? -15.32 19.297 -4.707 1 93.62 40 PHE B CA 1
ATOM 4734 C C . PHE B 1 40 ? -16.062 18.141 -5.367 1 93.62 40 PHE B C 1
ATOM 4736 O O . PHE B 1 40 ? -17.188 18.297 -5.824 1 93.62 40 PHE B O 1
ATOM 4743 N N . ALA B 1 41 ? -15.438 17.016 -5.465 1 95.12 41 ALA B N 1
ATOM 4744 C CA . ALA B 1 41 ? -16.047 15.828 -6.062 1 95.12 41 ALA B CA 1
ATOM 4745 C C . ALA B 1 41 ? -17.312 15.438 -5.32 1 95.12 41 ALA B C 1
ATOM 4747 O O . ALA B 1 41 ? -18.344 15.125 -5.945 1 95.12 41 ALA B O 1
ATOM 4748 N N . GLY B 1 42 ? -17.25 15.398 -3.992 1 93 42 GLY B N 1
ATOM 4749 C CA . GLY B 1 42 ? -18.422 15.086 -3.191 1 93 42 GLY B CA 1
ATOM 4750 C C . GLY B 1 42 ? -19.562 16.062 -3.4 1 93 42 GLY B C 1
ATOM 4751 O O . GLY B 1 42 ? -20.719 15.664 -3.508 1 93 42 GLY B O 1
ATOM 4752 N N . GLY B 1 43 ? -19.172 17.344 -3.387 1 92.38 43 GLY B N 1
ATOM 4753 C CA . GLY B 1 43 ? -20.188 18.359 -3.637 1 92.38 43 GLY B CA 1
ATOM 4754 C C . GLY B 1 43 ? -20.859 18.219 -4.988 1 92.38 43 GLY B C 1
ATOM 4755 O O . GLY B 1 43 ? -22.062 18.438 -5.121 1 92.38 43 GLY B O 1
ATOM 4756 N N . LEU B 1 44 ? -20.094 17.812 -6 1 93.5 44 LEU B N 1
ATOM 4757 C CA . LEU B 1 44 ? -20.609 17.703 -7.363 1 93.5 44 LEU B CA 1
ATOM 4758 C C . LEU B 1 44 ? -21.562 16.516 -7.492 1 93.5 44 LEU B C 1
ATOM 4760 O O . LEU B 1 44 ? -22.625 16.641 -8.102 1 93.5 44 LEU B O 1
ATOM 4764 N N . VAL B 1 45 ? -21.219 15.375 -6.879 1 94.19 45 VAL B N 1
ATOM 4765 C CA . VAL B 1 45 ? -21.984 14.156 -7.105 1 94.19 45 VAL B CA 1
ATOM 4766 C C . VAL B 1 45 ? -23 13.961 -5.984 1 94.19 45 VAL B C 1
ATOM 4768 O O . VAL B 1 45 ? -23.922 13.156 -6.102 1 94.19 45 VAL B O 1
ATOM 4771 N N . GLY B 1 46 ? -22.906 14.742 -4.949 1 91.62 46 GLY B N 1
ATOM 4772 C CA . GLY B 1 46 ? -23.75 14.602 -3.773 1 91.62 46 GLY B CA 1
ATOM 4773 C C . GLY B 1 46 ? -25.188 15.07 -4.004 1 91.62 46 GLY B C 1
ATOM 4774 O O . GLY B 1 46 ? -25.562 15.406 -5.129 1 91.62 46 GLY B O 1
ATOM 4775 N N . PRO B 1 47 ? -25.969 15 -2.996 1 88.06 47 PRO B N 1
ATOM 4776 C CA . PRO B 1 47 ? -27.391 15.32 -3.102 1 88.06 47 PRO B CA 1
ATOM 4777 C C . PRO B 1 47 ? -27.625 16.766 -3.543 1 88.06 47 PRO B C 1
ATOM 4779 O O . PRO B 1 47 ? -28.625 17.047 -4.215 1 88.06 47 PRO B O 1
ATOM 4782 N N . PHE B 1 48 ? -26.781 17.703 -3.248 1 88.38 48 PHE B N 1
ATOM 4783 C CA . PHE B 1 48 ? -26.984 19.109 -3.566 1 88.38 48 PHE B CA 1
ATOM 4784 C C . PHE B 1 48 ? -26.375 19.453 -4.926 1 88.38 48 PHE B C 1
ATOM 4786 O O . PHE B 1 48 ? -26.531 20.578 -5.422 1 88.38 48 PHE B O 1
ATOM 4793 N N . GLY B 1 49 ? -25.625 18.484 -5.504 1 90.88 49 GLY B N 1
ATOM 4794 C CA . GLY B 1 49 ? -25.094 18.641 -6.852 1 90.88 49 GLY B CA 1
ATOM 4795 C C . GLY B 1 49 ? -25.906 17.891 -7.895 1 90.88 49 GLY B C 1
ATOM 4796 O O . GLY B 1 49 ? -27.109 18.141 -8.055 1 90.88 49 GLY B O 1
ATOM 4797 N N . PHE B 1 50 ? -25.297 16.891 -8.469 1 91.06 50 PHE B N 1
ATOM 4798 C CA . PHE B 1 50 ? -25.984 16.109 -9.492 1 91.06 50 PHE B CA 1
ATOM 4799 C C . PHE B 1 50 ? -26.859 15.023 -8.859 1 91.06 50 PHE B C 1
ATOM 4801 O O . PHE B 1 50 ? -27.719 14.445 -9.531 1 91.06 50 PHE B O 1
ATOM 4808 N N . GLY B 1 51 ? -26.641 14.758 -7.625 1 89.5 51 GLY B N 1
ATOM 4809 C CA . GLY B 1 51 ? -27.469 13.812 -6.891 1 89.5 51 GLY B CA 1
ATOM 4810 C C . GLY B 1 51 ? -27.234 12.375 -7.301 1 89.5 51 GLY B C 1
ATOM 4811 O O . GLY B 1 51 ? -28.141 11.547 -7.266 1 89.5 51 GLY B O 1
ATOM 4812 N N . MET B 1 52 ? -26.125 12.031 -7.75 1 89.75 52 MET B N 1
ATOM 4813 C CA . MET B 1 52 ? -25.812 10.688 -8.242 1 89.75 52 MET B CA 1
ATOM 4814 C C . MET B 1 52 ? -25.5 9.75 -7.082 1 89.75 52 MET B C 1
ATOM 4816 O O . MET B 1 52 ? -25.641 8.531 -7.211 1 89.75 52 MET B O 1
ATOM 4820 N N . VAL B 1 53 ? -24.969 10.297 -6.051 1 89.06 53 VAL B N 1
ATOM 4821 C CA . VAL B 1 53 ? -24.609 9.508 -4.875 1 89.06 53 VAL B CA 1
ATOM 4822 C C . VAL B 1 53 ? -25.469 9.953 -3.68 1 89.06 53 VAL B C 1
ATOM 4824 O O . VAL B 1 53 ? -25.562 11.148 -3.391 1 89.06 53 VAL B O 1
ATOM 4827 N N . THR B 1 54 ? -26.109 8.922 -3.248 1 79.62 54 THR B N 1
ATOM 4828 C CA . THR B 1 54 ? -26.891 9.211 -2.051 1 79.62 54 THR B CA 1
ATOM 4829 C C . THR B 1 54 ? -26.109 8.836 -0.792 1 79.62 54 THR B C 1
ATOM 4831 O O . THR B 1 54 ? -25.219 7.988 -0.841 1 79.62 54 THR B O 1
ATOM 4834 N N . ASN B 1 55 ? -26.031 9.656 0.041 1 63.81 55 ASN B N 1
ATOM 4835 C CA . ASN B 1 55 ? -25.344 9.375 1.291 1 63.81 55 ASN B CA 1
ATOM 4836 C C . ASN B 1 55 ? -25.984 8.219 2.043 1 63.81 55 ASN B C 1
ATOM 4838 O O . ASN B 1 55 ? -26.484 8.391 3.16 1 63.81 55 ASN B O 1
ATOM 4842 N N . ASP B 1 56 ? -25.844 7 1.426 1 74.12 56 ASP B N 1
ATOM 4843 C CA . ASP B 1 56 ? -26.453 5.824 2.037 1 74.12 56 ASP B CA 1
ATOM 4844 C C . ASP B 1 56 ? -25.578 5.273 3.16 1 74.12 56 ASP B C 1
ATOM 4846 O O . ASP B 1 56 ? -24.516 5.844 3.471 1 74.12 56 ASP B O 1
ATOM 4850 N N . ALA B 1 57 ? -26.078 4.359 3.84 1 78.25 57 ALA B N 1
ATOM 4851 C CA . ALA B 1 57 ? -25.453 3.773 5.027 1 78.25 57 ALA B CA 1
ATOM 4852 C C . ALA B 1 57 ? -24.062 3.234 4.707 1 78.25 57 ALA B C 1
ATOM 4854 O O . ALA B 1 57 ? -23.141 3.352 5.523 1 78.25 57 ALA B O 1
ATOM 4855 N N . ASN B 1 58 ? -23.859 2.867 3.484 1 82.19 58 ASN B N 1
ATOM 4856 C CA . ASN B 1 58 ? -22.578 2.252 3.127 1 82.19 58 ASN B CA 1
ATOM 4857 C C . ASN B 1 58 ? -21.5 3.303 2.883 1 82.19 58 ASN B C 1
ATOM 4859 O O . ASN B 1 58 ? -20.359 3.133 3.307 1 82.19 58 ASN B O 1
ATOM 4863 N N . ILE B 1 59 ? -21.922 4.348 2.279 1 84.75 59 ILE B N 1
ATOM 4864 C CA . ILE B 1 59 ? -20.969 5.422 2.027 1 84.75 59 ILE B CA 1
ATOM 4865 C C . ILE B 1 59 ? -20.594 6.102 3.342 1 84.75 59 ILE B C 1
ATOM 4867 O O . ILE B 1 59 ? -19.438 6.492 3.547 1 84.75 59 ILE B O 1
ATOM 4871 N N . HIS B 1 60 ? -21.578 6.164 4.18 1 83.38 60 HIS B N 1
ATOM 4872 C CA . HIS B 1 60 ? -21.328 6.742 5.5 1 83.38 60 HIS B CA 1
ATOM 4873 C C . HIS B 1 60 ? -20.344 5.902 6.297 1 83.38 60 HIS B C 1
ATOM 4875 O O . HIS B 1 60 ? -19.469 6.449 6.973 1 83.38 60 HIS B O 1
ATOM 4881 N N . PHE B 1 61 ? -20.484 4.684 6.125 1 86.19 61 PHE B N 1
ATOM 4882 C CA . PHE B 1 61 ? -19.578 3.781 6.828 1 86.19 61 PHE B CA 1
ATOM 4883 C C . PHE B 1 61 ? -18.156 3.941 6.324 1 86.19 61 PHE B C 1
ATOM 4885 O O . PHE B 1 61 ? -17.219 4.031 7.117 1 86.19 61 PHE B O 1
ATOM 4892 N N . LEU B 1 62 ? -18.031 4.004 5.062 1 89.06 62 LEU B N 1
ATOM 4893 C CA . LEU B 1 62 ? -16.703 4.172 4.473 1 89.06 62 LEU B CA 1
ATOM 4894 C C . LEU B 1 62 ? -16.109 5.516 4.867 1 89.06 62 LEU B C 1
ATOM 4896 O O . LEU B 1 62 ? -14.898 5.621 5.078 1 89.06 62 LEU B O 1
ATOM 4900 N N . SER B 1 63 ? -16.969 6.477 4.922 1 88.94 63 SER B N 1
ATOM 4901 C CA . SER B 1 63 ? -16.531 7.805 5.332 1 88.94 63 SER B CA 1
ATOM 4902 C C . SER B 1 63 ? -16.031 7.809 6.773 1 88.94 63 SER B C 1
ATOM 4904 O O . SER B 1 63 ? -15.055 8.477 7.102 1 88.94 63 SER B O 1
ATOM 4906 N N . GLU B 1 64 ? -16.688 7.129 7.602 1 87.81 64 GLU B N 1
ATOM 4907 C CA . GLU B 1 64 ? -16.266 7.02 8.992 1 87.81 64 GLU B CA 1
ATOM 4908 C C . GLU B 1 64 ? -14.922 6.312 9.117 1 87.81 64 GLU B C 1
ATOM 4910 O O . GLU B 1 64 ? -14.094 6.688 9.945 1 87.81 64 GLU B O 1
ATOM 4915 N N . LEU B 1 65 ? -14.812 5.309 8.312 1 91.69 65 LEU B N 1
ATOM 4916 C CA . LEU B 1 65 ? -13.523 4.625 8.297 1 91.69 65 LEU B CA 1
ATOM 4917 C C . LEU B 1 65 ? -12.414 5.559 7.824 1 91.69 65 LEU B C 1
ATOM 4919 O O . LEU B 1 65 ? -11.281 5.484 8.305 1 91.69 65 LEU B O 1
ATOM 4923 N N . GLY B 1 66 ? -12.758 6.348 6.852 1 91.56 66 GLY B N 1
ATOM 4924 C CA . GLY B 1 66 ? -11.805 7.348 6.402 1 91.56 66 GLY B CA 1
ATOM 4925 C C . GLY B 1 66 ? -11.344 8.281 7.512 1 91.56 66 GLY B C 1
ATOM 4926 O O . GLY B 1 66 ? -10.156 8.586 7.621 1 91.56 66 GLY B O 1
ATOM 4927 N N . LEU B 1 67 ? -12.289 8.68 8.305 1 88.75 67 LEU B N 1
ATOM 4928 C CA . LEU B 1 67 ? -11.977 9.523 9.445 1 88.75 67 LEU B CA 1
ATOM 4929 C C . LEU B 1 67 ? -11.086 8.789 10.445 1 88.75 67 LEU B C 1
ATOM 4931 O O . LEU B 1 67 ? -10.18 9.383 11.023 1 88.75 67 LEU B O 1
ATOM 4935 N N . VAL B 1 68 ? -11.359 7.551 10.648 1 91.62 68 VAL B N 1
ATOM 4936 C CA . VAL B 1 68 ? -10.586 6.707 11.547 1 91.62 68 VAL B CA 1
ATOM 4937 C C . VAL B 1 68 ? -9.133 6.648 11.078 1 91.62 68 VAL B C 1
ATOM 4939 O O . VAL B 1 68 ? -8.211 6.82 11.883 1 91.62 68 VAL B O 1
ATOM 4942 N N . PHE B 1 69 ? -8.93 6.48 9.797 1 92.62 69 PHE B N 1
ATOM 4943 C CA . PHE B 1 69 ? -7.582 6.371 9.266 1 92.62 69 PHE B CA 1
ATOM 4944 C C . PHE B 1 69 ? -6.875 7.719 9.289 1 92.62 69 PHE B C 1
ATOM 4946 O O . PHE B 1 69 ? -5.664 7.789 9.492 1 92.62 69 PHE B O 1
ATOM 4953 N N . LEU B 1 70 ? -7.637 8.758 9.062 1 86.19 70 LEU B N 1
ATOM 4954 C CA . LEU B 1 70 ? -7.078 10.102 9.156 1 86.19 70 LEU B CA 1
ATOM 4955 C C . LEU B 1 70 ? -6.539 10.367 10.555 1 86.19 70 LEU B C 1
ATOM 4957 O O . LEU B 1 70 ? -5.41 10.836 10.711 1 86.19 70 LEU B O 1
ATOM 4961 N N . MET B 1 71 ? -7.359 10.031 11.5 1 85.62 71 MET B N 1
ATOM 4962 C CA . MET B 1 71 ? -6.98 10.258 12.891 1 85.62 71 MET B CA 1
ATOM 4963 C C . MET B 1 71 ? -5.797 9.383 13.281 1 85.62 71 MET B C 1
ATOM 4965 O O . MET B 1 71 ? -4.938 9.797 14.062 1 85.62 71 MET B O 1
ATOM 4969 N N . PHE B 1 72 ? -5.723 8.172 12.797 1 90.94 72 PHE B N 1
ATOM 4970 C CA . PHE B 1 72 ? -4.602 7.27 13.039 1 90.94 72 PHE B CA 1
ATOM 4971 C C . PHE B 1 72 ? -3.301 7.875 12.523 1 90.94 72 PHE B C 1
ATOM 4973 O O . PHE B 1 72 ? -2.277 7.832 13.211 1 90.94 72 PHE B O 1
ATOM 4980 N N . GLU B 1 73 ? -3.381 8.422 11.328 1 86.94 73 GLU B N 1
ATOM 4981 C CA . GLU B 1 73 ? -2.203 9.039 10.727 1 86.94 73 GLU B CA 1
ATOM 4982 C C . GLU B 1 73 ? -1.73 10.242 11.531 1 86.94 73 GLU B C 1
ATOM 4984 O O . GLU B 1 73 ? -0.527 10.469 11.672 1 86.94 73 GLU B O 1
ATOM 4989 N N . LEU B 1 74 ? -2.611 10.977 11.93 1 80.81 74 LEU B N 1
ATOM 4990 C CA . LEU B 1 74 ? -2.275 12.125 12.75 1 80.81 74 LEU B CA 1
ATOM 4991 C C . LEU B 1 74 ? -1.602 11.695 14.047 1 80.81 74 LEU B C 1
ATOM 4993 O O . LEU B 1 74 ? -0.665 12.344 14.516 1 80.81 74 LEU B O 1
ATOM 4997 N N . GLY B 1 75 ? -2.141 10.648 14.625 1 83.56 75 GLY B N 1
ATOM 4998 C CA . GLY B 1 75 ? -1.514 10.102 15.812 1 83.56 75 GLY B CA 1
ATOM 4999 C C . GLY B 1 75 ? -0.094 9.617 15.578 1 83.56 75 GLY B C 1
ATOM 5000 O O . GLY B 1 75 ? 0.786 9.828 16.422 1 83.56 75 GLY B O 1
ATOM 5001 N N . LEU B 1 76 ? 0.107 9.016 14.438 1 86.12 76 LEU B N 1
ATOM 5002 C CA . LEU B 1 76 ? 1.432 8.516 14.086 1 86.12 76 LEU B CA 1
ATOM 5003 C C . LEU B 1 76 ? 2.436 9.656 13.984 1 86.12 76 LEU B C 1
ATOM 5005 O O . LEU B 1 76 ? 3.621 9.477 14.273 1 86.12 76 LEU B O 1
ATOM 5009 N N . GLU B 1 77 ? 2.006 10.781 13.531 1 79.31 77 GLU B N 1
ATOM 5010 C CA . GLU B 1 77 ? 2.877 11.938 13.312 1 79.31 77 GLU B CA 1
ATOM 5011 C C . GLU B 1 77 ? 3.162 12.664 14.625 1 79.31 77 GLU B C 1
ATOM 5013 O O . GLU B 1 77 ? 4.094 13.469 14.703 1 79.31 77 GLU B O 1
ATOM 5018 N N . PHE B 1 78 ? 2.285 12.359 15.5 1 77.06 78 PHE B N 1
ATOM 5019 C CA . PHE B 1 78 ? 2.438 13.016 16.797 1 77.06 78 PHE B CA 1
ATOM 5020 C C . PHE B 1 78 ? 3.707 12.547 17.5 1 77.06 78 PHE B C 1
ATOM 5022 O O . PHE B 1 78 ? 3.953 11.344 17.594 1 77.06 78 PHE B O 1
ATOM 5029 N N . SER B 1 79 ? 4.652 13.383 17.672 1 76.31 79 SER B N 1
ATOM 5030 C CA . SER B 1 79 ? 5.887 13.047 18.375 1 76.31 79 SER B CA 1
ATOM 5031 C C . SER B 1 79 ? 5.941 13.703 19.75 1 76.31 79 SER B C 1
ATOM 5033 O O . SER B 1 79 ? 6.031 14.93 19.859 1 76.31 79 SER B O 1
ATOM 5035 N N . VAL B 1 80 ? 5.902 12.898 20.688 1 74.56 80 VAL B N 1
ATOM 5036 C CA . VAL B 1 80 ? 6.008 13.398 22.047 1 74.56 80 VAL B CA 1
ATOM 5037 C C . VAL B 1 80 ? 7.332 14.141 22.219 1 74.56 80 VAL B C 1
ATOM 5039 O O . VAL B 1 80 ? 7.402 15.141 22.938 1 74.56 80 VAL B O 1
ATOM 5042 N N . ARG B 1 81 ? 8.312 13.703 21.578 1 73.38 81 ARG B N 1
ATOM 5043 C CA . ARG B 1 81 ? 9.625 14.336 21.656 1 73.38 81 ARG B CA 1
ATOM 5044 C C . ARG B 1 81 ? 9.594 15.75 21.094 1 73.38 81 ARG B C 1
ATOM 5046 O O . ARG B 1 81 ? 10.172 16.672 21.672 1 73.38 81 ARG B O 1
ATOM 5053 N N . GLN B 1 82 ? 8.945 15.797 20.031 1 76.31 82 GLN B N 1
ATOM 5054 C CA . GLN B 1 82 ? 8.82 17.125 19.422 1 76.31 82 GLN B CA 1
ATOM 5055 C C . GLN B 1 82 ? 7.996 18.047 20.312 1 76.31 82 GLN B C 1
ATOM 5057 O O . GLN B 1 82 ? 8.297 19.25 20.406 1 76.31 82 GLN B O 1
ATOM 5062 N N . LEU B 1 83 ? 7.004 17.547 20.906 1 78.56 83 LEU B N 1
ATOM 5063 C CA . LEU B 1 83 ? 6.16 18.312 21.828 1 78.56 83 LEU B CA 1
ATOM 5064 C C . LEU B 1 83 ? 6.98 18.875 22.984 1 78.56 83 LEU B C 1
ATOM 5066 O O . LEU B 1 83 ? 6.828 20.031 23.344 1 78.56 83 LEU B O 1
ATOM 5070 N N . LEU B 1 84 ? 7.879 18.031 23.422 1 78.31 84 LEU B N 1
ATOM 5071 C CA . LEU B 1 84 ? 8.688 18.438 24.562 1 78.31 84 LEU B CA 1
ATOM 5072 C C . LEU B 1 84 ? 9.766 19.438 24.141 1 78.31 84 LEU B C 1
ATOM 5074 O O . LEU B 1 84 ? 10.133 20.328 24.906 1 78.31 84 LEU B O 1
ATOM 5078 N N . HIS B 1 85 ? 10.25 19.281 22.953 1 78.56 85 HIS B N 1
ATOM 5079 C CA . HIS B 1 85 ? 11.266 20.188 22.422 1 78.56 85 HIS B CA 1
ATOM 5080 C C . HIS B 1 85 ? 10.695 21.594 22.203 1 78.56 85 HIS B C 1
ATOM 5082 O O . HIS B 1 85 ? 11.383 22.594 22.422 1 78.56 85 HIS B O 1
ATOM 5088 N N . LEU B 1 86 ? 9.43 21.641 21.797 1 83 86 LEU B N 1
ATOM 5089 C CA . LEU B 1 86 ? 8.773 22.906 21.516 1 83 86 LEU B CA 1
ATOM 5090 C C . LEU B 1 86 ? 7.766 23.25 22.609 1 83 86 LEU B C 1
ATOM 5092 O O . LEU B 1 86 ? 6.703 23.812 22.344 1 83 86 LEU B O 1
ATOM 5096 N N . SER B 1 87 ? 8.031 22.891 23.766 1 87.88 87 SER B N 1
ATOM 5097 C CA . SER B 1 87 ? 7.09 22.938 24.875 1 87.88 87 SER B CA 1
ATOM 5098 C C . SER B 1 87 ? 6.582 24.359 25.109 1 87.88 87 SER B C 1
ATOM 5100 O O . SER B 1 87 ? 5.406 24.562 25.406 1 87.88 87 SER B O 1
ATOM 5102 N N . ARG B 1 88 ? 7.465 25.312 24.953 1 87.06 88 ARG B N 1
ATOM 5103 C CA . ARG B 1 88 ? 7.051 26.703 25.156 1 87.06 88 ARG B CA 1
ATOM 5104 C C . ARG B 1 88 ? 6.035 27.125 24.109 1 87.06 88 ARG B C 1
ATOM 5106 O O . ARG B 1 88 ? 5.055 27.812 24.422 1 87.06 88 ARG B O 1
ATOM 5113 N N . ALA B 1 89 ? 6.352 26.797 22.938 1 88.12 89 ALA B N 1
ATOM 5114 C CA . ALA B 1 89 ? 5.445 27.125 21.844 1 88.12 89 ALA B CA 1
ATOM 5115 C C . ALA B 1 89 ? 4.148 26.328 21.938 1 88.12 89 ALA B C 1
ATOM 5117 O O . ALA B 1 89 ? 3.066 26.859 21.688 1 88.12 89 ALA B O 1
ATOM 5118 N N . VAL B 1 90 ? 4.262 25.125 22.312 1 88.81 90 VAL B N 1
ATOM 5119 C CA . VAL B 1 90 ? 3.111 24.219 22.359 1 88.81 90 VAL B CA 1
ATOM 5120 C C . VAL B 1 90 ? 2.201 24.625 23.531 1 88.81 90 VAL B C 1
ATOM 5122 O O . VAL B 1 90 ? 1.029 24.953 23.312 1 88.81 90 VAL B O 1
ATOM 5125 N N . PHE B 1 91 ? 2.736 24.672 24.734 1 91 91 PHE B N 1
ATOM 5126 C CA . PHE B 1 91 ? 1.891 24.891 25.906 1 91 91 PHE B CA 1
ATOM 5127 C C . PHE B 1 91 ? 1.732 26.375 26.203 1 91 91 PHE B C 1
ATOM 5129 O O . PHE B 1 91 ? 0.772 26.781 26.859 1 91 91 PHE B O 1
ATOM 5136 N N . GLY B 1 92 ? 2.596 27.125 25.766 1 93.44 92 GLY B N 1
ATOM 5137 C CA . GLY B 1 92 ? 2.469 28.562 25.938 1 93.44 92 GLY B CA 1
ATOM 5138 C C . GLY B 1 92 ? 1.628 29.219 24.844 1 93.44 92 GLY B C 1
ATOM 5139 O O . GLY B 1 92 ? 0.429 29.438 25.031 1 93.44 92 GLY B O 1
ATOM 5140 N N . LEU B 1 93 ? 2.256 29.344 23.688 1 94.06 93 LEU B N 1
ATOM 5141 C CA . LEU B 1 93 ? 1.597 30.016 22.578 1 94.06 93 LEU B CA 1
ATOM 5142 C C . LEU B 1 93 ? 0.4 29.219 22.078 1 94.06 93 LEU B C 1
ATOM 5144 O O . LEU B 1 93 ? -0.644 29.797 21.75 1 94.06 93 LEU B O 1
ATOM 5148 N N . GLY B 1 94 ? 0.562 27.953 22 1 95.25 94 GLY B N 1
ATOM 5149 C CA . GLY B 1 94 ? -0.513 27.094 21.5 1 95.25 94 GLY B CA 1
ATOM 5150 C C . GLY B 1 94 ? -1.756 27.156 22.375 1 95.25 94 GLY B C 1
ATOM 5151 O O . GLY B 1 94 ? -2.867 27.328 21.859 1 95.25 94 GLY B O 1
ATOM 5152 N N . SER B 1 95 ? -1.577 27.016 23.656 1 95.12 95 SER B N 1
ATOM 5153 C CA . SER B 1 95 ? -2.717 27.078 24.578 1 95.12 95 SER B CA 1
ATOM 5154 C C . SER B 1 95 ? -3.344 28.469 24.578 1 95.12 95 SER B C 1
ATOM 5156 O O . SER B 1 95 ? -4.57 28.594 24.609 1 95.12 95 SER B O 1
ATOM 5158 N N . LEU B 1 96 ? -2.494 29.422 24.578 1 95.56 96 LEU B N 1
ATOM 5159 C CA . LEU B 1 96 ? -2.984 30.797 24.594 1 95.56 96 LEU B CA 1
ATOM 5160 C C . LEU B 1 96 ? -3.787 31.109 23.344 1 95.56 96 LEU B C 1
ATOM 5162 O O . LEU B 1 96 ? -4.859 31.703 23.422 1 95.56 96 LEU B O 1
ATOM 5166 N N . GLN B 1 97 ? -3.258 30.75 22.234 1 95.56 97 GLN B N 1
ATOM 5167 C CA . GLN B 1 97 ? -3.949 30.984 20.969 1 95.56 97 GLN B CA 1
ATOM 5168 C C . GLN B 1 97 ? -5.293 30.25 20.938 1 95.56 97 GLN B C 1
ATOM 5170 O O . GLN B 1 97 ? -6.293 30.812 20.484 1 95.56 97 GLN B O 1
ATOM 5175 N N . MET B 1 98 ? -5.332 29 21.375 1 95.44 98 MET B N 1
ATOM 5176 C CA . MET B 1 98 ? -6.562 28.219 21.359 1 95.44 98 MET B CA 1
ATOM 5177 C C . MET B 1 98 ? -7.621 28.844 22.266 1 95.44 98 MET B C 1
ATOM 5179 O O . MET B 1 98 ? -8.781 28.984 21.875 1 95.44 98 MET B O 1
ATOM 5183 N N . LEU B 1 99 ? -7.203 29.203 23.438 1 95.38 99 LEU B N 1
ATOM 5184 C CA . LEU B 1 99 ? -8.125 29.797 24.406 1 95.38 99 LEU B CA 1
ATOM 5185 C C . LEU B 1 99 ? -8.633 31.141 23.922 1 95.38 99 LEU B C 1
ATOM 5187 O O . LEU B 1 99 ? -9.82 31.438 24.016 1 95.38 99 LEU B O 1
ATOM 5191 N N . LEU B 1 100 ? -7.754 31.938 23.438 1 95.94 100 LEU B N 1
ATOM 5192 C CA . LEU B 1 100 ? -8.133 33.281 22.984 1 95.94 100 LEU B CA 1
ATOM 5193 C C . LEU B 1 100 ? -9.031 33.188 21.766 1 95.94 100 LEU B C 1
ATOM 5195 O O . LEU B 1 100 ? -10.039 33.906 21.672 1 95.94 100 LEU B O 1
ATOM 5199 N N . THR B 1 101 ? -8.641 32.375 20.828 1 95.94 101 THR B N 1
ATOM 5200 C CA . THR B 1 101 ? -9.422 32.25 19.594 1 95.94 101 THR B CA 1
ATOM 5201 C C . THR B 1 101 ? -10.805 31.672 19.906 1 95.94 101 THR B C 1
ATOM 5203 O O . THR B 1 101 ? -11.812 32.156 19.391 1 95.94 101 THR B O 1
ATOM 5206 N N . LEU B 1 102 ? -10.82 30.641 20.703 1 95.31 102 LEU B N 1
ATOM 5207 C CA . LEU B 1 102 ? -12.094 30.047 21.109 1 95.31 102 LEU B CA 1
ATOM 5208 C C . LEU B 1 102 ? -12.977 31.078 21.812 1 95.31 102 LEU B C 1
ATOM 5210 O O . LEU B 1 102 ? -14.18 31.141 21.547 1 95.31 102 LEU B O 1
ATOM 5214 N N . SER B 1 103 ? -12.422 31.828 22.703 1 95.19 103 SER B N 1
ATOM 5215 C CA . SER B 1 103 ? -13.172 32.844 23.438 1 95.19 103 SER B CA 1
ATOM 5216 C C . SER B 1 103 ? -13.734 33.906 22.516 1 95.19 103 SER B C 1
ATOM 5218 O O . SER B 1 103 ? -14.898 34.281 22.641 1 95.19 103 SER B O 1
ATOM 5220 N N . VAL B 1 104 ? -12.93 34.375 21.594 1 95.12 104 VAL B N 1
ATOM 5221 C CA . VAL B 1 104 ? -13.344 35.438 20.688 1 95.12 104 VAL B CA 1
ATOM 5222 C C . VAL B 1 104 ? -14.445 34.906 19.766 1 95.12 104 VAL B C 1
ATOM 5224 O O . VAL B 1 104 ? -15.484 35.562 19.609 1 95.12 104 VAL B O 1
ATOM 5227 N N . PHE B 1 105 ? -14.281 33.75 19.203 1 96.06 105 PHE B N 1
ATOM 5228 C CA . PHE B 1 105 ? -15.25 33.219 18.266 1 96.06 105 PHE B CA 1
ATOM 5229 C C . PHE B 1 105 ? -16.516 32.75 18.984 1 96.06 105 PHE B C 1
ATOM 5231 O O . PHE B 1 105 ? -17.625 33 18.5 1 96.06 105 PHE B O 1
ATOM 5238 N N . ALA B 1 106 ? -16.312 32.094 20.109 1 95.38 106 ALA B N 1
ATOM 5239 C CA . ALA B 1 106 ? -17.469 31.656 20.875 1 95.38 106 ALA B CA 1
ATOM 5240 C C . ALA B 1 106 ? -18.312 32.844 21.344 1 95.38 106 ALA B C 1
ATOM 5242 O O . ALA B 1 106 ? -19.547 32.781 21.328 1 95.38 106 ALA B O 1
ATOM 5243 N N . SER B 1 107 ? -17.656 33.906 21.828 1 94.62 107 SER B N 1
ATOM 5244 C CA . SER B 1 107 ? -18.391 35.094 22.281 1 94.62 107 SER B CA 1
ATOM 5245 C C . SER B 1 107 ? -19.141 35.75 21.141 1 94.62 107 SER B C 1
ATOM 5247 O O . SER B 1 107 ? -20.297 36.156 21.312 1 94.62 107 SER B O 1
ATOM 5249 N N . ALA B 1 108 ? -18.531 35.812 20.016 1 93.19 108 ALA B N 1
ATOM 5250 C CA . ALA B 1 108 ? -19.188 36.406 18.844 1 93.19 108 ALA B CA 1
ATOM 5251 C C . ALA B 1 108 ? -20.406 35.594 18.422 1 93.19 108 ALA B C 1
ATOM 5253 O O . ALA B 1 108 ? -21.453 36.156 18.109 1 93.19 108 ALA B O 1
ATOM 5254 N N . LEU B 1 109 ? -20.344 34.281 18.484 1 93.31 109 LEU B N 1
ATOM 5255 C CA . LEU B 1 109 ? -21.422 33.406 18.031 1 93.31 109 LEU B CA 1
ATOM 5256 C C . LEU B 1 109 ? -22.516 33.344 19.078 1 93.31 109 LEU B C 1
ATOM 5258 O O . LEU B 1 109 ? -23.703 33.312 18.75 1 93.31 109 LEU B O 1
ATOM 5262 N N . PHE B 1 110 ? -22.125 33.25 20.328 1 91 110 PHE B N 1
ATOM 5263 C CA . PHE B 1 110 ? -23.078 33.062 21.422 1 91 110 PHE B CA 1
ATOM 5264 C C . PHE B 1 110 ? -23.797 34.375 21.719 1 91 110 PHE B C 1
ATOM 5266 O O . PHE B 1 110 ? -25.031 34.406 21.828 1 91 110 PHE B O 1
ATOM 5273 N N . PHE B 1 111 ? -23.109 35.531 21.812 1 89.69 111 PHE B N 1
ATOM 5274 C CA . PHE B 1 111 ? -23.719 36.781 22.25 1 89.69 111 PHE B CA 1
ATOM 5275 C C . PHE B 1 111 ? -24.266 37.562 21.062 1 89.69 111 PHE B C 1
ATOM 5277 O O . PHE B 1 111 ? -25.297 38.219 21.156 1 89.69 111 PHE B O 1
ATOM 5284 N N . ALA B 1 112 ? -23.578 37.531 19.969 1 86.25 112 ALA B N 1
ATOM 5285 C CA . ALA B 1 112 ? -24.016 38.344 18.828 1 86.25 112 ALA B CA 1
ATOM 5286 C C . ALA B 1 112 ? -25.078 37.625 18.016 1 86.25 112 ALA B C 1
ATOM 5288 O O . ALA B 1 112 ? -26.031 38.281 17.531 1 86.25 112 ALA B O 1
ATOM 5289 N N . LEU B 1 113 ? -25.016 36.25 17.906 1 88.69 113 LEU B N 1
ATOM 5290 C CA . LEU B 1 113 ? -25.922 35.531 17.016 1 88.69 113 LEU B CA 1
ATOM 5291 C C . LEU B 1 113 ? -26.875 34.656 17.828 1 88.69 113 LEU B C 1
ATOM 5293 O O . LEU B 1 113 ? -27.812 34.062 17.281 1 88.69 113 LEU B O 1
ATOM 5297 N N . HIS B 1 114 ? -26.656 34.438 19.156 1 90.62 114 HIS B N 1
ATOM 5298 C CA . HIS B 1 114 ? -27.516 33.75 20.094 1 90.62 114 HIS B CA 1
ATOM 5299 C C . HIS B 1 114 ? -27.625 32.25 19.734 1 90.62 114 HIS B C 1
ATOM 5301 O O . HIS B 1 114 ? -28.734 31.703 19.703 1 90.62 114 HIS B O 1
ATOM 5307 N N . TRP B 1 115 ? -26.578 31.656 19.375 1 91.06 115 TRP B N 1
ATOM 5308 C CA . TRP B 1 115 ? -26.531 30.234 19.078 1 91.06 115 TRP B CA 1
ATOM 5309 C C . TRP B 1 115 ? -26.547 29.406 20.359 1 91.06 115 TRP B C 1
ATOM 5311 O O . TRP B 1 115 ? -26.109 29.875 21.406 1 91.06 115 TRP B O 1
ATOM 5321 N N . PRO B 1 116 ? -27.109 28.172 20.328 1 89.5 116 PRO B N 1
ATOM 5322 C CA . PRO B 1 116 ? -26.953 27.281 21.469 1 89.5 116 PRO B CA 1
ATOM 5323 C C . PRO B 1 116 ? -25.5 27 21.812 1 89.5 116 PRO B C 1
ATOM 5325 O O . PRO B 1 116 ? -24.641 27.031 20.922 1 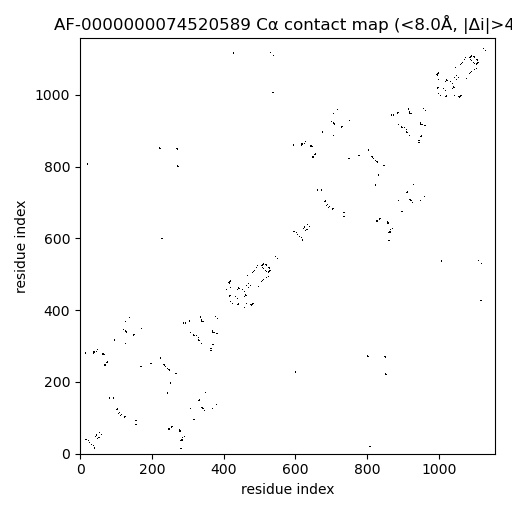89.5 116 PRO B O 1
ATOM 5328 N N . ILE B 1 117 ? -25.219 26.719 22.984 1 87.94 117 ILE B N 1
ATOM 5329 C CA . ILE B 1 117 ? -23.859 26.578 23.5 1 87.94 117 ILE B CA 1
ATOM 5330 C C . ILE B 1 117 ? -23.141 25.453 22.766 1 87.94 117 ILE B C 1
ATOM 5332 O O . ILE B 1 117 ? -21.953 25.547 22.484 1 87.94 117 ILE B O 1
ATOM 5336 N N . GLY B 1 118 ? -23.891 24.359 22.453 1 89 118 GLY B N 1
ATOM 5337 C CA . GLY B 1 118 ? -23.266 23.25 21.75 1 89 118 GLY B CA 1
ATOM 5338 C C . GLY B 1 118 ? -22.797 23.609 20.359 1 89 118 GLY B C 1
ATOM 5339 O O . GLY B 1 118 ? -21.656 23.297 19.984 1 89 118 GLY B O 1
ATOM 5340 N N . ALA B 1 119 ? -23.609 24.281 19.656 1 93.75 119 ALA B N 1
ATOM 5341 C CA . ALA B 1 119 ? -23.266 24.719 18.297 1 93.75 119 ALA B CA 1
ATOM 5342 C C . ALA B 1 119 ? -22.125 25.719 18.312 1 93.75 119 ALA B C 1
ATOM 5344 O O . ALA B 1 119 ? -21.234 25.688 17.453 1 93.75 119 ALA B O 1
ATOM 5345 N N . THR B 1 120 ? -22.188 26.594 19.344 1 94.75 120 THR B N 1
ATOM 5346 C CA . THR B 1 120 ? -21.172 27.641 19.484 1 94.75 120 THR B CA 1
ATOM 5347 C C . THR B 1 120 ? -19.797 27.031 19.703 1 94.75 120 THR B C 1
ATOM 5349 O O . THR B 1 120 ? -18.828 27.406 19.047 1 94.75 120 THR B O 1
ATOM 5352 N N . LEU B 1 121 ? -19.719 26.047 20.547 1 93.12 121 LEU B N 1
ATOM 5353 C CA . LEU B 1 121 ? -18.438 25.453 20.922 1 93.12 121 LEU B CA 1
ATOM 5354 C C . LEU B 1 121 ? -17.859 24.641 19.766 1 93.12 121 LEU B C 1
ATOM 5356 O O . LEU B 1 121 ? -16.656 24.656 19.516 1 93.12 121 LEU B O 1
ATOM 5360 N N . VAL B 1 122 ? -18.75 23.969 19.047 1 94.06 122 VAL B N 1
ATOM 5361 C CA . VAL B 1 122 ? -18.297 23.125 17.953 1 94.06 122 VAL B CA 1
ATOM 5362 C C . VAL B 1 122 ? -17.75 23.984 16.812 1 94.06 122 VAL B C 1
ATOM 5364 O O . VAL B 1 122 ? -16.656 23.734 16.312 1 94.06 122 VAL B O 1
ATOM 5367 N N . VAL B 1 123 ? -18.453 25.047 16.484 1 96.19 123 VAL B N 1
ATOM 5368 C CA . VAL B 1 123 ? -18.047 25.891 15.367 1 96.19 123 VAL B CA 1
ATOM 5369 C C . VAL B 1 123 ? -16.828 26.719 15.758 1 96.19 123 VAL B C 1
ATOM 5371 O O . VAL B 1 123 ? -15.852 26.797 15.008 1 96.19 123 VAL B O 1
ATOM 5374 N N . ALA B 1 124 ? -16.859 27.344 16.938 1 96.38 124 ALA B N 1
ATOM 5375 C CA . ALA B 1 124 ? -15.734 28.141 17.406 1 96.38 124 ALA B CA 1
ATOM 5376 C C . ALA B 1 124 ? -14.477 27.297 17.547 1 96.38 124 ALA B C 1
ATOM 5378 O O . ALA B 1 124 ? -13.383 27.719 17.172 1 96.38 124 ALA B O 1
ATOM 5379 N N . GLY B 1 125 ? -14.68 26.141 18.109 1 95.25 125 GLY B N 1
ATOM 5380 C CA . GLY B 1 125 ? -13.555 25.234 18.25 1 95.25 125 GLY B CA 1
ATOM 5381 C C . GLY B 1 125 ? -12.969 24.781 16.922 1 95.25 125 GLY B C 1
ATOM 5382 O O . GLY B 1 125 ? -11.75 24.656 16.797 1 95.25 125 GLY B O 1
ATOM 5383 N N . SER B 1 126 ? -13.82 24.531 15.961 1 95.88 126 SER B N 1
ATOM 5384 C CA . SER B 1 126 ? -13.383 24.094 14.641 1 95.88 126 SER B CA 1
ATOM 5385 C C . SER B 1 126 ? -12.625 25.203 13.914 1 95.88 126 SER B C 1
ATOM 5387 O O . SER B 1 126 ? -11.633 24.938 13.242 1 95.88 126 SER B O 1
ATOM 5389 N N . LEU B 1 127 ? -13.086 26.422 14.086 1 96.38 127 LEU B N 1
ATOM 5390 C CA . LEU B 1 127 ? -12.492 27.547 13.383 1 96.38 127 LEU B CA 1
ATOM 5391 C C . LEU B 1 127 ? -11.18 27.969 14.039 1 96.38 127 LEU B C 1
ATOM 5393 O O . LEU B 1 127 ? -10.367 28.672 13.422 1 96.38 127 LEU B O 1
ATOM 5397 N N . ALA B 1 128 ? -10.977 27.547 15.258 1 97.06 128 ALA B N 1
ATOM 5398 C CA . ALA B 1 128 ? -9.766 27.906 15.992 1 97.06 128 ALA B CA 1
ATOM 5399 C C . ALA B 1 128 ? -8.578 27.062 15.531 1 97.06 128 ALA B C 1
ATOM 5401 O O . ALA B 1 128 ? -7.422 27.422 15.781 1 97.06 128 ALA B O 1
ATOM 5402 N N . LEU B 1 129 ? -8.852 26.016 14.844 1 96.25 129 LEU B N 1
ATOM 5403 C CA . LEU B 1 129 ? -7.812 25.078 14.422 1 96.25 129 LEU B CA 1
ATOM 5404 C C . LEU B 1 129 ? -7.219 25.516 13.078 1 96.25 129 LEU B C 1
ATOM 5406 O O . LEU B 1 129 ? -7.887 26.172 12.281 1 96.25 129 LEU B O 1
ATOM 5410 N N . SER B 1 130 ? -5.93 25.172 12.852 1 96.44 130 SER B N 1
ATOM 5411 C CA . SER B 1 130 ? -5.242 25.406 11.586 1 96.44 130 SER B CA 1
ATOM 5412 C C . SER B 1 130 ? -4.758 24.109 10.961 1 96.44 130 SER B C 1
ATOM 5414 O O . SER B 1 130 ? -4.586 23.109 11.656 1 96.44 130 SER B O 1
ATOM 5416 N N . SER B 1 131 ? -4.547 24.094 9.711 1 92.69 131 SER B N 1
ATOM 5417 C CA . SER B 1 131 ? -4.156 22.875 9 1 92.69 131 SER B CA 1
ATOM 5418 C C . SER B 1 131 ? -2.668 22.594 9.172 1 92.69 131 SER B C 1
ATOM 5420 O O . SER B 1 131 ? -1.826 23.359 8.695 1 92.69 131 SER B O 1
ATOM 5422 N N . THR B 1 132 ? -2.385 21.484 9.773 1 87.56 132 THR B N 1
ATOM 5423 C CA . THR B 1 132 ? -0.994 21.078 9.93 1 87.56 132 THR B CA 1
ATOM 5424 C C . THR B 1 132 ? -0.401 20.641 8.594 1 87.56 132 THR B C 1
ATOM 5426 O O . THR B 1 132 ? 0.712 21.047 8.242 1 87.56 132 THR B O 1
ATOM 5429 N N . ALA B 1 133 ? -1.106 19.906 7.848 1 79.62 133 ALA B N 1
ATOM 5430 C CA . ALA B 1 133 ? -0.638 19.328 6.586 1 79.62 133 ALA B CA 1
ATOM 5431 C C . ALA B 1 133 ? -0.281 20.438 5.59 1 79.62 133 ALA B C 1
ATOM 5433 O O . ALA B 1 133 ? 0.775 20.391 4.953 1 79.62 133 ALA B O 1
ATOM 5434 N N . LEU B 1 134 ? -1.082 21.422 5.469 1 85.88 134 LEU B N 1
ATOM 5435 C CA . LEU B 1 134 ? -0.872 22.484 4.488 1 85.88 134 LEU B CA 1
ATOM 5436 C C . LEU B 1 134 ? 0.269 23.391 4.914 1 85.88 134 LEU B C 1
ATOM 5438 O O . LEU B 1 134 ? 1.101 23.781 4.094 1 85.88 134 LEU B O 1
ATOM 5442 N N . VAL B 1 135 ? 0.338 23.703 6.152 1 91.62 135 VAL B N 1
ATOM 5443 C CA . VAL B 1 135 ? 1.338 24.625 6.672 1 91.62 135 VAL B CA 1
ATOM 5444 C C . VAL B 1 135 ? 2.725 24 6.578 1 91.62 135 VAL B C 1
ATOM 5446 O O . VAL B 1 135 ? 3.656 24.609 6.047 1 91.62 135 VAL B O 1
ATOM 5449 N N . VAL B 1 136 ? 2.828 22.812 7.059 1 85.19 136 VAL B N 1
ATOM 5450 C CA . VAL B 1 136 ? 4.129 22.141 7.082 1 85.19 136 VAL B CA 1
ATOM 5451 C C . VAL B 1 136 ? 4.598 21.875 5.652 1 85.19 136 VAL B C 1
ATOM 5453 O O . VAL B 1 136 ? 5.773 22.078 5.332 1 85.19 136 VAL B O 1
ATOM 5456 N N . ARG B 1 137 ? 3.705 21.469 4.867 1 78.69 137 ARG B N 1
ATOM 5457 C CA . ARG B 1 137 ? 4.055 21.188 3.479 1 78.69 137 ARG B CA 1
ATOM 5458 C C . ARG B 1 137 ? 4.547 22.453 2.779 1 78.69 137 ARG B C 1
ATOM 5460 O O . ARG B 1 137 ? 5.574 22.438 2.1 1 78.69 137 ARG B O 1
ATOM 5467 N N . GLU B 1 138 ? 3.84 23.516 2.895 1 82.44 138 GLU B N 1
ATOM 5468 C CA . GLU B 1 138 ? 4.191 24.781 2.238 1 82.44 138 GLU B CA 1
ATOM 5469 C C . GLU B 1 138 ? 5.484 25.359 2.809 1 82.44 138 GLU B C 1
ATOM 5471 O O . GLU B 1 138 ? 6.312 25.891 2.066 1 82.44 138 GLU B O 1
ATOM 5476 N N . LEU B 1 139 ? 5.664 25.25 4.066 1 86.38 139 LEU B N 1
ATOM 5477 C CA . LEU B 1 139 ? 6.875 25.75 4.703 1 86.38 139 LEU B CA 1
ATOM 5478 C C . LEU B 1 139 ? 8.094 24.953 4.262 1 86.38 139 LEU B C 1
ATOM 5480 O O . LEU B 1 139 ? 9.18 25.516 4.09 1 86.38 139 LEU B O 1
ATOM 5484 N N . ARG B 1 140 ? 7.879 23.719 4.121 1 77.75 140 ARG B N 1
ATOM 5485 C CA . ARG B 1 140 ? 8.969 22.875 3.648 1 77.75 140 ARG B CA 1
ATOM 5486 C C . ARG B 1 140 ? 9.305 23.188 2.195 1 77.75 140 ARG B C 1
ATOM 5488 O O . ARG B 1 140 ? 10.484 23.203 1.816 1 77.75 140 ARG B O 1
ATOM 5495 N N . SER B 1 141 ? 8.273 23.375 1.422 1 75.75 141 SER B N 1
ATOM 5496 C CA . SER B 1 141 ? 8.477 23.703 0.015 1 75.75 141 SER B CA 1
ATOM 5497 C C . SER B 1 141 ? 9.234 25.016 -0.142 1 75.75 141 SER B C 1
ATOM 5499 O O . SER B 1 141 ? 10.008 25.188 -1.089 1 75.75 141 SER B O 1
ATOM 5501 N N . LEU B 1 142 ? 9 25.891 0.818 1 76.19 142 LEU B N 1
ATOM 5502 C CA . LEU B 1 142 ? 9.648 27.188 0.795 1 76.19 142 LEU B CA 1
ATOM 5503 C C . LEU B 1 142 ? 10.953 27.172 1.581 1 76.19 142 LEU B C 1
ATOM 5505 O O . LEU B 1 142 ? 11.641 28.188 1.681 1 76.19 142 LEU B O 1
ATOM 5509 N N . LYS B 1 143 ? 11.242 25.969 2.133 1 74.69 143 LYS B N 1
ATOM 5510 C CA . LYS B 1 143 ? 12.453 25.75 2.928 1 74.69 143 LYS B CA 1
ATOM 5511 C C . LYS B 1 143 ? 12.492 26.688 4.129 1 74.69 143 LYS B C 1
ATOM 5513 O O . LYS B 1 143 ? 13.547 27.219 4.484 1 74.69 143 LYS B O 1
ATOM 5518 N N . LEU B 1 144 ? 11.352 27 4.734 1 80.88 144 LEU B N 1
ATOM 5519 C CA . LEU B 1 144 ? 11.234 27.938 5.852 1 80.88 144 LEU B CA 1
ATOM 5520 C C . LEU B 1 144 ? 10.93 27.188 7.148 1 80.88 144 LEU B C 1
ATOM 5522 O O . LEU B 1 144 ? 10.82 27.812 8.211 1 80.88 144 LEU B O 1
ATOM 5526 N N . ILE B 1 145 ? 10.805 25.906 7.164 1 81.62 145 ILE B N 1
ATOM 5527 C CA . ILE B 1 145 ? 10.273 25.094 8.258 1 81.62 145 ILE B CA 1
ATOM 5528 C C . ILE B 1 145 ? 11.172 25.25 9.492 1 81.62 145 ILE B C 1
ATOM 5530 O O . ILE B 1 145 ? 10.711 25.109 10.625 1 81.62 145 ILE B O 1
ATOM 5534 N N . ASN B 1 146 ? 12.414 25.656 9.273 1 77.38 146 ASN B N 1
ATOM 5535 C CA . ASN B 1 146 ? 13.352 25.719 10.383 1 77.38 146 ASN B CA 1
ATOM 5536 C C . ASN B 1 146 ? 13.484 27.141 10.93 1 77.38 146 ASN B C 1
ATOM 5538 O O . ASN B 1 146 ? 14.18 27.375 11.922 1 77.38 146 ASN B O 1
ATOM 5542 N N . ARG B 1 147 ? 12.844 28.062 10.359 1 80.75 147 ARG B N 1
ATOM 5543 C CA . ARG B 1 147 ? 12.844 29.438 10.859 1 80.75 147 ARG B CA 1
ATOM 5544 C C . ARG B 1 147 ? 12.047 29.562 12.148 1 80.75 147 ARG B C 1
ATOM 5546 O O . ARG B 1 147 ? 11.18 28.734 12.43 1 80.75 147 ARG B O 1
ATOM 5553 N N . HIS B 1 148 ? 12.383 30.516 12.898 1 85 148 HIS B N 1
ATOM 5554 C CA . HIS B 1 148 ? 11.812 30.688 14.227 1 85 148 HIS B CA 1
ATOM 5555 C C . HIS B 1 148 ? 10.289 30.812 14.164 1 85 148 HIS B C 1
ATOM 5557 O O . HIS B 1 148 ? 9.578 30.156 14.93 1 85 148 HIS B O 1
ATOM 5563 N N . HIS B 1 149 ? 9.789 31.672 13.281 1 88.38 149 HIS B N 1
ATOM 5564 C CA . HIS B 1 149 ? 8.344 31.844 13.172 1 88.38 149 HIS B CA 1
ATOM 5565 C C . HIS B 1 149 ? 7.664 30.562 12.719 1 88.38 149 HIS B C 1
ATOM 5567 O O . HIS B 1 149 ? 6.535 30.281 13.125 1 88.38 149 HIS B O 1
ATOM 5573 N N . ALA B 1 150 ? 8.367 29.797 11.906 1 89.69 150 ALA B N 1
ATOM 5574 C CA . ALA B 1 150 ? 7.836 28.516 11.445 1 89.69 150 ALA B CA 1
ATOM 5575 C C . ALA B 1 150 ? 7.781 27.5 12.586 1 89.69 150 ALA B C 1
ATOM 5577 O O . ALA B 1 150 ? 6.828 26.719 12.695 1 89.69 150 ALA B O 1
ATOM 5578 N N . GLN B 1 151 ? 8.727 27.547 13.445 1 89.06 151 GLN B N 1
ATOM 5579 C CA . GLN B 1 151 ? 8.758 26.656 14.594 1 89.06 151 GLN B CA 1
ATOM 5580 C C . GLN B 1 151 ? 7.66 26.984 15.594 1 89.06 151 GLN B C 1
ATOM 5582 O O . GLN B 1 151 ? 7.07 26.094 16.203 1 89.06 151 GLN B O 1
ATOM 5587 N N . LEU B 1 152 ? 7.477 28.266 15.734 1 91.94 152 LEU B N 1
ATOM 5588 C CA . LEU B 1 152 ? 6.367 28.703 16.578 1 91.94 152 LEU B CA 1
ATOM 5589 C C . LEU B 1 152 ? 5.035 28.203 16.016 1 91.94 152 LEU B C 1
ATOM 5591 O O . LEU B 1 152 ? 4.188 27.703 16.766 1 91.94 152 LEU B O 1
ATOM 5595 N N . ALA B 1 153 ? 4.934 28.328 14.695 1 94.69 153 ALA B N 1
ATOM 5596 C CA . ALA B 1 153 ? 3.711 27.875 14.039 1 94.69 153 ALA B CA 1
ATOM 5597 C C . ALA B 1 153 ? 3.52 26.375 14.234 1 94.69 153 ALA B C 1
ATOM 5599 O O . ALA B 1 153 ? 2.412 25.906 14.523 1 94.69 153 ALA B O 1
ATOM 5600 N N . VAL B 1 154 ? 4.562 25.641 14.094 1 91.06 154 VAL B N 1
ATOM 5601 C CA . VAL B 1 154 ? 4.508 24.203 14.242 1 91.06 154 VAL B CA 1
ATOM 5602 C C . VAL B 1 154 ? 4.121 23.844 15.68 1 91.06 154 VAL B C 1
ATOM 5604 O O . VAL B 1 154 ? 3.344 22.906 15.906 1 91.06 154 VAL B O 1
ATOM 5607 N N . GLY B 1 155 ? 4.723 24.547 16.594 1 91.25 155 GLY B N 1
ATOM 5608 C CA . GLY B 1 155 ? 4.367 24.328 17.984 1 91.25 155 GLY B CA 1
ATOM 5609 C C . GLY B 1 155 ? 2.891 24.531 18.266 1 91.25 155 GLY B C 1
ATOM 5610 O O . GLY B 1 155 ? 2.262 23.734 18.969 1 91.25 155 GLY B O 1
ATOM 5611 N N . VAL B 1 156 ? 2.33 25.578 17.75 1 94.88 156 VAL B N 1
ATOM 5612 C CA . VAL B 1 156 ? 0.909 25.875 17.906 1 94.88 156 VAL B CA 1
ATOM 5613 C C . VAL B 1 156 ? 0.077 24.766 17.25 1 94.88 156 VAL B C 1
ATOM 5615 O O . VAL B 1 156 ? -0.941 24.344 17.812 1 94.88 156 VAL B O 1
ATOM 5618 N N . LEU B 1 157 ? 0.513 24.344 16.125 1 93.06 157 LEU B N 1
ATOM 5619 C CA . LEU B 1 157 ? -0.201 23.297 15.383 1 93.06 157 LEU B CA 1
ATOM 5620 C C . LEU B 1 157 ? -0.26 22.016 16.188 1 93.06 157 LEU B C 1
ATOM 5622 O O . LEU B 1 157 ? -1.29 21.328 16.203 1 93.06 157 LEU B O 1
ATOM 5626 N N . ILE B 1 158 ? 0.825 21.688 16.828 1 88 158 ILE B N 1
ATOM 5627 C CA . ILE B 1 158 ? 0.886 20.484 17.656 1 88 158 ILE B CA 1
ATOM 5628 C C . ILE B 1 158 ? -0.157 20.562 18.766 1 88 158 ILE B C 1
ATOM 5630 O O . ILE B 1 158 ? -0.871 19.594 19.016 1 88 158 ILE B O 1
ATOM 5634 N N . PHE B 1 159 ? -0.234 21.688 19.359 1 91.56 159 PHE B N 1
ATOM 5635 C CA . PHE B 1 159 ? -1.226 21.859 20.422 1 91.56 159 PHE B CA 1
ATOM 5636 C C . PHE B 1 159 ? -2.639 21.781 19.859 1 91.56 159 PHE B C 1
ATOM 5638 O O . PHE B 1 159 ? -3.533 21.219 20.484 1 91.56 159 PHE B O 1
ATOM 5645 N N . GLN B 1 160 ? -2.902 22.422 18.75 1 92.56 160 GLN B N 1
ATOM 5646 C CA . GLN B 1 160 ? -4.207 22.391 18.109 1 92.56 160 GLN B CA 1
ATOM 5647 C C . GLN B 1 160 ? -4.633 20.969 17.766 1 92.56 160 GLN B C 1
ATOM 5649 O O . GLN B 1 160 ? -5.812 20.625 17.859 1 92.56 160 GLN B O 1
ATOM 5654 N N . ASP B 1 161 ? -3.68 20.219 17.391 1 84.06 161 ASP B N 1
ATOM 5655 C CA . ASP B 1 161 ? -3.994 18.812 17.109 1 84.06 161 ASP B CA 1
ATOM 5656 C C . ASP B 1 161 ? -4.477 18.109 18.375 1 84.06 161 ASP B C 1
ATOM 5658 O O . ASP B 1 161 ? -5.41 17.297 18.328 1 84.06 161 ASP B O 1
ATOM 5662 N N . LEU B 1 162 ? -3.861 18.391 19.469 1 82.75 162 LEU B N 1
ATOM 5663 C CA . LEU B 1 162 ? -4.285 17.859 20.75 1 82.75 162 LEU B CA 1
ATOM 5664 C C . LEU B 1 162 ? -5.672 18.359 21.125 1 82.75 162 LEU B C 1
ATOM 5666 O O . LEU B 1 162 ? -6.504 17.609 21.625 1 82.75 162 LEU B O 1
ATOM 5670 N N . ALA B 1 163 ? -5.875 19.578 20.906 1 88.75 163 ALA B N 1
ATOM 5671 C CA . ALA B 1 163 ? -7.172 20.188 21.188 1 88.75 163 ALA B CA 1
ATOM 5672 C C . ALA B 1 163 ? -8.266 19.578 20.312 1 88.75 163 ALA B C 1
ATOM 5674 O O . ALA B 1 163 ? -9.398 19.406 20.766 1 88.75 163 ALA B O 1
ATOM 5675 N N . ALA B 1 164 ? -7.941 19.344 19.062 1 86.5 164 ALA B N 1
ATOM 5676 C CA . ALA B 1 164 ? -8.898 18.719 18.156 1 86.5 164 ALA B CA 1
ATOM 5677 C C . ALA B 1 164 ? -9.336 17.344 18.672 1 86.5 164 ALA B C 1
ATOM 5679 O O . ALA B 1 164 ? -10.492 16.953 18.5 1 86.5 164 ALA B O 1
ATOM 5680 N N . LEU B 1 165 ? -8.391 16.656 19.203 1 78.19 165 LEU B N 1
ATOM 5681 C CA . LEU B 1 165 ? -8.695 15.367 19.812 1 78.19 165 LEU B CA 1
ATOM 5682 C C . LEU B 1 165 ? -9.727 15.508 20.922 1 78.19 165 LEU B C 1
ATOM 5684 O O . LEU B 1 165 ? -10.648 14.703 21.031 1 78.19 165 LEU B O 1
ATOM 5688 N N . LEU B 1 166 ? -9.531 16.484 21.719 1 81.81 166 LEU B N 1
ATOM 5689 C CA . LEU B 1 166 ? -10.477 16.766 22.812 1 81.81 166 LEU B CA 1
ATOM 5690 C C . LEU B 1 166 ? -11.844 17.141 22.25 1 81.81 166 LEU B C 1
ATOM 5692 O O . LEU B 1 166 ? -12.875 16.828 22.844 1 81.81 166 LEU B O 1
ATOM 5696 N N . GLY B 1 167 ? -11.812 17.828 21.141 1 85.69 167 GLY B N 1
ATOM 5697 C CA . GLY B 1 167 ? -13.062 18.172 20.484 1 85.69 167 GLY B CA 1
ATOM 5698 C C . GLY B 1 167 ? -13.859 16.953 20.047 1 85.69 167 GLY B C 1
ATOM 5699 O O . GLY B 1 167 ? -15.086 16.922 20.172 1 85.69 167 GLY B O 1
ATOM 5700 N N . LEU B 1 168 ? -13.18 15.93 19.594 1 78.75 168 LEU B N 1
ATOM 5701 C CA . LEU B 1 168 ? -13.836 14.703 19.141 1 78.75 168 LEU B CA 1
ATOM 5702 C C . LEU B 1 168 ? -14.523 13.992 20.297 1 78.75 168 LEU B C 1
ATOM 5704 O O . LEU B 1 168 ? -15.508 13.273 20.094 1 78.75 168 LEU B O 1
ATOM 5708 N N . ILE B 1 169 ? -13.992 14.242 21.5 1 77.44 169 ILE B N 1
ATOM 5709 C CA . ILE B 1 169 ? -14.57 13.664 22.719 1 77.44 169 ILE B CA 1
ATOM 5710 C C . ILE B 1 169 ? -15.75 14.516 23.172 1 77.44 169 ILE B C 1
ATOM 5712 O O . ILE B 1 169 ? -16.781 13.984 23.594 1 77.44 169 ILE B O 1
ATOM 5716 N N . LEU B 1 170 ? -15.625 15.766 23 1 82 170 LEU B N 1
ATOM 5717 C CA . LEU B 1 170 ? -16.562 16.703 23.609 1 82 170 LEU B CA 1
ATOM 5718 C C . LEU B 1 170 ? -17.812 16.844 22.734 1 82 170 LEU B C 1
ATOM 5720 O O . LEU B 1 170 ? -18.906 17.078 23.266 1 82 170 LEU B O 1
ATOM 5724 N N . VAL B 1 171 ? -17.703 16.688 21.438 1 84.88 171 VAL B N 1
ATOM 5725 C CA . VAL B 1 171 ? -18.828 16.938 20.531 1 84.88 171 VAL B CA 1
ATOM 5726 C C . VAL B 1 171 ? -19.953 15.945 20.812 1 84.88 171 VAL B C 1
ATOM 5728 O O . VAL B 1 171 ? -21.109 16.328 20.953 1 84.88 171 VAL B O 1
ATOM 5731 N N . PRO B 1 172 ? -19.609 14.633 20.891 1 78.06 172 PRO B N 1
ATOM 5732 C CA . PRO B 1 172 ? -20.688 13.695 21.234 1 78.06 172 PRO B CA 1
ATOM 5733 C C . PRO B 1 172 ? -21.312 13.977 22.594 1 78.06 172 PRO B C 1
ATOM 5735 O O . PRO B 1 172 ? -22.5 13.742 22.797 1 78.06 172 PRO B O 1
ATOM 5738 N N . ALA B 1 173 ? -20.516 14.453 23.5 1 77.94 173 ALA B N 1
ATOM 5739 C CA . ALA B 1 173 ? -21 14.773 24.844 1 77.94 173 ALA B CA 1
ATOM 5740 C C . ALA B 1 173 ? -22 15.93 24.797 1 77.94 173 ALA B C 1
ATOM 5742 O O . ALA B 1 173 ? -22.906 16 25.625 1 77.94 173 ALA B O 1
ATOM 5743 N N . LEU B 1 174 ? -21.828 16.781 23.859 1 82.69 174 LEU B N 1
ATOM 5744 C CA . LEU B 1 174 ? -22.703 17.953 23.719 1 82.69 174 LEU B CA 1
ATOM 5745 C C . LEU B 1 174 ? -24.016 17.562 23.047 1 82.69 174 LEU B C 1
ATOM 5747 O O . LEU B 1 174 ? -25.016 18.281 23.156 1 82.69 174 LEU B O 1
ATOM 5751 N N . ALA B 1 175 ? -23.969 16.406 22.234 1 76.44 175 ALA B N 1
ATOM 5752 C CA . ALA B 1 175 ? -25.156 15.938 21.531 1 76.44 175 ALA B CA 1
ATOM 5753 C C . ALA B 1 175 ? -26.156 15.289 22.5 1 76.44 175 ALA B C 1
ATOM 5755 O O . ALA B 1 175 ? -27.344 15.172 22.188 1 76.44 175 ALA B O 1
ATOM 5756 N N . GLY B 1 176 ? -25.703 14.641 23.625 1 64.31 176 GLY B N 1
ATOM 5757 C CA . GLY B 1 176 ? -26.531 13.875 24.547 1 64.31 176 GLY B CA 1
ATOM 5758 C C . GLY B 1 176 ? -27.812 14.609 24.953 1 64.31 176 GLY B C 1
ATOM 5759 O O . GLY B 1 176 ? -27.859 15.836 24.906 1 64.31 176 GLY B O 1
ATOM 5760 N N . ASN B 1 177 ? -28.922 13.914 24.719 1 53.72 177 ASN B N 1
ATOM 5761 C CA . ASN B 1 177 ? -30.344 14.227 24.906 1 53.72 177 ASN B CA 1
ATOM 5762 C C . ASN B 1 177 ? -30.609 14.711 26.328 1 53.72 177 ASN B C 1
ATOM 5764 O O . ASN B 1 177 ? -30.578 13.914 27.266 1 53.72 177 ASN B O 1
ATOM 5768 N N . GLY B 1 178 ? -30.656 15.859 26.578 1 54.47 178 GLY B N 1
ATOM 5769 C CA . GLY B 1 178 ? -31.328 16.688 27.562 1 54.47 178 GLY B CA 1
ATOM 5770 C C . GLY B 1 178 ? -31.438 16.031 28.922 1 54.47 178 GLY B C 1
ATOM 5771 O O . GLY B 1 178 ? -31.938 16.641 29.875 1 54.47 178 GLY B O 1
ATOM 5772 N N . GLU B 1 179 ? -31.234 14.602 29.109 1 56.38 179 GLU B N 1
ATOM 5773 C CA . GLU B 1 179 ? -31.703 14.133 30.406 1 56.38 179 GLU B CA 1
ATOM 5774 C C . GLU B 1 179 ? -30.688 14.422 31.5 1 56.38 179 GLU B C 1
ATOM 5776 O O . GLU B 1 179 ? -31.062 14.57 32.688 1 56.38 179 GLU B O 1
ATOM 5781 N N . ARG B 1 180 ? -29.453 14.344 31.156 1 60.62 180 ARG B N 1
ATOM 5782 C CA . ARG B 1 180 ? -28.453 14.562 32.188 1 60.62 180 ARG B CA 1
ATOM 5783 C C . ARG B 1 180 ? -27.844 15.953 32.094 1 60.62 180 ARG B C 1
ATOM 5785 O O . ARG B 1 180 ? -27.734 16.5 30.984 1 60.62 180 ARG B O 1
ATOM 5792 N N . ALA B 1 181 ? -27.609 16.531 33.188 1 68.12 181 ALA B N 1
ATOM 5793 C CA . ALA B 1 181 ? -26.906 17.812 33.25 1 68.12 181 ALA B CA 1
ATOM 5794 C C . ALA B 1 181 ? -25.594 17.75 32.469 1 68.12 181 ALA B C 1
ATOM 5796 O O . ALA B 1 181 ? -24.969 16.688 32.375 1 68.12 181 ALA B O 1
ATOM 5797 N N . LEU B 1 182 ? -25.266 18.719 31.703 1 72.81 182 LEU B N 1
ATOM 5798 C CA . LEU B 1 182 ? -24.062 18.844 30.875 1 72.81 182 LEU B CA 1
ATOM 5799 C C . LEU B 1 182 ? -22.812 18.422 31.656 1 72.81 182 LEU B C 1
ATOM 5801 O O . LEU B 1 182 ? -21.953 17.734 31.109 1 72.81 182 LEU B O 1
ATOM 5805 N N . HIS B 1 183 ? -22.797 18.781 32.938 1 75.94 183 HIS B N 1
ATOM 5806 C CA . HIS B 1 183 ? -21.625 18.469 33.75 1 75.94 183 HIS B CA 1
ATOM 5807 C C . HIS B 1 183 ? -21.5 16.969 34 1 75.94 183 HIS B C 1
ATOM 5809 O O . HIS B 1 183 ? -20.406 16.422 34 1 75.94 183 HIS B O 1
ATOM 5815 N N . GLU B 1 184 ? -22.625 16.297 34.094 1 77.88 184 GLU B N 1
ATOM 5816 C CA . GLU B 1 184 ? -22.625 14.852 34.312 1 77.88 184 GLU B CA 1
ATOM 5817 C C . GLU B 1 184 ? -22.203 14.109 33.062 1 77.88 184 GLU B C 1
ATOM 5819 O O . GLU B 1 184 ? -21.5 13.102 33.125 1 77.88 184 GLU B O 1
ATOM 5824 N N . GLN B 1 185 ? -22.656 14.68 31.984 1 76.88 185 GLN B N 1
ATOM 5825 C CA . GLN B 1 185 ? -22.297 14.07 30.719 1 76.88 185 GLN B CA 1
ATOM 5826 C C . GLN B 1 185 ? -20.797 14.211 30.438 1 76.88 185 GLN B C 1
ATOM 5828 O O . GLN B 1 185 ? -20.156 13.273 29.969 1 76.88 185 GLN B O 1
ATOM 5833 N N . LEU B 1 186 ? -20.312 15.336 30.781 1 76.94 186 LEU B N 1
ATOM 5834 C CA . LEU B 1 186 ? -18.891 15.594 30.562 1 76.94 186 LEU B CA 1
ATOM 5835 C C . LEU B 1 186 ? -18.031 14.719 31.453 1 76.94 186 LEU B C 1
ATOM 5837 O O . LEU B 1 186 ? -16.969 14.234 31.031 1 76.94 186 LEU B O 1
ATOM 5841 N N . LEU B 1 187 ? -18.469 14.555 32.625 1 79.62 187 LEU B N 1
ATOM 5842 C CA . LEU B 1 187 ? -17.734 13.711 33.562 1 79.62 187 LEU B CA 1
ATOM 5843 C C . LEU B 1 187 ? -17.75 12.258 33.125 1 79.62 187 LEU B C 1
ATOM 5845 O O . LEU B 1 187 ? -16.75 11.555 33.219 1 79.62 187 LEU B O 1
ATOM 5849 N N . HIS B 1 188 ? -18.906 11.836 32.625 1 80.19 188 HIS B N 1
ATOM 5850 C CA . HIS B 1 188 ? -19.031 10.461 32.156 1 80.19 188 HIS B CA 1
ATOM 5851 C C . HIS B 1 188 ? -18.156 10.203 30.938 1 80.19 188 HIS B C 1
ATOM 5853 O O . HIS B 1 188 ? -17.516 9.148 30.844 1 80.19 188 HIS B O 1
ATOM 5859 N N . VAL B 1 189 ? -18.109 11.156 30.078 1 77.62 189 VAL B N 1
ATOM 5860 C CA . VAL B 1 189 ? -17.281 11.031 28.891 1 77.62 189 VAL B CA 1
ATOM 5861 C C . VAL B 1 189 ? -15.812 11.07 29.266 1 77.62 189 VAL B C 1
ATOM 5863 O O . VAL B 1 189 ? -15 10.32 28.719 1 77.62 189 VAL B O 1
ATOM 5866 N N . ALA B 1 190 ? -15.492 11.898 30.219 1 78.69 190 ALA B N 1
ATOM 5867 C CA . ALA B 1 190 ? -14.117 12 30.703 1 78.69 190 ALA B CA 1
ATOM 5868 C C . ALA B 1 190 ? -13.672 10.703 31.375 1 78.69 190 ALA B C 1
ATOM 5870 O O . ALA B 1 190 ? -12.531 10.273 31.219 1 78.69 190 ALA B O 1
ATOM 5871 N N . GLU B 1 191 ? -14.578 10.148 32.094 1 83.88 191 GLU B N 1
ATOM 5872 C CA . GLU B 1 191 ? -14.273 8.898 32.781 1 83.88 191 GLU B CA 1
ATOM 5873 C C . GLU B 1 191 ? -14.047 7.766 31.781 1 83.88 191 GLU B C 1
ATOM 5875 O O . GLU B 1 191 ? -13.055 7.043 31.859 1 83.88 191 GLU B O 1
ATOM 5880 N N . LYS B 1 192 ? -14.977 7.652 30.828 1 82.69 192 LYS B N 1
ATOM 5881 C CA . LYS B 1 192 ? -14.844 6.617 29.812 1 82.69 192 LYS B CA 1
ATOM 5882 C C . LYS B 1 192 ? -13.602 6.844 28.953 1 82.69 192 LYS B C 1
ATOM 5884 O O . LYS B 1 192 ? -12.891 5.895 28.625 1 82.69 192 LYS B O 1
ATOM 5889 N N . GLY B 1 193 ? -13.414 8.086 28.625 1 81.19 193 GLY B N 1
ATOM 5890 C CA . GLY B 1 193 ? -12.227 8.438 27.859 1 81.19 193 GLY B CA 1
ATOM 5891 C C . GLY B 1 193 ? -10.938 8.148 28.594 1 81.19 193 GLY B C 1
ATOM 5892 O O . GLY B 1 193 ? -9.977 7.633 28.016 1 81.19 193 GLY B O 1
ATOM 5893 N N . GLY B 1 194 ? -10.938 8.5 29.859 1 82.25 194 GLY B N 1
ATOM 5894 C CA . GLY B 1 194 ? -9.773 8.219 30.688 1 82.25 194 GLY B CA 1
ATOM 5895 C C . GLY B 1 194 ? -9.453 6.742 30.797 1 82.25 194 GLY B C 1
ATOM 5896 O O . GLY B 1 194 ? -8.297 6.336 30.672 1 82.25 194 GLY B O 1
ATOM 5897 N N . ILE B 1 195 ? -10.461 5.965 30.984 1 86.5 195 ILE B N 1
ATOM 5898 C CA . ILE B 1 195 ? -10.297 4.52 31.078 1 86.5 195 ILE B CA 1
ATOM 5899 C C . ILE B 1 195 ? -9.75 3.969 29.766 1 86.5 195 ILE B C 1
ATOM 5901 O O . ILE B 1 195 ? -8.852 3.127 29.75 1 86.5 195 ILE B O 1
ATOM 5905 N N . LEU B 1 196 ? -10.312 4.473 28.75 1 84.38 196 LEU B N 1
ATOM 5906 C CA . LEU B 1 196 ? -9.906 4.008 27.438 1 84.38 196 LEU B CA 1
ATOM 5907 C C . LEU B 1 196 ? -8.453 4.363 27.156 1 84.38 196 LEU B C 1
ATOM 5909 O O . LEU B 1 196 ? -7.719 3.566 26.562 1 84.38 196 LEU B O 1
ATOM 5913 N N . VAL B 1 197 ? -8.094 5.555 27.516 1 82.19 197 VAL B N 1
ATOM 5914 C CA . VAL B 1 197 ? -6.711 5.98 27.312 1 82.19 197 VAL B CA 1
ATOM 5915 C C . VAL B 1 197 ? -5.773 5.043 28.078 1 82.19 197 VAL B C 1
ATOM 5917 O O . VAL B 1 197 ? -4.727 4.645 27.547 1 82.19 197 VAL B O 1
ATOM 5920 N N . VAL B 1 198 ? -6.184 4.652 29.188 1 85.38 198 VAL B N 1
ATOM 5921 C CA . VAL B 1 198 ? -5.371 3.762 30.016 1 85.38 198 VAL B CA 1
ATOM 5922 C C . VAL B 1 198 ? -5.301 2.381 29.359 1 85.38 198 VAL B C 1
ATOM 5924 O O . VAL B 1 198 ? -4.223 1.784 29.281 1 85.38 198 VAL B O 1
ATOM 5927 N N . ILE B 1 199 ? -6.375 1.938 28.906 1 86.44 199 ILE B N 1
ATOM 5928 C CA . ILE B 1 199 ? -6.445 0.621 28.281 1 86.44 199 ILE B CA 1
ATOM 5929 C C . ILE B 1 199 ? -5.598 0.604 27.016 1 86.44 199 ILE B C 1
ATOM 5931 O O . ILE B 1 199 ? -4.777 -0.295 26.812 1 86.44 199 ILE B O 1
ATOM 5935 N N . LEU B 1 200 ? -5.793 1.561 26.203 1 86.31 200 LEU B N 1
ATOM 5936 C CA . LEU B 1 200 ? -5.113 1.584 24.922 1 86.31 200 LEU B CA 1
ATOM 5937 C C . LEU B 1 200 ? -3.623 1.852 25.094 1 86.31 200 LEU B C 1
ATOM 5939 O O . LEU B 1 200 ? -2.799 1.279 24.375 1 86.31 200 LEU B O 1
ATOM 5943 N N . THR B 1 201 ? -3.309 2.705 26.016 1 81.31 201 THR B N 1
ATOM 5944 C CA . THR B 1 201 ? -1.895 2.949 26.281 1 81.31 201 THR B CA 1
ATOM 5945 C C . THR B 1 201 ? -1.232 1.711 26.875 1 81.31 201 THR B C 1
ATOM 5947 O O . THR B 1 201 ? -0.087 1.395 26.547 1 81.31 201 THR B O 1
ATOM 5950 N N . GLY B 1 202 ? -1.939 1.093 27.766 1 84.56 202 GLY B N 1
ATOM 5951 C CA . GLY B 1 202 ? -1.429 -0.153 28.312 1 84.56 202 GLY B CA 1
ATOM 5952 C C . GLY B 1 202 ? -1.242 -1.233 27.266 1 84.56 202 GLY B C 1
ATOM 5953 O O . GLY B 1 202 ? -0.191 -1.876 27.219 1 84.56 202 GLY B O 1
ATOM 5954 N N . ALA B 1 203 ? -2.23 -1.377 26.422 1 85.44 203 ALA B N 1
ATOM 5955 C CA . ALA B 1 203 ? -2.143 -2.348 25.328 1 85.44 203 ALA B CA 1
ATOM 5956 C C . ALA B 1 203 ? -1.021 -1.984 24.359 1 85.44 203 ALA B C 1
ATOM 5958 O O . ALA B 1 203 ? -0.333 -2.865 23.844 1 85.44 203 ALA B O 1
ATOM 5959 N N . GLY B 1 204 ? -0.889 -0.745 24.109 1 81.06 204 GLY B N 1
ATOM 5960 C CA . GLY B 1 204 ? 0.153 -0.267 23.219 1 81.06 204 GLY B CA 1
ATOM 5961 C C . GLY B 1 204 ? 1.554 -0.547 23.734 1 81.06 204 GLY B C 1
ATOM 5962 O O . GLY B 1 204 ? 2.43 -0.956 22.969 1 81.06 204 GLY B O 1
ATOM 5963 N N . LYS B 1 205 ? 1.712 -0.386 24.953 1 79.38 205 LYS B N 1
ATOM 5964 C CA . LYS B 1 205 ? 3.035 -0.537 25.547 1 79.38 205 LYS B CA 1
ATOM 5965 C C . LYS B 1 205 ? 3.395 -2.01 25.719 1 79.38 205 LYS B C 1
ATOM 5967 O O . LYS B 1 205 ? 4.547 -2.4 25.531 1 79.38 205 LYS B O 1
ATOM 5972 N N . TRP B 1 206 ? 2.4 -2.789 26.047 1 83.81 206 TRP B N 1
ATOM 5973 C CA . TRP B 1 206 ? 2.734 -4.16 26.422 1 83.81 206 TRP B CA 1
ATOM 5974 C C . TRP B 1 206 ? 2.357 -5.133 25.312 1 83.81 206 TRP B C 1
ATOM 5976 O O . TRP B 1 206 ? 3.07 -6.109 25.062 1 83.81 206 TRP B O 1
ATOM 5986 N N . LEU B 1 207 ? 1.272 -4.934 24.641 1 85.81 207 LEU B N 1
ATOM 5987 C CA . LEU B 1 207 ? 0.731 -5.91 23.703 1 85.81 207 LEU B CA 1
ATOM 5988 C C . LEU B 1 207 ? 1.259 -5.664 22.297 1 85.81 207 LEU B C 1
ATOM 5990 O O . LEU B 1 207 ? 1.634 -6.605 21.594 1 85.81 207 LEU B O 1
ATOM 5994 N N . LEU B 1 208 ? 1.326 -4.441 21.875 1 86.06 208 LEU B N 1
ATOM 5995 C CA . LEU B 1 208 ? 1.631 -4.109 20.484 1 86.06 208 LEU B CA 1
ATOM 5996 C C . LEU B 1 208 ? 3.047 -4.543 20.125 1 86.06 208 LEU B C 1
ATOM 5998 O O . LEU B 1 208 ? 3.264 -5.152 19.078 1 86.06 208 LEU B O 1
ATOM 6002 N N . PRO B 1 209 ? 4.035 -4.281 21.094 1 82.56 209 PRO B N 1
ATOM 6003 C CA . PRO B 1 209 ? 5.379 -4.73 20.734 1 82.56 209 PRO B CA 1
ATOM 6004 C C . PRO B 1 209 ? 5.477 -6.246 20.594 1 82.56 209 PRO B C 1
ATOM 6006 O O . PRO B 1 209 ? 6.168 -6.746 19.688 1 82.56 209 PRO B O 1
ATOM 6009 N N . SER B 1 210 ? 4.809 -6.934 21.391 1 84 210 SER B N 1
ATOM 6010 C CA . SER B 1 210 ? 4.832 -8.391 21.328 1 84 210 SER B CA 1
ATOM 6011 C C . SER B 1 210 ? 4.215 -8.898 20.031 1 84 210 SER B C 1
ATOM 6013 O O . SER B 1 210 ? 4.727 -9.836 19.422 1 84 210 SER B O 1
ATOM 6015 N N . ILE B 1 211 ? 3.162 -8.305 19.609 1 87.06 211 ILE B N 1
ATOM 6016 C CA . ILE B 1 211 ? 2.467 -8.719 18.406 1 87.06 211 ILE B CA 1
ATOM 6017 C C . ILE B 1 211 ? 3.332 -8.406 17.188 1 87.06 211 ILE B C 1
ATOM 6019 O O . ILE B 1 211 ? 3.498 -9.258 16.297 1 87.06 211 ILE B O 1
ATOM 6023 N N . PHE B 1 212 ? 3.893 -7.242 17.156 1 86.31 212 PHE B N 1
ATOM 6024 C CA . PHE B 1 212 ? 4.672 -6.828 15.992 1 86.31 212 PHE B CA 1
ATOM 6025 C C . PHE B 1 212 ? 5.965 -7.629 15.891 1 86.31 212 PHE B C 1
ATOM 6027 O O . PHE B 1 212 ? 6.441 -7.914 14.789 1 86.31 212 PHE B O 1
ATOM 6034 N N . HIS B 1 213 ? 6.469 -7.992 17.031 1 84.06 213 HIS B N 1
ATOM 6035 C CA . HIS B 1 213 ? 7.66 -8.836 17 1 84.06 213 HIS B CA 1
ATOM 6036 C C . HIS B 1 213 ? 7.344 -10.211 16.422 1 84.06 213 HIS B C 1
ATOM 6038 O O . HIS B 1 213 ? 8.133 -10.773 15.672 1 84.06 213 HIS B O 1
ATOM 6044 N N . GLU B 1 214 ? 6.246 -10.695 16.812 1 83.25 214 GLU B N 1
ATOM 6045 C CA . GLU B 1 214 ? 5.816 -11.984 16.266 1 83.25 214 GLU B CA 1
ATOM 6046 C C . GLU B 1 214 ? 5.559 -11.891 14.766 1 83.25 214 GLU B C 1
ATOM 6048 O O . GLU B 1 214 ? 5.926 -12.789 14.008 1 83.25 214 GLU B O 1
ATOM 6053 N N . VAL B 1 215 ? 4.941 -10.836 14.391 1 85.88 215 VAL B N 1
ATOM 6054 C CA . VAL B 1 215 ? 4.594 -10.625 12.992 1 85.88 215 VAL B CA 1
ATOM 6055 C C . VAL B 1 215 ? 5.859 -10.359 12.18 1 85.88 215 VAL B C 1
ATOM 6057 O O . VAL B 1 215 ? 5.973 -10.805 11.039 1 85.88 215 VAL B O 1
ATOM 6060 N N . ALA B 1 216 ? 6.773 -9.633 12.742 1 80.75 216 ALA B N 1
ATOM 6061 C CA . ALA B 1 216 ? 8.023 -9.336 12.047 1 80.75 216 ALA B CA 1
ATOM 6062 C C . ALA B 1 216 ? 8.82 -10.609 11.781 1 80.75 216 ALA B C 1
ATOM 6064 O O . ALA B 1 216 ? 9.547 -10.695 10.789 1 80.75 216 ALA B O 1
ATOM 6065 N N . ARG B 1 217 ? 8.617 -11.531 12.633 1 79.44 217 ARG B N 1
ATOM 6066 C CA . ARG B 1 217 ? 9.312 -12.805 12.477 1 79.44 217 ARG B CA 1
ATOM 6067 C C . ARG B 1 217 ? 8.812 -13.562 11.25 1 79.44 217 ARG B C 1
ATOM 6069 O O . ARG B 1 217 ? 9.547 -14.344 10.656 1 79.44 217 ARG B O 1
ATOM 6076 N N . SER B 1 218 ? 7.605 -13.328 10.922 1 77.38 218 SER B N 1
ATOM 6077 C CA . SER B 1 218 ? 7.023 -14.016 9.766 1 77.38 218 SER B CA 1
ATOM 6078 C C . SER B 1 218 ? 7.582 -13.469 8.461 1 77.38 218 SER B C 1
ATOM 6080 O O . SER B 1 218 ? 7.488 -14.117 7.418 1 77.38 218 SER B O 1
ATOM 6082 N N . ARG B 1 219 ? 8.102 -12.328 8.43 1 72.81 219 ARG B N 1
ATOM 6083 C CA . ARG B 1 219 ? 8.703 -11.664 7.281 1 72.81 219 ARG B CA 1
ATOM 6084 C C . ARG B 1 219 ? 7.707 -11.531 6.137 1 72.81 219 ARG B C 1
ATOM 6086 O O . ARG B 1 219 ? 8.078 -11.641 4.969 1 72.81 219 ARG B O 1
ATOM 6093 N N . SER B 1 220 ? 6.48 -11.477 6.457 1 80.75 220 SER B N 1
ATOM 6094 C CA . SER B 1 220 ? 5.434 -11.336 5.449 1 80.75 220 SER B CA 1
ATOM 6095 C C . SER B 1 220 ? 4.824 -9.938 5.484 1 80.75 220 SER B C 1
ATOM 6097 O O . SER B 1 220 ? 4.297 -9.508 6.512 1 80.75 220 SER B O 1
ATOM 6099 N N . GLU B 1 221 ? 4.879 -9.305 4.379 1 81.81 221 GLU B N 1
ATOM 6100 C CA . GLU B 1 221 ? 4.289 -7.973 4.266 1 81.81 221 GLU B CA 1
ATOM 6101 C C . GLU B 1 221 ? 2.768 -8.031 4.391 1 81.81 221 GLU B C 1
ATOM 6103 O O . GLU B 1 221 ? 2.146 -7.113 4.934 1 81.81 221 GLU B O 1
ATOM 6108 N N . GLU B 1 222 ? 2.262 -9.133 3.92 1 85.44 222 GLU B N 1
ATOM 6109 C CA . GLU B 1 222 ? 0.814 -9.32 3.969 1 85.44 222 GLU B CA 1
ATOM 6110 C C . GLU B 1 222 ? 0.314 -9.383 5.41 1 85.44 222 GLU B C 1
ATOM 6112 O O . GLU B 1 222 ? -0.688 -8.75 5.75 1 85.44 222 GLU B O 1
ATOM 6117 N N . ILE B 1 223 ? 1.047 -10.07 6.223 1 87.56 223 ILE B N 1
ATOM 6118 C CA . ILE B 1 223 ? 0.646 -10.242 7.617 1 87.56 223 ILE B CA 1
ATOM 6119 C C . ILE B 1 223 ? 0.807 -8.922 8.359 1 87.56 223 ILE B C 1
ATOM 6121 O O . ILE B 1 223 ? 0.002 -8.594 9.234 1 87.56 223 ILE B O 1
ATOM 6125 N N . PHE B 1 224 ? 1.846 -8.258 8.047 1 88.19 224 PHE B N 1
ATOM 6126 C CA . PHE B 1 224 ? 2.094 -6.973 8.688 1 88.19 224 PHE B CA 1
ATOM 6127 C C . PHE B 1 224 ? 0.96 -5.996 8.398 1 88.19 224 PHE B C 1
ATOM 6129 O O . PHE B 1 224 ? 0.44 -5.348 9.312 1 88.19 224 PHE B O 1
ATOM 6136 N N . VAL B 1 225 ? 0.519 -5.883 7.145 1 90.56 225 VAL B N 1
ATOM 6137 C CA . VAL B 1 225 ? -0.559 -4.988 6.742 1 90.56 225 VAL B CA 1
ATOM 6138 C C . VAL B 1 225 ? -1.859 -5.398 7.43 1 90.56 225 VAL B C 1
ATOM 6140 O O . VAL B 1 225 ? -2.594 -4.555 7.941 1 90.56 225 VAL B O 1
ATOM 6143 N N . LEU B 1 226 ? -2.115 -6.664 7.395 1 92.81 226 LEU B N 1
ATOM 6144 C CA . LEU B 1 226 ? -3.32 -7.184 8.031 1 92.81 226 LEU B CA 1
ATOM 6145 C C . LEU B 1 226 ? -3.326 -6.867 9.523 1 92.81 226 LEU B C 1
ATOM 6147 O O . LEU B 1 226 ? -4.363 -6.504 10.086 1 92.81 226 LEU B O 1
ATOM 6151 N N . THR B 1 227 ? -2.195 -7.02 10.172 1 92.81 227 THR B N 1
ATOM 6152 C CA . THR B 1 227 ? -2.064 -6.754 11.602 1 92.81 227 THR B CA 1
ATOM 6153 C C . THR B 1 227 ? -2.355 -5.289 11.914 1 92.81 227 THR B C 1
ATOM 6155 O O . THR B 1 227 ? -3.102 -4.98 12.844 1 92.81 227 THR B O 1
ATOM 6158 N N . VAL B 1 228 ? -1.76 -4.414 11.156 1 92.5 228 VAL B N 1
ATOM 6159 C CA . VAL B 1 228 ? -1.957 -2.98 11.367 1 92.5 228 VAL B CA 1
ATOM 6160 C C . VAL B 1 228 ? -3.432 -2.631 11.18 1 92.5 228 VAL B C 1
ATOM 6162 O O . VAL B 1 228 ? -4.004 -1.887 11.984 1 92.5 228 VAL B O 1
ATOM 6165 N N . LEU B 1 229 ? -4.043 -3.133 10.148 1 94.19 229 LEU B N 1
ATOM 6166 C CA . LEU B 1 229 ? -5.453 -2.871 9.867 1 94.19 229 LEU B CA 1
ATOM 6167 C C . LEU B 1 229 ? -6.332 -3.354 11.016 1 94.19 229 LEU B C 1
ATOM 6169 O O . LEU B 1 229 ? -7.25 -2.646 11.438 1 94.19 229 LEU B O 1
ATOM 6173 N N . VAL B 1 230 ? -6.066 -4.547 11.484 1 94.31 230 VAL B N 1
ATOM 6174 C CA . VAL B 1 230 ? -6.848 -5.129 12.578 1 94.31 230 VAL B CA 1
ATOM 6175 C C . VAL B 1 230 ? -6.695 -4.277 13.836 1 94.31 230 VAL B C 1
ATOM 6177 O O . VAL B 1 230 ? -7.668 -4.039 14.547 1 94.31 230 VAL B O 1
ATOM 6180 N N . ILE B 1 231 ? -5.504 -3.846 14.125 1 93.69 231 ILE B N 1
ATOM 6181 C CA . ILE B 1 231 ? -5.234 -3.041 15.312 1 93.69 231 ILE B CA 1
ATOM 6182 C C . ILE B 1 231 ? -6.012 -1.728 15.234 1 93.69 231 ILE B C 1
ATOM 6184 O O . ILE B 1 231 ? -6.621 -1.299 16.219 1 93.69 231 ILE B O 1
ATOM 6188 N N . ILE B 1 232 ? -6.023 -1.076 14.07 1 93.81 232 ILE B N 1
ATOM 6189 C CA . ILE B 1 232 ? -6.734 0.183 13.883 1 93.81 232 ILE B CA 1
ATOM 6190 C C . ILE B 1 232 ? -8.234 -0.037 14.062 1 93.81 232 ILE B C 1
ATOM 6192 O O . ILE B 1 232 ? -8.891 0.7 14.797 1 93.81 232 ILE B O 1
ATOM 6196 N N . LEU B 1 233 ? -8.75 -1.064 13.43 1 94.88 233 LEU B N 1
ATOM 6197 C CA . LEU B 1 233 ? -10.188 -1.326 13.477 1 94.88 233 LEU B CA 1
ATOM 6198 C C . LEU B 1 233 ? -10.609 -1.798 14.859 1 94.88 233 LEU B C 1
ATOM 6200 O O . LEU B 1 233 ? -11.703 -1.467 15.328 1 94.88 233 LEU B O 1
ATOM 6204 N N . LEU B 1 234 ? -9.758 -2.588 15.477 1 93.88 234 LEU B N 1
ATOM 6205 C CA . LEU B 1 234 ? -10.047 -3.057 16.828 1 93.88 234 LEU B CA 1
ATOM 6206 C C . LEU B 1 234 ? -10.102 -1.89 17.812 1 93.88 234 LEU B C 1
ATOM 6208 O O . LEU B 1 234 ? -10.969 -1.847 18.688 1 93.88 234 LEU B O 1
ATOM 6212 N N . SER B 1 235 ? -9.164 -0.998 17.734 1 93.5 235 SER B N 1
ATOM 6213 C CA . SER B 1 235 ? -9.156 0.18 18.594 1 93.5 235 SER B CA 1
ATOM 6214 C C . SER B 1 235 ? -10.398 1.041 18.359 1 93.5 235 SER B C 1
ATOM 6216 O O . SER B 1 235 ? -10.984 1.565 19.312 1 93.5 235 SER B O 1
ATOM 6218 N N . ALA B 1 236 ? -10.719 1.217 17.078 1 92.31 236 ALA B N 1
ATOM 6219 C CA . ALA B 1 236 ? -11.922 1.965 16.734 1 92.31 236 ALA B CA 1
ATOM 6220 C C . ALA B 1 236 ? -13.164 1.293 17.312 1 92.31 236 ALA B C 1
ATOM 6222 O O . ALA B 1 236 ? -14.039 1.964 17.859 1 92.31 236 ALA B O 1
ATOM 6223 N N . TRP B 1 237 ? -13.203 -0.014 17.188 1 91.62 237 TRP B N 1
ATOM 6224 C CA . TRP B 1 237 ? -14.336 -0.778 17.703 1 91.62 237 TRP B CA 1
ATOM 6225 C C . TRP B 1 237 ? -14.422 -0.678 19.219 1 91.62 237 TRP B C 1
ATOM 6227 O O . TRP B 1 237 ? -15.508 -0.542 19.781 1 91.62 237 TRP B O 1
ATOM 6237 N N . LEU B 1 238 ? -13.336 -0.784 19.906 1 90.75 238 LEU B N 1
ATOM 6238 C CA . LEU B 1 238 ? -13.281 -0.711 21.359 1 90.75 238 LEU B CA 1
ATOM 6239 C C . LEU B 1 238 ? -13.805 0.635 21.859 1 90.75 238 LEU B C 1
ATOM 6241 O O . LEU B 1 238 ? -14.547 0.696 22.828 1 90.75 238 LEU B O 1
ATOM 6245 N N . THR B 1 239 ? -13.383 1.695 21.234 1 88.81 239 THR B N 1
ATOM 6246 C CA . THR B 1 239 ? -13.828 3.023 21.641 1 88.81 239 THR B CA 1
ATOM 6247 C C . THR B 1 239 ? -15.32 3.203 21.375 1 88.81 239 THR B C 1
ATOM 6249 O O . THR B 1 239 ? -16.016 3.828 22.172 1 88.81 239 THR B O 1
ATOM 6252 N N . GLN B 1 240 ? -15.734 2.684 20.266 1 86.12 240 GLN B N 1
ATOM 6253 C CA . GLN B 1 240 ? -17.172 2.744 19.969 1 86.12 240 GLN B CA 1
ATOM 6254 C C . GLN B 1 240 ? -17.969 1.961 21 1 86.12 240 GLN B C 1
ATOM 6256 O O . GLN B 1 240 ? -19.078 2.369 21.375 1 86.12 240 GLN B O 1
ATOM 6261 N N . ALA B 1 241 ? -17.484 0.849 21.391 1 86.31 241 ALA B N 1
ATOM 6262 C CA . ALA B 1 241 ? -18.141 0.02 22.391 1 86.31 241 ALA B CA 1
ATOM 6263 C C . ALA B 1 241 ? -18.281 0.764 23.703 1 86.31 241 ALA B C 1
ATOM 6265 O O . ALA B 1 241 ? -19.234 0.524 24.469 1 86.31 241 ALA B O 1
ATOM 6266 N N . PHE B 1 242 ? -17.391 1.725 23.953 1 85.06 242 PHE B N 1
ATOM 6267 C CA . PHE B 1 242 ? -17.453 2.547 25.156 1 85.06 242 PHE B CA 1
ATOM 6268 C C . PHE B 1 242 ? -18.344 3.768 24.938 1 85.06 242 PHE B C 1
ATOM 6270 O O . PHE B 1 242 ? -18.484 4.602 25.844 1 85.06 242 PHE B O 1
ATOM 6277 N N . GLY B 1 243 ? -18.875 3.836 23.781 1 78.94 243 GLY B N 1
ATOM 6278 C CA . GLY B 1 243 ? -19.766 4.941 23.484 1 78.94 243 GLY B CA 1
ATOM 6279 C C . GLY B 1 243 ? -19.031 6.195 23.031 1 78.94 243 GLY B C 1
ATOM 6280 O O . GLY B 1 243 ? -19.594 7.293 23.094 1 78.94 243 GLY B O 1
ATOM 6281 N N . LEU B 1 244 ? -17.828 6.051 22.672 1 81.94 244 LEU B N 1
ATOM 6282 C CA . LEU B 1 244 ? -17.031 7.176 22.188 1 81.94 244 LEU B CA 1
ATOM 6283 C C . LEU B 1 244 ? -16.812 7.086 20.688 1 81.94 244 LEU B C 1
ATOM 6285 O O . LEU B 1 244 ? -17.25 6.121 20.047 1 81.94 244 LEU B O 1
ATOM 6289 N N . SER B 1 245 ? -16.219 8.141 20.141 1 81.5 245 SER B N 1
ATOM 6290 C CA . SER B 1 245 ? -15.984 8.18 18.703 1 81.5 245 SER B CA 1
ATOM 6291 C C . SER B 1 245 ? -14.922 7.164 18.281 1 81.5 245 SER B C 1
ATOM 6293 O O . SER B 1 245 ? -13.938 6.965 19 1 81.5 245 SER B O 1
ATOM 6295 N N . MET B 1 246 ? -15.117 6.473 17.156 1 87.25 246 MET B N 1
ATOM 6296 C CA . MET B 1 246 ? -14.148 5.531 16.609 1 87.25 246 MET B CA 1
ATOM 6297 C C . MET B 1 246 ? -12.82 6.227 16.312 1 87.25 246 MET B C 1
ATOM 6299 O O . MET B 1 246 ? -11.758 5.621 16.438 1 87.25 246 MET B O 1
ATOM 6303 N N . ALA B 1 247 ? -12.938 7.461 16 1 85.12 247 ALA B N 1
ATOM 6304 C CA . ALA B 1 247 ? -11.773 8.258 15.609 1 85.12 247 ALA B CA 1
ATOM 6305 C C . ALA B 1 247 ? -10.797 8.406 16.766 1 85.12 247 ALA B C 1
ATOM 6307 O O . ALA B 1 247 ? -9.586 8.445 16.578 1 85.12 247 ALA B O 1
ATOM 6308 N N . LEU B 1 248 ? -11.266 8.43 17.984 1 83.5 248 LEU B N 1
ATOM 6309 C CA . LEU B 1 248 ? -10.438 8.586 19.172 1 83.5 248 LEU B CA 1
ATOM 6310 C C . LEU B 1 248 ? -9.523 7.379 19.359 1 83.5 248 LEU B C 1
ATOM 6312 O O . LEU B 1 248 ? -8.336 7.535 19.672 1 83.5 248 LEU B O 1
ATOM 6316 N N . GLY B 1 249 ? -10.086 6.238 19.297 1 87 249 GLY B N 1
ATOM 6317 C CA . GLY B 1 249 ? -9.289 5.031 19.438 1 87 249 GLY B CA 1
ATOM 6318 C C . GLY B 1 249 ? -8.172 4.938 18.406 1 87 249 GLY B C 1
ATOM 6319 O O . GLY B 1 249 ? -7.051 4.551 18.734 1 87 249 GLY B O 1
ATOM 6320 N N . ALA B 1 250 ? -8.508 5.25 17.172 1 90.19 250 ALA B N 1
ATOM 6321 C CA . ALA B 1 250 ? -7.512 5.227 16.094 1 90.19 250 ALA B CA 1
ATOM 6322 C C . ALA B 1 250 ? -6.391 6.227 16.359 1 90.19 250 ALA B C 1
ATOM 6324 O O . ALA B 1 250 ? -5.215 5.922 16.156 1 90.19 250 ALA B O 1
ATOM 6325 N N . PHE B 1 251 ? -6.703 7.395 16.844 1 85.12 251 PHE B N 1
ATOM 6326 C CA . PHE B 1 251 ? -5.719 8.422 17.156 1 85.12 251 PHE B CA 1
ATOM 6327 C C . PHE B 1 251 ? -4.766 7.953 18.25 1 85.12 251 PHE B C 1
ATOM 6329 O O . PHE B 1 251 ? -3.547 8.07 18.094 1 85.12 251 PHE B O 1
ATOM 6336 N N . LEU B 1 252 ? -5.316 7.461 19.297 1 85.81 252 LEU B N 1
ATOM 6337 C CA . LEU B 1 252 ? -4.512 7.008 20.422 1 85.81 252 LEU B CA 1
ATOM 6338 C C . LEU B 1 252 ? -3.574 5.879 20 1 85.81 252 LEU B C 1
ATOM 6340 O O . LEU B 1 252 ? -2.422 5.828 20.438 1 85.81 252 LEU B O 1
ATOM 6344 N N . THR B 1 253 ? -4.137 4.988 19.25 1 90 253 THR B N 1
ATOM 6345 C CA . THR B 1 253 ? -3.312 3.896 18.734 1 90 253 THR B CA 1
ATOM 6346 C C . THR B 1 253 ? -2.191 4.434 17.844 1 90 253 THR B C 1
ATOM 6348 O O . THR B 1 253 ? -1.062 3.939 17.906 1 90 253 THR B O 1
ATOM 6351 N N . GLY B 1 254 ? -2.51 5.395 17 1 88.62 254 GLY B N 1
ATOM 6352 C CA . GLY B 1 254 ? -1.488 6.043 16.188 1 88.62 254 GLY B CA 1
ATOM 6353 C C . GLY B 1 254 ? -0.378 6.66 17.016 1 88.62 254 GLY B C 1
ATOM 6354 O O . GLY B 1 254 ? 0.802 6.512 16.703 1 88.62 254 GLY B O 1
ATOM 6355 N N . VAL B 1 255 ? -0.737 7.297 18.094 1 83.62 255 VAL B N 1
ATOM 6356 C CA . VAL B 1 255 ? 0.231 7.922 18.984 1 83.62 255 VAL B CA 1
ATOM 6357 C C . VAL B 1 255 ? 1.151 6.859 19.578 1 83.62 255 VAL B C 1
ATOM 6359 O O . VAL B 1 255 ? 2.367 7.051 19.656 1 83.62 255 VAL B O 1
ATOM 6362 N N . MET B 1 256 ? 0.601 5.805 19.953 1 84.94 256 MET B N 1
ATOM 6363 C CA . MET B 1 256 ? 1.366 4.73 20.578 1 84.94 256 MET B CA 1
ATOM 6364 C C . MET B 1 256 ? 2.336 4.102 19.578 1 84.94 256 MET B C 1
ATOM 6366 O O . MET B 1 256 ? 3.469 3.771 19.938 1 84.94 256 MET B O 1
ATOM 6370 N N . LEU B 1 257 ? 1.878 3.943 18.406 1 87 257 LEU B N 1
ATOM 6371 C CA . LEU B 1 257 ? 2.713 3.324 17.375 1 87 257 LEU B CA 1
ATOM 6372 C C . LEU B 1 257 ? 3.732 4.316 16.828 1 87 257 LEU B C 1
ATOM 6374 O O . LEU B 1 257 ? 4.773 3.918 16.312 1 87 257 LEU B O 1
ATOM 6378 N N . GLY B 1 258 ? 3.369 5.555 16.891 1 85.06 258 GLY B N 1
ATOM 6379 C CA . GLY B 1 258 ? 4.246 6.598 16.391 1 85.06 258 GLY B CA 1
ATOM 6380 C C . GLY B 1 258 ? 5.582 6.652 17.109 1 85.06 258 GLY B C 1
ATOM 6381 O O . GLY B 1 258 ? 6.59 7.07 16.531 1 85.06 258 GLY B O 1
ATOM 6382 N N . GLU B 1 259 ? 5.641 6.176 18.281 1 77.12 259 GLU B N 1
ATOM 6383 C CA . GLU B 1 259 ? 6.855 6.203 19.094 1 77.12 259 GLU B CA 1
ATOM 6384 C C . GLU B 1 259 ? 7.617 4.883 18.984 1 77.12 259 GLU B C 1
ATOM 6386 O O . GLU B 1 259 ? 8.727 4.754 19.516 1 77.12 259 GLU B O 1
ATOM 6391 N N . GLY B 1 260 ? 7.109 3.975 18.25 1 76.19 260 GLY B N 1
ATOM 6392 C CA . GLY B 1 260 ? 7.715 2.654 18.203 1 76.19 260 GLY B CA 1
ATOM 6393 C C . GLY B 1 260 ? 8.633 2.471 17 1 76.19 260 GLY B C 1
ATOM 6394 O O . GLY B 1 260 ? 8.758 3.365 16.172 1 76.19 260 GLY B O 1
ATOM 6395 N N . GLU B 1 261 ? 9.328 1.337 17 1 81.06 261 GLU B N 1
ATOM 6396 C CA . GLU B 1 261 ? 10.312 0.995 15.977 1 81.06 261 GLU B CA 1
ATOM 6397 C C . GLU B 1 261 ? 9.641 0.729 14.633 1 81.06 261 GLU B C 1
ATOM 6399 O O . GLU B 1 261 ? 10.273 0.864 13.586 1 81.06 261 GLU B O 1
ATOM 6404 N N . PHE B 1 262 ? 8.367 0.495 14.633 1 81.31 262 PHE B N 1
ATOM 6405 C CA . PHE B 1 262 ? 7.723 0.065 13.398 1 81.31 262 PHE B CA 1
ATOM 6406 C C . PHE B 1 262 ? 6.934 1.209 12.773 1 81.31 262 PHE B C 1
ATOM 6408 O O . PHE B 1 262 ? 6.188 1.004 11.812 1 81.31 262 PHE B O 1
ATOM 6415 N N . ARG B 1 263 ? 7.055 2.426 13.273 1 85.12 263 ARG B N 1
ATOM 6416 C CA . ARG B 1 263 ? 6.289 3.588 12.836 1 85.12 263 ARG B CA 1
ATOM 6417 C C . ARG B 1 263 ? 6.379 3.768 11.328 1 85.12 263 ARG B C 1
ATOM 6419 O O . ARG B 1 263 ? 5.359 3.916 10.648 1 85.12 263 ARG B O 1
ATOM 6426 N N . HIS B 1 264 ? 7.586 3.695 10.836 1 82.19 264 HIS B N 1
ATOM 6427 C CA . HIS B 1 264 ? 7.812 3.975 9.422 1 82.19 264 HIS B CA 1
ATOM 6428 C C . HIS B 1 264 ? 7.195 2.891 8.539 1 82.19 264 HIS B C 1
ATOM 6430 O O . HIS B 1 264 ? 6.582 3.195 7.516 1 82.19 264 HIS B O 1
ATOM 6436 N N . GLN B 1 265 ? 7.336 1.709 8.984 1 83.19 265 GLN B N 1
ATOM 6437 C CA . GLN B 1 265 ? 6.762 0.608 8.211 1 83.19 265 GLN B CA 1
ATOM 6438 C C . GLN B 1 265 ? 5.238 0.669 8.219 1 83.19 265 GLN B C 1
ATOM 6440 O O . GLN B 1 265 ? 4.598 0.416 7.195 1 83.19 265 GLN B O 1
ATOM 6445 N N . VAL B 1 266 ? 4.68 1.028 9.328 1 88.38 266 VAL B N 1
ATOM 6446 C CA . VAL B 1 266 ? 3.232 1.143 9.461 1 88.38 266 VAL B CA 1
ATOM 6447 C C . VAL B 1 266 ? 2.711 2.244 8.539 1 88.38 266 VAL B C 1
ATOM 6449 O O . VAL B 1 266 ? 1.688 2.072 7.875 1 88.38 266 VAL B O 1
ATOM 6452 N N . GLU B 1 267 ? 3.395 3.297 8.477 1 87.62 267 GLU B N 1
ATOM 6453 C CA . GLU B 1 267 ? 2.994 4.438 7.656 1 87.62 267 GLU B CA 1
ATOM 6454 C C . GLU B 1 267 ? 2.969 4.066 6.176 1 87.62 267 GLU B C 1
ATOM 6456 O O . GLU B 1 267 ? 2.029 4.418 5.457 1 87.62 267 GLU B O 1
ATOM 6461 N N . VAL B 1 268 ? 3.955 3.336 5.758 1 82.12 268 VAL B N 1
ATOM 6462 C CA . VAL B 1 268 ? 4.09 2.963 4.352 1 82.12 268 VAL B CA 1
ATOM 6463 C C . VAL B 1 268 ? 3.018 1.939 3.984 1 82.12 268 VAL B C 1
ATOM 6465 O O . VAL B 1 268 ? 2.396 2.035 2.924 1 82.12 268 VAL B O 1
ATOM 6468 N N . ASP B 1 269 ? 2.754 1.079 4.84 1 81.88 269 ASP B N 1
ATOM 6469 C CA . ASP B 1 269 ? 1.873 -0.044 4.535 1 81.88 269 ASP B CA 1
ATOM 6470 C C . ASP B 1 269 ? 0.408 0.385 4.559 1 81.88 269 ASP B C 1
ATOM 6472 O O . ASP B 1 269 ? -0.419 -0.171 3.832 1 81.88 269 ASP B O 1
ATOM 6476 N N . ILE B 1 270 ? 0.049 1.389 5.293 1 88 270 ILE B N 1
ATOM 6477 C CA . ILE B 1 270 ? -1.352 1.769 5.445 1 88 270 ILE B CA 1
ATOM 6478 C C . ILE B 1 270 ? -1.69 2.895 4.473 1 88 270 ILE B C 1
ATOM 6480 O O . ILE B 1 270 ? -2.865 3.205 4.258 1 88 270 ILE B O 1
ATOM 6484 N N . ARG B 1 271 ? -0.698 3.441 3.832 1 87.5 271 ARG B N 1
ATOM 6485 C CA . ARG B 1 271 ? -0.84 4.641 3.014 1 87.5 271 ARG B CA 1
ATOM 6486 C C . ARG B 1 271 ? -1.919 4.457 1.953 1 87.5 271 ARG B C 1
ATOM 6488 O O . ARG B 1 271 ? -2.775 5.324 1.771 1 87.5 271 ARG B O 1
ATOM 6495 N N . PRO B 1 272 ? -1.923 3.301 1.335 1 86.44 272 PRO B N 1
ATOM 6496 C CA . PRO B 1 272 ? -2.938 3.156 0.289 1 86.44 272 PRO B CA 1
ATOM 6497 C C . PRO B 1 272 ? -4.359 3.178 0.842 1 86.44 272 PRO B C 1
ATOM 6499 O O . PRO B 1 272 ? -5.25 3.795 0.248 1 86.44 272 PRO B O 1
ATOM 6502 N N . PHE B 1 273 ? -4.609 2.549 1.936 1 90.75 273 PHE B N 1
ATOM 6503 C CA . PHE B 1 273 ? -5.926 2.529 2.557 1 90.75 273 PHE B CA 1
ATOM 6504 C C . PHE B 1 273 ? -6.316 3.918 3.045 1 90.75 273 PHE B C 1
ATOM 6506 O O . PHE B 1 273 ? -7.441 4.367 2.822 1 90.75 273 PHE B O 1
ATOM 6513 N N . LYS B 1 274 ? -5.383 4.461 3.66 1 90.38 274 LYS B N 1
ATOM 6514 C CA . LYS B 1 274 ? -5.605 5.789 4.223 1 90.38 274 LYS B CA 1
ATOM 6515 C C . LYS B 1 274 ? -5.969 6.793 3.135 1 90.38 274 LYS B C 1
ATOM 6517 O O . LYS B 1 274 ? -6.938 7.547 3.273 1 90.38 274 LYS B O 1
ATOM 6522 N N . ASP B 1 275 ? -5.219 6.824 2.088 1 88.62 275 ASP B N 1
ATOM 6523 C CA . ASP B 1 275 ? -5.418 7.805 1.026 1 88.62 275 ASP B CA 1
ATOM 6524 C C . ASP B 1 275 ? -6.801 7.656 0.394 1 88.62 275 ASP B C 1
ATOM 6526 O O . ASP B 1 275 ? -7.496 8.648 0.179 1 88.62 275 ASP B O 1
ATOM 6530 N N . ILE B 1 276 ? -7.207 6.465 0.182 1 91 276 ILE B N 1
ATOM 6531 C CA . ILE B 1 276 ? -8.484 6.215 -0.483 1 91 276 ILE B CA 1
ATOM 6532 C C . ILE B 1 276 ? -9.633 6.52 0.474 1 91 276 ILE B C 1
ATOM 6534 O O . ILE B 1 276 ? -10.586 7.203 0.105 1 91 276 ILE B O 1
ATOM 6538 N N . LEU B 1 277 ? -9.547 5.988 1.642 1 92.44 277 LEU B N 1
ATOM 6539 C CA . LEU B 1 277 ? -10.633 6.164 2.607 1 92.44 277 LEU B CA 1
ATOM 6540 C C . LEU B 1 277 ? -10.734 7.621 3.047 1 92.44 277 LEU B C 1
ATOM 6542 O O . LEU B 1 277 ? -11.836 8.125 3.295 1 92.44 277 LEU B O 1
ATOM 6546 N N . MET B 1 278 ? -9.594 8.273 3.182 1 91.12 278 MET B N 1
ATOM 6547 C CA . MET B 1 278 ? -9.625 9.703 3.469 1 91.12 278 MET B CA 1
ATOM 6548 C C . MET B 1 278 ? -10.32 10.477 2.35 1 91.12 278 MET B C 1
ATOM 6550 O O . MET B 1 278 ? -11.039 11.438 2.609 1 91.12 278 MET B O 1
ATOM 6554 N N . GLY B 1 279 ? -10.023 10.062 1.125 1 91.75 279 GLY B N 1
ATOM 6555 C CA . GLY B 1 279 ? -10.719 10.656 -0.006 1 91.75 279 GLY B CA 1
ATOM 6556 C C . GLY B 1 279 ? -12.227 10.508 0.079 1 91.75 279 GLY B C 1
ATOM 6557 O O . GLY B 1 279 ? -12.969 11.461 -0.191 1 91.75 279 GLY B O 1
ATOM 6558 N N . VAL B 1 280 ? -12.609 9.336 0.486 1 92.88 280 VAL B N 1
ATOM 6559 C CA . VAL B 1 280 ? -14.039 9.078 0.625 1 92.88 280 VAL B CA 1
ATOM 6560 C C . VAL B 1 280 ? -14.609 9.938 1.754 1 92.88 280 VAL B C 1
ATOM 6562 O O . VAL B 1 280 ? -15.719 10.453 1.645 1 92.88 280 VAL B O 1
ATOM 6565 N N . PHE B 1 281 ? -13.93 10.086 2.811 1 91.56 281 PHE B N 1
ATOM 6566 C CA . PHE B 1 281 ? -14.359 10.914 3.93 1 91.56 281 PHE B CA 1
ATOM 6567 C C . PHE B 1 281 ? -14.562 12.359 3.49 1 91.56 281 PHE B C 1
ATOM 6569 O O . PHE B 1 281 ? -15.625 12.938 3.715 1 91.56 281 PHE B O 1
ATOM 6576 N N . PHE B 1 282 ? -13.586 12.953 2.832 1 92.62 282 PHE B N 1
ATOM 6577 C CA . PHE B 1 282 ? -13.672 14.352 2.424 1 92.62 282 PHE B CA 1
ATOM 6578 C C . PHE B 1 282 ? -14.719 14.539 1.34 1 92.62 282 PHE B C 1
ATOM 6580 O O . PHE B 1 282 ? -15.383 15.578 1.282 1 92.62 282 PHE B O 1
ATOM 6587 N N . ALA B 1 283 ? -14.852 13.5 0.527 1 93.38 283 ALA B N 1
ATOM 6588 C CA . ALA B 1 283 ? -15.938 13.555 -0.449 1 93.38 283 ALA B CA 1
ATOM 6589 C C . ALA B 1 283 ? -17.297 13.57 0.242 1 93.38 283 ALA B C 1
ATOM 6591 O O . ALA B 1 283 ? -18.219 14.266 -0.197 1 93.38 283 ALA B O 1
ATOM 6592 N N . SER B 1 284 ? -17.375 12.773 1.28 1 90.44 284 SER B N 1
ATOM 6593 C CA . SER B 1 284 ? -18.625 12.742 2.043 1 90.44 284 SER B CA 1
ATOM 6594 C C . SER B 1 284 ? -18.891 14.086 2.713 1 90.44 284 SER B C 1
ATOM 6596 O O . SER B 1 284 ? -20.047 14.508 2.824 1 90.44 284 SER B O 1
ATOM 6598 N N . VAL B 1 285 ? -17.859 14.703 3.236 1 89.56 285 VAL B N 1
ATOM 6599 C CA . VAL B 1 285 ? -17.984 16.031 3.818 1 89.56 285 VAL B CA 1
ATOM 6600 C C . VAL B 1 285 ? -18.469 17.016 2.756 1 89.56 285 VAL B C 1
ATOM 6602 O O . VAL B 1 285 ? -19.328 17.859 3.025 1 89.56 285 VAL B O 1
ATOM 6605 N N . GLY B 1 286 ? -17.953 16.891 1.561 1 90.94 286 GLY B N 1
ATOM 6606 C CA . GLY B 1 286 ? -18.375 17.734 0.452 1 90.94 286 GLY B CA 1
ATOM 6607 C C . GLY B 1 286 ? -19.844 17.562 0.098 1 90.94 286 GLY B C 1
ATOM 6608 O O . GLY B 1 286 ? -20.484 18.516 -0.347 1 90.94 286 GLY B O 1
ATOM 6609 N N . MET B 1 287 ? -20.312 16.391 0.292 1 90.25 287 MET B N 1
ATOM 6610 C CA . MET B 1 287 ? -21.703 16.109 -0.018 1 90.25 287 MET B CA 1
ATOM 6611 C C . MET B 1 287 ? -22.641 16.859 0.935 1 90.25 287 MET B C 1
ATOM 6613 O O . MET B 1 287 ? -23.828 17.016 0.65 1 90.25 287 MET B O 1
ATOM 6617 N N . GLN B 1 288 ? -22.094 17.297 2.061 1 87.5 288 GLN B N 1
ATOM 6618 C CA . GLN B 1 288 ? -22.891 17.969 3.07 1 87.5 288 GLN B CA 1
ATOM 6619 C C . GLN B 1 288 ? -22.984 19.469 2.799 1 87.5 288 GLN B C 1
ATOM 6621 O O . GLN B 1 288 ? -23.766 20.172 3.438 1 87.5 288 GLN B O 1
ATOM 6626 N N . ILE B 1 289 ? -22.25 19.891 1.883 1 88.81 289 ILE B N 1
ATOM 6627 C CA . ILE B 1 289 ? -22.25 21.312 1.561 1 88.81 289 ILE B CA 1
ATOM 6628 C C . ILE B 1 289 ? -23.375 21.641 0.582 1 88.81 289 ILE B C 1
ATOM 6630 O O . ILE B 1 289 ? -23.422 21.094 -0.522 1 88.81 289 ILE B O 1
ATOM 6634 N N . ASP B 1 290 ? -24.25 22.484 1.043 1 90.25 290 ASP B N 1
ATOM 6635 C CA . ASP B 1 290 ? -25.375 22.906 0.208 1 90.25 290 ASP B CA 1
ATOM 6636 C C . ASP B 1 290 ? -24.953 24.047 -0.726 1 90.25 290 ASP B C 1
ATOM 6638 O O . ASP B 1 290 ? -24.938 25.203 -0.326 1 90.25 290 ASP B O 1
ATOM 6642 N N . PHE B 1 291 ? -24.844 23.703 -1.939 1 86.5 291 PHE B N 1
ATOM 6643 C CA . PHE B 1 291 ? -24.375 24.688 -2.912 1 86.5 291 PHE B CA 1
ATOM 6644 C C . PHE B 1 291 ? -25.438 25.766 -3.15 1 86.5 291 PHE B C 1
ATOM 6646 O O . PHE B 1 291 ? -25.109 26.906 -3.459 1 86.5 291 PHE B O 1
ATOM 6653 N N . GLY B 1 292 ? -26.672 25.344 -3.055 1 86.25 292 GLY B N 1
ATOM 6654 C CA . GLY B 1 292 ? -27.734 26.328 -3.154 1 86.25 292 GLY B CA 1
ATOM 6655 C C . GLY B 1 292 ? -27.672 27.391 -2.068 1 86.25 292 GLY B C 1
ATOM 6656 O O . GLY B 1 292 ? -27.828 28.578 -2.344 1 86.25 292 GLY B O 1
ATOM 6657 N N . LEU B 1 293 ? -27.375 26.938 -0.929 1 87.88 293 LEU B N 1
ATOM 6658 C CA . LEU B 1 293 ? -27.25 27.844 0.205 1 87.88 293 LEU B CA 1
ATOM 6659 C C . LEU B 1 293 ? -26.031 28.734 0.039 1 87.88 293 LEU B C 1
ATOM 6661 O O . LEU B 1 293 ? -26.062 29.906 0.421 1 87.88 293 LEU B O 1
ATOM 6665 N N . LEU B 1 294 ? -24.984 28.203 -0.547 1 87.62 294 LEU B N 1
ATOM 6666 C CA . LEU B 1 294 ? -23.75 28.969 -0.732 1 87.62 294 LEU B CA 1
ATOM 6667 C C . LEU B 1 294 ? -23.953 30.125 -1.708 1 87.62 294 LEU B C 1
ATOM 6669 O O . LEU B 1 294 ? -23.375 31.188 -1.543 1 87.62 294 LEU B O 1
ATOM 6673 N N . VAL B 1 295 ? -24.766 29.875 -2.67 1 87.88 295 VAL B N 1
ATOM 6674 C CA . VAL B 1 295 ? -25.031 30.906 -3.65 1 87.88 295 VAL B CA 1
ATOM 6675 C C . VAL B 1 295 ? -25.938 31.984 -3.029 1 87.88 295 VAL B C 1
ATOM 6677 O O . VAL B 1 295 ? -25.703 33.188 -3.223 1 87.88 295 VAL B O 1
ATOM 6680 N N . GLU B 1 296 ? -26.891 31.516 -2.26 1 90.69 296 GLU B N 1
ATOM 6681 C CA . GLU B 1 296 ? -27.828 32.438 -1.628 1 90.69 296 GLU B CA 1
ATOM 6682 C C . GLU B 1 296 ? -27.156 33.25 -0.53 1 90.69 296 GLU B C 1
ATOM 6684 O O . GLU B 1 296 ? -27.422 34.438 -0.379 1 90.69 296 GLU B O 1
ATOM 6689 N N . GLU B 1 297 ? -26.266 32.594 0.193 1 93.25 297 GLU B N 1
ATOM 6690 C CA . GLU B 1 297 ? -25.609 33.25 1.327 1 93.25 297 GLU B CA 1
ATOM 6691 C C . GLU B 1 297 ? -24.109 33.406 1.072 1 93.25 297 GLU B C 1
ATOM 6693 O O . GLU B 1 297 ? -23.297 33.312 1.998 1 93.25 297 GLU B O 1
ATOM 6698 N N . GLY B 1 298 ? -23.734 33.594 -0.1 1 92.94 298 GLY B N 1
ATOM 6699 C CA . GLY B 1 298 ? -22.328 33.75 -0.484 1 92.94 298 GLY B CA 1
ATOM 6700 C C . GLY B 1 298 ? -21.625 34.875 0.211 1 92.94 298 GLY B C 1
ATOM 6701 O O . GLY B 1 298 ? -20.438 34.781 0.534 1 92.94 298 GLY B O 1
ATOM 6702 N N . ARG B 1 299 ? -22.406 35.875 0.436 1 93.25 299 ARG B N 1
ATOM 6703 C CA . ARG B 1 299 ? -21.828 37.062 1.108 1 93.25 299 ARG B CA 1
ATOM 6704 C C . ARG B 1 299 ? -21.438 36.719 2.541 1 93.25 299 ARG B C 1
ATOM 6706 O O . ARG B 1 299 ? -20.391 37.156 3.018 1 93.25 299 ARG B O 1
ATOM 6713 N N . ILE B 1 300 ? -22.281 35.969 3.18 1 92.44 300 ILE B N 1
ATOM 6714 C CA . ILE B 1 300 ? -22.016 35.562 4.559 1 92.44 300 ILE B CA 1
ATOM 6715 C C . ILE B 1 300 ? -20.766 34.688 4.609 1 92.44 300 ILE B C 1
ATOM 6717 O O . ILE B 1 300 ? -19.938 34.812 5.512 1 92.44 300 ILE B O 1
ATOM 6721 N N . VAL B 1 301 ? -20.625 33.812 3.641 1 95 301 VAL B N 1
ATOM 6722 C CA . VAL B 1 301 ? -19.5 32.875 3.582 1 95 301 VAL B CA 1
ATOM 6723 C C . VAL B 1 301 ? -18.219 33.656 3.328 1 95 301 VAL B C 1
ATOM 6725 O O . VAL B 1 301 ? -17.203 33.438 3.992 1 95 301 VAL B O 1
ATOM 6728 N N . LEU B 1 302 ? -18.219 34.562 2.377 1 95.75 302 LEU B N 1
ATOM 6729 C CA . LEU B 1 302 ? -17.047 35.375 2.059 1 95.75 302 LEU B CA 1
ATOM 6730 C C . LEU B 1 302 ? -16.641 36.25 3.25 1 95.75 302 LEU B C 1
ATOM 6732 O O . LEU B 1 302 ? -15.453 36.344 3.561 1 95.75 302 LEU B O 1
ATOM 6736 N N . LEU B 1 303 ? -17.625 36.844 3.865 1 95.12 303 LEU B N 1
ATOM 6737 C CA . LEU B 1 303 ? -17.359 37.625 5.055 1 95.12 303 LEU B CA 1
ATOM 6738 C C . LEU B 1 303 ? -16.797 36.781 6.176 1 95.12 303 LEU B C 1
ATOM 6740 O O . LEU B 1 303 ? -15.898 37.188 6.91 1 95.12 303 LEU B O 1
ATOM 6744 N N . GLY B 1 304 ? -17.391 35.594 6.32 1 95.31 304 GLY B N 1
ATOM 6745 C CA . GLY B 1 304 ? -16.891 34.656 7.316 1 95.31 304 GLY B CA 1
ATOM 6746 C C . GLY B 1 304 ? -15.43 34.25 7.102 1 95.31 304 GLY B C 1
ATOM 6747 O O . GLY B 1 304 ? -14.656 34.156 8.055 1 95.31 304 GLY B O 1
ATOM 6748 N N . ILE B 1 305 ? -15.078 34.031 5.824 1 96.81 305 ILE B N 1
ATOM 6749 C CA . ILE B 1 305 ? -13.711 33.656 5.484 1 96.81 305 ILE B CA 1
ATOM 6750 C C . ILE B 1 305 ? -12.766 34.781 5.832 1 96.81 3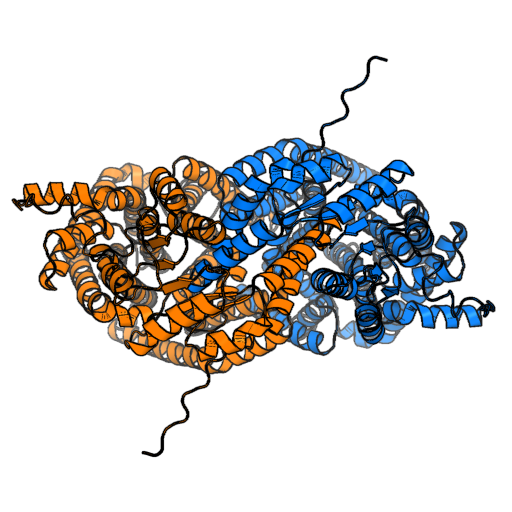05 ILE B C 1
ATOM 6752 O O . ILE B 1 305 ? -11.719 34.562 6.457 1 96.81 305 ILE B O 1
ATOM 6756 N N . VAL B 1 306 ? -13.102 36 5.457 1 96.06 306 VAL B N 1
ATOM 6757 C CA . VAL B 1 306 ? -12.266 37.188 5.695 1 96.06 306 VAL B CA 1
ATOM 6758 C C . VAL B 1 306 ? -12.133 37.406 7.195 1 96.06 306 VAL B C 1
ATOM 6760 O O . VAL B 1 306 ? -11.039 37.688 7.695 1 96.06 306 VAL B O 1
ATOM 6763 N N . LEU B 1 307 ? -13.266 37.312 7.883 1 95.44 307 LEU B N 1
ATOM 6764 C CA . LEU B 1 307 ? -13.266 37.531 9.32 1 95.44 307 LEU B CA 1
ATOM 6765 C C . LEU B 1 307 ? -12.438 36.469 10.039 1 95.44 307 LEU B C 1
ATOM 6767 O O . LEU B 1 307 ? -11.75 36.781 11.023 1 95.44 307 LEU B O 1
ATOM 6771 N N . LEU B 1 308 ? -12.57 35.25 9.625 1 96.75 308 LEU B N 1
ATOM 6772 C CA . LEU B 1 308 ? -11.789 34.156 10.203 1 96.75 308 LEU B CA 1
ATOM 6773 C C . LEU B 1 308 ? -10.297 34.438 10.062 1 96.75 308 LEU B C 1
ATOM 6775 O O . LEU B 1 308 ? -9.555 34.375 11.039 1 96.75 308 LEU B O 1
ATOM 6779 N N . ILE B 1 309 ? -9.867 34.781 8.828 1 96.31 309 ILE B N 1
ATOM 6780 C CA . ILE B 1 309 ? -8.453 34.969 8.523 1 96.31 309 ILE B CA 1
ATOM 6781 C C . ILE B 1 309 ? -7.914 36.188 9.281 1 96.31 309 ILE B C 1
ATOM 6783 O O . ILE B 1 309 ? -6.848 36.094 9.898 1 96.31 309 ILE B O 1
ATOM 6787 N N . LEU B 1 310 ? -8.641 37.219 9.281 1 94.75 310 LEU B N 1
ATOM 6788 C CA . LEU B 1 310 ? -8.203 38.469 9.938 1 94.75 310 LEU B CA 1
ATOM 6789 C C . LEU B 1 310 ? -8.188 38.281 11.453 1 94.75 310 LEU B C 1
ATOM 6791 O O . LEU B 1 310 ? -7.207 38.625 12.109 1 94.75 310 LEU B O 1
ATOM 6795 N N . ALA B 1 311 ? -9.25 37.781 11.992 1 95.88 311 ALA B N 1
ATOM 6796 C CA . ALA B 1 311 ? -9.367 37.625 13.438 1 95.88 311 ALA B CA 1
ATOM 6797 C C . ALA B 1 311 ? -8.297 36.688 13.977 1 95.88 311 ALA B C 1
ATOM 6799 O O . ALA B 1 311 ? -7.66 36.969 14.992 1 95.88 311 ALA B O 1
ATOM 6800 N N . LYS B 1 312 ? -8.141 35.594 13.328 1 96 312 LYS B N 1
ATOM 6801 C CA . LYS B 1 312 ? -7.152 34.594 13.789 1 96 312 LYS B CA 1
ATOM 6802 C C . LYS B 1 312 ? -5.738 35.156 13.664 1 96 312 LYS B C 1
ATOM 6804 O O . LYS B 1 312 ? -4.887 34.906 14.516 1 96 312 LYS B O 1
ATOM 6809 N N . SER B 1 313 ? -5.457 35.812 12.523 1 95.44 313 SER B N 1
ATOM 6810 C CA . SER B 1 313 ? -4.141 36.406 12.352 1 95.44 313 SER B CA 1
ATOM 6811 C C . SER B 1 313 ? -3.826 37.406 13.477 1 95.44 313 SER B C 1
ATOM 6813 O O . SER B 1 313 ? -2.725 37.375 14.031 1 95.44 313 SER B O 1
ATOM 6815 N N . VAL B 1 314 ? -4.766 38.188 13.812 1 94.38 314 VAL B N 1
ATOM 6816 C CA . VAL B 1 314 ? -4.582 39.188 14.844 1 94.38 314 VAL B CA 1
ATOM 6817 C C . VAL B 1 314 ? -4.434 38.531 16.203 1 94.38 314 VAL B C 1
ATOM 6819 O O . VAL B 1 314 ? -3.549 38.875 17 1 94.38 314 VAL B O 1
ATOM 6822 N N . VAL B 1 315 ? -5.305 37.562 16.516 1 96.06 315 VAL B N 1
ATOM 6823 C CA . VAL B 1 315 ? -5.281 36.875 17.812 1 96.06 315 VAL B CA 1
ATOM 6824 C C . VAL B 1 315 ? -3.941 36.188 18 1 96.06 315 VAL B C 1
ATOM 6826 O O . VAL B 1 315 ? -3.346 36.25 19.078 1 96.06 315 VAL B O 1
ATOM 6829 N N . ILE B 1 316 ? -3.49 35.531 16.953 1 95.88 316 ILE B N 1
ATOM 6830 C CA . ILE B 1 316 ? -2.244 34.781 17.047 1 95.88 316 ILE B CA 1
ATOM 6831 C C . ILE B 1 316 ? -1.067 35.75 17.172 1 95.88 316 ILE B C 1
ATOM 6833 O O . ILE B 1 316 ? -0.128 35.469 17.938 1 95.88 316 ILE B O 1
ATOM 6837 N N . THR B 1 317 ? -1.074 36.812 16.391 1 94.06 317 THR B N 1
ATOM 6838 C CA . THR B 1 317 ? -0.032 37.844 16.5 1 94.06 317 THR B CA 1
ATOM 6839 C C . THR B 1 317 ? 0.028 38.406 17.922 1 94.06 317 THR B C 1
ATOM 6841 O O . THR B 1 317 ? 1.112 38.531 18.5 1 94.06 317 THR B O 1
ATOM 6844 N N . LEU B 1 318 ? -1.111 38.688 18.469 1 94.38 318 LEU B N 1
ATOM 6845 C CA . LEU B 1 318 ? -1.18 39.219 19.812 1 94.38 318 LEU B CA 1
ATOM 6846 C C . LEU B 1 318 ? -0.695 38.188 20.828 1 94.38 318 LEU B C 1
ATOM 6848 O O . LEU B 1 318 ? 0.013 38.531 21.781 1 94.38 318 LEU B O 1
ATOM 6852 N N . ALA B 1 319 ? -1.118 36.938 20.688 1 95.75 319 ALA B N 1
ATOM 6853 C CA . ALA B 1 319 ? -0.668 35.875 21.562 1 95.75 319 ALA B CA 1
ATOM 6854 C C . ALA B 1 319 ? 0.85 35.719 21.516 1 95.75 319 ALA B C 1
ATOM 6856 O O . ALA B 1 319 ? 1.492 35.5 22.547 1 95.75 319 ALA B O 1
ATOM 6857 N N . ALA B 1 320 ? 1.373 35.781 20.344 1 93.88 320 ALA B N 1
ATOM 6858 C CA . ALA B 1 320 ? 2.822 35.688 20.172 1 93.88 320 ALA B CA 1
ATOM 6859 C C . ALA B 1 320 ? 3.529 36.844 20.859 1 93.88 320 ALA B C 1
ATOM 6861 O O . ALA B 1 320 ? 4.582 36.656 21.469 1 93.88 320 ALA B O 1
ATOM 6862 N N . ARG B 1 321 ? 2.953 38.031 20.797 1 90.88 321 ARG B N 1
ATOM 6863 C CA . ARG B 1 321 ? 3.521 39.219 21.438 1 90.88 321 ARG B CA 1
ATOM 6864 C C . ARG B 1 321 ? 3.5 39.094 22.953 1 90.88 321 ARG B C 1
ATOM 6866 O O . ARG B 1 321 ? 4.434 39.531 23.625 1 90.88 321 ARG B O 1
ATOM 6873 N N . ILE B 1 322 ? 2.459 38.594 23.422 1 93.88 322 ILE B N 1
ATOM 6874 C CA . ILE B 1 322 ? 2.32 38.375 24.859 1 93.88 322 ILE B CA 1
ATOM 6875 C C . ILE B 1 322 ? 3.385 37.406 25.344 1 93.88 322 ILE B C 1
ATOM 6877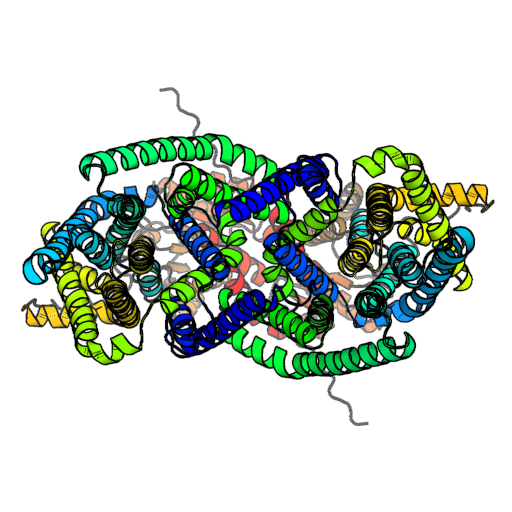 O O . ILE B 1 322 ? 3.914 37.531 26.438 1 93.88 322 ILE B O 1
ATOM 6881 N N . MET B 1 323 ? 3.732 36.5 24.5 1 91.94 323 MET B N 1
ATOM 6882 C CA . MET B 1 323 ? 4.719 35.5 24.844 1 91.94 323 MET B CA 1
ATOM 6883 C C . MET B 1 323 ? 6.137 36.031 24.656 1 91.94 323 MET B C 1
ATOM 6885 O O . MET B 1 323 ? 7.109 35.312 24.891 1 91.94 323 MET B O 1
ATOM 6889 N N . GLY B 1 324 ? 6.301 37.219 24.125 1 89.75 324 GLY B N 1
ATOM 6890 C CA . GLY B 1 324 ? 7.605 37.875 24.078 1 89.75 324 GLY B CA 1
ATOM 6891 C C . GLY B 1 324 ? 8.211 37.875 22.688 1 89.75 324 GLY B C 1
ATOM 6892 O O . GLY B 1 324 ? 9.375 38.25 22.5 1 89.75 324 GLY B O 1
ATOM 6893 N N . GLU B 1 325 ? 7.41 37.562 21.75 1 88.56 325 GLU B N 1
ATOM 6894 C CA . GLU B 1 325 ? 7.926 37.562 20.391 1 88.56 325 GLU B CA 1
ATOM 6895 C C . GLU B 1 325 ? 7.836 38.938 19.75 1 88.56 325 GLU B C 1
ATOM 6897 O O . GLU B 1 325 ? 7.055 39.781 20.188 1 88.56 325 GLU B O 1
ATOM 6902 N N . SER B 1 326 ? 8.688 39.156 18.734 1 86.31 326 SER B N 1
ATOM 6903 C CA . SER B 1 326 ? 8.641 40.438 18.016 1 86.31 326 SER B CA 1
ATOM 6904 C C . SER B 1 326 ? 7.363 40.562 17.188 1 86.31 326 SER B C 1
ATOM 6906 O O . SER B 1 326 ? 6.727 39.531 16.859 1 86.31 326 SER B O 1
ATOM 6908 N N . ALA B 1 327 ? 7.004 41.719 16.844 1 85.12 327 ALA B N 1
ATOM 6909 C CA . ALA B 1 327 ? 5.805 42 16.062 1 85.12 327 ALA B CA 1
ATOM 6910 C C . ALA B 1 327 ? 5.902 41.344 14.68 1 85.12 327 ALA B C 1
ATOM 6912 O O . ALA B 1 327 ? 4.902 40.844 14.141 1 85.12 327 ALA B O 1
ATOM 6913 N N . THR B 1 328 ? 7.113 41.281 14.172 1 84.56 328 THR B N 1
ATOM 6914 C CA . THR B 1 328 ? 7.336 40.688 12.859 1 84.56 328 THR B CA 1
ATOM 6915 C C . THR B 1 328 ? 7.176 39.156 12.914 1 84.56 328 THR B C 1
ATOM 6917 O O . THR B 1 328 ? 6.496 38.562 12.07 1 84.56 328 THR B O 1
ATOM 6920 N N . THR B 1 329 ? 7.742 38.594 13.938 1 88 329 THR B N 1
ATOM 6921 C CA . THR B 1 329 ? 7.641 37.156 14.109 1 88 329 THR B CA 1
ATOM 6922 C C . THR B 1 329 ? 6.203 36.75 14.414 1 88 329 THR B C 1
ATOM 6924 O O . THR B 1 329 ? 5.723 35.719 13.898 1 88 329 THR B O 1
ATOM 6927 N N . GLY B 1 330 ? 5.586 37.562 15.219 1 93 330 GLY B N 1
ATOM 6928 C CA . GLY B 1 330 ? 4.199 37.281 15.562 1 93 330 GLY B CA 1
ATOM 6929 C C . GLY B 1 330 ? 3.256 37.406 14.375 1 93 330 GLY B C 1
ATOM 6930 O O . GLY B 1 330 ? 2.369 36.562 14.203 1 93 330 GLY B O 1
ATOM 6931 N N . SER B 1 331 ? 3.475 38.438 13.57 1 91.81 331 SER B N 1
ATOM 6932 C CA . SER B 1 331 ? 2.617 38.656 12.406 1 91.81 331 SER B CA 1
ATOM 6933 C C . SER B 1 331 ? 2.809 37.531 11.375 1 91.81 331 SER B C 1
ATOM 6935 O O . SER B 1 331 ? 1.84 37.094 10.766 1 91.81 331 SER B O 1
ATOM 6937 N N . LYS B 1 332 ? 4.051 37.094 11.172 1 92.38 332 LYS B N 1
ATOM 6938 C CA . LYS B 1 332 ? 4.324 35.969 10.258 1 92.38 332 LYS B CA 1
ATOM 6939 C C . LYS B 1 332 ? 3.664 34.688 10.727 1 92.38 332 LYS B C 1
ATOM 6941 O O . LYS B 1 332 ? 3.021 34 9.945 1 92.38 332 LYS B O 1
ATOM 6946 N N . THR B 1 333 ? 3.764 34.469 12.023 1 94.5 333 THR B N 1
ATOM 6947 C CA . THR B 1 333 ? 3.162 33.281 12.609 1 94.5 333 THR B CA 1
ATOM 6948 C C . THR B 1 333 ? 1.641 33.312 12.484 1 94.5 333 THR B C 1
ATOM 6950 O O . THR B 1 333 ? 1.009 32.312 12.18 1 94.5 333 THR B O 1
ATOM 6953 N N . GLY B 1 334 ? 1.118 34.5 12.703 1 95.62 334 GLY B N 1
ATOM 6954 C CA . GLY B 1 334 ? -0.322 34.688 12.625 1 95.62 334 GLY B CA 1
ATOM 6955 C C . GLY B 1 334 ? -0.874 34.469 11.227 1 95.62 334 GLY B C 1
ATOM 6956 O O . GLY B 1 334 ? -1.938 33.875 11.055 1 95.62 334 GLY B O 1
ATOM 6957 N N . ILE B 1 335 ? -0.199 34.938 10.234 1 94.69 335 ILE B N 1
ATOM 6958 C CA . ILE B 1 335 ? -0.639 34.781 8.852 1 94.69 335 ILE B CA 1
ATOM 6959 C C . ILE B 1 335 ? -0.534 33.344 8.406 1 94.69 335 ILE B C 1
ATOM 6961 O O . ILE B 1 335 ? -1.424 32.812 7.727 1 94.69 335 ILE B O 1
ATOM 6965 N N . ILE B 1 336 ? 0.514 32.656 8.852 1 95.38 336 ILE B N 1
ATOM 6966 C CA . ILE B 1 336 ? 0.762 31.266 8.492 1 95.38 336 ILE B CA 1
ATOM 6967 C C . ILE B 1 336 ? -0.344 30.391 9.062 1 95.38 336 ILE B C 1
ATOM 6969 O O . ILE B 1 336 ? -0.758 29.422 8.422 1 95.38 336 ILE B O 1
ATOM 6973 N N . LEU B 1 337 ? -0.921 30.781 10.25 1 96.81 337 LEU B N 1
ATOM 6974 C CA . LEU B 1 337 ? -1.883 29.938 10.953 1 96.81 337 LEU B CA 1
ATOM 6975 C C . LEU B 1 337 ? -3.295 30.5 10.812 1 96.81 337 LEU B C 1
ATOM 6977 O O . LEU B 1 337 ? -4.207 30.078 11.531 1 96.81 337 LEU B O 1
ATOM 6981 N N . ALA B 1 338 ? -3.537 31.391 9.852 1 96.19 338 ALA B N 1
ATOM 6982 C CA . ALA B 1 338 ? -4.781 32.156 9.781 1 96.19 338 ALA B CA 1
ATOM 6983 C C . ALA B 1 338 ? -5.914 31.297 9.219 1 96.19 338 ALA B C 1
ATOM 6985 O O . ALA B 1 338 ? -7.09 31.609 9.398 1 96.19 338 ALA B O 1
ATOM 6986 N N . GLN B 1 339 ? -5.664 30.203 8.555 1 95.25 339 GLN B N 1
ATOM 6987 C CA . GLN B 1 339 ? -6.68 29.359 7.934 1 95.25 339 GLN B CA 1
ATOM 6988 C C . GLN B 1 339 ? -7.219 28.328 8.922 1 95.25 339 GLN B C 1
ATOM 6990 O O . GLN B 1 339 ? -6.676 28.172 10.016 1 95.25 339 GLN B O 1
ATOM 6995 N N . ALA B 1 340 ? -8.297 27.703 8.562 1 96.06 340 ALA B N 1
ATOM 6996 C CA . ALA B 1 340 ? -8.883 26.641 9.367 1 96.06 340 ALA B CA 1
ATOM 6997 C C . ALA B 1 340 ? -8.219 25.297 9.086 1 96.06 340 ALA B C 1
ATOM 6999 O O . ALA B 1 340 ? -7.129 25.25 8.508 1 96.06 340 ALA B O 1
ATOM 7000 N N . SER B 1 341 ? -8.758 24.281 9.672 1 93.5 341 SER B N 1
ATOM 7001 C CA . SER B 1 341 ? -8.109 22.969 9.609 1 93.5 341 SER B CA 1
ATOM 7002 C C . SER B 1 341 ? -9.047 21.922 9.008 1 93.5 341 SER B C 1
ATOM 7004 O O . SER B 1 341 ? -10.266 22.078 9.055 1 93.5 341 SER B O 1
ATOM 7006 N N . GLU B 1 342 ? -8.492 20.922 8.438 1 88.94 342 GLU B N 1
ATOM 7007 C CA . GLU B 1 342 ? -9.266 19.766 8.016 1 88.94 342 GLU B CA 1
ATOM 7008 C C . GLU B 1 342 ? -9.953 19.094 9.203 1 88.94 342 GLU B C 1
ATOM 7010 O O . GLU B 1 342 ? -11.031 18.516 9.062 1 88.94 342 GLU B O 1
ATOM 7015 N N . PHE B 1 343 ? -9.375 19.25 10.359 1 88.94 343 PHE B N 1
ATOM 7016 C CA . PHE B 1 343 ? -10 18.734 11.578 1 88.94 343 PHE B CA 1
ATOM 7017 C C . PHE B 1 343 ? -11.289 19.484 11.883 1 88.94 343 PHE B C 1
ATOM 7019 O O . PHE B 1 343 ? -12.234 18.922 12.43 1 88.94 343 PHE B O 1
ATOM 7026 N N . GLY B 1 344 ? -11.211 20.703 11.523 1 93.38 344 GLY B N 1
ATOM 7027 C CA . GLY B 1 344 ? -12.438 21.469 11.672 1 93.38 344 GLY B CA 1
ATOM 7028 C C . GLY B 1 344 ? -13.594 20.906 10.859 1 93.38 344 GLY B C 1
ATOM 7029 O O . GLY B 1 344 ? -14.734 20.906 11.32 1 93.38 344 GLY B O 1
ATOM 7030 N N . LEU B 1 345 ? -13.25 20.391 9.672 1 91.69 345 LEU B N 1
ATOM 7031 C CA . LEU B 1 345 ? -14.266 19.766 8.836 1 91.69 345 LEU B CA 1
ATOM 7032 C C . LEU B 1 345 ? -14.844 18.531 9.516 1 91.69 345 LEU B C 1
ATOM 7034 O O . LEU B 1 345 ? -16.062 18.312 9.5 1 91.69 345 LEU B O 1
ATOM 7038 N N . ALA B 1 346 ? -13.992 17.797 10.125 1 87.44 346 ALA B N 1
ATOM 7039 C CA . ALA B 1 346 ? -14.414 16.578 10.812 1 87.44 346 ALA B CA 1
ATOM 7040 C C . ALA B 1 346 ? -15.305 16.891 12.008 1 87.44 346 ALA B C 1
ATOM 7042 O O . ALA B 1 346 ? -16.312 16.219 12.227 1 87.44 346 ALA B O 1
ATOM 7043 N N . LEU B 1 347 ? -14.953 17.891 12.742 1 91.19 347 LEU B N 1
ATOM 7044 C CA . LEU B 1 347 ? -15.711 18.266 13.938 1 91.19 347 LEU B CA 1
ATOM 7045 C C . LEU B 1 347 ? -17.094 18.797 13.562 1 91.19 347 LEU B C 1
ATOM 7047 O O . LEU B 1 347 ? -18.078 1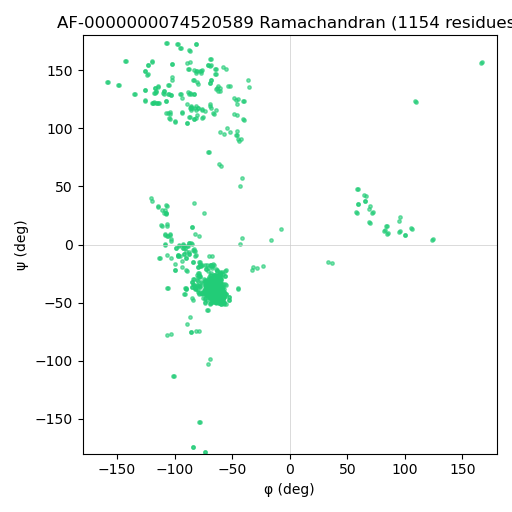8.453 14.211 1 91.19 347 LEU B O 1
ATOM 7051 N N . ILE B 1 348 ? -17.141 19.609 12.555 1 93.88 348 ILE B N 1
ATOM 7052 C CA . ILE B 1 348 ? -18.406 20.172 12.102 1 93.88 348 ILE B CA 1
ATOM 7053 C C . ILE B 1 348 ? -19.312 19.062 11.578 1 93.88 348 ILE B C 1
ATOM 7055 O O . ILE B 1 348 ? -20.516 19.031 11.891 1 93.88 348 ILE B O 1
ATOM 7059 N N . THR B 1 349 ? -18.719 18.156 10.82 1 87.62 349 THR B N 1
ATOM 7060 C CA . THR B 1 349 ? -19.484 17.047 10.281 1 87.62 349 THR B CA 1
ATOM 7061 C C . THR B 1 349 ? -20.031 16.156 11.406 1 87.62 349 THR B C 1
ATOM 7063 O O . THR B 1 349 ? -21.172 15.727 11.367 1 87.62 349 THR B O 1
ATOM 7066 N N . LEU B 1 350 ? -19.203 15.93 12.336 1 83.31 350 LEU B N 1
ATOM 7067 C CA . LEU B 1 350 ? -19.625 15.148 13.492 1 83.31 350 LEU B CA 1
ATOM 7068 C C . LEU B 1 350 ? -20.734 15.852 14.25 1 83.31 350 LEU B C 1
ATOM 7070 O O . LEU B 1 350 ? -21.703 15.211 14.672 1 83.31 350 LEU B O 1
ATOM 7074 N N . GLY B 1 351 ? -20.641 17.125 14.445 1 89 351 GLY B N 1
ATOM 7075 C CA . GLY B 1 351 ? -21.688 17.906 15.102 1 89 351 GLY B CA 1
ATOM 7076 C C . GLY B 1 351 ? -23 17.891 14.352 1 89 351 GLY B C 1
ATOM 7077 O O . GLY B 1 351 ? -24.062 17.844 14.969 1 89 351 GLY B O 1
ATOM 7078 N N . ALA B 1 352 ? -22.875 17.891 13.055 1 89.69 352 ALA B N 1
ATOM 7079 C CA . ALA B 1 352 ? -24.078 17.828 12.227 1 89.69 352 ALA B CA 1
ATOM 7080 C C . ALA B 1 352 ? -24.75 16.453 12.32 1 89.69 352 ALA B C 1
ATOM 7082 O O . ALA B 1 352 ? -25.969 16.359 12.414 1 89.69 352 ALA B O 1
ATOM 7083 N N . GLN B 1 353 ? -23.969 15.453 12.273 1 81.25 353 GLN B N 1
ATOM 7084 C CA . GLN B 1 353 ? -24.453 14.078 12.312 1 81.25 353 GLN B CA 1
ATOM 7085 C C . GLN B 1 353 ? -25.156 13.781 13.641 1 81.25 353 GLN B C 1
ATOM 7087 O O . GLN B 1 353 ? -26.125 13.039 13.688 1 81.25 353 GLN B O 1
ATOM 7092 N N . LEU B 1 354 ? -24.641 14.398 14.711 1 82.56 354 LEU B N 1
ATOM 7093 C CA . LEU B 1 354 ? -25.156 14.117 16.047 1 82.56 354 LEU B CA 1
ATOM 7094 C C . LEU B 1 354 ? -26.281 15.086 16.406 1 82.56 354 LEU B C 1
ATOM 7096 O O . LEU B 1 354 ? -26.812 15.047 17.531 1 82.56 354 LEU B O 1
ATOM 7100 N N . GLY B 1 355 ? -26.562 16.016 15.539 1 87.69 355 GLY B N 1
ATOM 7101 C CA . GLY B 1 355 ? -27.672 16.938 15.727 1 87.69 355 GLY B CA 1
ATOM 7102 C C . GLY B 1 355 ? -27.312 18.141 16.578 1 87.69 355 GLY B C 1
ATOM 7103 O O . GLY B 1 355 ? -28.188 18.922 16.969 1 87.69 355 GLY B O 1
ATOM 7104 N N . VAL B 1 356 ? -26.047 18.328 16.875 1 90.12 356 VAL B N 1
ATOM 7105 C CA . VAL B 1 356 ? -25.594 19.469 17.641 1 90.12 356 VAL B CA 1
ATOM 7106 C C . VAL B 1 356 ? -25.672 20.734 16.781 1 90.12 356 VAL B C 1
ATOM 7108 O O . VAL B 1 356 ? -25.953 21.828 17.281 1 90.12 356 VAL B O 1
ATOM 7111 N N . LEU B 1 357 ? -25.469 20.5 15.445 1 94.06 357 LEU B N 1
ATOM 7112 C CA . LEU B 1 357 ? -25.5 21.609 14.492 1 94.06 357 LEU B CA 1
ATOM 7113 C C . LEU B 1 357 ? -26.656 21.438 13.508 1 94.06 357 LEU B C 1
ATOM 7115 O O . LEU B 1 357 ? -26.891 20.344 12.984 1 94.06 357 LEU B O 1
ATOM 7119 N N . ALA B 1 358 ? -27.344 22.484 13.367 1 92.75 358 ALA B N 1
ATOM 7120 C CA . ALA B 1 358 ? -28.344 22.484 12.305 1 92.75 358 ALA B CA 1
ATOM 7121 C C . ALA B 1 358 ? -27.688 22.391 10.93 1 92.75 358 ALA B C 1
ATOM 7123 O O . ALA B 1 358 ? -26.594 22.922 10.719 1 92.75 358 ALA B O 1
ATOM 7124 N N . PRO B 1 359 ? -28.328 21.75 10.008 1 90.56 359 PRO B N 1
ATOM 7125 C CA . PRO B 1 359 ? -27.734 21.531 8.688 1 90.56 359 PRO B CA 1
ATOM 7126 C C . PRO B 1 359 ? -27.312 22.844 8.008 1 90.56 359 PRO B C 1
ATOM 7128 O O . PRO B 1 359 ? -26.281 22.875 7.324 1 90.56 359 PRO B O 1
ATOM 7131 N N . ARG B 1 360 ? -28.031 23.875 8.234 1 91.75 360 ARG B N 1
ATOM 7132 C CA . ARG B 1 360 ? -27.703 25.156 7.633 1 91.75 360 ARG B CA 1
ATOM 7133 C C . ARG B 1 360 ? -26.391 25.703 8.18 1 91.75 360 ARG B C 1
ATOM 7135 O O . ARG B 1 360 ? -25.531 26.156 7.422 1 91.75 360 ARG B O 1
ATOM 7142 N N . ILE B 1 361 ? -26.25 25.625 9.492 1 92.38 361 ILE B N 1
ATOM 7143 C CA . ILE B 1 361 ? -25.047 26.125 10.164 1 92.38 361 ILE B CA 1
ATOM 7144 C C . ILE B 1 361 ? -23.844 25.281 9.758 1 92.38 361 ILE B C 1
ATOM 7146 O O . ILE B 1 361 ? -22.766 25.828 9.508 1 92.38 361 ILE B O 1
ATOM 7150 N N . ALA B 1 362 ? -24.078 24.016 9.695 1 94 362 ALA B N 1
ATOM 7151 C CA . ALA B 1 362 ? -23 23.109 9.305 1 94 362 ALA B CA 1
ATOM 7152 C C . ALA B 1 362 ? -22.5 23.406 7.898 1 94 362 ALA B C 1
ATOM 7154 O O . ALA B 1 362 ? -21.297 23.469 7.656 1 94 362 ALA B O 1
ATOM 7155 N N . SER B 1 363 ? -23.438 23.625 7.02 1 93.44 363 SER B N 1
ATOM 7156 C CA . SER B 1 363 ? -23.094 23.891 5.629 1 93.44 363 SER B CA 1
ATOM 7157 C C . SER B 1 363 ? -22.297 25.188 5.496 1 93.44 363 SER B C 1
ATOM 7159 O O . SER B 1 363 ? -21.312 25.25 4.746 1 93.44 363 SER B O 1
ATOM 7161 N N . LEU B 1 364 ? -22.688 26.172 6.195 1 93.38 364 LEU B N 1
ATOM 7162 C CA . LEU B 1 364 ? -22 27.469 6.137 1 93.38 364 LEU B CA 1
ATOM 7163 C C . LEU B 1 364 ? -20.609 27.375 6.758 1 93.38 364 LEU B C 1
ATOM 7165 O O . LEU B 1 364 ? -19.641 27.906 6.199 1 93.38 364 LEU B O 1
ATOM 7169 N N . ALA B 1 365 ? -20.578 26.734 7.914 1 95.38 365 ALA B N 1
ATOM 7170 C CA . ALA B 1 365 ? -19.297 26.578 8.594 1 95.38 365 ALA B CA 1
ATOM 7171 C C . ALA B 1 365 ? -18.312 25.781 7.73 1 95.38 365 ALA B C 1
ATOM 7173 O O . ALA B 1 365 ? -17.141 26.141 7.645 1 95.38 365 ALA B O 1
ATOM 7174 N N . LEU B 1 366 ? -18.812 24.75 7.102 1 95.06 366 LEU B N 1
ATOM 7175 C CA . LEU B 1 366 ? -17.984 23.938 6.23 1 95.06 366 LEU B CA 1
ATOM 7176 C C . LEU B 1 366 ? -17.453 24.75 5.059 1 95.06 366 LEU B C 1
ATOM 7178 O O . LEU B 1 366 ? -16.281 24.641 4.691 1 95.06 366 LEU B O 1
ATOM 7182 N N . ALA B 1 367 ? -18.312 25.562 4.504 1 94.5 367 ALA B N 1
ATOM 7183 C CA . ALA B 1 367 ? -17.922 26.391 3.373 1 94.5 367 ALA B CA 1
ATOM 7184 C C . ALA B 1 367 ? -16.828 27.375 3.77 1 94.5 367 ALA B C 1
ATOM 7186 O O . ALA B 1 367 ? -15.914 27.641 2.992 1 94.5 367 ALA B O 1
ATOM 7187 N N . ILE B 1 368 ? -16.938 27.906 4.949 1 95.69 368 ILE B N 1
ATOM 7188 C CA . ILE B 1 368 ? -15.961 28.859 5.445 1 95.69 368 ILE B CA 1
ATOM 7189 C C . ILE B 1 368 ? -14.609 28.172 5.633 1 95.69 368 ILE B C 1
ATOM 7191 O O . ILE B 1 368 ? -13.57 28.719 5.25 1 95.69 368 ILE B O 1
ATOM 7195 N N . VAL B 1 369 ? -14.656 26.969 6.234 1 95.62 369 VAL B N 1
ATOM 7196 C CA . VAL B 1 369 ? -13.43 26.203 6.449 1 95.62 369 VAL B CA 1
ATOM 7197 C C . VAL B 1 369 ? -12.773 25.891 5.105 1 95.62 369 VAL B C 1
ATOM 7199 O O . VAL B 1 369 ? -11.578 26.094 4.926 1 95.62 369 VAL B O 1
ATOM 7202 N N . VAL B 1 370 ? -13.578 25.438 4.16 1 93.06 370 VAL B N 1
ATOM 7203 C CA . VAL B 1 370 ? -13.07 25.047 2.848 1 93.06 370 VAL B CA 1
ATOM 7204 C C . VAL B 1 370 ? -12.484 26.266 2.141 1 93.06 370 VAL B C 1
ATOM 7206 O O . VAL B 1 370 ? -11.398 26.188 1.557 1 93.06 370 VAL B O 1
ATOM 7209 N N . GLY B 1 371 ? -13.188 27.359 2.178 1 93.5 371 GLY B N 1
ATOM 7210 C CA . GLY B 1 371 ? -12.695 28.594 1.569 1 93.5 371 GLY B CA 1
ATOM 7211 C C . GLY B 1 371 ? -11.367 29.062 2.146 1 93.5 371 GLY B C 1
ATOM 7212 O O . GLY B 1 371 ? -10.5 29.531 1.412 1 93.5 371 GLY B O 1
ATOM 7213 N N . SER B 1 372 ? -11.25 28.938 3.42 1 95.12 372 SER B N 1
ATOM 7214 C CA . SER B 1 372 ? -10.008 29.344 4.066 1 95.12 372 SER B CA 1
ATOM 7215 C C . SER B 1 372 ? -8.852 28.438 3.66 1 95.12 372 SER B C 1
ATOM 7217 O O . SER B 1 372 ? -7.715 28.891 3.529 1 95.12 372 SER B O 1
ATOM 7219 N N . LEU B 1 373 ? -9.148 27.156 3.467 1 91.62 373 LEU B N 1
ATOM 7220 C CA . LEU B 1 373 ? -8.125 26.203 3.068 1 91.62 373 LEU B CA 1
ATOM 7221 C C . LEU B 1 373 ? -7.641 26.484 1.649 1 91.62 373 LEU B C 1
ATOM 7223 O O . LEU B 1 373 ? -6.469 26.266 1.336 1 91.62 373 LEU B O 1
ATOM 7227 N N . ILE B 1 374 ? -8.523 26.984 0.833 1 90 374 ILE B N 1
ATOM 7228 C CA . ILE B 1 374 ? -8.18 27.328 -0.541 1 90 374 ILE B CA 1
ATOM 7229 C C . ILE B 1 374 ? -7.184 28.484 -0.543 1 90 374 ILE B C 1
ATOM 7231 O O . ILE B 1 374 ? -6.246 28.5 -1.347 1 90 374 ILE B O 1
ATOM 7235 N N . LEU B 1 375 ? -7.238 29.344 0.367 1 92.06 375 LEU B N 1
ATOM 7236 C CA . LEU B 1 375 ? -6.422 30.547 0.405 1 92.06 375 LEU B CA 1
ATOM 7237 C C . LEU B 1 375 ? -5.113 30.297 1.147 1 92.06 375 LEU B C 1
ATOM 7239 O O . LEU B 1 375 ? -4.176 31.094 1.051 1 92.06 375 LEU B O 1
ATOM 7243 N N . ALA B 1 376 ? -5.059 29.188 1.801 1 91 376 ALA B N 1
ATOM 7244 C CA . ALA B 1 376 ? -3.975 28.906 2.738 1 91 376 ALA B CA 1
ATOM 7245 C C . ALA B 1 376 ? -2.621 28.953 2.037 1 91 376 ALA B C 1
ATOM 7247 O O . ALA B 1 376 ? -1.682 29.578 2.529 1 91 376 ALA B O 1
ATOM 7248 N N . PRO B 1 377 ? -2.459 28.312 0.846 1 86.44 377 PRO B N 1
ATOM 7249 C CA . PRO B 1 377 ? -1.142 28.328 0.208 1 86.44 377 PRO B CA 1
ATOM 7250 C C . PRO B 1 377 ? -0.658 29.75 -0.101 1 86.44 377 PRO B C 1
ATOM 7252 O O . PRO B 1 377 ? 0.525 30.047 0.07 1 86.44 377 PRO B O 1
ATOM 7255 N N . TRP B 1 378 ? -1.503 30.609 -0.456 1 88.44 378 TRP B N 1
ATOM 7256 C CA . TRP B 1 378 ? -1.143 31.984 -0.781 1 88.44 378 TRP B CA 1
ATOM 7257 C C . TRP B 1 378 ? -0.796 32.75 0.48 1 88.44 378 TRP B C 1
ATOM 7259 O O . TRP B 1 378 ? 0.116 33.594 0.471 1 88.44 378 TRP B O 1
ATOM 7269 N N . LEU B 1 379 ? -1.495 32.531 1.501 1 91.75 379 LEU B N 1
ATOM 7270 C CA . LEU B 1 379 ? -1.224 33.219 2.766 1 91.75 379 LEU B CA 1
ATOM 7271 C C . LEU B 1 379 ? 0.154 32.844 3.299 1 91.75 379 LEU B C 1
ATOM 7273 O O . LEU B 1 379 ? 0.895 33.719 3.781 1 91.75 379 LEU B O 1
ATOM 7277 N N . ILE B 1 380 ? 0.475 31.578 3.17 1 89.94 380 ILE B N 1
ATOM 7278 C CA . ILE B 1 380 ? 1.73 31.062 3.715 1 89.94 380 ILE B CA 1
ATOM 7279 C C . ILE B 1 380 ? 2.893 31.516 2.83 1 89.94 380 ILE B C 1
ATOM 7281 O O . ILE B 1 380 ? 3.943 31.922 3.332 1 89.94 380 ILE B O 1
ATOM 7285 N N . ARG B 1 381 ? 2.684 31.484 1.553 1 85.38 381 ARG B N 1
ATOM 7286 C CA . ARG B 1 381 ? 3.732 31.844 0.605 1 85.38 381 ARG B CA 1
ATOM 7287 C C . ARG B 1 381 ? 4.074 33.312 0.708 1 85.38 381 ARG B C 1
ATOM 7289 O O . ARG B 1 381 ? 5.242 33.719 0.603 1 85.38 381 ARG B O 1
ATOM 7296 N N . TYR B 1 382 ? 3.053 34.094 0.93 1 85.25 382 TYR B N 1
ATOM 7297 C CA . TYR B 1 382 ? 3.273 35.531 0.931 1 85.25 382 TYR B CA 1
ATOM 7298 C C . TYR B 1 382 ? 3.195 36.094 2.346 1 85.25 382 TYR B C 1
ATOM 7300 O O . TYR B 1 382 ? 2.805 37.25 2.541 1 85.25 382 TYR B O 1
ATOM 7308 N N . ASN B 1 383 ? 3.506 35.25 3.223 1 83.12 383 ASN B N 1
ATOM 7309 C CA . ASN B 1 383 ? 3.426 35.656 4.621 1 83.12 383 ASN B CA 1
ATOM 7310 C C . ASN B 1 383 ? 4.293 36.875 4.902 1 83.12 383 ASN B C 1
ATOM 7312 O O . ASN B 1 383 ? 3.893 37.75 5.652 1 83.12 383 ASN B O 1
ATOM 7316 N N . PHE B 1 384 ? 5.512 36.875 4.285 1 77.12 384 PHE B N 1
ATOM 7317 C CA . PHE B 1 384 ? 6.445 37.969 4.504 1 77.12 384 PHE B CA 1
ATOM 7318 C C . PHE B 1 384 ? 5.883 39.281 3.945 1 77.12 384 PHE B C 1
ATOM 7320 O O . PHE B 1 384 ? 5.867 40.312 4.637 1 77.12 384 PHE B O 1
ATOM 7327 N N . GLU B 1 385 ? 5.375 39.281 2.727 1 81.5 385 GLU B N 1
ATOM 7328 C CA . GLU B 1 385 ? 4.855 40.5 2.064 1 81.5 385 GLU B CA 1
ATOM 7329 C C . GLU B 1 385 ? 3.623 41.031 2.787 1 81.5 385 GLU B C 1
ATOM 7331 O O . GLU B 1 385 ? 3.477 42.25 2.957 1 81.5 385 GLU B O 1
ATOM 7336 N N . ILE B 1 386 ? 2.883 40.156 3.234 1 84.38 386 ILE B N 1
ATOM 7337 C CA . ILE B 1 386 ? 1.662 40.531 3.93 1 84.38 386 ILE B CA 1
ATOM 7338 C C . ILE B 1 386 ? 2.014 41.125 5.289 1 84.38 386 ILE B C 1
ATOM 7340 O O . ILE B 1 386 ? 1.426 42.125 5.707 1 84.38 386 ILE B O 1
ATOM 7344 N N . SER B 1 387 ? 2.949 40.5 5.898 1 80.62 387 SER B N 1
ATOM 7345 C CA . SER B 1 387 ? 3.383 40.969 7.203 1 80.62 387 SER B CA 1
ATOM 7346 C C . SER B 1 387 ? 3.998 42.375 7.094 1 80.62 387 SER B C 1
ATOM 7348 O O . SER B 1 387 ? 3.775 43.219 7.957 1 80.62 387 SER B O 1
ATOM 7350 N N . GLN B 1 388 ? 4.777 42.625 6.105 1 76.19 388 GLN B N 1
ATOM 7351 C CA . GLN B 1 388 ? 5.387 43.938 5.891 1 76.19 388 GLN B CA 1
ATOM 7352 C C . GLN B 1 388 ? 4.332 45 5.598 1 76.19 388 GLN B C 1
ATOM 7354 O O . GLN B 1 388 ? 4.445 46.125 6.051 1 76.19 388 GLN B O 1
ATOM 7359 N N . TRP B 1 389 ? 3.486 44.562 4.867 1 77 389 TRP B N 1
ATOM 7360 C CA . TRP B 1 389 ? 2.406 45.469 4.527 1 77 389 TRP B CA 1
ATOM 7361 C C . TRP B 1 389 ? 1.63 45.906 5.77 1 77 389 TRP B C 1
ATOM 7363 O O . TRP B 1 389 ? 1.323 47.094 5.953 1 77 389 TRP B O 1
ATOM 7373 N N . ILE B 1 390 ? 1.459 44.969 6.578 1 73.06 390 ILE B N 1
ATOM 7374 C CA . ILE B 1 390 ? 0.761 45.25 7.832 1 73.06 390 ILE B CA 1
ATOM 7375 C C . ILE B 1 390 ? 1.646 46.062 8.75 1 73.06 390 ILE B C 1
ATOM 7377 O O . ILE B 1 390 ? 1.162 46.969 9.438 1 73.06 390 ILE B O 1
ATOM 7381 N N . GLY B 1 391 ? 2.924 45.688 8.805 1 69.62 391 GLY B N 1
ATOM 7382 C CA . GLY B 1 391 ? 3.877 46.438 9.594 1 69.62 391 GLY B CA 1
ATOM 7383 C C . GLY B 1 391 ? 3.969 47.906 9.164 1 69.62 391 GLY B C 1
ATOM 7384 O O . GLY B 1 391 ? 4.059 48.781 10.008 1 69.62 391 GLY B O 1
ATOM 7385 N N . ARG B 1 392 ? 3.988 48.062 7.926 1 64.25 392 ARG B N 1
ATOM 7386 C CA . ARG B 1 392 ? 4.012 49.438 7.414 1 64.25 392 ARG B CA 1
ATOM 7387 C C . ARG B 1 392 ? 2.764 50.188 7.844 1 64.25 392 ARG B C 1
ATOM 7389 O O . ARG B 1 392 ? 2.836 51.375 8.156 1 64.25 392 ARG B O 1
ATOM 7396 N N . LEU B 1 393 ? 1.99 49.406 7.781 1 59.78 393 LEU B N 1
ATOM 7397 C CA . LEU B 1 393 ? 0.736 50.031 8.172 1 59.78 393 LEU B CA 1
ATOM 7398 C C . LEU B 1 393 ? 0.75 50.375 9.656 1 59.78 393 LEU B C 1
ATOM 7400 O O . LEU B 1 393 ? 0.158 51.375 10.062 1 59.78 393 LEU B O 1
ATOM 7404 N N . VAL B 1 394 ? 1.681 49.438 10.32 1 60.34 394 VAL B N 1
ATOM 7405 C CA . VAL B 1 394 ? 1.739 49.656 11.758 1 60.34 394 VAL B CA 1
ATOM 7406 C C . VAL B 1 394 ? 3.012 50.406 12.109 1 60.34 394 VAL B C 1
ATOM 7408 O O . VAL B 1 394 ? 3.27 50.719 13.281 1 60.34 394 VAL B O 1
ATOM 7411 N N . GLY B 1 395 ? 4.051 50.969 11.172 1 55.38 395 GLY B N 1
ATOM 7412 C CA . GLY B 1 395 ? 5.121 51.938 11.367 1 55.38 395 GLY B CA 1
ATOM 7413 C C . GLY B 1 395 ? 6.461 51.281 11.68 1 55.38 395 GLY B C 1
ATOM 7414 O O . GLY B 1 395 ? 7.336 51.906 12.273 1 55.38 395 GLY B O 1
ATOM 7415 N N . GLN B 1 396 ? 6.969 49.969 11.477 1 51.66 396 GLN B N 1
ATOM 7416 C CA . GLN B 1 396 ? 8.227 49.406 11.93 1 51.66 396 GLN B CA 1
ATOM 7417 C C . GLN B 1 396 ? 9.344 49.625 10.914 1 51.66 396 GLN B C 1
ATOM 7419 O O . GLN B 1 396 ? 9.172 49.375 9.727 1 51.66 396 GLN B O 1
ATOM 7424 N N . LYS B 1 397 ? 10.633 50.344 11.094 1 45.34 397 LYS B N 1
ATOM 7425 C CA . LYS B 1 397 ? 11.828 50.781 10.367 1 45.34 397 LYS B CA 1
ATOM 7426 C C . LYS B 1 397 ? 12.766 49.594 10.133 1 45.34 397 LYS B C 1
ATOM 7428 O O . LYS B 1 397 ? 13.188 48.938 11.086 1 45.34 397 LYS B O 1
ATOM 7433 N N . VAL B 1 398 ? 13.25 48.938 8.984 1 41.94 398 VAL B N 1
ATOM 7434 C CA . VAL B 1 398 ? 14.141 47.875 8.508 1 41.94 398 VAL B CA 1
ATOM 7435 C C . VAL B 1 398 ? 15.57 48.406 8.461 1 41.94 398 VAL B C 1
ATOM 7437 O O . VAL B 1 398 ? 15.867 49.344 7.734 1 41.94 398 VAL B O 1
ATOM 7440 N N . SER B 1 399 ? 16.844 48.219 9.203 1 36.62 399 SER B N 1
ATOM 7441 C CA . SER B 1 399 ? 18.219 48.719 9.258 1 36.62 399 SER B CA 1
ATOM 7442 C C . SER B 1 399 ? 19.078 48.062 8.188 1 36.62 399 SER B C 1
ATOM 7444 O O . SER B 1 399 ? 18.906 46.875 7.875 1 36.62 399 SER B O 1
ATOM 7446 N N . GLY B 1 400 ? 20.344 48.531 7.285 1 34.75 400 GLY B N 1
ATOM 7447 C CA . GLY B 1 400 ? 21.234 48.406 6.141 1 34.75 400 GLY B CA 1
ATOM 7448 C C . GLY B 1 400 ? 22.328 47.375 6.336 1 34.75 400 GLY B C 1
ATOM 7449 O O . GLY B 1 400 ? 23 46.969 5.379 1 34.75 400 GLY B O 1
ATOM 7450 N N . ARG B 1 401 ? 23.609 47.344 7.145 1 35.44 401 ARG B N 1
ATOM 7451 C CA . ARG B 1 401 ? 24.875 46.625 7.375 1 35.44 401 ARG B CA 1
ATOM 7452 C C . ARG B 1 401 ? 24.719 45.125 7.125 1 35.44 401 ARG B C 1
ATOM 7454 O O . ARG B 1 401 ? 25.672 44.375 7.23 1 35.44 401 ARG B O 1
ATOM 7461 N N . ASP B 1 402 ? 24.031 44.344 7.047 1 35.94 402 ASP B N 1
ATOM 7462 C CA . ASP B 1 402 ? 23.828 42.906 7.051 1 35.94 402 ASP B CA 1
ATOM 7463 C C . ASP B 1 402 ? 24.109 42.312 5.672 1 35.94 402 ASP B C 1
ATOM 7465 O O . ASP B 1 402 ? 23.891 41.125 5.449 1 35.94 402 ASP B O 1
ATOM 7469 N N . ARG B 1 403 ? 25.359 42.938 4.672 1 33.53 403 ARG B N 1
ATOM 7470 C CA . ARG B 1 403 ? 25.391 42.469 3.291 1 33.53 403 ARG B CA 1
ATOM 7471 C C . ARG B 1 403 ? 26.547 41.5 3.064 1 33.53 403 ARG B C 1
ATOM 7473 O O . ARG B 1 403 ? 26.406 40.469 2.402 1 33.53 403 ARG B O 1
ATOM 7480 N N . GLU B 1 404 ? 28.188 41.844 2.865 1 34.12 404 GLU B N 1
ATOM 7481 C CA . GLU B 1 404 ? 29.312 41.156 2.256 1 34.12 404 GLU B CA 1
ATOM 7482 C C . GLU B 1 404 ? 29.734 39.938 3.088 1 34.12 404 GLU B C 1
ATOM 7484 O O . GLU B 1 404 ? 30.062 38.875 2.539 1 34.12 404 GLU B O 1
ATOM 7489 N N . MET B 1 405 ? 31.156 39.875 4.164 1 36.28 405 MET B N 1
ATOM 7490 C CA . MET B 1 405 ? 31.391 38.906 5.219 1 36.28 405 MET B CA 1
ATOM 7491 C C . MET B 1 405 ? 30.172 38.031 5.438 1 36.28 405 MET B C 1
ATOM 7493 O O . MET B 1 405 ? 30.203 37.094 6.238 1 36.28 405 MET B O 1
ATOM 7497 N N . SER B 1 406 ? 29.547 38.156 4.684 1 39.47 406 SER B N 1
ATOM 7498 C CA . SER B 1 406 ? 28.125 37.969 4.445 1 39.47 406 SER B CA 1
ATOM 7499 C C . SER B 1 406 ? 27.875 36.75 3.568 1 39.47 406 SER B C 1
ATOM 7501 O O . SER B 1 406 ? 26.719 36.375 3.336 1 39.47 406 SER B O 1
ATOM 7503 N N . ARG B 1 407 ? 29.406 36.281 3.051 1 47.19 407 ARG B N 1
ATOM 7504 C CA . ARG B 1 407 ? 29.156 35.062 2.254 1 47.19 407 ARG B CA 1
ATOM 7505 C C . ARG B 1 407 ? 29.203 33.812 3.119 1 47.19 407 ARG B C 1
ATOM 7507 O O . ARG B 1 407 ? 28.688 32.781 2.73 1 47.19 407 ARG B O 1
ATOM 7514 N N . ILE B 1 408 ? 30.938 33.469 3.744 1 50.78 408 ILE B N 1
ATOM 7515 C CA . ILE B 1 408 ? 30.672 32.469 4.773 1 50.78 408 ILE B CA 1
ATOM 7516 C C . ILE B 1 408 ? 29.703 33.031 5.805 1 50.78 408 ILE B C 1
ATOM 7518 O O . ILE B 1 408 ? 30.016 34 6.504 1 50.78 408 ILE B O 1
ATOM 7522 N N . PRO B 1 409 ? 28.953 32.844 5.668 1 50.88 409 PRO B N 1
ATOM 7523 C CA . PRO B 1 409 ? 27.984 33.469 6.57 1 50.88 409 PRO B CA 1
ATOM 7524 C C . PRO B 1 409 ? 28.422 33.406 8.031 1 50.88 409 PRO B C 1
ATOM 7526 O O . PRO B 1 409 ? 28.781 32.344 8.523 1 50.88 409 PRO B O 1
ATOM 7529 N N . PRO B 1 410 ? 29.234 34.531 8.586 1 53.47 410 PRO B N 1
ATOM 7530 C CA . PRO B 1 410 ? 29.672 34.531 9.984 1 53.47 410 PRO B CA 1
ATOM 7531 C C . PRO B 1 410 ? 28.781 33.656 10.875 1 53.47 410 PRO B C 1
ATOM 7533 O O . PRO B 1 410 ? 29.234 33.188 11.922 1 53.47 410 PRO B O 1
ATOM 7536 N N . HIS B 1 411 ? 27.828 33.438 10.43 1 55.66 411 HIS B N 1
ATOM 7537 C CA . HIS B 1 411 ? 26.844 32.75 11.258 1 55.66 411 HIS B CA 1
ATOM 7538 C C . HIS B 1 411 ? 26.609 31.328 10.75 1 55.66 411 HIS B C 1
ATOM 7540 O O . HIS B 1 411 ? 25.578 30.719 11.055 1 55.66 411 HIS B O 1
ATOM 7546 N N . LEU B 1 412 ? 27.859 30.797 10.102 1 67.94 412 LEU B N 1
ATOM 7547 C CA . LEU B 1 412 ? 27.688 29.453 9.594 1 67.94 412 LEU B CA 1
ATOM 7548 C C . LEU B 1 412 ? 27.703 28.438 10.734 1 67.94 412 LEU B C 1
ATOM 7550 O O . LEU B 1 412 ? 28.609 28.453 11.562 1 67.94 412 LEU B O 1
ATOM 7554 N N . SER B 1 413 ? 26.719 27.938 10.977 1 76.31 413 SER B N 1
ATOM 7555 C CA . SER B 1 413 ? 26.594 26.859 11.961 1 76.31 413 SER B CA 1
ATOM 7556 C C . SER B 1 413 ? 25.953 25.625 11.344 1 76.31 413 SER B C 1
ATOM 7558 O O . SER B 1 413 ? 25.266 25.719 10.328 1 76.31 413 SER B O 1
ATOM 7560 N N . ASP B 1 414 ? 26.359 24.438 11.766 1 79.19 414 ASP B N 1
ATOM 7561 C CA . ASP B 1 414 ? 25.812 23.156 11.352 1 79.19 414 ASP B CA 1
ATOM 7562 C C . ASP B 1 414 ? 26.172 22.844 9.898 1 79.19 414 ASP B C 1
ATOM 7564 O O . ASP B 1 414 ? 25.375 22.266 9.164 1 79.19 414 ASP B O 1
ATOM 7568 N N . HIS B 1 415 ? 27.391 23.328 9.523 1 87.25 415 HIS B N 1
ATOM 7569 C CA . HIS B 1 415 ? 27.891 23.078 8.172 1 87.25 415 HIS B CA 1
ATOM 7570 C C . HIS B 1 415 ? 28.797 21.859 8.148 1 87.25 415 HIS B C 1
ATOM 7572 O O . HIS B 1 415 ? 29.156 21.328 9.195 1 87.25 415 HIS B O 1
ATOM 7578 N N . ILE B 1 416 ? 29.109 21.438 6.887 1 90.94 416 ILE B N 1
ATOM 7579 C CA . ILE B 1 416 ? 29.984 20.297 6.695 1 90.94 416 ILE B CA 1
ATOM 7580 C C . ILE B 1 416 ? 31.359 20.781 6.23 1 90.94 416 ILE B C 1
ATOM 7582 O O . ILE B 1 416 ? 31.453 21.672 5.383 1 90.94 416 ILE B O 1
ATOM 7586 N N . ILE B 1 417 ? 32.344 20.281 6.93 1 90.5 417 ILE B N 1
ATOM 7587 C CA . ILE B 1 417 ? 33.688 20.547 6.469 1 90.5 417 ILE B CA 1
ATOM 7588 C C . ILE B 1 417 ? 34.156 19.391 5.578 1 90.5 417 ILE B C 1
ATOM 7590 O O . ILE B 1 417 ? 34.281 18.266 6.035 1 90.5 417 ILE B O 1
ATOM 7594 N N . LEU B 1 418 ? 34.344 19.672 4.355 1 91.19 418 LEU B N 1
ATOM 7595 C CA . LEU B 1 418 ? 34.812 18.688 3.373 1 91.19 418 LEU B CA 1
ATOM 7596 C C . LEU B 1 418 ? 36.312 18.828 3.113 1 91.19 418 LEU B C 1
ATOM 7598 O O . LEU B 1 418 ? 36.75 19.781 2.479 1 91.19 418 LEU B O 1
ATOM 7602 N N . ALA B 1 419 ? 37 17.844 3.674 1 89.88 419 ALA B N 1
ATOM 7603 C CA . ALA B 1 419 ? 38.438 17.844 3.492 1 89.88 419 ALA B CA 1
ATOM 7604 C C . ALA B 1 419 ? 38.844 17.078 2.23 1 89.88 419 ALA B C 1
ATOM 7606 O O . ALA B 1 419 ? 38.812 15.844 2.207 1 89.88 419 ALA B O 1
ATOM 7607 N N . GLY B 1 420 ? 39.188 17.781 1.273 1 87.94 420 GLY B N 1
ATOM 7608 C CA . GLY B 1 420 ? 39.5 17.203 -0.021 1 87.94 420 GLY B CA 1
ATOM 7609 C C . GLY B 1 420 ? 38.469 17.5 -1.081 1 87.94 420 GLY B C 1
ATOM 7610 O O . GLY B 1 420 ? 37.281 17.281 -0.869 1 87.94 420 GLY B O 1
ATOM 7611 N N . TYR B 1 421 ? 38.844 18.062 -2.115 1 88.88 421 TYR B N 1
ATOM 7612 C CA . TYR B 1 421 ? 37.938 18.391 -3.215 1 88.88 421 TYR B CA 1
ATOM 7613 C C . TYR B 1 421 ? 38.375 17.703 -4.504 1 88.88 421 TYR B C 1
ATOM 7615 O O . TYR B 1 421 ? 38.406 18.328 -5.566 1 88.88 421 TYR B O 1
ATOM 7623 N N . GLY B 1 422 ? 38.781 16.516 -4.285 1 84.38 422 GLY B N 1
ATOM 7624 C CA . GLY B 1 422 ? 39.062 15.68 -5.445 1 84.38 422 GLY B CA 1
ATOM 7625 C C . GLY B 1 422 ? 37.781 15.109 -6.066 1 84.38 422 GLY B C 1
ATOM 7626 O O . GLY B 1 422 ? 36.688 15.656 -5.891 1 84.38 422 GLY B O 1
ATOM 7627 N N . ARG B 1 423 ? 37.938 14.039 -6.66 1 80 423 ARG B N 1
ATOM 7628 C CA . ARG B 1 423 ? 36.812 13.438 -7.355 1 80 423 ARG B CA 1
ATOM 7629 C C . ARG B 1 423 ? 35.688 13.102 -6.387 1 80 423 ARG B C 1
ATOM 7631 O O . ARG B 1 423 ? 34.531 13.453 -6.625 1 80 423 ARG B O 1
ATOM 7638 N N . VAL B 1 424 ? 36.062 12.406 -5.309 1 82.94 424 VAL B N 1
ATOM 7639 C CA . VAL B 1 424 ? 35.062 12.016 -4.32 1 82.94 424 VAL B CA 1
ATOM 7640 C C . VAL B 1 424 ? 34.531 13.258 -3.611 1 82.94 424 VAL B C 1
ATOM 7642 O O . VAL B 1 424 ? 33.312 13.391 -3.408 1 82.94 424 VAL B O 1
ATOM 7645 N N . GLY B 1 425 ? 35.406 14.164 -3.268 1 86.88 425 GLY B N 1
ATOM 7646 C CA . GLY B 1 425 ? 35 15.398 -2.631 1 86.88 425 GLY B CA 1
ATOM 7647 C C . GLY B 1 425 ? 34.062 16.219 -3.484 1 86.88 425 GLY B C 1
ATOM 7648 O O . GLY B 1 425 ? 33.062 16.766 -2.98 1 86.88 425 GLY B O 1
ATOM 7649 N N . GLN B 1 426 ? 34.312 16.25 -4.715 1 86.94 426 GLN B N 1
ATOM 7650 C CA . GLN B 1 426 ? 33.469 17 -5.633 1 86.94 426 GLN B CA 1
ATOM 7651 C C . GLN B 1 426 ? 32.062 16.359 -5.727 1 86.94 426 GLN B C 1
ATOM 7653 O O . GLN B 1 426 ? 31.062 17.062 -5.785 1 86.94 426 GLN B O 1
ATOM 7658 N N . MET B 1 427 ? 32.125 15.055 -5.742 1 83.75 427 MET B N 1
ATOM 7659 C CA . MET B 1 427 ? 30.859 14.344 -5.777 1 83.75 427 MET B CA 1
ATOM 7660 C C . MET B 1 427 ? 30.047 14.609 -4.52 1 83.75 427 MET B C 1
ATOM 7662 O O . MET B 1 427 ? 28.844 14.891 -4.594 1 83.75 427 MET B O 1
ATOM 7666 N N . ILE B 1 428 ? 30.688 14.609 -3.424 1 86.69 428 ILE B N 1
ATOM 7667 C CA . ILE B 1 428 ? 30 14.883 -2.158 1 86.69 428 ILE B CA 1
ATOM 7668 C C . ILE B 1 428 ? 29.516 16.328 -2.137 1 86.69 428 ILE B C 1
ATOM 7670 O O . ILE B 1 428 ? 28.375 16.594 -1.75 1 86.69 428 ILE B O 1
ATOM 7674 N N . ALA B 1 429 ? 30.375 17.156 -2.588 1 87.25 429 ALA B N 1
ATOM 7675 C CA . ALA B 1 429 ? 30.016 18.578 -2.643 1 87.25 429 ALA B CA 1
ATOM 7676 C C . ALA B 1 429 ? 28.766 18.797 -3.5 1 87.25 429 ALA B C 1
ATOM 7678 O O . ALA B 1 429 ? 27.875 19.562 -3.131 1 87.25 429 ALA B O 1
ATOM 7679 N N . LYS B 1 430 ? 28.766 18.156 -4.59 1 85.88 430 LYS B N 1
ATOM 7680 C CA . LYS B 1 430 ? 27.609 18.25 -5.488 1 85.88 430 LYS B CA 1
ATOM 7681 C C . LYS B 1 430 ? 26.328 17.812 -4.789 1 85.88 430 LYS B C 1
ATOM 7683 O O . LYS B 1 430 ? 25.312 18.484 -4.883 1 85.88 430 LYS B O 1
ATOM 7688 N N . PHE B 1 431 ? 26.484 16.781 -4.074 1 84.88 431 PHE B N 1
ATOM 7689 C CA . PHE B 1 431 ? 25.297 16.266 -3.391 1 84.88 431 PHE B CA 1
ATOM 7690 C C . PHE B 1 431 ? 24.922 17.156 -2.213 1 84.88 431 PHE B C 1
ATOM 7692 O O . PHE B 1 431 ? 23.734 17.359 -1.936 1 84.88 431 PHE B O 1
ATOM 7699 N N . LEU B 1 432 ? 25.906 17.656 -1.506 1 85.44 432 LEU B N 1
ATOM 7700 C CA . LEU B 1 432 ? 25.625 18.594 -0.424 1 85.44 432 LEU B CA 1
ATOM 7701 C C . LEU B 1 432 ? 24.953 19.859 -0.955 1 85.44 432 LEU B C 1
ATOM 7703 O O . LEU B 1 432 ? 23.969 20.312 -0.379 1 85.44 432 LEU B O 1
ATOM 7707 N N . LYS B 1 433 ? 25.422 20.266 -2.035 1 83.75 433 LYS B N 1
ATOM 7708 C CA . LYS B 1 433 ? 24.875 21.453 -2.693 1 83.75 433 LYS B CA 1
ATOM 7709 C C . LYS B 1 433 ? 23.453 21.219 -3.166 1 83.75 433 LYS B C 1
ATOM 7711 O O . LYS B 1 433 ? 22.562 22.047 -2.934 1 83.75 433 LYS B O 1
ATOM 7716 N N . ASN B 1 434 ? 23.234 20.094 -3.793 1 79.62 434 ASN B N 1
ATOM 7717 C CA . ASN B 1 434 ? 21.922 19.734 -4.316 1 79.62 434 ASN B CA 1
ATOM 7718 C C . ASN B 1 434 ? 20.891 19.594 -3.197 1 79.62 434 ASN B C 1
ATOM 7720 O O . ASN B 1 434 ? 19.688 19.766 -3.426 1 79.62 434 ASN B O 1
ATOM 7724 N N . ASN B 1 435 ? 21.453 19.344 -1.994 1 78.5 435 ASN B N 1
ATOM 7725 C CA . ASN B 1 435 ? 20.547 19.156 -0.865 1 78.5 435 ASN B CA 1
ATOM 7726 C C . ASN B 1 435 ? 20.547 20.359 0.064 1 78.5 435 ASN B C 1
ATOM 7728 O O . ASN B 1 435 ? 20.047 20.297 1.184 1 78.5 435 ASN B O 1
ATOM 7732 N N . GLY B 1 436 ? 21.188 21.453 -0.278 1 75.94 436 GLY B N 1
ATOM 7733 C CA . GLY B 1 436 ? 21.203 22.719 0.445 1 75.94 436 GLY B CA 1
ATOM 7734 C C . GLY B 1 436 ? 21.969 22.641 1.753 1 75.94 436 GLY B C 1
ATOM 7735 O O . GLY B 1 436 ? 21.672 23.375 2.695 1 75.94 436 GLY B O 1
ATOM 7736 N N . ILE B 1 437 ? 22.781 21.703 1.921 1 84 437 ILE B N 1
ATOM 7737 C CA . ILE B 1 437 ? 23.594 21.594 3.123 1 84 437 ILE B CA 1
ATOM 7738 C C . ILE B 1 437 ? 24.828 22.5 3.006 1 84 437 ILE B C 1
ATOM 7740 O O . ILE B 1 437 ? 25.625 22.344 2.084 1 84 437 ILE B O 1
ATOM 7744 N N . PRO B 1 438 ? 24.859 23.453 3.932 1 86.19 438 PRO B N 1
ATOM 7745 C CA . PRO B 1 438 ? 26.047 24.297 3.861 1 86.19 438 PRO B CA 1
ATOM 7746 C C . PRO B 1 438 ? 27.344 23.531 4.102 1 86.19 438 PRO B C 1
ATOM 7748 O O . PRO B 1 438 ? 27.375 22.641 4.953 1 86.19 438 PRO B O 1
ATOM 7751 N N . PHE B 1 439 ? 28.281 23.766 3.242 1 89.5 439 PHE B N 1
ATOM 7752 C CA . PHE B 1 439 ? 29.562 23.109 3.418 1 89.5 439 PHE B CA 1
ATOM 7753 C C . PHE B 1 439 ? 30.703 24.047 3.035 1 89.5 439 PHE B C 1
ATOM 7755 O O . PHE B 1 439 ? 30.484 25.078 2.412 1 89.5 439 PHE B O 1
ATOM 7762 N N . ILE B 1 440 ? 31.891 23.719 3.584 1 90 440 ILE B N 1
ATOM 7763 C CA . ILE B 1 440 ? 33.156 24.328 3.191 1 90 440 ILE B CA 1
ATOM 7764 C C . ILE B 1 440 ? 34.156 23.25 2.795 1 90 440 ILE B C 1
ATOM 7766 O O . ILE B 1 440 ? 34.406 22.312 3.555 1 90 440 ILE B O 1
ATOM 7770 N N . ALA B 1 441 ? 34.656 23.391 1.593 1 91.06 441 ALA B N 1
ATOM 7771 C CA . ALA B 1 441 ? 35.594 22.391 1.112 1 91.06 441 ALA B CA 1
ATOM 7772 C C . ALA B 1 441 ? 37.031 22.953 1.12 1 91.06 441 ALA B C 1
ATOM 7774 O O . ALA B 1 441 ? 37.25 24.125 0.786 1 91.06 441 ALA B O 1
ATOM 7775 N N . LEU B 1 442 ? 37.938 22.109 1.57 1 88.5 442 LEU B N 1
ATOM 7776 C CA . LEU B 1 442 ? 39.344 22.484 1.626 1 88.5 442 LEU B CA 1
ATOM 7777 C C . LEU B 1 442 ? 40.188 21.578 0.733 1 88.5 442 LEU B C 1
ATOM 7779 O O . LEU B 1 442 ? 39.969 20.359 0.694 1 88.5 442 LEU B O 1
ATOM 7783 N N . ASP B 1 443 ? 41 22.125 -0.083 1 87.69 443 ASP B N 1
ATOM 7784 C CA . ASP B 1 443 ? 41.906 21.359 -0.927 1 87.69 443 ASP B CA 1
ATOM 7785 C C . ASP B 1 443 ? 43.219 22.125 -1.193 1 87.69 443 ASP B C 1
ATOM 7787 O O . ASP B 1 443 ? 43.188 23.344 -1.406 1 87.69 443 ASP B O 1
ATOM 7791 N N . PRO B 1 444 ? 44.312 21.375 -1.104 1 82.12 444 PRO B N 1
ATOM 7792 C CA . PRO B 1 444 ? 45.594 22.062 -1.321 1 82.12 444 PRO B CA 1
ATOM 7793 C C . PRO B 1 444 ? 45.938 22.234 -2.801 1 82.12 444 PRO B C 1
ATOM 7795 O O . PRO B 1 444 ? 46.938 22.875 -3.145 1 82.12 444 PRO B O 1
ATOM 7798 N N . ASP B 1 445 ? 45.188 21.609 -3.693 1 84.75 445 ASP B N 1
ATOM 7799 C CA . ASP B 1 445 ? 45.469 21.703 -5.129 1 84.75 445 ASP B CA 1
ATOM 7800 C C . ASP B 1 445 ? 44.781 22.938 -5.723 1 84.75 445 ASP B C 1
ATOM 7802 O O . ASP B 1 445 ? 43.531 23 -5.762 1 84.75 445 ASP B O 1
ATOM 7806 N N . GLY B 1 446 ? 45.5 23.812 -6.211 1 82.12 446 GLY B N 1
ATOM 7807 C CA . GLY B 1 446 ? 45 25.062 -6.773 1 82.12 446 GLY B CA 1
ATOM 7808 C C . GLY B 1 446 ? 44.062 24.859 -7.953 1 82.12 446 GLY B C 1
ATOM 7809 O O . GLY B 1 446 ? 43.125 25.594 -8.125 1 82.12 446 GLY B O 1
ATOM 7810 N N . ASN B 1 447 ? 44.344 23.875 -8.719 1 84.56 447 ASN B N 1
ATOM 7811 C CA . ASN B 1 447 ? 43.5 23.609 -9.875 1 84.56 447 ASN B CA 1
ATOM 7812 C C . ASN B 1 447 ? 42.094 23.188 -9.453 1 84.56 447 ASN B C 1
ATOM 7814 O O . ASN B 1 447 ? 41.094 23.594 -10.062 1 84.56 447 ASN B O 1
ATOM 7818 N N . ARG B 1 448 ? 42.031 22.484 -8.406 1 84.75 448 ARG B N 1
ATOM 7819 C CA . ARG B 1 448 ? 40.719 22.016 -7.91 1 84.75 448 ARG B CA 1
ATOM 7820 C C . ARG B 1 448 ? 39.938 23.172 -7.305 1 84.75 448 ARG B C 1
ATOM 7822 O O . ARG B 1 448 ? 38.688 23.219 -7.449 1 84.75 448 ARG B O 1
ATOM 7829 N N . ILE B 1 449 ? 40.656 24.062 -6.719 1 82.19 449 ILE B N 1
ATOM 7830 C CA . ILE B 1 449 ? 40 25.219 -6.129 1 82.19 449 ILE B CA 1
ATOM 7831 C C . ILE B 1 449 ? 39.375 26.078 -7.227 1 82.19 449 ILE B C 1
ATOM 7833 O O . ILE B 1 449 ? 38.25 26.547 -7.094 1 82.19 449 ILE B O 1
ATOM 7837 N N . LYS B 1 450 ? 40.094 26.25 -8.297 1 82.56 450 LYS B N 1
ATOM 7838 C CA . LYS B 1 450 ? 39.594 27.016 -9.422 1 82.56 450 LYS B CA 1
ATOM 7839 C C . LYS B 1 450 ? 38.344 26.375 -10.016 1 82.56 450 LYS B C 1
ATOM 7841 O O . LYS B 1 450 ? 37.375 27.078 -10.312 1 82.56 450 LYS B O 1
ATOM 7846 N N . GLU B 1 451 ? 38.406 25.062 -10.102 1 81.88 451 GLU B N 1
ATOM 7847 C CA . GLU B 1 451 ? 37.281 24.312 -10.625 1 81.88 451 GLU B CA 1
ATOM 7848 C C . GLU B 1 451 ? 36.062 24.453 -9.703 1 81.88 451 GLU B C 1
ATOM 7850 O O . GLU B 1 451 ? 34.938 24.656 -10.172 1 81.88 451 GLU B O 1
ATOM 7855 N N . GLY B 1 452 ? 36.281 24.344 -8.43 1 84.88 452 GLY B N 1
ATOM 7856 C CA . GLY B 1 452 ? 35.219 24.438 -7.453 1 84.88 452 GLY B CA 1
ATOM 7857 C C . GLY B 1 452 ? 34.594 25.812 -7.387 1 84.88 452 GLY B C 1
ATOM 7858 O O . GLY B 1 452 ? 33.375 25.938 -7.312 1 84.88 452 GLY B O 1
ATOM 7859 N N . ARG B 1 453 ? 35.469 26.766 -7.504 1 81.19 453 ARG B N 1
ATOM 7860 C CA . ARG B 1 453 ? 34.969 28.141 -7.484 1 81.1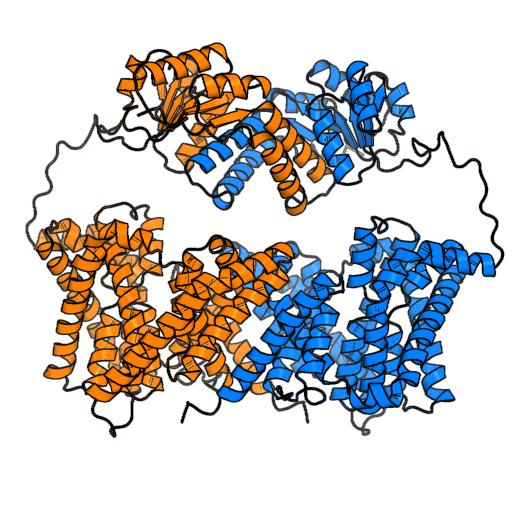9 453 ARG B CA 1
ATOM 7861 C C . ARG B 1 453 ? 34.156 28.453 -8.742 1 81.19 453 ARG B C 1
ATOM 7863 O O . ARG B 1 453 ? 33.125 29.141 -8.68 1 81.19 453 ARG B O 1
ATOM 7870 N N . ALA B 1 454 ? 34.594 27.953 -9.789 1 79.19 454 ALA B N 1
ATOM 7871 C CA . ALA B 1 454 ? 33.875 28.125 -11.055 1 79.19 454 ALA B CA 1
ATOM 7872 C C . ALA B 1 454 ? 32.5 27.453 -11 1 79.19 454 ALA B C 1
ATOM 7874 O O . ALA B 1 454 ? 31.547 27.938 -11.617 1 79.19 454 ALA B O 1
ATOM 7875 N N . ALA B 1 455 ? 32.438 26.453 -10.156 1 78.25 455 ALA B N 1
ATOM 7876 C CA . ALA B 1 455 ? 31.156 25.734 -10.016 1 78.25 455 ALA B CA 1
ATOM 7877 C C . ALA B 1 455 ? 30.297 26.375 -8.938 1 78.25 455 ALA B C 1
ATOM 7879 O O . ALA B 1 455 ? 29.156 25.938 -8.703 1 78.25 455 ALA B O 1
ATOM 7880 N N . GLY B 1 456 ? 30.797 27.438 -8.273 1 78.56 456 GLY B N 1
ATOM 7881 C CA . GLY B 1 456 ? 30.062 28.156 -7.25 1 78.56 456 GLY B CA 1
ATOM 7882 C C . GLY B 1 456 ? 30.125 27.5 -5.887 1 78.56 456 GLY B C 1
ATOM 7883 O O . GLY B 1 456 ? 29.312 27.797 -5.004 1 78.56 456 GLY B O 1
ATOM 7884 N N . ASP B 1 457 ? 31 26.547 -5.711 1 84.88 457 ASP B N 1
ATOM 7885 C CA . ASP B 1 457 ? 31.125 25.844 -4.438 1 84.88 457 ASP B CA 1
ATOM 7886 C C . ASP B 1 457 ? 32 26.625 -3.471 1 84.88 457 ASP B C 1
ATOM 7888 O O . ASP B 1 457 ? 32.938 27.344 -3.896 1 84.88 457 ASP B O 1
ATOM 7892 N N . PRO B 1 458 ? 31.609 26.609 -2.197 1 86.06 458 PRO B N 1
ATOM 7893 C CA . PRO B 1 458 ? 32.469 27.25 -1.199 1 86.06 458 PRO B CA 1
ATOM 7894 C C . PRO B 1 458 ? 33.75 26.484 -0.931 1 86.06 458 PRO B C 1
ATOM 7896 O O . PRO B 1 458 ? 33.844 25.766 0.074 1 86.06 458 PRO B O 1
ATOM 7899 N N . VAL B 1 459 ? 34.781 26.625 -1.82 1 87.62 459 VAL B N 1
ATOM 7900 C CA . VAL B 1 459 ? 36.031 25.906 -1.715 1 87.62 459 VAL B CA 1
ATOM 7901 C C . VAL B 1 459 ? 37.156 26.875 -1.302 1 87.62 459 VAL B C 1
ATOM 7903 O O . VAL B 1 459 ? 37.188 28.016 -1.763 1 87.62 459 VAL B O 1
ATOM 7906 N N . ILE B 1 460 ? 37.875 26.469 -0.357 1 83.88 460 ILE B N 1
ATOM 7907 C CA . ILE B 1 460 ? 38.969 27.266 0.163 1 83.88 460 ILE B CA 1
ATOM 7908 C C . ILE B 1 460 ? 40.312 26.547 -0.057 1 83.88 460 ILE B C 1
ATOM 7910 O O . ILE B 1 460 ? 40.406 25.328 0.134 1 83.88 460 ILE B O 1
ATOM 7914 N N . TYR B 1 461 ? 41.281 27.297 -0.528 1 84 461 TYR B N 1
ATOM 7915 C CA . TYR B 1 461 ? 42.625 26.766 -0.705 1 84 461 TYR B CA 1
ATOM 7916 C C . TYR B 1 461 ? 43.281 26.5 0.642 1 84 461 TYR B C 1
ATOM 7918 O O . TYR B 1 461 ? 43.344 27.406 1.487 1 84 461 TYR B O 1
ATOM 7926 N N . GLY B 1 462 ? 43.656 25.25 0.878 1 79.38 462 GLY B N 1
ATOM 7927 C CA . GLY B 1 462 ? 44.375 24.969 2.105 1 79.38 462 GLY B CA 1
ATOM 7928 C C . GLY B 1 462 ? 44.469 23.484 2.43 1 79.38 462 GLY B C 1
ATOM 7929 O O . GLY B 1 462 ? 43.719 22.688 1.869 1 79.38 462 GLY B O 1
ATOM 7930 N N . SER B 1 463 ? 45.438 23.156 3.172 1 76.5 463 SER B N 1
ATOM 7931 C CA . SER B 1 463 ? 45.594 21.781 3.668 1 76.5 463 SER B CA 1
ATOM 7932 C C . SER B 1 463 ? 44.844 21.594 4.984 1 76.5 463 SER B C 1
ATOM 7934 O O . SER B 1 463 ? 44.969 22.406 5.902 1 76.5 463 SER B O 1
ATOM 7936 N N . CYS B 1 464 ? 44.062 20.516 5.023 1 76.44 464 CYS B N 1
ATOM 7937 C CA . CYS B 1 464 ? 43.281 20.203 6.219 1 76.44 464 CYS B CA 1
ATOM 7938 C C . CYS B 1 464 ? 44.188 19.75 7.352 1 76.44 464 CYS B C 1
ATOM 7940 O O . CYS B 1 464 ? 43.75 19.609 8.492 1 76.44 464 CYS B O 1
ATOM 7942 N N . ALA B 1 465 ? 45.438 19.547 6.93 1 75.25 465 ALA B N 1
ATOM 7943 C CA . ALA B 1 465 ? 46.375 19.141 7.965 1 75.25 465 ALA B CA 1
ATOM 7944 C C . ALA B 1 465 ? 46.688 20.297 8.898 1 75.25 465 ALA B C 1
ATOM 7946 O O . ALA B 1 465 ? 47.219 20.094 10 1 75.25 465 ALA B O 1
ATOM 7947 N N . ARG B 1 466 ? 46.438 21.469 8.531 1 76.44 466 ARG B N 1
ATOM 7948 C CA . ARG B 1 466 ? 46.625 22.641 9.367 1 76.44 466 ARG B CA 1
ATOM 7949 C C . ARG B 1 466 ? 45.406 22.938 10.219 1 76.44 466 ARG B C 1
ATOM 7951 O O . ARG B 1 466 ? 44.375 23.391 9.703 1 76.44 466 ARG B O 1
ATOM 7958 N N . ILE B 1 467 ? 45.5 22.734 11.484 1 77.44 467 ILE B N 1
ATOM 7959 C CA . ILE B 1 467 ? 44.375 22.859 12.414 1 77.44 467 ILE B CA 1
ATOM 7960 C C . ILE B 1 467 ? 43.875 24.297 12.406 1 77.44 467 ILE B C 1
ATOM 7962 O O . ILE B 1 467 ? 42.688 24.547 12.594 1 77.44 467 ILE B O 1
ATOM 7966 N N . ASP B 1 468 ? 44.781 25.266 12.195 1 78.12 468 ASP B N 1
ATOM 7967 C CA . ASP B 1 468 ? 44.406 26.672 12.172 1 78.12 468 ASP B CA 1
ATOM 7968 C C . ASP B 1 468 ? 43.406 26.953 11.062 1 78.12 468 ASP B C 1
ATOM 7970 O O . ASP B 1 468 ? 42.469 27.734 11.25 1 78.12 468 ASP B O 1
ATOM 7974 N N . LEU B 1 469 ? 43.594 26.359 9.977 1 80.06 469 LEU B N 1
ATOM 7975 C CA . LEU B 1 469 ? 42.656 26.516 8.867 1 80.06 469 LEU B CA 1
ATOM 7976 C C . LEU B 1 469 ? 41.312 25.906 9.211 1 80.06 469 LEU B C 1
ATOM 7978 O O . LEU B 1 469 ? 40.25 26.484 8.891 1 80.06 469 LEU B O 1
ATOM 7982 N N . LEU B 1 470 ? 41.281 24.812 9.914 1 81.75 470 LEU B N 1
ATOM 7983 C CA . LEU B 1 470 ? 40.031 24.172 10.32 1 81.75 470 LEU B CA 1
ATOM 7984 C C . LEU B 1 470 ? 39.281 25.031 11.328 1 81.75 470 LEU B C 1
ATOM 7986 O O . LEU B 1 470 ? 38.031 25.109 11.281 1 81.75 470 LEU B O 1
ATOM 7990 N N . ARG B 1 471 ? 40 25.641 12.156 1 81.44 471 ARG B N 1
ATOM 7991 C CA . ARG B 1 471 ? 39.406 26.547 13.125 1 81.44 471 ARG B CA 1
ATOM 7992 C C . ARG B 1 471 ? 38.719 27.734 12.43 1 81.44 471 ARG B C 1
ATOM 7994 O O . ARG B 1 471 ? 37.625 28.156 12.82 1 81.44 471 ARG B O 1
ATOM 8001 N N . ARG B 1 472 ? 39.312 28.172 11.492 1 78.69 472 ARG B N 1
ATOM 8002 C CA . ARG B 1 472 ? 38.781 29.297 10.734 1 78.69 472 ARG B CA 1
ATOM 8003 C C . ARG B 1 472 ? 37.531 28.906 9.969 1 78.69 472 ARG B C 1
ATOM 8005 O O . ARG B 1 472 ? 36.719 29.766 9.641 1 78.69 472 ARG B O 1
ATOM 8012 N N . CYS B 1 473 ? 37.375 27.688 9.68 1 82 473 CYS B N 1
ATOM 8013 C CA . CYS B 1 473 ? 36.188 27.172 9.031 1 82 473 CYS B CA 1
ATOM 8014 C C . CYS B 1 473 ? 35.094 26.875 10.055 1 82 473 CYS B C 1
ATOM 8016 O O . CYS B 1 473 ? 34.125 26.203 9.742 1 82 473 CYS B O 1
ATOM 8018 N N . HIS B 1 474 ? 35.156 27.344 11.266 1 82.56 474 HIS B N 1
ATOM 8019 C CA . HIS B 1 474 ? 34.188 27.188 12.359 1 82.56 474 HIS B CA 1
ATOM 8020 C C . HIS B 1 474 ? 33.969 25.719 12.68 1 82.56 474 HIS B C 1
ATOM 8022 O O . HIS B 1 474 ? 32.812 25.281 12.789 1 82.56 474 HIS B O 1
ATOM 8028 N N . MET B 1 475 ? 35.125 24.953 12.828 1 85.12 475 MET B N 1
ATOM 8029 C CA . MET B 1 475 ? 35.031 23.531 13.086 1 85.12 475 MET B CA 1
ATOM 8030 C C . MET B 1 475 ? 34.25 23.234 14.359 1 85.12 475 MET B C 1
ATOM 8032 O O . MET B 1 475 ? 33.625 22.188 14.477 1 85.12 475 MET B O 1
ATOM 8036 N N . GLU B 1 476 ? 34.188 24.219 15.297 1 82.31 476 GLU B N 1
ATOM 8037 C CA . GLU B 1 476 ? 33.5 24.031 16.562 1 82.31 476 GLU B CA 1
ATOM 8038 C C . GLU B 1 476 ? 31.984 23.953 16.375 1 82.31 476 GLU B C 1
ATOM 8040 O O . GLU B 1 476 ? 31.281 23.328 17.172 1 82.31 476 GLU B O 1
ATOM 8045 N N . ARG B 1 477 ? 31.609 24.594 15.352 1 82.56 477 ARG B N 1
ATOM 8046 C CA . ARG B 1 477 ? 30.172 24.656 15.109 1 82.56 477 ARG B CA 1
ATOM 8047 C C . ARG B 1 477 ? 29.781 23.797 13.914 1 82.56 477 ARG B C 1
ATOM 8049 O O . ARG B 1 477 ? 28.625 23.828 13.469 1 82.56 477 ARG B O 1
ATOM 8056 N N . ALA B 1 478 ? 30.75 23.016 13.414 1 87.31 478 ALA B N 1
ATOM 8057 C CA . ALA B 1 478 ? 30.453 22.172 12.258 1 87.31 478 ALA B CA 1
ATOM 8058 C C . ALA B 1 478 ? 29.734 20.891 12.688 1 87.31 478 ALA B C 1
ATOM 8060 O O . ALA B 1 478 ? 29.906 20.406 13.805 1 87.31 478 ALA B O 1
ATOM 8061 N N . ARG B 1 479 ? 28.906 20.453 11.727 1 86.44 479 ARG B N 1
ATOM 8062 C CA . ARG B 1 479 ? 28.109 19.25 11.992 1 86.44 479 ARG B CA 1
ATOM 8063 C C . ARG B 1 479 ? 28.953 17.984 11.797 1 86.44 479 ARG B C 1
ATOM 8065 O O . ARG B 1 479 ? 28.812 17.016 12.547 1 86.44 479 ARG B O 1
ATOM 8072 N N . LEU B 1 480 ? 29.781 18.031 10.781 1 88.94 480 LEU B N 1
ATOM 8073 C CA . LEU B 1 480 ? 30.516 16.844 10.344 1 88.94 480 LEU B CA 1
ATOM 8074 C C . LEU B 1 480 ? 31.75 17.234 9.531 1 88.94 480 LEU B C 1
ATOM 8076 O O . LEU B 1 480 ? 31.719 18.234 8.805 1 88.94 480 LEU B O 1
ATOM 8080 N N . ALA B 1 481 ? 32.812 16.484 9.812 1 91.31 481 ALA B N 1
ATOM 8081 C CA . ALA B 1 481 ? 33.969 16.609 8.938 1 91.31 481 ALA B CA 1
ATOM 8082 C C . ALA B 1 481 ? 34.156 15.344 8.102 1 91.31 481 ALA B C 1
ATOM 8084 O O . ALA B 1 481 ? 34.125 14.227 8.625 1 91.31 481 ALA B O 1
ATOM 8085 N N . ILE B 1 482 ? 34.312 15.531 6.816 1 90.62 482 ILE B N 1
ATOM 8086 C CA . ILE B 1 482 ? 34.5 14.406 5.898 1 90.62 482 ILE B CA 1
ATOM 8087 C C . ILE B 1 482 ? 35.906 14.461 5.297 1 90.62 482 ILE B C 1
ATOM 8089 O O . ILE B 1 482 ? 36.25 15.438 4.633 1 90.62 482 ILE B O 1
ATOM 8093 N N . LEU B 1 483 ? 36.625 13.414 5.504 1 90.5 483 LEU B N 1
ATOM 8094 C CA . LEU B 1 483 ? 38 13.32 4.965 1 90.5 483 LEU B CA 1
ATOM 8095 C C . LEU B 1 483 ? 38.031 12.398 3.748 1 90.5 483 LEU B C 1
ATOM 8097 O O . LEU B 1 483 ? 37.781 11.195 3.869 1 90.5 483 LEU B O 1
ATOM 8101 N N . THR B 1 484 ? 38.281 12.938 2.607 1 86.44 484 THR B N 1
ATOM 8102 C CA . THR B 1 484 ? 38.219 12.156 1.379 1 86.44 484 THR B CA 1
ATOM 8103 C C . THR B 1 484 ? 39.625 11.891 0.824 1 86.44 484 THR B C 1
ATOM 8105 O O . THR B 1 484 ? 39.781 11.562 -0.354 1 86.44 484 THR B O 1
ATOM 8108 N N . PHE B 1 485 ? 40.656 11.875 1.681 1 76.62 485 PHE B N 1
ATOM 8109 C CA . PHE B 1 485 ? 42.031 11.68 1.246 1 76.62 485 PHE B CA 1
ATOM 8110 C C . PHE B 1 485 ? 42.281 10.211 0.947 1 76.62 485 PHE B C 1
ATOM 8112 O O . PHE B 1 485 ? 41.656 9.328 1.525 1 76.62 485 PHE B O 1
ATOM 8119 N N . LYS B 1 486 ? 43.188 10 -0.02 1 71 486 LYS B N 1
ATOM 8120 C CA . LYS B 1 486 ? 43.594 8.641 -0.337 1 71 486 LYS B CA 1
ATOM 8121 C C . LYS B 1 486 ? 44.625 8.141 0.671 1 71 486 LYS B C 1
ATOM 8123 O O . LYS B 1 486 ? 44.656 6.953 1.013 1 71 486 LYS B O 1
ATOM 8128 N N . SER B 1 487 ? 45.344 9.055 1.21 1 76.75 487 SER B N 1
ATOM 8129 C CA . SER B 1 487 ? 46.469 8.688 2.066 1 76.75 487 SER B CA 1
ATOM 8130 C C . SER B 1 487 ? 46.031 8.438 3.5 1 76.75 487 SER B C 1
ATOM 8132 O O . SER B 1 487 ? 45.5 9.336 4.156 1 76.75 487 SER B O 1
ATOM 8134 N N . LEU B 1 488 ? 46.25 7.152 3.926 1 81.06 488 LEU B N 1
ATOM 8135 C CA . LEU B 1 488 ? 45.906 6.777 5.297 1 81.06 488 LEU B CA 1
ATOM 8136 C C . LEU B 1 488 ? 46.688 7.645 6.293 1 81.06 488 LEU B C 1
ATOM 8138 O O . LEU B 1 488 ? 46.125 8.07 7.309 1 81.06 488 LEU B O 1
ATOM 8142 N N . SER B 1 489 ? 47.906 7.875 5.922 1 83.12 489 SER B N 1
ATOM 8143 C CA . SER B 1 489 ? 48.75 8.633 6.836 1 83.12 489 SER B CA 1
ATOM 8144 C C . SER B 1 489 ? 48.25 10.062 7.012 1 83.12 489 SER B C 1
ATOM 8146 O O . SER B 1 489 ? 48.25 10.594 8.117 1 83.12 489 SER B O 1
ATOM 8148 N N . GLU B 1 490 ? 47.781 10.617 5.977 1 81.69 490 GLU B N 1
ATOM 8149 C CA . GLU B 1 490 ? 47.25 11.984 6.031 1 81.69 490 GLU B CA 1
ATOM 8150 C C . GLU B 1 490 ? 45.969 12.047 6.84 1 81.69 490 GLU B C 1
ATOM 8152 O O . GLU B 1 490 ? 45.781 12.945 7.66 1 81.69 490 GLU B O 1
ATOM 8157 N N . ALA B 1 491 ? 45.125 11.078 6.66 1 86.69 491 ALA B N 1
ATOM 8158 C CA . ALA B 1 491 ? 43.875 11.023 7.387 1 86.69 491 ALA B CA 1
ATOM 8159 C C . ALA B 1 491 ? 44.094 10.867 8.891 1 86.69 491 ALA B C 1
ATOM 8161 O O . ALA B 1 491 ? 43.5 11.57 9.695 1 86.69 491 ALA B O 1
ATOM 8162 N N . ARG B 1 492 ? 45 9.938 9.094 1 87.31 492 ARG B N 1
ATOM 8163 C CA . ARG B 1 492 ? 45.312 9.688 10.5 1 87.31 492 ARG B CA 1
ATOM 8164 C C . ARG B 1 492 ? 45.844 10.953 11.164 1 87.31 492 ARG B C 1
ATOM 8166 O O . ARG B 1 492 ? 45.469 11.273 12.289 1 87.31 492 ARG B O 1
ATOM 8173 N N . ARG B 1 493 ? 46.688 11.664 10.508 1 85.88 493 ARG B N 1
ATOM 8174 C CA . ARG B 1 493 ? 47.281 12.883 11.039 1 85.88 493 ARG B CA 1
ATOM 8175 C C . ARG B 1 493 ? 46.219 13.93 11.328 1 85.88 493 ARG B C 1
ATOM 8177 O O . ARG B 1 493 ? 46.219 14.555 12.391 1 85.88 493 ARG B O 1
ATOM 8184 N N . ILE B 1 494 ? 45.312 14.094 10.461 1 86.62 494 ILE B N 1
ATOM 8185 C CA . ILE B 1 494 ? 44.25 15.109 10.594 1 86.62 494 ILE B CA 1
ATOM 8186 C C . ILE B 1 494 ? 43.344 14.742 11.758 1 86.62 494 ILE B C 1
ATOM 8188 O O . ILE B 1 494 ? 43.031 15.586 12.594 1 86.62 494 ILE B O 1
ATOM 8192 N N . ILE B 1 495 ? 43 13.453 11.875 1 89.69 495 ILE B N 1
ATOM 8193 C CA . ILE B 1 495 ? 42.094 12.984 12.914 1 89.69 495 ILE B CA 1
ATOM 8194 C C . ILE B 1 495 ? 42.75 13.188 14.289 1 89.69 495 ILE B C 1
ATOM 8196 O O . ILE B 1 495 ? 42.125 13.742 15.195 1 89.69 495 ILE B O 1
ATOM 8200 N N . THR B 1 496 ? 44 12.758 14.273 1 88.12 496 THR B N 1
ATOM 8201 C CA . THR B 1 496 ? 44.719 12.867 15.547 1 88.12 496 THR B CA 1
ATOM 8202 C C . THR B 1 496 ? 44.844 14.32 15.969 1 88.12 496 THR B C 1
ATOM 8204 O O . THR B 1 496 ? 44.719 14.648 17.156 1 88.12 496 THR B O 1
ATOM 8207 N N . GLN B 1 497 ? 45.094 15.18 15.078 1 85.69 497 GLN B N 1
ATOM 8208 C CA . GLN B 1 497 ? 45.219 16.594 15.383 1 85.69 497 GLN B CA 1
ATOM 8209 C C . GLN B 1 497 ? 43.906 17.188 15.891 1 85.69 497 GLN B C 1
ATOM 8211 O O . GLN B 1 497 ? 43.906 17.953 16.844 1 85.69 497 GLN B O 1
ATOM 8216 N N . ILE B 1 498 ? 42.844 16.828 15.266 1 87.12 498 ILE B N 1
ATOM 8217 C CA . ILE B 1 498 ? 41.531 17.328 15.648 1 87.12 498 ILE B CA 1
ATOM 8218 C C . ILE B 1 498 ? 41.188 16.859 17.062 1 87.12 498 ILE B C 1
ATOM 8220 O O . ILE B 1 498 ? 40.75 17.656 17.891 1 87.12 498 ILE B O 1
ATOM 8224 N N . ARG B 1 499 ? 41.5 15.594 17.281 1 90.38 499 ARG B N 1
ATOM 8225 C CA . ARG B 1 499 ? 41.156 15.016 18.578 1 90.38 499 ARG B CA 1
ATOM 8226 C C . ARG B 1 499 ? 42.094 15.539 19.672 1 90.38 499 ARG B C 1
ATOM 8228 O O . ARG B 1 499 ? 41.656 15.773 20.797 1 90.38 499 ARG B O 1
ATOM 8235 N N . ARG B 1 500 ? 43.281 15.734 19.359 1 85.19 500 ARG B N 1
ATOM 8236 C CA . ARG B 1 500 ? 44.25 16.266 20.328 1 85.19 500 ARG B CA 1
ATOM 8237 C C . ARG B 1 500 ? 43.844 17.656 20.781 1 85.19 500 ARG B C 1
ATOM 8239 O O . ARG B 1 500 ? 44.125 18.047 21.922 1 85.19 500 ARG B O 1
ATOM 8246 N N . GLN B 1 501 ? 43.25 18.375 19.953 1 84.19 501 GLN B N 1
ATOM 8247 C CA . GLN B 1 501 ? 42.844 19.734 20.281 1 84.19 501 GLN B CA 1
ATOM 8248 C C . GLN B 1 501 ? 41.531 19.75 21.016 1 84.19 501 GLN B C 1
ATOM 8250 O O . GLN B 1 501 ? 41 20.828 21.344 1 84.19 501 GLN B O 1
ATOM 8255 N N . GLY B 1 502 ? 40.844 18.656 21.188 1 81.56 502 GLY B N 1
ATOM 8256 C CA . GLY B 1 502 ? 39.656 18.516 22.031 1 81.56 502 GLY B CA 1
ATOM 8257 C C . GLY B 1 502 ? 38.375 18.672 21.25 1 81.56 502 GLY B C 1
ATOM 8258 O O . GLY B 1 502 ? 37.312 18.844 21.844 1 81.56 502 GLY B O 1
ATOM 8259 N N . TYR B 1 503 ? 38.438 18.672 20 1 84.19 503 TYR B N 1
ATOM 8260 C CA . TYR B 1 503 ? 37.188 18.812 19.219 1 84.19 503 TYR B CA 1
ATOM 8261 C C . TYR B 1 503 ? 36.469 17.484 19.125 1 84.19 503 TYR B C 1
ATOM 8263 O O . TYR B 1 503 ? 37.094 16.422 18.969 1 84.19 503 TYR B O 1
ATOM 8271 N N . THR B 1 504 ? 35.094 17.578 19.25 1 82.44 504 THR B N 1
ATOM 8272 C CA . THR B 1 504 ? 34.312 16.359 19.266 1 82.44 504 THR B CA 1
ATOM 8273 C C . THR B 1 504 ? 33.469 16.234 18.016 1 82.44 504 THR B C 1
ATOM 8275 O O . THR B 1 504 ? 32.562 15.391 17.938 1 82.44 504 THR B O 1
ATOM 8278 N N . LEU B 1 505 ? 33.75 16.938 17.031 1 84.88 505 LEU B N 1
ATOM 8279 C CA . LEU B 1 505 ? 32.969 16.859 15.805 1 84.88 505 LEU B CA 1
ATOM 8280 C C . LEU B 1 505 ? 33.062 15.484 15.172 1 84.88 505 LEU B C 1
ATOM 8282 O O . LEU B 1 505 ? 34.156 14.898 15.141 1 84.88 505 LEU B O 1
ATOM 8286 N N . PRO B 1 506 ? 32 14.914 14.742 1 87.56 506 PRO B N 1
ATOM 8287 C CA . PRO B 1 506 ? 32.094 13.617 14.062 1 87.56 506 PRO B CA 1
ATOM 8288 C C . PRO B 1 506 ? 32.906 13.672 12.781 1 87.56 506 PRO B C 1
ATOM 8290 O O . PRO B 1 506 ? 32.812 14.633 12.008 1 87.56 506 PRO B O 1
ATOM 8293 N N . ILE B 1 507 ? 33.75 12.648 12.656 1 90.38 507 ILE B N 1
ATOM 8294 C CA . ILE B 1 507 ? 34.656 12.586 11.508 1 90.38 507 ILE B CA 1
ATOM 8295 C C . ILE B 1 507 ? 34.375 11.344 10.68 1 90.38 507 ILE B C 1
ATOM 8297 O O . ILE B 1 507 ? 34.344 10.227 11.203 1 90.38 507 ILE B O 1
ATOM 8301 N N . VAL B 1 508 ? 34.062 11.57 9.406 1 88.56 508 VAL B N 1
ATOM 8302 C CA . VAL B 1 508 ? 33.875 10.5 8.43 1 88.56 508 VAL B CA 1
ATOM 8303 C C . VAL B 1 508 ? 35.125 10.406 7.535 1 88.56 508 VAL B C 1
ATOM 8305 O O . VAL B 1 508 ? 35.562 11.414 6.992 1 88.56 508 VAL B O 1
ATOM 8308 N N . VAL B 1 509 ? 35.656 9.188 7.426 1 89.19 509 VAL B N 1
ATOM 8309 C CA . VAL B 1 509 ? 36.875 9.031 6.656 1 89.19 509 VAL B CA 1
ATOM 8310 C C . VAL B 1 509 ? 36.688 7.973 5.574 1 89.19 509 VAL B C 1
ATOM 8312 O O . VAL B 1 509 ? 36.094 6.914 5.832 1 89.19 509 VAL B O 1
ATOM 8315 N N . ARG B 1 510 ? 37.125 8.375 4.402 1 84 510 ARG B N 1
ATOM 8316 C CA . ARG B 1 510 ? 37.188 7.414 3.305 1 84 510 ARG B CA 1
ATOM 8317 C C . ARG B 1 510 ? 38.5 6.641 3.328 1 84 510 ARG B C 1
ATOM 8319 O O . ARG B 1 510 ? 39.562 7.223 3.523 1 84 510 ARG B O 1
ATOM 8326 N N . THR B 1 511 ? 38.344 5.281 3.248 1 80.38 511 THR B N 1
ATOM 8327 C CA . THR B 1 511 ? 39.562 4.473 3.184 1 80.38 511 THR B CA 1
ATOM 8328 C C . THR B 1 511 ? 39.531 3.553 1.967 1 80.38 511 THR B C 1
ATOM 8330 O O . THR B 1 511 ? 38.469 3.199 1.474 1 80.38 511 THR B O 1
ATOM 8333 N N . GLN B 1 512 ? 40.656 3.266 1.447 1 74.06 512 GLN B N 1
ATOM 8334 C CA . GLN B 1 512 ? 40.75 2.354 0.312 1 74.06 512 GLN B CA 1
ATOM 8335 C C . GLN B 1 512 ? 40.594 0.903 0.759 1 74.06 512 GLN B C 1
ATOM 8337 O O . GLN B 1 512 ? 39.938 0.113 0.098 1 74.06 512 GLN B O 1
ATOM 8342 N N . ASN B 1 513 ? 41.219 0.627 1.861 1 70.12 513 ASN B N 1
ATOM 8343 C CA . ASN B 1 513 ? 41.281 -0.758 2.314 1 70.12 513 ASN B CA 1
ATOM 8344 C C . ASN B 1 513 ? 40.531 -0.958 3.619 1 70.12 513 ASN B C 1
ATOM 8346 O O . ASN B 1 513 ? 40.594 -0.12 4.52 1 70.12 513 ASN B O 1
ATOM 8350 N N . GLU B 1 514 ? 39.75 -2.041 3.691 1 71.81 514 GLU B N 1
ATOM 8351 C CA . GLU B 1 514 ? 39 -2.389 4.891 1 71.81 514 GLU B CA 1
ATOM 8352 C C . GLU B 1 514 ? 39.906 -2.615 6.082 1 71.81 514 GLU B C 1
ATOM 8354 O O . GLU B 1 514 ? 39.531 -2.4 7.23 1 71.81 514 GLU B O 1
ATOM 8359 N N . ALA B 1 515 ? 41.125 -2.977 5.695 1 71.38 515 ALA B N 1
ATOM 8360 C CA . ALA B 1 515 ? 42.062 -3.307 6.754 1 71.38 515 ALA B CA 1
ATOM 8361 C C . ALA B 1 515 ? 42.438 -2.068 7.57 1 71.38 515 ALA B C 1
ATOM 8363 O O . ALA B 1 515 ? 42.844 -2.182 8.727 1 71.38 515 ALA B O 1
ATOM 8364 N N . ASP B 1 516 ? 42.219 -0.909 7.074 1 80.25 516 ASP B N 1
ATOM 8365 C CA . ASP B 1 516 ? 42.625 0.333 7.734 1 80.25 516 ASP B CA 1
ATOM 8366 C C . ASP B 1 516 ? 41.5 0.833 8.664 1 80.25 516 ASP B C 1
ATOM 8368 O O . ASP B 1 516 ? 41.688 1.823 9.375 1 80.25 516 ASP B O 1
ATOM 8372 N N . HIS B 1 517 ? 40.375 0.182 8.648 1 80.19 517 HIS B N 1
ATOM 8373 C CA . HIS B 1 517 ? 39.219 0.617 9.398 1 80.19 517 HIS B CA 1
ATOM 8374 C C . HIS B 1 517 ? 39.531 0.751 10.883 1 80.19 517 HIS B C 1
ATOM 8376 O O . HIS B 1 517 ? 39.281 1.804 11.477 1 80.19 517 HIS B O 1
ATOM 8382 N N . ALA B 1 518 ? 40.094 -0.302 11.352 1 81.06 518 ALA B N 1
ATOM 8383 C CA . ALA B 1 518 ? 40.375 -0.332 12.789 1 81.06 518 ALA B CA 1
ATOM 8384 C C . ALA B 1 518 ? 41.344 0.775 13.18 1 81.06 518 ALA B C 1
ATOM 8386 O O . ALA B 1 518 ? 41.188 1.419 14.219 1 81.06 518 ALA B O 1
ATOM 8387 N N . GLU B 1 519 ? 42.312 1.033 12.352 1 85.94 519 GLU B N 1
ATOM 8388 C CA . GLU B 1 519 ? 43.344 2.041 12.625 1 85.94 519 GLU B CA 1
ATOM 8389 C C . GLU B 1 519 ? 42.719 3.445 12.617 1 85.94 519 GLU B C 1
ATOM 8391 O O . GLU B 1 519 ? 43.062 4.273 13.469 1 85.94 519 GLU B O 1
ATOM 8396 N N . LEU B 1 520 ? 41.812 3.654 11.844 1 87.56 520 LEU B N 1
ATOM 8397 C CA . LEU B 1 520 ? 41.219 4.984 11.711 1 87.56 520 LEU B CA 1
ATOM 8398 C C . LEU B 1 520 ? 40.25 5.258 12.836 1 87.56 520 LEU B C 1
ATOM 8400 O O . LEU B 1 520 ? 40.156 6.379 13.344 1 87.56 520 LEU B O 1
ATOM 8404 N N . ILE B 1 521 ? 39.594 4.227 13.211 1 86.94 521 ILE B N 1
ATOM 8405 C CA . ILE B 1 521 ? 38.688 4.363 14.344 1 86.94 521 ILE B CA 1
ATOM 8406 C C . ILE B 1 521 ? 39.5 4.641 15.617 1 86.94 521 ILE B C 1
ATOM 8408 O O . ILE B 1 521 ? 39.125 5.5 16.422 1 86.94 521 ILE B O 1
ATOM 8412 N N . ALA B 1 522 ? 40.594 3.898 15.695 1 87.25 522 ALA B N 1
ATOM 8413 C CA . ALA B 1 522 ? 41.438 4.09 16.859 1 87.25 522 ALA B CA 1
ATOM 8414 C C . ALA B 1 522 ? 42.031 5.5 16.875 1 87.25 522 ALA B C 1
ATOM 8416 O O . ALA B 1 522 ? 42.281 6.066 17.938 1 87.25 522 ALA B O 1
ATOM 8417 N N . ALA B 1 523 ? 42.219 6.098 15.75 1 87.69 523 ALA B N 1
ATOM 8418 C CA . ALA B 1 523 ? 42.781 7.449 15.648 1 87.69 523 ALA B CA 1
ATOM 8419 C C . ALA B 1 523 ? 41.719 8.492 16.031 1 87.69 523 ALA B C 1
ATOM 8421 O O . ALA B 1 523 ? 42.062 9.641 16.312 1 87.69 523 ALA B O 1
ATOM 8422 N N . GLY B 1 524 ? 40.438 8.094 16.031 1 88.94 524 GLY B N 1
ATOM 8423 C CA . GLY B 1 524 ? 39.375 9 16.484 1 88.94 524 GLY B CA 1
ATOM 8424 C C . GLY B 1 524 ? 38.281 9.219 15.461 1 88.94 524 GLY B C 1
ATOM 8425 O O . GLY B 1 524 ? 37.406 10.062 15.641 1 88.94 524 GLY B O 1
ATOM 8426 N N . ALA B 1 525 ? 38.375 8.508 14.352 1 88.81 525 ALA B N 1
ATOM 8427 C CA . ALA B 1 525 ? 37.281 8.609 13.367 1 88.81 525 ALA B CA 1
ATOM 8428 C C . ALA B 1 525 ? 36 7.992 13.891 1 88.81 525 ALA B C 1
ATOM 8430 O O . ALA B 1 525 ? 36.031 7.004 14.625 1 88.81 525 ALA B O 1
ATOM 8431 N N . ASP B 1 526 ? 34.938 8.656 13.547 1 87.19 526 ASP B N 1
ATOM 8432 C CA . ASP B 1 526 ? 33.625 8.148 13.992 1 87.19 526 ASP B CA 1
ATOM 8433 C C . ASP B 1 526 ? 33.031 7.176 12.969 1 87.19 526 ASP B C 1
ATOM 8435 O O . ASP B 1 526 ? 32.438 6.168 13.336 1 87.19 526 ASP B O 1
ATOM 8439 N N . TYR B 1 527 ? 33.219 7.465 11.695 1 85.25 527 TYR B N 1
ATOM 8440 C CA . TYR B 1 527 ? 32.75 6.637 10.602 1 85.25 527 TYR B CA 1
ATOM 8441 C C . TYR B 1 527 ? 33.812 6.441 9.539 1 85.25 527 TYR B C 1
ATOM 8443 O O . TYR B 1 527 ? 34.531 7.387 9.188 1 85.25 527 TYR B O 1
ATOM 8451 N N . VAL B 1 528 ? 34 5.117 9.203 1 85.88 528 VAL B N 1
ATOM 8452 C CA . VAL B 1 528 ? 34.969 4.797 8.164 1 85.88 528 VAL B CA 1
ATOM 8453 C C . VAL B 1 528 ? 34.25 4.102 6.996 1 85.88 528 VAL B C 1
ATOM 8455 O O . VAL B 1 528 ? 33.562 3.102 7.191 1 85.88 528 VAL B O 1
ATOM 8458 N N . ILE B 1 529 ? 34.344 4.66 5.836 1 80.88 529 ILE B N 1
ATOM 8459 C CA . ILE B 1 529 ? 33.719 4.102 4.641 1 80.88 529 ILE B CA 1
ATOM 8460 C C . ILE B 1 529 ? 34.781 3.443 3.766 1 80.88 529 ILE B C 1
ATOM 8462 O O . ILE B 1 529 ? 35.625 4.129 3.17 1 80.88 529 ILE B O 1
ATOM 8466 N N . PRO B 1 530 ? 34.781 2.109 3.721 1 77.44 530 PRO B N 1
ATOM 8467 C CA . PRO B 1 530 ? 35.719 1.422 2.857 1 77.44 530 PRO B CA 1
ATOM 8468 C C . PRO B 1 530 ? 35.375 1.497 1.379 1 77.44 530 PRO B C 1
ATOM 8470 O O . PRO B 1 530 ? 34.344 0.923 0.964 1 77.44 530 PRO B O 1
ATOM 8473 N N . GLU B 1 531 ? 36.125 2.094 0.611 1 76.5 531 GLU B N 1
ATOM 8474 C CA . GLU B 1 531 ? 35.844 2.365 -0.795 1 76.5 531 GLU B CA 1
ATOM 8475 C C . GLU B 1 531 ? 35.812 1.077 -1.611 1 76.5 531 GLU B C 1
ATOM 8477 O O . GLU B 1 531 ? 34.906 0.879 -2.432 1 76.5 531 GLU B O 1
ATOM 8482 N N . MET B 1 532 ? 36.781 0.173 -1.391 1 73.5 532 MET B N 1
ATOM 8483 C CA . MET B 1 532 ? 36.906 -1.025 -2.213 1 73.5 532 MET B CA 1
ATOM 8484 C C . MET B 1 532 ? 35.719 -1.972 -1.984 1 73.5 532 MET B C 1
ATOM 8486 O O . MET B 1 532 ? 35.219 -2.572 -2.93 1 73.5 532 MET B O 1
ATOM 8490 N N . LEU B 1 533 ? 35.344 -2.127 -0.747 1 75 533 LEU B N 1
ATOM 8491 C CA . LEU B 1 533 ? 34.188 -2.963 -0.452 1 75 533 LEU B CA 1
ATOM 8492 C C . LEU B 1 533 ? 32.938 -2.426 -1.142 1 75 533 LEU B C 1
ATOM 8494 O O . LEU B 1 533 ? 32.219 -3.182 -1.781 1 75 533 LEU B O 1
ATOM 8498 N N . GLU B 1 534 ? 32.75 -1.198 -1.033 1 75.25 534 GLU B N 1
ATOM 8499 C CA . GLU B 1 534 ? 31.562 -0.574 -1.611 1 75.25 534 GLU B CA 1
ATOM 8500 C C . GLU B 1 534 ? 31.547 -0.701 -3.131 1 75.25 534 GLU B C 1
ATOM 8502 O O . GLU B 1 534 ? 30.516 -0.967 -3.734 1 75.25 534 GLU B O 1
ATOM 8507 N N . SER B 1 535 ? 32.75 -0.528 -3.662 1 74.19 535 SER B N 1
ATOM 8508 C CA . SER B 1 535 ? 32.844 -0.679 -5.109 1 74.19 535 SER B CA 1
ATOM 8509 C C . SER B 1 535 ? 32.531 -2.102 -5.547 1 74.19 535 SER B C 1
ATOM 8511 O O . SER B 1 535 ? 31.844 -2.303 -6.551 1 74.19 535 SER B O 1
ATOM 8513 N N . SER B 1 536 ? 33.031 -3.066 -4.824 1 76.75 536 SER B N 1
ATOM 8514 C CA . SER B 1 536 ? 32.781 -4.461 -5.172 1 76.75 536 SER B CA 1
ATOM 8515 C C . SER B 1 536 ? 31.297 -4.789 -5.086 1 76.75 536 SER B C 1
ATOM 8517 O O . SER B 1 536 ? 30.766 -5.523 -5.926 1 76.75 536 SER B O 1
ATOM 8519 N N . LEU B 1 537 ? 30.656 -4.242 -4.102 1 79.31 537 LEU B N 1
ATOM 8520 C CA . LEU B 1 537 ? 29.219 -4.484 -3.916 1 79.31 537 LEU B CA 1
ATOM 8521 C C . LEU B 1 537 ? 28.422 -3.879 -5.059 1 79.31 537 LEU B C 1
ATOM 8523 O O . LEU B 1 537 ? 27.484 -4.5 -5.559 1 79.31 537 LEU B O 1
ATOM 8527 N N . VAL B 1 538 ? 28.812 -2.783 -5.449 1 76.38 538 VAL B N 1
ATOM 8528 C CA . VAL B 1 538 ? 28.094 -2.098 -6.523 1 76.38 538 VAL B CA 1
ATOM 8529 C C . VAL B 1 538 ? 28.297 -2.85 -7.836 1 76.38 538 VAL B C 1
ATOM 8531 O O . VAL B 1 538 ? 27.344 -3.02 -8.609 1 76.38 538 VAL B O 1
ATOM 8534 N N . ILE B 1 539 ? 29.484 -3.316 -8.078 1 77.06 539 ILE B N 1
ATOM 8535 C CA . ILE B 1 539 ? 29.766 -4.066 -9.289 1 77.06 539 ILE B CA 1
ATOM 8536 C C . ILE B 1 539 ? 28.969 -5.367 -9.297 1 77.06 539 ILE B C 1
ATOM 8538 O O . ILE B 1 539 ? 28.375 -5.73 -10.312 1 77.06 539 ILE B O 1
ATOM 8542 N N . ALA B 1 540 ? 28.969 -5.965 -8.133 1 81 540 ALA B N 1
ATOM 8543 C CA . ALA B 1 540 ? 28.172 -7.184 -8.023 1 81 540 ALA B CA 1
ATOM 8544 C C . ALA B 1 540 ? 26.703 -6.906 -8.305 1 81 540 ALA B C 1
ATOM 8546 O O . ALA B 1 540 ? 26.031 -7.676 -9 1 81 540 ALA B O 1
ATOM 8547 N N . ALA B 1 541 ? 26.25 -5.82 -7.758 1 79.94 541 ALA B N 1
ATOM 8548 C CA . ALA B 1 541 ? 24.859 -5.43 -7.977 1 79.94 541 ALA B CA 1
ATOM 8549 C C . ALA B 1 541 ? 24.594 -5.18 -9.453 1 79.94 541 ALA B C 1
ATOM 8551 O O . ALA B 1 541 ? 23.547 -5.582 -9.977 1 79.94 541 ALA B O 1
ATOM 8552 N N . GLU B 1 542 ? 25.531 -4.543 -10.102 1 77.44 542 GLU B N 1
ATOM 8553 C CA . GLU B 1 542 ? 25.391 -4.242 -11.523 1 77.44 542 GLU B CA 1
ATOM 8554 C C . GLU B 1 542 ? 25.391 -5.523 -12.352 1 77.44 542 GLU B C 1
ATOM 8556 O O . GLU B 1 542 ? 24.625 -5.645 -13.312 1 77.44 542 GLU B O 1
ATOM 8561 N N . VAL B 1 543 ? 26.219 -6.398 -12.016 1 81.5 543 VAL B N 1
ATOM 8562 C CA . VAL B 1 543 ? 26.297 -7.676 -12.719 1 81.5 543 VAL B CA 1
ATOM 8563 C C . VAL B 1 543 ? 24.984 -8.43 -12.578 1 81.5 543 VAL B C 1
ATOM 8565 O O . VAL B 1 543 ? 24.438 -8.938 -13.562 1 81.5 543 VAL B O 1
ATOM 8568 N N . LEU B 1 544 ? 24.469 -8.453 -11.367 1 81.81 544 LEU B N 1
ATOM 8569 C CA . LEU B 1 544 ? 23.188 -9.125 -11.148 1 81.81 544 LEU B CA 1
ATOM 8570 C C . LEU B 1 544 ? 22.078 -8.445 -11.945 1 81.81 544 LEU B C 1
ATOM 8572 O O . LEU B 1 544 ? 21.203 -9.117 -12.484 1 81.81 544 LEU B O 1
ATOM 8576 N N . SER B 1 545 ? 22.188 -7.137 -12.008 1 78.19 545 SER B N 1
ATOM 8577 C CA . SER B 1 545 ? 21.219 -6.387 -12.789 1 78.19 545 SER B CA 1
ATOM 8578 C C . SER B 1 545 ? 21.297 -6.762 -14.266 1 78.19 545 SER B C 1
ATOM 8580 O O . SER B 1 545 ? 20.266 -6.914 -14.93 1 78.19 545 SER B O 1
ATOM 8582 N N . LEU B 1 546 ? 22.516 -6.918 -14.797 1 76.25 546 LEU B N 1
ATOM 8583 C CA . LEU B 1 546 ? 22.734 -7.297 -16.188 1 76.25 546 LEU B CA 1
ATOM 8584 C C . LEU B 1 546 ? 22.219 -8.711 -16.453 1 76.25 546 LEU B C 1
ATOM 8586 O O . LEU B 1 546 ? 21.828 -9.023 -17.578 1 76.25 546 LEU B O 1
ATOM 8590 N N . LEU B 1 547 ? 22.219 -9.508 -15.414 1 78.25 547 LEU B N 1
ATOM 8591 C CA . LEU B 1 547 ? 21.766 -10.891 -15.531 1 78.25 547 LEU B CA 1
ATOM 8592 C C . LEU B 1 547 ? 20.25 -10.969 -15.391 1 78.25 547 LEU B C 1
ATOM 8594 O O . LEU B 1 547 ? 19.672 -12.055 -15.398 1 78.25 547 LEU B O 1
ATOM 8598 N N . GLY B 1 548 ? 19.578 -9.719 -15.195 1 71.88 548 GLY B N 1
ATOM 8599 C CA . GLY B 1 548 ? 18.125 -9.633 -15.234 1 71.88 548 GLY B CA 1
ATOM 8600 C C . GLY B 1 548 ? 17.5 -9.594 -13.859 1 71.88 548 GLY B C 1
ATOM 8601 O O . GLY B 1 548 ? 16.281 -9.656 -13.727 1 71.88 548 GLY B O 1
ATOM 8602 N N . TYR B 1 549 ? 18.359 -9.469 -12.82 1 74.81 549 TYR B N 1
ATOM 8603 C CA . TYR B 1 549 ? 17.812 -9.406 -11.469 1 74.81 549 TYR B CA 1
ATOM 8604 C C . TYR B 1 549 ? 17.359 -7.992 -11.133 1 74.81 549 TYR B C 1
ATOM 8606 O O . TYR B 1 549 ? 18.031 -7.016 -11.461 1 74.81 549 TYR B O 1
ATOM 8614 N N . SER B 1 550 ? 16.219 -7.844 -10.672 1 73.75 550 SER B N 1
ATOM 8615 C CA . SER B 1 550 ? 15.672 -6.535 -10.32 1 73.75 550 SER B CA 1
ATOM 8616 C C . SER B 1 550 ? 16.391 -5.949 -9.109 1 73.75 550 SER B C 1
ATOM 8618 O O . SER B 1 550 ? 16.938 -6.688 -8.297 1 73.75 550 SER B O 1
ATOM 8620 N N . LYS B 1 551 ? 16.391 -4.691 -8.984 1 74.44 551 LYS B N 1
ATOM 8621 C CA . LYS B 1 551 ? 17.031 -3.963 -7.887 1 74.44 551 LYS B CA 1
ATOM 8622 C C . LYS B 1 551 ? 16.438 -4.355 -6.543 1 74.44 551 LYS B C 1
ATOM 8624 O O . LYS B 1 551 ? 17.125 -4.375 -5.527 1 74.44 551 LYS B O 1
ATOM 8629 N N . THR B 1 552 ? 15.258 -4.73 -6.559 1 71.12 552 THR B N 1
ATOM 8630 C CA . THR B 1 552 ? 14.555 -5.078 -5.328 1 71.12 552 THR B CA 1
ATOM 8631 C C . THR B 1 552 ? 15.102 -6.379 -4.742 1 71.12 552 THR B C 1
ATOM 8633 O O . THR B 1 552 ? 15.062 -6.582 -3.525 1 71.12 552 THR B O 1
ATOM 8636 N N . VAL B 1 553 ? 15.586 -7.238 -5.66 1 72.38 553 VAL B N 1
ATOM 8637 C CA . VAL B 1 553 ? 16.156 -8.508 -5.223 1 72.38 553 VAL B CA 1
ATOM 8638 C C . VAL B 1 553 ? 17.625 -8.305 -4.84 1 72.38 553 VAL B C 1
ATOM 8640 O O . VAL B 1 553 ? 18.109 -8.883 -3.861 1 72.38 553 VAL B O 1
ATOM 8643 N N . VAL B 1 554 ? 18.234 -7.426 -5.488 1 78.31 554 VAL B N 1
ATOM 8644 C CA . VAL B 1 554 ? 19.688 -7.285 -5.387 1 78.31 554 VAL B CA 1
ATOM 8645 C C . VAL B 1 554 ? 20.031 -6.422 -4.176 1 78.31 554 VAL B C 1
ATOM 8647 O O . VAL B 1 554 ? 20.969 -6.734 -3.434 1 78.31 554 VAL B O 1
ATOM 8650 N N . GLN B 1 555 ? 19.266 -5.43 -3.883 1 76.94 555 GLN B N 1
ATOM 8651 C CA . GLN B 1 555 ? 19.641 -4.418 -2.898 1 76.94 555 GLN B CA 1
ATOM 8652 C C . GLN B 1 555 ? 19.672 -5.008 -1.492 1 76.94 555 GLN B C 1
ATOM 8654 O O . GLN B 1 555 ? 20.625 -4.777 -0.745 1 76.94 555 GLN B O 1
ATOM 8659 N N . PRO B 1 556 ? 18.672 -5.832 -1.122 1 75.19 556 PRO B N 1
ATOM 8660 C CA . PRO B 1 556 ? 18.781 -6.418 0.215 1 75.19 556 PRO B CA 1
ATOM 8661 C C . PRO B 1 556 ? 20.016 -7.301 0.378 1 75.19 556 PRO B C 1
ATOM 8663 O O . PRO B 1 556 ? 20.594 -7.367 1.467 1 75.19 556 PRO B O 1
ATOM 8666 N N . GLN B 1 557 ? 20.391 -8 -0.65 1 79.19 557 GLN B N 1
ATOM 8667 C CA . GLN B 1 557 ? 21.578 -8.836 -0.591 1 79.19 557 GLN B CA 1
ATOM 8668 C C . GLN B 1 557 ? 22.844 -7.984 -0.392 1 79.19 557 GLN B C 1
ATOM 8670 O O . GLN B 1 557 ? 23.719 -8.344 0.386 1 79.19 557 GLN B O 1
ATOM 8675 N N . ILE B 1 558 ? 22.797 -6.863 -1.056 1 78.75 558 ILE B N 1
ATOM 8676 C CA . ILE B 1 558 ? 23.922 -5.938 -0.968 1 78.75 558 ILE B CA 1
ATOM 8677 C C . ILE B 1 558 ? 23.984 -5.32 0.428 1 78.75 558 ILE B C 1
ATOM 8679 O O . ILE B 1 558 ? 25.047 -5.25 1.04 1 78.75 558 ILE B O 1
ATOM 8683 N N . ASP B 1 559 ? 22.859 -4.969 0.911 1 74.69 559 ASP B N 1
ATOM 8684 C CA . ASP B 1 559 ? 22.797 -4.367 2.24 1 74.69 559 ASP B CA 1
ATOM 8685 C C . ASP B 1 559 ? 23.203 -5.367 3.316 1 74.69 559 ASP B C 1
ATOM 8687 O O . ASP B 1 559 ? 23.891 -5.008 4.277 1 74.69 559 ASP B O 1
ATOM 8691 N N . ALA B 1 560 ? 22.828 -6.598 3.102 1 75.81 560 ALA B N 1
ATOM 8692 C CA . ALA B 1 560 ? 23.203 -7.641 4.047 1 75.81 560 ALA B CA 1
ATOM 8693 C C . ALA B 1 560 ? 24.719 -7.836 4.07 1 75.81 560 ALA B C 1
ATOM 8695 O O . ALA B 1 560 ? 25.312 -7.961 5.141 1 75.81 560 ALA B O 1
ATOM 8696 N N . GLU B 1 561 ? 25.312 -7.84 2.939 1 78 561 GLU B N 1
ATOM 8697 C CA . GLU B 1 561 ? 26.766 -7.992 2.85 1 78 561 GLU B CA 1
ATOM 8698 C C . GLU B 1 561 ? 27.484 -6.781 3.432 1 78 561 GLU B C 1
ATOM 8700 O O . GLU B 1 561 ? 28.516 -6.922 4.094 1 78 561 GLU B O 1
ATOM 8705 N N . ARG B 1 562 ? 26.859 -5.645 3.188 1 73.5 562 ARG B N 1
ATOM 8706 C CA . ARG B 1 562 ? 27.406 -4.406 3.744 1 73.5 562 ARG B CA 1
ATOM 8707 C C . ARG B 1 562 ? 27.375 -4.434 5.27 1 73.5 562 ARG B C 1
ATOM 8709 O O . ARG B 1 562 ? 28.344 -4.035 5.918 1 73.5 562 ARG B O 1
ATOM 8716 N N . ALA B 1 563 ? 26.312 -4.836 5.848 1 67.56 563 ALA B N 1
ATOM 8717 C CA . ALA B 1 563 ? 26.141 -4.91 7.297 1 67.56 563 ALA B CA 1
ATOM 8718 C C . ALA B 1 563 ? 27.141 -5.883 7.91 1 67.56 563 ALA B C 1
ATOM 8720 O O . ALA B 1 563 ? 27.641 -5.656 9.016 1 67.56 563 ALA B O 1
ATOM 8721 N N . LEU B 1 564 ? 27.391 -6.949 7.18 1 65.56 564 LEU B N 1
ATOM 8722 C CA . LEU B 1 564 ? 28.359 -7.934 7.645 1 65.56 564 LEU B CA 1
ATOM 8723 C C . LEU B 1 564 ? 29.75 -7.316 7.77 1 65.56 564 LEU B C 1
ATOM 8725 O O . LEU B 1 564 ? 30.516 -7.656 8.68 1 65.56 564 LEU B O 1
ATOM 8729 N N . HIS B 1 565 ? 29.891 -6.34 6.949 1 61.03 565 HIS B N 1
ATOM 8730 C CA . HIS B 1 565 ? 31.219 -5.719 6.961 1 61.03 565 HIS B CA 1
ATOM 8731 C C . HIS B 1 565 ? 31.219 -4.434 7.785 1 61.03 565 HIS B C 1
ATOM 8733 O O . HIS B 1 565 ? 32.25 -3.99 8.258 1 61.03 565 HIS B O 1
ATOM 8739 N N . ALA B 1 566 ? 29.984 -3.754 8.016 1 54.94 566 ALA B N 1
ATOM 8740 C CA . ALA B 1 566 ? 29.844 -2.561 8.844 1 54.94 566 ALA B CA 1
ATOM 8741 C C . ALA B 1 566 ? 29.984 -2.902 10.328 1 54.94 566 ALA B C 1
ATOM 8743 O O . ALA B 1 566 ? 30.391 -2.061 11.133 1 54.94 566 ALA B O 1
ATOM 8744 N N . GLN B 1 567 ? 29.469 -3.93 10.992 1 47.62 567 GLN B N 1
ATOM 8745 C CA . GLN B 1 567 ? 29.531 -4.238 12.414 1 47.62 567 GLN B CA 1
ATOM 8746 C C . GLN B 1 567 ? 30.922 -3.953 12.977 1 47.62 567 GLN B C 1
ATOM 8748 O O . GLN B 1 567 ? 31.141 -4.027 14.188 1 47.62 567 GLN B O 1
ATOM 8753 N N . ILE B 1 568 ? 31.828 -3.451 12.383 1 41.41 568 ILE B N 1
ATOM 8754 C CA . ILE B 1 568 ? 33.062 -2.979 13.016 1 41.41 568 ILE B CA 1
ATOM 8755 C C . ILE B 1 568 ? 32.844 -1.589 13.609 1 41.41 568 ILE B C 1
ATOM 8757 O O . ILE B 1 568 ? 33.75 -1 14.195 1 41.41 568 ILE B O 1
ATOM 8761 N N . LYS B 1 569 ? 31.594 -1.072 13.656 1 42.22 569 LYS B N 1
ATOM 8762 C CA . LYS B 1 569 ? 31.281 0.313 14 1 42.22 569 LYS B CA 1
ATOM 8763 C C . LYS B 1 569 ? 30.969 0.454 15.484 1 42.22 569 LYS B C 1
ATOM 8765 O O . LYS B 1 569 ? 30.594 1.533 15.945 1 42.22 569 LYS B O 1
ATOM 8770 N N . GLU B 1 570 ? 30.719 -0.582 16.281 1 39.38 570 GLU B N 1
ATOM 8771 C CA . GLU B 1 570 ? 30.219 -0.165 17.594 1 39.38 570 GLU B CA 1
ATOM 8772 C C . GLU B 1 570 ? 31.312 0.556 18.391 1 39.38 570 GLU B C 1
ATOM 8774 O O . GLU B 1 570 ? 32.438 0.082 18.469 1 39.38 570 GLU B O 1
ATOM 8779 N N . PRO B 1 571 ? 31.078 1.745 18.672 1 35.44 571 PRO B N 1
ATOM 8780 C CA . PRO B 1 571 ? 31.984 2.428 19.609 1 35.44 571 PRO B CA 1
ATOM 8781 C C . PRO B 1 571 ? 32.312 1.58 20.828 1 35.44 571 PRO B C 1
ATOM 8783 O O . PRO B 1 571 ? 31.453 0.852 21.344 1 35.44 571 PRO B O 1
ATOM 8786 N N . ALA B 1 572 ? 33.5 1.277 21.219 1 33.78 572 ALA B N 1
ATOM 8787 C CA . ALA B 1 572 ? 33.875 0.828 22.562 1 33.78 572 ALA B CA 1
ATOM 8788 C C . ALA B 1 572 ? 33.219 1.717 23.625 1 33.78 572 ALA B C 1
ATOM 8790 O O . ALA B 1 572 ? 33.5 2.924 23.672 1 33.78 572 ALA B O 1
ATOM 8791 N N . ALA B 1 573 ? 32.094 1.409 24.266 1 32.28 573 ALA B N 1
ATOM 8792 C CA . ALA B 1 573 ? 31.609 2.092 25.453 1 32.28 573 ALA B CA 1
ATOM 8793 C C . ALA B 1 573 ? 32.75 2.41 26.422 1 32.28 573 ALA B C 1
ATOM 8795 O O . ALA B 1 573 ? 33.656 1.592 26.609 1 32.28 573 ALA B O 1
ATOM 8796 N N . PRO B 1 574 ? 32.906 3.58 26.75 1 33.75 574 PRO B N 1
ATOM 8797 C CA . PRO B 1 574 ? 33.938 3.914 27.75 1 33.75 574 PRO B CA 1
ATOM 8798 C C . PRO B 1 574 ? 33.844 3.004 28.984 1 33.75 574 PRO B C 1
ATOM 8800 O O . PRO B 1 574 ? 32.781 2.553 29.359 1 33.75 574 PRO B O 1
ATOM 8803 N N . ASP B 1 575 ? 34.812 2.15 29.203 1 32.31 575 ASP B N 1
ATOM 8804 C CA . ASP B 1 575 ? 34.969 1.502 30.5 1 32.31 575 ASP B CA 1
ATOM 8805 C C . ASP B 1 575 ? 34.719 2.48 31.641 1 32.31 575 ASP B C 1
ATOM 8807 O O . ASP B 1 575 ? 35.219 3.605 31.641 1 32.31 575 ASP B O 1
ATOM 8811 N N . PRO B 1 576 ? 33.562 2.357 32.375 1 34.34 576 PRO B N 1
ATOM 8812 C CA . PRO B 1 576 ? 33.375 3.146 33.594 1 34.34 576 PRO B CA 1
ATOM 8813 C C . PRO B 1 576 ? 34.656 3.195 34.438 1 34.34 576 PRO B C 1
ATOM 8815 O O . PRO B 1 576 ? 35.281 2.16 34.719 1 34.34 576 PRO B O 1
ATOM 8818 N N . GLY B 1 577 ? 35.531 4.133 34.281 1 26.53 577 GLY B N 1
ATOM 8819 C CA . GLY B 1 577 ? 36.531 4.395 35.281 1 26.53 577 GLY B CA 1
ATOM 8820 C C . GLY B 1 577 ? 36.062 4.191 36.719 1 26.53 577 GLY B C 1
ATOM 8821 O O . GLY B 1 577 ? 34.844 4.273 36.969 1 26.53 577 GLY B O 1
ATOM 8822 N N . GLU B 1 578 ? 36.875 3.52 37.625 1 29.97 578 GLU B N 1
ATOM 8823 C CA . GLU B 1 578 ? 37.031 3.428 39.094 1 29.97 578 GLU B CA 1
ATOM 8824 C C . GLU B 1 578 ? 36.906 4.797 39.75 1 29.97 578 GLU B C 1
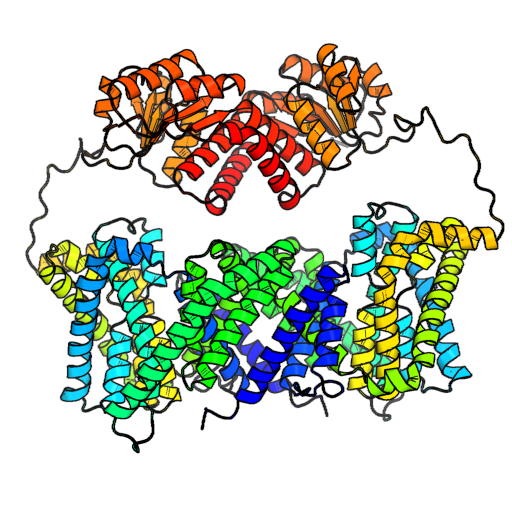ATOM 8826 O O . GLU B 1 578 ? 37.75 5.668 39.562 1 29.97 578 GLU B O 1
ATOM 8831 N N . GLY B 1 579 ? 35.781 5.586 39.594 1 22.69 579 GLY B N 1
ATOM 8832 C CA . GLY B 1 579 ? 35.5 6.246 40.844 1 22.69 579 GLY B CA 1
ATOM 8833 C C . GLY B 1 579 ? 34.781 5.352 41.844 1 22.69 579 GLY B C 1
ATOM 8834 O O . GLY B 1 579 ? 34.156 4.367 41.438 1 22.69 579 GLY B O 1
#

Secondary structure (DSSP, 8-state):
--SSSSHHHHHHHHHHHHHHHHHHHHHHHTT--HHHHHHHHHHHHSTTTT--S---HHHHHHHHHHHHHHHHHHHHH--HHHHHHTHIIIIIIIHHHHHHHHHHHHHIIIIIT---HHHHHHHHHHHT---HHHHHHHHHHTT-TTSHHHHHHHHHHHHHHHHHHHHHHHHHHHHS-TTS-HHHHHHHHHHHHHHHHHHHHHHHHHHHHHHHHHHHHHT-HHHHHHHHHHHHHHHHHHHHHTTS-HHHHHHHHHHHHHTSTTHHHHHHHHHHHHHHHHHHHHHHHHTT--HHHHHHTHHHHHHHHHHHHHHHHHHHHHHHHHTT--HHHHHHHHHHT-S--HHHHHHHHHHHHTTSS-HHHHHHHHHHHHHHHHHHHHHHHTHHHHHHHHHHHHT----STTSSTTSS-TT--S-EEEE--SHHHHHHHHHHHHTT--EEEEES-HHHHHHHHHTT--EEES-TT-HHHHHHTTGGG-SEEEE--S-HHHHHHHHHHHHHTT----EEEEES-GGGHHHHHHHT-SEEEEHHHHHHHHHHHHHHHHTT--HHHHHHHHHHHHHHHHGGG----------/--SSSSHHHHHHHHHHHHHHHHHHHHHHHTT--HHHHHHHHHHHHSTTTT--S---HHHHHHHHHHHHHHHHHHHHH--HHHHHHTHIIIIIIIHHHHHHHHHHHHHIIIIIH---HHHHHHHHHHHT---HHHHHHHHHHTT-TTSHHHHHHHHHHHHHHHHHHHHHHHHHHHHS-TTS-HHHHHHHHHHHHHHHHHHHHHHHHHHHHHHHHHHHHHT-HHHHHHHHHHHHHHHHHHHHHTTS-HHHHHHHHHHHHHTSTTHHHHHHHHHHHHHHHHHHHHHHHHTT--HHHHHHTHHHHHHHHHHHHHHHHHHHHHHHHHTT--HHHHHHHHHHT-S--HHHHHHHHHHHHTTSS-HHHHHHHHHHHHHHHHHHHHHHHTHHHHHHHHHHHHT----S--SSTTSS-TT--S-EEEE--SHHHHHHHHHHHHTT--EEEEES-HHHHHHHHHTT--EEES-TT-HHHHHHTTGGG-SEEEE--S-HHHHHHHHHHHHHTT----EEEEES-GGGHHHHHHHT-SEEEEHHHHHHHHHHHHHHHHTT--HHHHHHHHHHHHHHHHGGG----------

Solvent-accessible surface area (backbone atoms only — not comparable to full-atom values): 58399 Å² total; per-residue (Å²): 124,84,74,67,76,52,54,59,59,54,51,30,50,48,50,50,49,50,39,26,52,54,28,34,58,53,29,51,76,68,72,45,65,61,66,56,16,18,23,49,25,16,26,46,34,10,67,57,43,72,45,70,29,70,90,40,75,64,55,50,48,45,20,49,50,7,45,22,40,49,31,19,51,53,14,35,68,44,44,69,65,56,48,62,73,33,36,61,30,19,64,44,44,15,46,46,32,44,52,51,40,28,49,54,42,25,48,49,36,34,72,74,67,62,44,57,68,53,36,22,51,46,52,18,50,21,60,49,24,42,38,56,70,61,45,53,51,52,27,49,75,68,68,39,50,83,39,70,42,38,44,43,40,48,18,26,38,55,35,39,52,54,50,49,54,51,45,58,59,45,49,62,49,56,35,60,73,82,77,60,56,69,68,58,40,48,50,51,50,48,50,51,49,49,51,46,50,51,50,51,52,49,40,43,69,60,46,46,55,57,51,50,52,56,42,57,70,66,71,38,69,65,57,45,45,52,49,53,52,43,52,41,51,49,32,16,49,53,27,38,75,69,70,44,50,37,37,55,27,12,19,54,50,15,38,52,40,29,74,42,94,53,30,66,59,51,52,64,58,44,42,65,59,34,54,52,27,34,39,44,22,36,14,52,55,16,30,58,36,45,53,67,55,44,66,76,42,37,65,59,37,54,50,45,31,51,49,45,34,52,50,41,18,51,48,34,19,50,37,29,38,75,74,68,42,51,71,65,45,11,36,35,27,6,39,51,52,18,29,25,17,68,63,21,50,53,48,38,51,50,28,34,75,54,62,43,25,54,68,68,58,35,23,48,51,45,50,22,36,52,54,25,51,68,46,36,66,58,37,47,73,40,18,66,62,51,34,48,52,49,34,56,72,70,69,76,91,88,90,82,90,77,61,72,82,44,67,67,40,85,77,62,57,64,24,32,39,30,34,30,49,48,74,47,27,43,45,32,47,49,51,32,53,78,65,68,46,55,55,41,30,26,25,71,49,66,68,45,35,53,54,32,45,73,71,69,44,59,50,42,82,35,54,70,75,40,62,69,58,44,52,72,68,38,49,89,41,28,57,34,34,38,37,54,47,82,48,63,68,58,50,43,50,34,38,37,52,44,46,72,73,66,55,82,55,45,28,36,36,45,34,61,48,66,82,49,43,64,60,41,41,72,41,60,37,71,40,74,46,39,37,49,62,51,26,27,47,50,51,33,46,49,51,42,39,75,74,69,45,52,66,80,66,42,46,58,57,45,50,51,54,46,50,71,65,46,69,80,60,70,73,80,71,77,74,80,70,91,121,125,84,78,67,78,53,56,62,58,56,50,30,51,49,50,50,48,49,38,26,53,54,30,33,58,53,28,52,76,68,72,44,65,60,67,57,16,18,21,50,24,15,26,46,35,10,66,59,44,73,45,68,29,69,89,39,74,65,55,49,48,45,19,52,50,7,44,21,39,49,31,20,51,53,15,35,67,44,45,70,66,57,48,62,74,33,35,63,30,19,63,45,43,15,46,47,31,45,53,51,40,27,51,55,42,26,48,49,37,34,71,74,67,63,45,57,69,52,37,22,50,47,53,19,52,21,59,51,25,42,36,56,69,61,44,53,50,52,27,49,76,68,69,41,52,82,38,69,42,39,43,44,39,49,16,26,38,55,34,40,54,54,51,50,54,50,44,58,59,45,48,60,48,56,35,60,73,82,77,62,58,69,68,57,39,48,48,50,49,48,49,50,49,50,52,46,50,51,50,51,50,50,40,41,68,60,46,45,55,55,51,50,52,56,41,56,70,64,72,38,68,66,57,46,44,51,48,54,52,42,54,43,50,49,33,16,48,54,27,36,73,69,73,43,50,35,39,55,27,11,19,54,51,15,35,52,41,29,75,42,93,54,31,66,59,50,52,63,58,42,40,63,58,35,55,52,27,33,40,43,23,36,14,52,55,17,32,58,35,45,52,66,55,44,66,74,42,37,65,58,35,53,49,46,30,53,48,45,34,52,50,40,18,51,48,32,19,50,37,30,39,74,73,68,41,52,70,68,45,11,35,32,26,6,39,50,50,17,29,24,17,70,62,21,49,53,48,39,50,50,27,34,76,56,62,41,25,55,68,68,58,34,23,48,52,46,50,22,36,53,53,24,52,68,46,36,64,57,37,48,73,39,18,65,62,53,34,48,53,50,34,55,73,69,68,74,89,90,94,86,87,86,69,74,84,48,67,73,38,84,76,62,56,64,22,32,39,31,34,31,50,49,73,50,26,44,46,32,47,50,51,31,55,77,66,70,45,54,53,42,30,26,26,70,50,65,68,47,35,54,52,32,47,73,70,70,45,59,51,41,82,35,55,71,72,38,62,68,59,44,53,72,68,38,47,89,41,29,56,34,36,37,37,54,48,83,48,65,68,58,50,42,50,34,36,36,52,45,47,72,72,66,54,80,56,46,28,37,34,45,34,65,48,70,82,49,43,65,59,40,42,72,42,60,36,69,40,71,46,39,39,50,63,51,25,26,47,50,50,32,45,50,51,41,39,75,74,68,45,52,66,79,66,44,47,58,56,46,50,51,57,46,48,72,65,47,70,79,61,71,72,79,71,77,73,81,70,91,120

InterPro domains:
  IPR003148 Regulator of K+ conductance, N-terminal lobe [PF02254] (416-529)
  IPR003148 Regulator of K+ conductance, N-terminal lobe [PS51201] (413-529)
  IPR006153 Cation/H+ exchanger, transmembrane domain [PF00999] (17-379)
  IPR036291 NAD(P)-binding domain superfamily [SSF51735] (414-543)
  IPR038770 Sodium/solute symporter superfamily [G3DSA:1.20.1530.20] (8-389)

Organism: Methylococcus capsulatus (strain ATCC 33009 / NCIMB 11132 / Bath) (NCBI:txid243233)

Sequence (1158 aa):
MAEHLYPGFFSELLVLLLASLASVLLFQRLRLPDILAYLFAGGLVGPFGFGMVTNDANIHFLSELGLVFLMFELGLEFSVRQLLHLSRAVFGLGSLQMLLTLSVFASALFFALHWPIGATLVVAGSLALSSTALVVRELRSLKLINRHHAQLAVGVLIFQDLAALLGLILVPALAGNGERALHEQLLHVAEKGGILVVILTGAGKWLLPSIFHEVARSRSEEIFVLTVLVIILLSAWLTQAFGLSMALGAFLTGVMLGEGEFRHQVEVDIRPFKDILMGVFFASVGMQIDFGLLVEEGRIVLLGIVLLILAKSVVITLAARIMGESATTGSKTGIILAQASEFGLALITLGAQLGVLAPRIASLALAIVVGSLILAPWLIRYNFEISQWIGRLVGQKVSGRDREMSRIPPHLSDHIILAGYGRVGQMIAKFLKNNGIPFIALDPDGNRIKEGRAAGDPVIYGSCARIDLLRRCHMERARLAILTFKSLSEARRIITQIRRQGYTLPIVVRTQNEADHAELIAAGADYVIPEMLESSLVIAAEVLSLLGYSKTVVQPQIDAERALHAQIKEPAAPDPGEGMAEHLYPGFFSELLVLLLASLASVLLFQRLRLPDILAYLFAGGLVGPFGFGMVTNDANIHFLSELGLVFLMFELGLEFSVRQLLHLSRAVFGLGSLQMLLTLSVFASALFFALHWPIGATLVVAGSLALSSTALVVRELRSLKLINRHHAQLAVGVLIFQDLAALLGLILVPALAGNGERALHEQLLHVAEKGGILVVILTGAGKWLLPSIFHEVARSRSEEIFVLTVLVIILLSAWLTQAFGLSMALGAFLTGVMLGEGEFRHQVEVDIRPFKDILMGVFFASVGMQIDFGLLVEEGRIVLLGIVLLILAKSVVITLAARIMGESATTGSKTGIILAQASEFGLALITLGAQLGVLAPRIASLALAIVVGSLILAPWLIRYNFEISQWIGRLVGQKVSGRDREMSRIPPHLSDHIILAGYGRVGQMIAKFLKNNGIPFIALDPDGNRIKEGRAAGDPVIYGSCARIDLLRRCHMERARLAILTFKSLSEARRIITQIRRQGYTLPIVVRTQNEADHAELIAAGADYVIPEMLESSLVIAAEVLSLLGYSKTVVQPQIDAERALHAQIKEPAAPDPGEG

Radius of gyration: 34.42 Å; Cα contacts (8 Å, |Δi|>4): 1797; chains: 2; bounding box: 85×103×91 Å

Nearest PDB structures (foldseek):
  8by2-assembly1_B  TM=8.317E-01  e=1.593E-24  Escherichia coli
  3l9x-assembly1_B  TM=8.912E-01  e=2.307E-06  Escherichia coli K-12
  3l9w-assembly1_A  TM=8.868E-01  e=5.371E-06  Escherichia coli K-12
  3l9w-assembly1_B  TM=8.543E-01  e=3.449E-06  Escherichia coli K-12
  3fwz-assembly1_B  TM=8.782E-01  e=5.159E-06  Escherichia coli K-12

pLDDT: mean 82.81, std 13.59, range [22.31, 97.06]

Foldseek 3Di:
DVPPDCVLVVVQLVQLVVQLVVQQVVVVVVVADSLLSLLVSLLQCFCQHPNSHYPDPVLVVLLLVLLLLVLLQVLLPQDPVLCVVLVCLQVQLLVQLQVLQLVVQLCCCCVVVVAPSLLSNLLSLQLSAFAPVLLCVLCVVVPNCPPPLNSSLNSNNSNSSVSLLVLQLLNLLLLDDPPDDSVVSVVLSVVLLVVLLVVLLVCLVPPVVVVVVVQVVVVDLVSVLVVLVCQSQVQLVVQVVSVGHSNNSSNSNSNSCSPDPCSVVSCVSCVVVNVSSNSSNSSNLSSLANVVLCVVCVVVLVVLLVCQLVVQLVSQLVSCVVSPDDSLSSNLSSLLRSAGYVSSSVSLVSNVVSVVDDSSSSNSSNSSNSVRSRCNSVSNVCSNVVSVVVVVVVPDDDDDPCPDVVVCPVPDFQAEEEEDQPPVSVVVQVVCVVVVGHYEYEDQDPVSQVVCVVVVGNYDHDHLLDVVVCVVSVVQRYQEYEAEDADLVSLLSSLLVCVVVPHLHAYEYEYQDLVCVVVNVVSPHQHYHHPPLVVVLVVVLVVVVVVVDDCVVSVVVSVVVVVVSCVVRDPPPPDPDDD/DVPPDCVLVVVLLVQLVVQLVVQQVVVVVVVADSLLSLLVSLLQCFCLHPNSHYPDPVLVVLLLVLLLLVLLQVLLPQDPVLCVVLVCLQVQLLVQLQVLQLVVQLCCCCVVVVAPNLLSNLLSLQLSAFAPVLLCVLCVVVPNCPPPLNSSLNSNNSNSSVSLLVLQLLNLLLLDDPPDDSVVSVVLSVVLLVVLLVVLLVCLVPPVVVVVVVQVVVVDLVSVLVVLVCQSQVQLVVQVVSVGHSNNSSNSNSNSCSPDPCSVVSCVSCVVVNVSSNSSNSSNLSSLANVVLCVVCVVVLVVLLVCQLVVQLVSQLVSCVVSPDDSLSSNLSSLLRSAGYPSSSVSLVSNVVSVVDDSSSSNSSNSSNSVRSRCNSVSNVCSNVVSVVVVVVVPDDDDDPCPDVNVCNVPDFAAEEEEDQPPVSVVVQVVCVVVVGHYEYEDQDPVSQVVCVVVVTNYDHDHLLDVVVCVVVVVQRYQEYEHEDADLVSLLSNLLVCVVVPHLHAYEYEYQDLVCVVVNVVSPHQHYDHPPLVVVLVVVLVVVVVVVDDCVVSVVVSVVVVVVSRVVRDPPDPDPPDD